Protein AF-A0A9D1TDB2-F1 (afdb_monomer_lite)

Structure (mmCIF, N/CA/C/O backbone):
data_AF-A0A9D1TDB2-F1
#
_entry.id   AF-A0A9D1TDB2-F1
#
loop_
_atom_site.group_PDB
_atom_site.id
_atom_site.type_symbol
_atom_site.label_atom_id
_atom_site.label_alt_id
_atom_site.label_comp_id
_atom_site.label_asym_id
_atom_site.label_entity_id
_atom_site.label_seq_id
_atom_site.pdbx_PDB_ins_code
_atom_site.Cartn_x
_atom_site.Cartn_y
_atom_site.Cartn_z
_atom_site.occupancy
_atom_site.B_iso_or_equiv
_atom_site.auth_seq_id
_atom_site.auth_comp_id
_atom_site.auth_asym_id
_atom_site.auth_atom_id
_atom_site.pdbx_PDB_model_num
ATOM 1 N N . MET A 1 1 ? -15.309 -91.945 13.075 1.00 49.91 1 MET A N 1
ATOM 2 C CA . MET A 1 1 ? -14.608 -91.075 12.103 1.00 49.91 1 MET A CA 1
ATOM 3 C C . MET A 1 1 ? -15.611 -90.035 11.642 1.00 49.91 1 MET A C 1
ATOM 5 O O . MET A 1 1 ? -16.735 -90.431 11.408 1.00 49.91 1 MET A O 1
ATOM 9 N N . LEU A 1 2 ? -15.335 -88.750 11.492 1.00 48.53 2 LEU A N 1
ATOM 10 C CA . LEU A 1 2 ? -14.101 -87.971 11.497 1.00 48.53 2 LEU A CA 1
ATOM 11 C C . LEU A 1 2 ? -14.542 -86.492 11.454 1.00 48.53 2 LEU A C 1
ATOM 13 O O . LEU A 1 2 ? -15.528 -86.184 10.799 1.00 48.53 2 LEU A O 1
ATOM 17 N N . ALA A 1 3 ? -13.783 -85.640 12.142 1.00 50.59 3 ALA A N 1
ATOM 18 C CA . ALA A 1 3 ? -13.262 -84.342 11.695 1.00 50.59 3 ALA A CA 1
ATOM 19 C C . ALA A 1 3 ? -14.154 -83.250 11.029 1.00 50.59 3 ALA A C 1
ATOM 21 O O . ALA A 1 3 ? -14.711 -83.441 9.957 1.00 50.59 3 ALA A O 1
ATOM 22 N N . CYS A 1 4 ? -13.995 -82.038 11.599 1.00 55.59 4 CYS A N 1
ATOM 23 C CA . CYS A 1 4 ? -13.628 -80.749 10.959 1.00 55.59 4 CYS A CA 1
ATOM 24 C C . CYS A 1 4 ? -14.671 -79.651 10.591 1.00 55.59 4 CYS A C 1
ATOM 26 O O . CYS A 1 4 ? -15.603 -79.884 9.836 1.00 55.59 4 CYS A O 1
ATOM 28 N N . ALA A 1 5 ? -14.288 -78.416 11.002 1.00 55.50 5 ALA A N 1
ATOM 29 C CA . ALA A 1 5 ? -14.330 -77.089 10.329 1.00 55.50 5 ALA A CA 1
ATOM 30 C C . ALA A 1 5 ? -15.500 -76.074 10.532 1.00 55.50 5 ALA A C 1
ATOM 32 O O . ALA A 1 5 ? -16.637 -76.435 10.796 1.00 55.50 5 ALA A O 1
ATOM 33 N N . GLN A 1 6 ? -15.140 -74.778 10.424 1.00 58.78 6 GLN A N 1
ATOM 34 C CA . GLN A 1 6 ? -15.763 -73.499 10.874 1.00 58.78 6 GLN A CA 1
ATOM 35 C C . GLN A 1 6 ? -16.038 -72.521 9.683 1.00 58.78 6 GLN A C 1
ATOM 37 O O . GLN A 1 6 ? -15.320 -72.673 8.700 1.00 58.78 6 GLN A O 1
ATOM 42 N N . ILE A 1 7 ? -16.959 -71.508 9.768 1.00 56.94 7 ILE A N 1
ATOM 43 C CA . ILE A 1 7 ? -16.967 -70.162 9.063 1.00 56.94 7 ILE A CA 1
ATOM 44 C C . ILE A 1 7 ? -18.177 -69.237 9.456 1.00 56.94 7 ILE A C 1
ATOM 46 O O . ILE A 1 7 ? -19.233 -69.745 9.817 1.00 56.94 7 ILE A O 1
ATOM 50 N N . THR A 1 8 ? -18.028 -67.895 9.366 1.00 62.66 8 THR A N 1
ATOM 51 C CA . THR A 1 8 ? -18.982 -66.798 9.747 1.00 62.66 8 THR A CA 1
ATOM 52 C C . THR A 1 8 ? -19.669 -66.100 8.535 1.00 62.66 8 THR A C 1
ATOM 54 O O . THR A 1 8 ? -18.997 -65.923 7.522 1.00 62.66 8 THR A O 1
ATOM 57 N N . ILE A 1 9 ? -20.934 -65.612 8.637 1.00 59.25 9 ILE A N 1
ATOM 58 C CA . ILE A 1 9 ? -21.654 -64.752 7.640 1.00 59.25 9 ILE A CA 1
ATOM 59 C C . ILE A 1 9 ? -22.423 -63.604 8.357 1.00 59.25 9 ILE A C 1
ATOM 61 O O . ILE A 1 9 ? -23.043 -63.861 9.386 1.00 59.25 9 ILE A O 1
ATOM 65 N N . ARG A 1 10 ? -22.367 -62.355 7.847 1.00 57.62 10 ARG A N 1
ATOM 66 C CA . ARG A 1 10 ? -23.168 -61.187 8.310 1.00 57.62 10 ARG A CA 1
ATOM 67 C C . ARG A 1 10 ? -24.498 -61.089 7.548 1.00 57.62 10 ARG A C 1
ATOM 69 O O . ARG A 1 10 ? -24.530 -61.447 6.374 1.00 57.62 10 ARG A O 1
ATOM 76 N N . ASP A 1 11 ? -25.545 -60.577 8.195 1.00 59.56 11 ASP A N 1
ATOM 77 C CA . ASP A 1 11 ? -26.879 -60.409 7.602 1.00 59.56 11 ASP A CA 1
ATOM 78 C C . ASP A 1 11 ? -27.029 -59.034 6.932 1.00 59.56 11 ASP A C 1
ATOM 80 O O . ASP A 1 11 ? -26.866 -57.999 7.573 1.00 59.56 11 ASP A O 1
ATOM 84 N N . ALA A 1 12 ? -27.316 -59.034 5.631 1.00 56.62 12 ALA A N 1
ATOM 85 C CA . ALA A 1 12 ? -27.468 -57.829 4.822 1.00 56.62 12 ALA A CA 1
ATOM 86 C C . ALA A 1 12 ? -28.848 -57.156 4.977 1.00 56.62 12 ALA A C 1
ATOM 88 O O . ALA A 1 12 ? -29.009 -56.023 4.528 1.00 56.62 12 ALA A O 1
ATOM 89 N N . MET A 1 13 ? -29.837 -57.822 5.590 1.00 57.91 13 MET A N 1
ATOM 90 C CA . MET A 1 13 ? -31.191 -57.268 5.769 1.00 57.91 13 MET A CA 1
ATOM 91 C C . MET A 1 13 ? -31.323 -56.316 6.966 1.00 57.91 13 MET A C 1
ATOM 93 O O . MET A 1 13 ? -32.264 -55.529 7.009 1.00 57.91 13 MET A O 1
ATOM 97 N N . ASP A 1 14 ? -30.367 -56.335 7.894 1.00 57.66 14 ASP A N 1
ATOM 98 C CA . ASP A 1 14 ? -30.422 -55.549 9.135 1.00 57.66 14 ASP A CA 1
ATOM 99 C C . ASP A 1 14 ? -29.479 -54.329 9.143 1.00 57.66 14 ASP A C 1
ATOM 101 O O . ASP A 1 14 ? -29.401 -53.598 10.134 1.00 57.66 14 ASP A O 1
ATOM 105 N N . GLU A 1 15 ? -28.766 -54.055 8.048 1.00 60.28 15 GLU A N 1
ATOM 106 C CA . GLU A 1 15 ? -27.894 -52.880 7.962 1.00 60.28 15 GLU A CA 1
ATOM 107 C C . GLU A 1 15 ? -28.648 -51.665 7.394 1.00 60.28 15 GLU A C 1
ATOM 109 O O . GLU A 1 15 ? -28.948 -51.569 6.203 1.00 60.28 15 GLU A O 1
ATOM 114 N N . LEU A 1 16 ? -28.936 -50.698 8.271 1.00 64.69 16 LEU A N 1
ATOM 115 C CA . LEU A 1 16 ? -29.407 -49.366 7.898 1.00 64.69 16 LEU A CA 1
ATOM 116 C C . LEU A 1 16 ? -28.238 -48.541 7.352 1.00 64.69 16 LEU A C 1
ATOM 118 O O . LEU A 1 16 ? -27.261 -48.279 8.059 1.00 64.69 16 LEU A O 1
ATOM 122 N N . TYR A 1 17 ? -28.385 -48.045 6.128 1.00 73.56 17 TYR A N 1
ATOM 123 C CA . TYR A 1 17 ? -27.392 -47.170 5.521 1.00 73.56 17 TYR A CA 1
ATOM 124 C C . TYR A 1 17 ? -27.789 -45.716 5.754 1.00 73.56 17 TYR A C 1
ATOM 126 O O . TYR A 1 17 ? -28.829 -45.250 5.292 1.00 73.56 17 TYR A O 1
ATOM 134 N N . ALA A 1 18 ? -26.956 -44.994 6.495 1.00 80.56 18 ALA A N 1
ATOM 135 C CA . ALA A 1 18 ? -27.097 -43.559 6.685 1.00 80.56 18 ALA A CA 1
ATOM 136 C C . ALA A 1 18 ? -26.084 -42.856 5.786 1.00 80.56 18 ALA A C 1
ATOM 138 O O . ALA A 1 18 ? -24.874 -42.968 5.985 1.00 80.56 18 ALA A O 1
ATOM 139 N N . SER A 1 19 ? -26.588 -42.181 4.758 1.00 75.50 19 SER A N 1
ATOM 140 C CA . SER A 1 19 ? -25.754 -41.641 3.690 1.00 75.50 19 SER A CA 1
ATOM 141 C C . SER A 1 19 ? -26.492 -40.532 2.952 1.00 75.50 19 SER A C 1
ATOM 143 O O . SER A 1 19 ? -27.711 -40.565 2.834 1.00 75.50 19 SER A O 1
ATOM 145 N N . ALA A 1 20 ? -25.757 -39.570 2.408 1.00 72.00 20 ALA A N 1
ATOM 146 C CA . ALA A 1 20 ? -26.341 -38.589 1.496 1.00 72.00 20 ALA A CA 1
ATOM 147 C C . ALA A 1 20 ? -26.547 -39.165 0.079 1.00 72.00 20 ALA A C 1
ATOM 149 O O . ALA A 1 20 ? -27.212 -38.555 -0.749 1.00 72.00 20 ALA A O 1
ATOM 150 N N . ILE A 1 21 ? -25.961 -40.333 -0.208 1.00 83.00 21 ILE A N 1
ATOM 151 C CA . ILE A 1 21 ? -26.035 -41.038 -1.492 1.00 83.00 21 ILE A CA 1
ATOM 152 C C . ILE A 1 21 ? -26.672 -42.409 -1.263 1.00 83.00 21 ILE A C 1
ATOM 154 O O . ILE A 1 21 ? -26.308 -43.122 -0.327 1.00 83.00 21 ILE A O 1
ATOM 158 N N . ALA A 1 22 ? -27.612 -42.787 -2.119 1.00 81.62 22 ALA A N 1
ATOM 159 C CA . ALA A 1 22 ? -28.317 -44.050 -1.976 1.00 81.62 22 ALA A CA 1
ATOM 160 C C . ALA A 1 22 ? -27.392 -45.275 -2.166 1.00 81.62 22 ALA A C 1
ATOM 162 O O . ALA A 1 22 ? -26.484 -45.222 -2.999 1.00 81.62 22 ALA A O 1
ATOM 163 N N . PRO A 1 23 ? -27.638 -46.389 -1.448 1.00 77.12 23 PRO A N 1
ATOM 164 C CA . PRO A 1 23 ? -26.970 -47.670 -1.698 1.00 77.12 23 PRO A CA 1
ATOM 165 C C . PRO A 1 23 ? -27.162 -48.164 -3.145 1.00 77.12 23 PRO A C 1
ATOM 167 O O . PRO A 1 23 ? -28.257 -48.027 -3.691 1.00 77.12 23 PRO A O 1
ATOM 170 N N . GLU A 1 24 ? -26.114 -48.742 -3.750 1.00 77.44 24 GLU A N 1
ATOM 171 C CA . GLU A 1 24 ? -26.073 -49.041 -5.197 1.00 77.44 24 GLU A CA 1
ATOM 172 C C . GLU A 1 24 ? -26.772 -50.351 -5.618 1.00 77.44 24 GLU A C 1
ATOM 174 O O . GLU A 1 24 ? -27.296 -50.402 -6.725 1.00 77.44 24 GLU A O 1
ATOM 179 N N . ASP A 1 25 ? -26.887 -51.355 -4.740 1.00 79.06 25 ASP A N 1
ATOM 180 C CA . ASP A 1 25 ? -27.638 -52.601 -4.997 1.00 79.06 25 ASP A CA 1
ATOM 181 C C . ASP A 1 25 ? -28.661 -52.873 -3.876 1.00 79.06 25 ASP A C 1
ATOM 183 O O . ASP A 1 25 ? -28.474 -53.784 -3.061 1.00 79.06 25 ASP A O 1
ATOM 187 N N . PRO A 1 26 ? -29.725 -52.053 -3.763 1.00 74.56 26 PRO A N 1
ATOM 188 C CA . PRO A 1 26 ? -30.604 -52.116 -2.612 1.00 74.56 26 PRO A CA 1
ATOM 189 C C . PRO A 1 26 ? -31.585 -53.286 -2.685 1.00 74.56 26 PRO A C 1
ATOM 191 O O . PRO A 1 26 ? -32.248 -53.521 -3.701 1.00 74.56 26 PRO A O 1
ATOM 194 N N . ALA A 1 27 ? -31.733 -53.995 -1.569 1.00 80.31 27 ALA A N 1
ATOM 195 C CA . ALA A 1 27 ? -32.765 -55.011 -1.433 1.00 80.31 27 ALA A CA 1
ATOM 196 C C . ALA A 1 27 ? -34.158 -54.366 -1.339 1.00 80.31 27 ALA A C 1
ATOM 198 O O . ALA A 1 27 ? -34.311 -53.218 -0.917 1.00 80.31 27 ALA A O 1
ATOM 199 N N . MET A 1 28 ? -35.194 -55.107 -1.743 1.00 78.38 28 MET A N 1
ATOM 200 C CA . MET A 1 28 ? -36.583 -54.696 -1.524 1.00 78.38 28 MET A CA 1
ATOM 201 C C . MET A 1 28 ? -36.789 -54.355 -0.047 1.00 78.38 28 MET A C 1
ATOM 203 O O . MET A 1 28 ? -36.332 -55.097 0.818 1.00 78.38 28 MET A O 1
ATOM 207 N N . ASP A 1 29 ? -37.450 -53.233 0.217 1.00 76.38 29 ASP A N 1
ATOM 208 C CA . ASP A 1 29 ? -37.679 -52.684 1.554 1.00 76.38 29 ASP A CA 1
ATOM 209 C C . ASP A 1 29 ? -36.426 -52.243 2.320 1.00 76.38 29 ASP A C 1
ATOM 211 O O . ASP A 1 29 ? -36.539 -51.837 3.479 1.00 76.38 29 ASP A O 1
ATOM 215 N N . GLN A 1 30 ? -35.251 -52.213 1.682 1.00 84.25 30 GLN A N 1
ATOM 216 C CA . GLN A 1 30 ? -34.073 -51.638 2.313 1.00 84.25 30 GLN A CA 1
ATOM 217 C C . GLN A 1 30 ? -34.342 -50.186 2.695 1.00 84.25 30 GLN A C 1
ATOM 219 O O . GLN A 1 30 ? -34.974 -49.420 1.959 1.00 84.25 30 GLN A O 1
ATOM 224 N N . LEU A 1 31 ? -33.858 -49.822 3.876 1.00 81.75 31 LEU A N 1
ATOM 225 C CA . LEU A 1 31 ? -34.047 -48.507 4.453 1.00 81.75 31 LEU A CA 1
ATOM 226 C C . LEU A 1 31 ? -32.786 -47.673 4.273 1.00 81.75 31 LEU A C 1
ATOM 228 O O . LEU A 1 31 ? -31.669 -48.106 4.567 1.00 81.75 31 LEU A O 1
ATOM 232 N N . TRP A 1 32 ? -32.998 -46.450 3.805 1.00 86.75 32 TRP A N 1
ATOM 233 C CA . TRP A 1 32 ? -31.965 -45.452 3.619 1.00 86.75 32 TRP A CA 1
ATOM 234 C C . TRP A 1 32 ? -32.406 -44.184 4.322 1.00 86.75 32 TRP A C 1
ATOM 236 O O . TRP A 1 32 ? -33.454 -43.598 4.031 1.00 86.75 32 TRP A O 1
ATOM 246 N N . LEU A 1 33 ? -31.597 -43.768 5.285 1.00 82.50 33 LEU A N 1
ATOM 247 C CA . LEU A 1 33 ? -31.764 -42.460 5.878 1.00 82.50 33 LEU A CA 1
ATOM 248 C C . LEU A 1 33 ? -31.039 -41.464 4.977 1.00 82.50 33 LEU A C 1
ATOM 250 O O . LEU A 1 33 ? -29.807 -41.401 4.995 1.00 82.50 33 LEU A O 1
ATOM 254 N N . ASP A 1 34 ? -31.820 -40.730 4.183 1.00 86.06 34 ASP A N 1
ATOM 255 C CA . ASP A 1 34 ? -31.321 -39.698 3.283 1.00 86.06 34 ASP A CA 1
ATOM 256 C C . ASP A 1 34 ? -30.952 -38.475 4.113 1.00 86.06 34 ASP A C 1
ATOM 258 O O . ASP A 1 34 ? -31.787 -37.650 4.514 1.00 86.06 34 ASP A O 1
ATOM 262 N N . THR A 1 35 ? -29.662 -38.406 4.407 1.00 82.50 35 THR A N 1
ATOM 263 C CA . THR A 1 35 ? -29.097 -37.330 5.205 1.00 82.50 35 THR A CA 1
ATOM 264 C C . THR A 1 35 ? -28.851 -36.058 4.391 1.00 82.50 35 THR A C 1
ATOM 266 O O . THR A 1 35 ? -28.340 -35.091 4.950 1.00 82.50 35 THR A O 1
ATOM 269 N N . SER A 1 36 ? -29.244 -35.992 3.107 1.00 82.94 36 SER A N 1
ATOM 270 C CA . SER A 1 36 ? -29.141 -34.762 2.306 1.00 82.94 36 SER A CA 1
ATOM 271 C C . SER A 1 36 ? -30.255 -33.746 2.600 1.00 82.94 36 SER A C 1
ATOM 273 O O . SER A 1 36 ? -30.149 -32.590 2.189 1.00 82.94 36 SER A O 1
ATOM 275 N N . ALA A 1 37 ? -31.335 -34.163 3.266 1.00 67.44 37 ALA A N 1
ATOM 276 C CA . ALA A 1 37 ? -32.461 -33.312 3.650 1.00 67.44 37 ALA A CA 1
ATOM 277 C C . ALA A 1 37 ? -32.428 -32.986 5.153 1.00 67.44 37 ALA A C 1
ATOM 279 O O . ALA A 1 37 ? -31.866 -33.742 5.948 1.00 67.44 37 ALA A O 1
ATOM 280 N N . SER A 1 38 ? -33.023 -31.854 5.545 1.00 74.81 38 SER A N 1
ATOM 281 C CA . SER A 1 38 ? -33.103 -31.436 6.947 1.00 74.81 38 SER A CA 1
ATOM 282 C C . SER A 1 38 ? -34.525 -30.967 7.308 1.00 74.81 38 SER A C 1
ATOM 284 O O . SER A 1 38 ? -34.992 -29.989 6.722 1.00 74.81 38 SER A O 1
ATOM 286 N N . PRO A 1 39 ? -35.216 -31.643 8.248 1.00 72.94 39 PRO A N 1
ATOM 287 C CA . PRO A 1 39 ? -34.767 -32.869 8.904 1.00 72.94 39 PRO A CA 1
ATOM 288 C C . PRO A 1 39 ? -34.615 -34.008 7.890 1.00 72.94 39 PRO A C 1
ATOM 290 O O . PRO A 1 39 ? -35.282 -34.034 6.855 1.00 72.94 39 PRO A O 1
ATOM 293 N N . SER A 1 40 ? -33.689 -34.919 8.176 1.00 76.12 40 SER A N 1
ATOM 294 C CA . SER A 1 40 ? -33.406 -36.040 7.287 1.00 76.12 40 SER A CA 1
ATOM 295 C C . SER A 1 40 ? -34.651 -36.859 7.032 1.00 76.12 40 SER A C 1
ATOM 297 O O . SER A 1 40 ? -35.521 -37.033 7.890 1.00 76.12 40 SER A O 1
ATOM 299 N N . VAL A 1 41 ? -34.734 -37.328 5.801 1.00 83.56 41 VAL A N 1
ATOM 300 C CA . VAL A 1 41 ? -35.934 -37.960 5.293 1.00 83.56 41 VAL A CA 1
ATOM 301 C C . VAL A 1 41 ? -35.659 -39.444 5.257 1.00 83.56 41 VAL A C 1
ATOM 303 O O . VAL A 1 41 ? -34.688 -39.898 4.652 1.00 83.56 41 VAL A O 1
ATOM 306 N N . LEU A 1 42 ? -36.506 -40.207 5.935 1.00 84.25 42 LEU A N 1
ATOM 307 C CA . LEU A 1 42 ? -36.399 -41.649 5.873 1.00 84.25 42 LEU A CA 1
ATOM 308 C C . LEU A 1 42 ? -37.058 -42.113 4.586 1.00 84.25 42 LEU A C 1
ATOM 310 O O . LEU A 1 42 ? -38.243 -41.847 4.342 1.00 84.25 42 LEU A O 1
ATOM 314 N N . LYS A 1 43 ? -36.270 -42.812 3.778 1.00 86.19 43 LYS A N 1
ATOM 315 C CA . LYS A 1 43 ? -36.726 -43.369 2.521 1.00 86.19 43 LYS A CA 1
ATOM 316 C C . LYS A 1 43 ? -36.582 -44.881 2.530 1.00 86.19 43 LYS A C 1
ATOM 318 O O . LYS A 1 43 ? -35.661 -45.438 3.125 1.00 86.19 43 LYS A O 1
ATOM 323 N N . ARG A 1 44 ? -37.508 -45.554 1.857 1.00 85.88 44 ARG A N 1
ATOM 324 C CA . ARG A 1 44 ? -37.506 -47.011 1.685 1.00 85.88 44 ARG A CA 1
ATOM 325 C C . ARG A 1 44 ? -37.434 -47.354 0.205 1.00 85.88 44 ARG A C 1
ATOM 327 O O . ARG A 1 44 ? -38.105 -46.707 -0.600 1.00 85.88 44 ARG A O 1
ATOM 334 N N . TRP A 1 45 ? -36.642 -48.359 -0.152 1.00 89.81 45 TRP A N 1
ATOM 335 C CA . TRP A 1 45 ? -36.561 -48.846 -1.523 1.00 89.81 45 TRP A CA 1
ATOM 336 C C . TRP A 1 45 ? -37.760 -49.738 -1.849 1.00 89.81 45 TRP A C 1
ATOM 338 O O . TRP A 1 45 ? -38.035 -50.710 -1.154 1.00 89.81 45 TRP A O 1
ATOM 348 N N . THR A 1 46 ? -38.470 -49.430 -2.929 1.00 80.12 46 THR A N 1
ATOM 349 C CA . THR A 1 46 ? -39.694 -50.139 -3.360 1.00 80.12 46 THR A CA 1
ATOM 350 C C . THR A 1 46 ? -39.426 -51.233 -4.395 1.00 80.12 46 THR A C 1
ATOM 352 O O . THR A 1 46 ? -40.350 -51.749 -5.021 1.00 80.12 46 THR A O 1
ATOM 355 N N . GLY A 1 47 ? -38.153 -51.538 -4.656 1.00 74.19 47 GLY A N 1
ATOM 356 C CA . GLY A 1 47 ? -37.734 -52.430 -5.737 1.00 74.19 47 GLY A CA 1
ATOM 357 C C . GLY A 1 47 ? -37.577 -51.722 -7.086 1.00 74.19 47 GLY A C 1
ATOM 358 O O . GLY A 1 47 ? -36.977 -52.291 -7.993 1.00 74.19 47 GLY A O 1
ATOM 359 N N . THR A 1 48 ? -38.062 -50.478 -7.215 1.00 84.06 48 THR A N 1
ATOM 360 C CA . THR A 1 48 ? -37.855 -49.629 -8.407 1.00 84.06 48 THR A CA 1
ATOM 361 C C . THR A 1 48 ? -37.425 -48.191 -8.090 1.00 84.06 48 THR A C 1
ATOM 363 O O . THR A 1 48 ? -36.737 -47.586 -8.910 1.00 84.06 48 THR A O 1
ATOM 366 N N . ALA A 1 49 ? -37.796 -47.638 -6.925 1.00 85.19 49 ALA A N 1
ATOM 367 C CA . ALA A 1 49 ? -37.427 -46.281 -6.499 1.00 85.19 49 ALA A CA 1
ATOM 368 C C . ALA A 1 49 ? -37.413 -46.108 -4.961 1.00 85.19 49 ALA A C 1
ATOM 370 O O . ALA A 1 49 ? -38.027 -46.894 -4.237 1.00 85.19 49 ALA A O 1
ATOM 371 N N . TRP A 1 50 ? -36.756 -45.048 -4.469 1.00 84.25 50 TRP A N 1
ATOM 372 C CA . TRP A 1 50 ? -36.765 -44.624 -3.058 1.00 84.25 50 TRP A CA 1
ATOM 373 C C . TRP A 1 50 ? -37.969 -43.706 -2.767 1.00 84.25 50 TRP A C 1
ATOM 375 O O . TRP A 1 50 ? -38.109 -42.671 -3.418 1.00 84.25 50 TRP A O 1
ATOM 385 N N . GLU A 1 51 ? -38.811 -44.043 -1.782 1.00 85.62 51 GLU A N 1
ATOM 386 C CA . GLU A 1 51 ? -40.028 -43.289 -1.409 1.00 85.62 51 GLU A CA 1
ATOM 387 C C . GLU A 1 51 ? -39.940 -42.691 0.005 1.00 85.62 51 GLU A C 1
ATOM 389 O O . GLU A 1 51 ? -39.435 -43.344 0.917 1.00 85.62 51 GLU A O 1
ATOM 394 N N . THR A 1 52 ? -40.464 -41.470 0.187 1.00 84.62 52 THR A N 1
ATOM 395 C CA . THR A 1 52 ? -40.544 -40.768 1.480 1.00 84.62 52 THR A CA 1
ATOM 396 C C . THR A 1 52 ? -41.693 -41.287 2.335 1.00 84.62 52 THR A C 1
ATOM 398 O O . THR A 1 52 ? -42.837 -41.322 1.893 1.00 84.62 52 THR A O 1
ATOM 401 N N . VAL A 1 53 ? -41.408 -41.598 3.598 1.00 82.31 53 VAL A N 1
ATOM 402 C CA . VAL A 1 53 ? -42.389 -42.200 4.517 1.00 82.31 53 VAL A CA 1
ATOM 403 C C . VAL A 1 53 ? -42.883 -41.203 5.591 1.00 82.31 53 VAL A C 1
ATOM 405 O O . VAL A 1 53 ? -43.687 -41.563 6.446 1.00 82.31 53 VAL A O 1
ATOM 408 N N . ASN A 1 54 ? -42.442 -39.935 5.567 1.00 78.19 54 ASN A N 1
ATOM 409 C CA . ASN A 1 54 ? -42.670 -38.957 6.648 1.00 78.19 54 ASN A CA 1
ATOM 410 C C . ASN A 1 54 ? -43.097 -37.516 6.218 1.00 78.19 54 ASN A C 1
ATOM 412 O O . ASN A 1 54 ? -42.442 -36.559 6.626 1.00 78.19 54 ASN A O 1
ATOM 416 N N . ASP A 1 55 ? -44.203 -37.326 5.467 1.00 77.81 55 ASP A N 1
ATOM 417 C CA . ASP A 1 55 ? -44.768 -35.990 5.095 1.00 77.81 55 ASP A CA 1
ATOM 418 C C . ASP A 1 55 ? -45.781 -35.419 6.129 1.00 77.81 55 ASP A C 1
ATOM 420 O O . ASP A 1 55 ? -46.628 -36.151 6.644 1.00 77.81 55 ASP A O 1
ATOM 424 N N . THR A 1 56 ? -45.716 -34.115 6.451 1.00 77.44 56 THR A N 1
ATOM 425 C CA . THR A 1 56 ? -46.385 -33.493 7.623 1.00 77.44 56 THR A CA 1
ATOM 426 C C . THR A 1 56 ? -47.148 -32.172 7.378 1.00 77.44 56 THR A C 1
ATOM 428 O O . THR A 1 56 ? -47.697 -31.606 8.326 1.00 77.44 56 THR A O 1
ATOM 431 N N . ALA A 1 57 ? -47.274 -31.671 6.144 1.00 77.31 57 ALA A N 1
ATOM 432 C CA . ALA A 1 57 ? -47.774 -30.305 5.877 1.00 77.31 57 ALA A CA 1
ATOM 433 C C . ALA A 1 57 ? -49.206 -29.943 6.381 1.00 77.31 57 ALA A C 1
ATOM 435 O O . ALA A 1 57 ? -49.370 -28.860 6.948 1.00 77.31 57 ALA A O 1
ATOM 436 N N . PRO A 1 58 ? -50.258 -30.783 6.257 1.00 76.31 58 PRO A N 1
ATOM 437 C CA . PRO A 1 58 ? -51.625 -30.414 6.673 1.00 76.31 58 PRO A CA 1
ATOM 438 C C . PRO A 1 58 ? -51.806 -30.218 8.186 1.00 76.31 58 PRO A C 1
ATOM 440 O O . PRO A 1 58 ? -52.736 -29.540 8.627 1.00 76.31 58 PRO A O 1
ATOM 443 N N . LEU A 1 59 ? -50.928 -30.815 8.999 1.00 79.25 59 LEU A N 1
ATOM 444 C CA . LEU A 1 59 ? -50.943 -30.637 10.452 1.00 79.25 59 LEU A CA 1
ATOM 445 C C . LEU A 1 59 ? -50.576 -29.199 10.840 1.00 79.25 59 LEU A C 1
ATOM 447 O O . LEU A 1 59 ? -51.118 -28.677 11.812 1.00 79.25 59 LEU A O 1
ATOM 451 N N . VAL A 1 60 ? -49.734 -28.538 10.046 1.00 79.81 60 VAL A N 1
ATOM 452 C CA . VAL A 1 60 ? -49.230 -27.187 10.324 1.00 79.81 60 VAL A CA 1
ATOM 453 C C . VAL A 1 60 ? -50.355 -26.146 10.307 1.00 79.81 60 VAL A C 1
ATOM 455 O O . VAL A 1 60 ? -50.448 -25.316 11.207 1.00 79.81 60 VAL A O 1
ATOM 458 N N . GLU A 1 61 ? -51.277 -26.211 9.344 1.00 79.19 61 GLU A N 1
ATOM 459 C CA . GLU A 1 61 ? -52.362 -25.221 9.242 1.00 79.19 61 GLU A CA 1
ATOM 460 C C . GLU A 1 61 ? -53.369 -25.301 10.402 1.00 79.19 61 GLU A C 1
ATOM 462 O O . GLU A 1 61 ? -53.896 -24.281 10.858 1.00 79.19 61 GLU A O 1
ATOM 467 N N . ARG A 1 62 ? -53.647 -26.512 10.906 1.00 80.25 62 ARG A N 1
ATOM 468 C CA . ARG A 1 62 ? -54.535 -26.708 12.065 1.00 80.25 62 ARG A CA 1
ATOM 469 C C . ARG A 1 62 ? -53.892 -26.225 13.362 1.00 80.25 62 ARG A C 1
ATOM 471 O O . ARG A 1 62 ? -54.615 -25.737 14.230 1.00 80.25 62 ARG A O 1
ATOM 478 N N . ILE A 1 63 ? -52.570 -26.350 13.471 1.00 80.94 63 ILE A N 1
ATOM 479 C CA . ILE A 1 63 ? -51.784 -25.835 14.595 1.00 80.94 63 ILE A CA 1
ATOM 480 C C . ILE A 1 63 ? -51.903 -24.304 14.656 1.00 80.94 63 ILE A C 1
ATOM 482 O O . ILE A 1 63 ? -52.328 -23.789 15.684 1.00 80.94 63 ILE A O 1
ATOM 486 N N . LEU A 1 64 ? -51.730 -23.592 13.538 1.00 79.75 64 LEU A N 1
ATOM 487 C CA . LEU A 1 64 ? -51.788 -22.119 13.503 1.00 79.75 64 LEU A CA 1
ATOM 488 C C . LEU A 1 64 ? -53.121 -21.515 13.996 1.00 79.75 64 LEU A C 1
ATOM 490 O O . LEU A 1 64 ? -53.140 -20.491 14.679 1.00 79.75 64 LEU A O 1
ATOM 494 N N . ARG A 1 65 ? -54.270 -22.135 13.683 1.00 77.62 65 ARG A N 1
ATOM 495 C CA . ARG A 1 65 ? -55.578 -21.645 14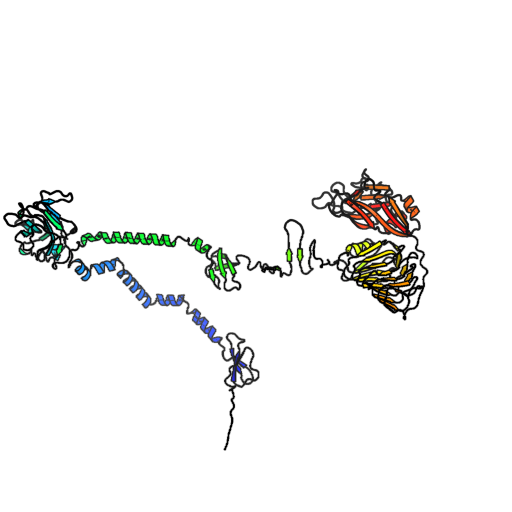.178 1.00 77.62 65 ARG A CA 1
ATOM 496 C C . ARG A 1 65 ? -55.807 -21.936 15.658 1.00 77.62 65 ARG A C 1
ATOM 498 O O . ARG A 1 65 ? -56.520 -21.179 16.316 1.00 77.62 65 ARG A O 1
ATOM 505 N N . ALA A 1 66 ? -55.270 -23.046 16.158 1.00 76.31 66 ALA A N 1
ATOM 506 C CA . ALA A 1 66 ? -55.296 -23.345 17.583 1.00 76.31 66 ALA A CA 1
ATOM 507 C C . ALA A 1 66 ? -54.389 -22.364 18.341 1.00 76.31 66 ALA A C 1
ATOM 509 O O . ALA A 1 66 ? -54.830 -21.805 19.340 1.00 76.31 66 ALA A O 1
ATOM 510 N N . GLU A 1 67 ? -53.205 -22.062 17.803 1.00 74.38 67 GLU A N 1
ATOM 511 C CA . GLU A 1 67 ? -52.276 -21.060 18.344 1.00 74.38 67 GLU A CA 1
ATOM 512 C C . GLU A 1 67 ? -52.926 -19.668 18.456 1.00 74.38 67 GLU A C 1
ATOM 514 O O . GLU A 1 67 ? -52.813 -19.032 19.496 1.00 74.38 67 GLU A O 1
ATOM 519 N N . GLN A 1 68 ? -53.721 -19.218 17.474 1.00 70.12 68 GLN A N 1
ATOM 520 C CA . GLN A 1 68 ? -54.415 -17.916 17.556 1.00 70.12 68 GLN A CA 1
ATOM 521 C C . GLN A 1 68 ? -55.526 -17.812 18.617 1.00 70.12 68 GLN A C 1
ATOM 523 O O . GLN A 1 68 ? -55.911 -16.701 18.973 1.00 70.12 68 GLN A O 1
ATOM 528 N N . ARG A 1 69 ? -56.102 -18.924 19.094 1.00 66.31 69 ARG A N 1
ATOM 529 C CA . ARG A 1 69 ? -57.106 -18.907 20.185 1.00 66.31 69 ARG A CA 1
ATOM 530 C C . ARG A 1 69 ? -56.477 -19.115 21.560 1.00 66.31 69 ARG A C 1
ATOM 532 O O . ARG A 1 69 ? -57.152 -18.923 22.566 1.00 66.31 69 ARG A O 1
ATOM 539 N N . VAL A 1 70 ? -55.213 -19.518 21.588 1.00 75.56 70 VAL A N 1
ATOM 540 C CA . VAL A 1 70 ? -54.391 -19.706 22.781 1.00 75.56 70 VAL A CA 1
ATOM 541 C C . VAL A 1 70 ? -53.415 -18.530 22.832 1.00 75.56 70 VAL A C 1
ATOM 543 O O . VAL A 1 70 ? -52.209 -18.704 22.712 1.00 75.56 70 VAL A O 1
ATOM 546 N N . THR A 1 71 ? -53.950 -17.310 22.936 1.00 78.56 71 THR A N 1
ATOM 547 C CA . THR A 1 71 ? -53.126 -16.137 23.246 1.00 78.56 71 THR A CA 1
ATOM 548 C C . THR A 1 71 ? -53.130 -15.895 24.744 1.00 78.56 71 THR A C 1
ATOM 550 O O . THR A 1 71 ? -54.118 -16.178 25.434 1.00 78.56 71 THR A O 1
ATOM 553 N N . ASP A 1 72 ? -52.030 -15.347 25.243 1.00 77.38 72 ASP A N 1
ATOM 554 C CA . ASP A 1 72 ? -51.852 -15.074 26.664 1.00 77.38 72 ASP A CA 1
ATOM 555 C C . ASP A 1 72 ? -52.930 -14.114 27.186 1.00 77.38 72 ASP A C 1
ATOM 557 O O . ASP A 1 72 ? -53.465 -14.330 28.275 1.00 77.38 72 ASP A O 1
ATOM 561 N N . GLU A 1 73 ? -53.348 -13.123 26.387 1.00 81.38 73 GLU A N 1
ATOM 562 C CA . GLU A 1 73 ? -54.412 -12.193 26.783 1.00 81.38 73 GLU A CA 1
ATOM 563 C C . GLU A 1 73 ? -55.766 -12.888 26.983 1.00 81.38 73 GLU A C 1
ATOM 565 O O . GLU A 1 73 ? -56.499 -12.564 27.921 1.00 81.38 73 GLU A O 1
ATOM 570 N N . ALA A 1 74 ? -56.112 -13.852 26.125 1.00 80.88 74 ALA A N 1
ATOM 571 C CA . ALA A 1 74 ? -57.395 -14.550 26.199 1.00 80.88 74 ALA A CA 1
ATOM 572 C C . ALA A 1 74 ? -57.452 -15.519 27.391 1.00 80.88 74 ALA A C 1
ATOM 574 O O . ALA A 1 74 ? -58.486 -15.639 28.059 1.00 80.88 74 ALA A O 1
ATOM 575 N N . ILE A 1 75 ? -56.333 -16.193 27.678 1.00 84.06 75 ILE A N 1
ATOM 576 C CA . ILE A 1 75 ? -56.199 -17.060 28.853 1.00 84.06 75 ILE A CA 1
ATOM 577 C C . ILE A 1 75 ? -56.281 -16.219 30.126 1.00 84.06 75 ILE A C 1
ATOM 579 O O . ILE A 1 75 ? -57.047 -16.560 31.027 1.00 84.06 75 ILE A O 1
ATOM 583 N N . LEU A 1 76 ? -55.545 -15.105 30.184 1.00 84.62 76 LEU A N 1
ATOM 584 C CA . LEU A 1 76 ? -55.501 -14.235 31.355 1.00 84.62 76 LEU A CA 1
ATOM 585 C C . LEU A 1 76 ? -56.890 -13.700 31.715 1.00 84.62 76 LEU A C 1
ATOM 587 O O . LEU A 1 76 ? -57.299 -13.846 32.862 1.00 84.62 76 LEU A O 1
ATOM 591 N N . ALA A 1 77 ? -57.633 -13.169 30.740 1.00 83.38 77 ALA A N 1
ATOM 592 C CA . ALA A 1 77 ? -58.985 -12.654 30.964 1.00 83.38 77 ALA A CA 1
ATOM 593 C C . ALA A 1 77 ? -59.942 -13.730 31.507 1.00 83.38 77 ALA A C 1
ATOM 595 O O . ALA A 1 77 ? -60.688 -13.496 32.455 1.00 83.38 77 ALA A O 1
ATOM 596 N N . THR A 1 78 ? -59.881 -14.943 30.950 1.00 86.06 78 THR A N 1
ATOM 597 C CA . THR A 1 78 ? -60.729 -16.059 31.403 1.00 86.06 78 THR A CA 1
ATOM 598 C C . THR A 1 78 ? -60.393 -16.480 32.837 1.00 86.06 78 THR A C 1
ATOM 600 O O . THR A 1 78 ? -61.280 -16.832 33.615 1.00 86.06 78 THR A O 1
ATOM 603 N N . VAL A 1 79 ? -59.109 -16.464 33.201 1.00 86.19 79 VAL A N 1
ATOM 604 C CA . VAL A 1 79 ? -58.655 -16.834 34.546 1.00 86.19 79 VAL A CA 1
ATOM 605 C C . VAL A 1 79 ? -59.042 -15.766 35.568 1.00 86.19 79 VAL A C 1
ATOM 607 O O . VAL A 1 79 ? -59.563 -16.126 36.624 1.00 86.19 79 VAL A O 1
ATOM 610 N N . THR A 1 80 ? -58.843 -14.479 35.270 1.00 84.56 80 THR A N 1
ATOM 611 C CA . THR A 1 80 ? -59.127 -13.379 36.211 1.00 84.56 80 THR A CA 1
ATOM 612 C C . THR A 1 80 ? -60.618 -13.194 36.487 1.00 84.56 80 THR A C 1
ATOM 614 O O . THR A 1 80 ? -60.993 -12.845 37.607 1.00 84.56 80 THR A O 1
ATOM 617 N N . GLU A 1 81 ? -61.479 -13.475 35.507 1.00 86.31 81 GLU A N 1
ATOM 618 C CA . GLU A 1 81 ? -62.939 -13.441 35.670 1.00 86.31 81 GLU A CA 1
ATOM 619 C C . GLU A 1 81 ? -63.506 -14.702 36.345 1.00 86.31 81 GLU A C 1
ATOM 621 O O . GLU A 1 81 ? -64.682 -14.738 36.709 1.00 86.31 81 GLU A O 1
ATOM 626 N N . SER A 1 82 ? -62.695 -15.749 36.539 1.00 89.56 82 SER A N 1
ATOM 627 C CA . SER A 1 82 ? -63.169 -16.976 37.176 1.00 89.56 82 SER A CA 1
ATOM 628 C C . SER A 1 82 ? -63.521 -16.754 38.652 1.00 89.56 82 SER A C 1
ATOM 630 O O . SER A 1 82 ? -62.789 -16.107 39.405 1.00 89.56 82 SER A O 1
ATOM 632 N N . GLU A 1 83 ? -64.612 -17.375 39.107 1.00 89.62 83 GLU A N 1
ATOM 633 C CA . GLU A 1 83 ? -65.044 -17.313 40.513 1.00 89.62 83 GLU A CA 1
ATOM 634 C C . GLU A 1 83 ? -63.957 -17.814 41.481 1.00 89.62 83 GLU A C 1
ATOM 636 O O . GLU A 1 83 ? -63.841 -17.328 42.606 1.00 89.62 83 GLU A O 1
ATOM 641 N N . ALA A 1 84 ? -63.122 -18.761 41.037 1.00 86.75 84 ALA A N 1
ATOM 642 C CA . ALA A 1 84 ? -62.004 -19.276 41.819 1.00 86.75 84 ALA A CA 1
ATOM 643 C C . ALA A 1 84 ? -60.915 -18.215 42.044 1.00 86.75 84 ALA A C 1
ATOM 645 O O . ALA A 1 84 ? -60.409 -18.096 43.162 1.00 86.75 84 ALA A O 1
ATOM 646 N N . TYR A 1 85 ? -60.572 -17.439 41.012 1.00 88.44 85 TYR A N 1
ATOM 647 C CA . TYR A 1 85 ? -59.590 -16.360 41.117 1.00 88.44 85 TYR A CA 1
ATOM 648 C C . TYR A 1 85 ? -60.115 -15.220 41.995 1.00 88.44 85 TYR A C 1
ATOM 650 O O . TYR A 1 85 ? -59.433 -14.808 42.927 1.00 88.44 85 TYR A O 1
ATOM 658 N N . GLN A 1 86 ? -61.366 -14.803 41.795 1.00 87.88 86 GLN A N 1
ATOM 659 C CA . GLN A 1 86 ? -62.025 -13.785 42.626 1.00 87.88 86 GLN A CA 1
ATOM 660 C C . GLN A 1 86 ? -62.142 -14.216 44.102 1.00 87.88 86 GLN A C 1
ATOM 662 O O . GLN A 1 86 ? -61.928 -13.430 45.032 1.00 87.88 86 GLN A O 1
ATOM 667 N N . GLY A 1 87 ? -62.424 -15.500 44.344 1.00 89.88 87 GLY A N 1
ATOM 668 C CA . GLY A 1 87 ? -62.429 -16.078 45.687 1.00 89.88 87 GLY A CA 1
ATOM 669 C C . GLY A 1 87 ? -61.038 -16.113 46.328 1.00 89.88 87 GLY A C 1
ATOM 670 O O . GLY A 1 87 ? -60.911 -15.877 47.531 1.00 89.88 87 GLY A O 1
ATOM 671 N N . LEU A 1 88 ? -59.989 -16.385 45.545 1.00 88.25 88 LEU A N 1
ATOM 672 C CA . LEU A 1 88 ? -58.602 -16.301 46.007 1.00 88.25 88 LEU A CA 1
ATOM 673 C C . LEU A 1 88 ? -58.200 -14.862 46.324 1.00 88.25 88 LEU A C 1
ATOM 675 O O . LEU A 1 88 ? -57.626 -14.647 47.384 1.00 88.25 88 LEU A O 1
ATOM 679 N N . GLU A 1 89 ? -58.550 -13.898 45.477 1.00 88.19 89 GLU A N 1
ATOM 680 C CA . GLU A 1 89 ? -58.294 -12.471 45.694 1.00 88.19 89 GLU A CA 1
ATOM 681 C C . GLU A 1 89 ? -58.938 -11.992 47.003 1.00 88.19 89 GLU A C 1
ATOM 683 O O . GLU A 1 89 ? -58.264 -11.450 47.875 1.00 88.19 89 GLU A O 1
ATOM 688 N N . THR A 1 90 ? -60.208 -12.336 47.226 1.00 87.25 90 THR A N 1
ATOM 689 C CA . THR A 1 90 ? -60.920 -11.996 48.469 1.00 87.25 90 THR A CA 1
ATOM 690 C C . THR A 1 90 ? -60.272 -12.629 49.709 1.00 87.25 90 THR A C 1
ATOM 692 O O . THR A 1 90 ? -60.136 -11.989 50.758 1.00 87.25 90 THR A O 1
ATOM 695 N N . ARG A 1 91 ? -59.866 -13.904 49.615 1.00 89.38 91 ARG A N 1
ATOM 696 C CA . ARG A 1 91 ? -59.182 -14.614 50.710 1.00 89.38 91 ARG A CA 1
ATOM 697 C C . ARG A 1 91 ? -57.796 -14.047 50.971 1.00 89.38 91 ARG A C 1
ATOM 699 O O . ARG A 1 91 ? -57.405 -13.977 52.132 1.00 89.38 91 ARG A O 1
ATOM 706 N N . LEU A 1 92 ? -57.082 -13.656 49.920 1.00 89.25 92 LEU A N 1
ATOM 707 C CA . LEU A 1 92 ? -55.774 -13.031 50.014 1.00 89.25 92 LEU A CA 1
ATOM 708 C C . LEU A 1 92 ? -55.897 -11.680 50.711 1.00 89.25 92 LEU A C 1
ATOM 710 O O . LEU A 1 92 ? -55.247 -11.501 51.729 1.00 89.25 92 LEU A O 1
ATOM 714 N N . SER A 1 93 ? -56.825 -10.813 50.300 1.00 87.00 93 SER A N 1
ATOM 715 C CA . SER A 1 93 ? -57.061 -9.533 50.983 1.00 87.00 93 SER A CA 1
ATOM 716 C C . SER A 1 93 ? -57.480 -9.702 52.447 1.00 87.00 93 SER A C 1
ATOM 718 O O . SER A 1 93 ? -57.066 -8.937 53.316 1.00 87.00 93 SER A O 1
ATOM 720 N N . SER A 1 94 ? -58.279 -10.727 52.755 1.00 85.56 94 SER A N 1
ATOM 721 C CA . SER A 1 94 ? -58.666 -11.029 54.141 1.00 85.56 94 SER A CA 1
ATOM 722 C C . SER A 1 94 ? -57.481 -11.535 54.971 1.00 85.56 94 SER A C 1
ATOM 724 O O . SER A 1 94 ? -57.323 -11.146 56.127 1.00 85.56 94 SER A O 1
ATOM 726 N N . ALA A 1 95 ? -56.636 -12.389 54.388 1.00 84.50 95 ALA A N 1
ATOM 727 C CA . ALA A 1 95 ? -55.414 -12.858 55.028 1.00 84.50 95 ALA A CA 1
ATOM 728 C C . ALA A 1 95 ? -54.419 -11.705 55.227 1.00 84.50 95 ALA A C 1
ATOM 730 O O . ALA A 1 95 ? -53.880 -11.566 56.319 1.00 84.50 95 ALA A O 1
ATOM 731 N N . GLU A 1 96 ? -54.247 -10.840 54.225 1.00 83.25 96 GLU A N 1
ATOM 732 C CA . GLU A 1 96 ? -53.406 -9.639 54.263 1.00 83.25 96 GLU A CA 1
ATOM 733 C C . GLU A 1 96 ? -53.782 -8.711 55.422 1.00 83.25 96 GLU A C 1
ATOM 735 O O . GLU A 1 96 ? -52.898 -8.225 56.123 1.00 83.25 96 GLU A O 1
ATOM 740 N N . GLN A 1 97 ? -55.077 -8.529 55.705 1.00 81.25 97 GLN A N 1
ATOM 741 C CA . GLN A 1 97 ? -55.528 -7.753 56.868 1.00 81.25 97 GLN A CA 1
ATOM 742 C C . GLN A 1 97 ? -55.146 -8.406 58.208 1.00 81.25 97 GLN A C 1
ATOM 744 O O . GLN A 1 97 ? -54.778 -7.703 59.152 1.00 81.25 97 GLN A O 1
ATOM 749 N N . GLN A 1 98 ? -55.199 -9.739 58.301 1.00 79.44 98 GLN A N 1
ATOM 750 C CA . GLN A 1 98 ? -54.870 -10.479 59.527 1.00 79.44 98 GLN A CA 1
ATOM 751 C C . GLN A 1 98 ? -53.363 -10.608 59.788 1.00 79.44 98 GLN A C 1
ATOM 753 O O . GLN A 1 98 ? -52.965 -10.760 60.941 1.00 79.44 98 GLN A O 1
ATOM 758 N N . ILE A 1 99 ? -52.527 -10.533 58.748 1.00 82.75 99 ILE A N 1
ATOM 759 C CA . ILE A 1 99 ? -51.059 -10.620 58.863 1.00 82.75 99 ILE A CA 1
ATOM 760 C C . ILE A 1 99 ? -50.373 -9.253 58.986 1.00 82.75 99 ILE A C 1
ATOM 762 O O . ILE A 1 99 ? -49.145 -9.175 58.957 1.00 82.75 99 ILE A O 1
ATOM 766 N N . THR A 1 100 ? -51.138 -8.168 59.127 1.00 81.44 100 THR A N 1
ATOM 767 C CA . THR A 1 100 ? -50.563 -6.856 59.446 1.00 81.44 100 THR A CA 1
ATOM 768 C C . THR A 1 100 ? -49.865 -6.888 60.807 1.00 81.44 100 THR A C 1
ATOM 770 O O . THR A 1 100 ? -50.275 -7.614 61.718 1.00 81.44 100 THR A O 1
ATOM 773 N N . SER A 1 101 ? -48.818 -6.071 60.964 1.00 72.44 101 SER A N 1
ATOM 774 C CA . SER A 1 101 ? -48.075 -5.937 62.225 1.00 72.44 101 SER A CA 1
ATOM 775 C C . SER A 1 101 ? -49.005 -5.697 63.414 1.00 72.44 101 SER A C 1
ATOM 777 O O . SER A 1 101 ? -48.857 -6.330 64.458 1.00 72.44 101 SER A O 1
ATOM 779 N N . ASP A 1 102 ? -50.007 -4.839 63.226 1.00 76.12 102 ASP A N 1
ATOM 780 C CA . ASP A 1 102 ? -50.934 -4.421 64.273 1.00 76.12 102 ASP A CA 1
ATOM 781 C C . ASP A 1 102 ? -51.901 -5.545 64.666 1.00 76.12 102 ASP A C 1
ATOM 783 O O . ASP A 1 102 ? -52.128 -5.775 65.856 1.00 76.12 102 ASP A O 1
ATOM 787 N N . ALA A 1 103 ? -52.433 -6.291 63.690 1.00 76.06 103 ALA A N 1
ATOM 788 C CA . ALA A 1 103 ? -53.336 -7.414 63.943 1.00 76.06 103 ALA A CA 1
ATOM 789 C C . ALA A 1 103 ? -52.623 -8.587 64.639 1.00 76.06 103 ALA A C 1
ATOM 791 O O . ALA A 1 103 ? -53.171 -9.182 65.576 1.00 76.06 103 ALA A O 1
ATOM 792 N N . ILE A 1 104 ? -51.382 -8.882 64.238 1.00 81.62 104 ILE A N 1
ATOM 793 C CA . ILE A 1 104 ? -50.547 -9.902 64.886 1.00 81.62 104 ILE A CA 1
ATOM 794 C C . ILE A 1 104 ? -50.229 -9.481 66.325 1.00 81.62 104 ILE A C 1
ATOM 796 O O . ILE A 1 104 ? -50.456 -10.265 67.250 1.00 81.62 104 ILE A O 1
ATOM 800 N N . LEU A 1 105 ? -49.774 -8.240 66.545 1.00 75.88 105 LEU A N 1
ATOM 801 C CA . LEU A 1 105 ? -49.484 -7.737 67.893 1.00 75.88 105 LEU A CA 1
ATOM 802 C C . LEU A 1 105 ? -50.717 -7.784 68.802 1.00 75.88 105 LEU A C 1
ATOM 804 O O . LEU A 1 105 ? -50.611 -8.197 69.960 1.00 75.88 105 LEU A O 1
ATOM 808 N N . ALA A 1 106 ? -51.878 -7.368 68.294 1.00 74.25 106 ALA A N 1
ATOM 809 C CA . ALA A 1 106 ? -53.129 -7.395 69.044 1.00 74.25 106 ALA A CA 1
ATOM 810 C C . ALA A 1 106 ? -53.511 -8.827 69.451 1.00 74.25 106 ALA A C 1
ATOM 812 O O . ALA A 1 106 ? -53.836 -9.074 70.615 1.00 74.25 106 ALA A O 1
ATOM 813 N N . THR A 1 107 ? -53.398 -9.780 68.522 1.00 78.75 107 THR A N 1
ATOM 814 C CA . THR A 1 107 ? -53.705 -11.196 68.766 1.00 78.75 107 THR A CA 1
ATOM 815 C C . THR A 1 107 ? -52.768 -11.794 69.816 1.00 78.75 107 THR A C 1
ATOM 817 O O . THR A 1 107 ? -53.240 -12.369 70.799 1.00 78.75 107 THR A O 1
ATOM 820 N N . VAL A 1 108 ? -51.453 -11.587 69.680 1.00 77.31 108 VAL A N 1
ATOM 821 C CA . VAL A 1 108 ? -50.443 -12.107 70.620 1.00 77.31 108 VAL A CA 1
ATOM 822 C C . VAL A 1 108 ? -50.648 -11.546 72.028 1.00 77.31 108 VAL A C 1
ATOM 824 O O . VAL A 1 108 ? -50.694 -12.317 72.986 1.00 77.31 108 VAL A O 1
ATOM 827 N N . ARG A 1 109 ? -50.868 -10.232 72.173 1.00 67.62 109 ARG A N 1
ATOM 828 C CA . ARG A 1 109 ? -51.117 -9.595 73.482 1.00 67.62 109 ARG A CA 1
ATOM 829 C C . ARG A 1 109 ? -52.400 -10.076 74.159 1.00 67.62 109 ARG A C 1
ATOM 831 O O . ARG A 1 109 ? -52.481 -10.083 75.386 1.00 67.62 109 ARG A O 1
ATOM 838 N N . SER A 1 110 ? -53.404 -10.458 73.371 1.00 63.50 110 SER A N 1
ATOM 839 C CA . SER A 1 110 ? -54.666 -11.001 73.883 1.00 63.50 110 SER A CA 1
ATOM 840 C C . SER A 1 110 ? -54.586 -12.482 74.274 1.00 63.50 110 SER A C 1
ATOM 842 O O . SER A 1 110 ? -55.502 -12.985 74.926 1.00 63.50 110 SER A O 1
ATOM 844 N N . SER A 1 111 ? -53.503 -13.179 73.910 1.00 72.06 111 SER A N 1
ATOM 845 C CA . SER A 1 111 ? -53.338 -14.601 74.213 1.00 72.06 111 SER A CA 1
ATOM 846 C C . SER A 1 111 ? -53.137 -14.848 75.713 1.00 72.06 111 SER A C 1
ATOM 848 O O . SER A 1 111 ? -52.488 -14.077 76.425 1.00 72.06 111 SER A O 1
ATOM 850 N N . ALA A 1 112 ? -53.713 -15.944 76.209 1.00 56.72 112 ALA A N 1
ATOM 851 C CA . ALA A 1 112 ? -53.609 -16.328 77.615 1.00 56.72 112 ALA A CA 1
ATOM 852 C C . ALA A 1 112 ? -52.168 -16.688 78.020 1.00 56.72 112 ALA A C 1
ATOM 854 O O . ALA A 1 112 ? -51.765 -16.400 79.144 1.00 56.72 112 ALA A O 1
ATOM 855 N N . GLU A 1 113 ? -51.393 -17.258 77.096 1.00 58.91 113 GLU A N 1
ATOM 856 C CA . GLU A 1 113 ? -49.990 -17.644 77.293 1.00 58.91 113 GLU A CA 1
ATOM 857 C C . GLU A 1 113 ? -49.092 -16.412 77.452 1.00 58.91 113 GLU A C 1
ATOM 859 O O . GLU A 1 113 ? -48.399 -16.306 78.457 1.00 58.91 113 GLU A O 1
ATOM 864 N N . TYR A 1 114 ? -49.215 -15.407 76.572 1.00 64.62 114 TYR A N 1
ATOM 865 C CA . TYR A 1 114 ? -48.479 -14.143 76.714 1.00 64.62 114 TYR A CA 1
ATOM 866 C C . TYR A 1 114 ? -48.793 -13.440 78.042 1.00 64.62 114 TYR A C 1
ATOM 868 O O . TYR A 1 114 ? -47.911 -12.881 78.684 1.00 64.62 114 TYR A O 1
ATOM 876 N N . ARG A 1 115 ? -50.050 -13.485 78.501 1.00 55.25 115 ARG A N 1
ATOM 877 C CA . ARG A 1 115 ? -50.426 -12.938 79.814 1.00 55.25 115 ARG A CA 1
ATOM 878 C C . ARG A 1 115 ? -49.817 -13.756 80.959 1.00 55.25 115 ARG A C 1
ATOM 880 O O . ARG A 1 115 ? -49.292 -13.173 81.897 1.00 55.25 115 ARG A O 1
ATOM 887 N N . SER A 1 116 ? -49.857 -15.083 80.902 1.00 55.56 116 SER A N 1
ATOM 888 C CA . SER A 1 116 ? -49.255 -15.940 81.933 1.00 55.56 116 SER A CA 1
ATOM 889 C C . SER A 1 116 ? -47.745 -15.710 82.061 1.00 55.56 116 SER A C 1
ATOM 891 O O . SER A 1 116 ? -47.254 -15.507 83.172 1.00 55.56 116 SER A O 1
ATOM 893 N N . ASP A 1 117 ? -47.040 -15.655 80.930 1.00 57.91 117 ASP A N 1
ATOM 894 C CA . ASP A 1 117 ? -45.592 -15.424 80.867 1.00 57.91 117 ASP A CA 1
ATOM 895 C C . ASP A 1 117 ? -45.200 -14.030 81.375 1.00 57.91 117 ASP A C 1
ATOM 897 O O . ASP A 1 117 ? -44.130 -13.848 81.952 1.00 57.91 117 ASP A O 1
ATOM 901 N N . VAL A 1 118 ? -46.084 -13.039 81.220 1.00 58.50 118 VAL A N 1
ATOM 902 C CA . VAL A 1 118 ? -45.858 -11.683 81.733 1.00 58.50 118 VAL A CA 1
ATOM 903 C C . VAL A 1 118 ? -46.176 -11.557 83.228 1.00 58.50 118 VAL A C 1
ATOM 905 O O . VAL A 1 118 ? -45.556 -10.717 83.871 1.00 58.50 118 VAL A O 1
ATOM 908 N N . TYR A 1 119 ? -47.095 -12.350 83.807 1.00 57.97 119 TYR A N 1
ATOM 909 C CA . TYR A 1 119 ? -47.640 -12.103 85.159 1.00 57.97 119 TYR A CA 1
ATOM 910 C C . TYR A 1 119 ? -47.365 -13.164 86.243 1.00 57.97 119 TYR A C 1
ATOM 912 O O . TYR A 1 119 ? -47.557 -12.852 87.418 1.00 57.97 119 TYR A O 1
ATOM 920 N N . GLY A 1 120 ? -46.911 -14.377 85.912 1.00 63.34 120 GLY A N 1
ATOM 921 C CA . GLY A 1 120 ? -46.742 -15.460 86.898 1.00 63.34 120 GLY A CA 1
ATOM 922 C C . GLY A 1 120 ? -45.556 -15.285 87.859 1.00 63.34 120 GLY A C 1
ATOM 923 O O . GLY A 1 120 ? -45.727 -15.373 89.072 1.00 63.34 120 GLY A O 1
ATOM 924 N N . GLU A 1 121 ? -44.368 -14.989 87.322 1.00 72.00 121 GLU A N 1
ATOM 925 C CA . GLU A 1 121 ? -43.088 -14.888 88.066 1.00 72.00 121 GLU A CA 1
ATOM 926 C C . GLU A 1 121 ? -42.500 -13.463 88.056 1.00 72.00 121 GLU A C 1
ATOM 928 O O . GLU A 1 121 ? -41.332 -13.222 88.396 1.00 72.00 121 GLU A O 1
ATOM 933 N N . ARG A 1 122 ? -43.299 -12.485 87.611 1.00 83.75 122 ARG A N 1
ATOM 934 C CA . ARG A 1 122 ? -42.848 -11.101 87.465 1.00 83.75 122 ARG A CA 1
ATOM 935 C C . ARG A 1 122 ? -42.585 -10.451 88.816 1.00 83.75 122 ARG A C 1
ATOM 937 O O . ARG A 1 122 ? -43.263 -10.711 89.807 1.00 83.75 122 ARG A O 1
ATOM 944 N N . ASN A 1 123 ? -41.649 -9.513 88.815 1.00 91.00 123 ASN A N 1
ATOM 945 C CA . ASN A 1 123 ? -41.494 -8.575 89.910 1.00 91.00 123 ASN A CA 1
ATOM 946 C C . ASN A 1 123 ? -42.541 -7.457 89.809 1.00 91.00 123 ASN A C 1
ATOM 948 O O . ASN A 1 123 ? -42.607 -6.772 88.789 1.00 91.00 123 ASN A O 1
ATOM 952 N N . PHE A 1 124 ? -43.325 -7.251 90.868 1.00 92.50 124 PHE A N 1
ATOM 953 C CA . PHE A 1 124 ? -44.288 -6.148 90.962 1.00 92.50 124 PHE A CA 1
ATOM 954 C C . PHE A 1 124 ? -43.722 -4.885 91.635 1.00 92.50 124 PHE A C 1
ATOM 956 O O . PHE A 1 124 ? -44.450 -3.914 91.820 1.00 92.50 124 PHE A O 1
ATOM 963 N N . VAL A 1 125 ? -42.444 -4.874 92.019 1.00 93.69 125 VAL A N 1
ATOM 964 C CA . VAL A 1 125 ? -41.757 -3.700 92.574 1.00 93.69 125 VAL A CA 1
ATOM 965 C C . VAL A 1 125 ? -41.103 -2.920 91.438 1.00 93.69 125 VAL A C 1
ATOM 967 O O . VAL A 1 125 ? -40.150 -3.398 90.818 1.00 93.69 125 VAL A O 1
ATOM 970 N N . LEU A 1 126 ? -41.597 -1.710 91.183 1.00 91.25 126 LEU A N 1
ATOM 971 C CA . LEU A 1 126 ? -41.047 -0.810 90.173 1.00 91.25 126 LEU A CA 1
ATOM 972 C C . LEU A 1 126 ? -39.687 -0.275 90.620 1.00 91.25 126 LEU A C 1
ATOM 974 O O . LEU A 1 126 ? -39.455 -0.055 91.814 1.00 91.25 126 LEU A O 1
ATOM 978 N N . LEU A 1 127 ? -38.784 -0.047 89.664 1.00 88.38 127 LEU A N 1
ATOM 979 C CA . LEU A 1 127 ? -37.422 0.428 89.923 1.00 88.38 127 LEU A CA 1
ATOM 980 C C . LEU A 1 127 ? -36.662 -0.434 90.949 1.00 88.38 127 LEU A C 1
ATOM 982 O O . LEU A 1 127 ? -35.764 0.044 91.642 1.00 88.38 127 LEU A O 1
ATOM 986 N N . SER A 1 128 ? -36.970 -1.729 91.026 1.00 89.31 128 SER A N 1
ATOM 987 C CA . SER A 1 128 ? -36.362 -2.674 91.975 1.00 89.31 128 SER A CA 1
ATOM 988 C C . SER A 1 128 ? -34.864 -2.917 91.777 1.00 89.31 128 SER A C 1
ATOM 990 O O . SER A 1 128 ? -34.229 -3.598 92.576 1.00 89.31 128 SER A O 1
ATOM 992 N N . HIS A 1 129 ? -34.272 -2.360 90.722 1.00 85.75 129 HIS A N 1
ATOM 993 C CA . HIS A 1 129 ? -32.827 -2.352 90.515 1.00 85.75 129 HIS A CA 1
ATOM 994 C C . HIS A 1 129 ? -32.102 -1.314 91.397 1.00 85.75 129 HIS A C 1
ATOM 996 O O . HIS A 1 129 ? -30.872 -1.297 91.433 1.00 85.75 129 HIS A O 1
ATOM 1002 N N . LEU A 1 130 ? -32.837 -0.427 92.079 1.00 87.12 130 LEU A N 1
ATOM 1003 C CA . LEU A 1 130 ? -32.279 0.562 92.999 1.00 87.12 130 LEU A CA 1
ATOM 1004 C C . LEU A 1 130 ? -31.926 -0.067 94.358 1.00 87.12 130 LEU A C 1
ATOM 1006 O O . LEU A 1 130 ? -32.626 -0.943 94.863 1.00 87.12 130 LEU A O 1
ATOM 1010 N N . HIS A 1 131 ? -30.836 0.407 94.966 1.00 89.81 131 HIS A N 1
ATOM 1011 C CA . HIS A 1 131 ? -30.354 -0.050 96.273 1.00 89.81 131 HIS A CA 1
ATOM 1012 C C . HIS A 1 131 ? -30.791 0.903 97.392 1.00 89.81 131 HIS A C 1
ATOM 1014 O O . HIS A 1 131 ? -30.811 2.119 97.197 1.00 89.81 131 HIS A O 1
ATOM 1020 N N . ALA A 1 132 ? -31.070 0.364 98.579 1.00 92.44 132 ALA A N 1
ATOM 1021 C CA . ALA A 1 132 ? -31.374 1.142 99.776 1.00 92.44 132 ALA A CA 1
ATOM 1022 C C . ALA A 1 132 ? -30.369 0.859 100.898 1.00 92.44 132 ALA A C 1
ATOM 1024 O O . ALA A 1 132 ? -30.007 -0.288 101.142 1.00 92.44 132 ALA A O 1
ATOM 1025 N N . THR A 1 133 ? -29.963 1.900 101.624 1.00 95.56 133 THR A N 1
ATOM 1026 C CA . THR A 1 133 ? -29.005 1.788 102.733 1.00 95.56 133 THR A CA 1
ATOM 1027 C C . THR A 1 133 ? -29.546 2.501 103.968 1.00 95.56 133 THR A C 1
ATOM 1029 O O . THR A 1 133 ? -30.094 3.593 103.857 1.00 95.56 133 THR A O 1
ATOM 1032 N N . PHE A 1 134 ? -29.364 1.910 105.146 1.00 96.31 134 PHE A N 1
ATOM 1033 C CA . PHE A 1 134 ? -29.681 2.483 106.452 1.00 96.31 134 PHE A CA 1
ATOM 1034 C C . PHE A 1 134 ? -28.434 2.489 107.342 1.00 96.31 134 PHE A C 1
ATOM 1036 O O . PHE A 1 134 ? -27.704 1.499 107.376 1.00 96.31 134 PHE A O 1
ATOM 1043 N N . ILE A 1 135 ? -28.203 3.577 108.077 1.00 94.88 135 ILE A N 1
ATOM 1044 C CA . ILE A 1 135 ? -27.179 3.685 109.130 1.00 94.88 135 ILE A CA 1
ATOM 1045 C C . ILE A 1 135 ? -27.888 4.109 110.415 1.00 94.88 135 ILE A C 1
ATOM 1047 O O . ILE A 1 135 ? -28.587 5.118 110.405 1.00 94.88 135 ILE A O 1
ATOM 1051 N N . ASP A 1 136 ? -27.750 3.336 111.493 1.00 94.81 136 ASP A N 1
ATOM 1052 C CA . ASP A 1 136 ? -28.391 3.587 112.795 1.00 94.81 136 ASP A CA 1
ATOM 1053 C C . ASP A 1 136 ? -29.911 3.857 112.670 1.00 94.81 136 ASP A C 1
ATOM 1055 O O . ASP A 1 136 ? -30.456 4.831 113.191 1.00 94.81 136 ASP A O 1
ATOM 1059 N N . ASN A 1 137 ? -30.591 3.003 111.892 1.00 94.56 137 ASN A N 1
ATOM 1060 C CA . ASN A 1 137 ? -32.008 3.101 111.503 1.00 94.56 137 ASN A CA 1
ATOM 1061 C C . ASN A 1 137 ? -32.395 4.327 110.646 1.00 94.56 137 ASN A C 1
ATOM 1063 O O . ASN A 1 137 ? -33.576 4.614 110.467 1.00 94.56 137 ASN A O 1
ATOM 1067 N N . ARG A 1 138 ? -31.434 5.056 110.075 1.00 95.62 138 ARG A N 1
ATOM 1068 C CA . ARG A 1 138 ? -31.695 6.219 109.214 1.00 95.62 138 ARG A CA 1
ATOM 1069 C C . ARG A 1 138 ? -31.380 5.915 107.757 1.00 95.62 138 ARG A C 1
ATOM 1071 O O . ARG A 1 138 ? -30.254 5.534 107.438 1.00 95.62 138 ARG A O 1
ATOM 1078 N N . TYR A 1 139 ? -32.361 6.094 106.871 1.00 94.31 139 TYR A N 1
ATOM 1079 C CA . TYR A 1 139 ? -32.189 5.895 105.430 1.00 94.31 139 TYR A CA 1
ATOM 1080 C C . TYR A 1 139 ? -31.132 6.853 104.882 1.00 94.31 139 TYR A C 1
ATOM 1082 O O . TYR A 1 139 ? -31.152 8.043 105.195 1.00 94.31 139 TYR A O 1
ATOM 1090 N N . VAL A 1 140 ? -30.238 6.354 104.040 1.00 94.25 140 VAL A N 1
ATOM 1091 C CA . VAL A 1 140 ? -29.174 7.113 103.392 1.00 94.25 140 VAL A CA 1
ATOM 1092 C C . VAL A 1 140 ? -29.621 7.482 101.984 1.00 94.25 140 VAL A C 1
ATOM 1094 O O . VAL A 1 140 ? -29.916 6.614 101.167 1.00 94.25 140 VAL A O 1
ATOM 1097 N N . ASN A 1 141 ? -29.671 8.780 101.688 1.00 88.56 141 ASN A N 1
ATOM 1098 C CA . ASN A 1 141 ? -30.059 9.253 100.360 1.00 88.56 141 ASN A CA 1
ATOM 1099 C C . ASN A 1 141 ? -28.978 8.960 99.297 1.00 88.56 141 ASN A C 1
ATOM 1101 O O . ASN A 1 141 ? -27.849 8.598 99.620 1.00 88.56 141 ASN A O 1
ATOM 1105 N N . ALA A 1 142 ? -29.292 9.188 98.016 1.00 80.19 142 ALA A N 1
ATOM 1106 C CA . ALA A 1 142 ? -28.374 8.928 96.898 1.00 80.19 142 ALA A CA 1
ATOM 1107 C C . ALA A 1 142 ? -27.022 9.673 96.991 1.00 80.19 142 ALA A C 1
ATOM 1109 O O . ALA A 1 142 ? -26.037 9.237 96.404 1.00 80.19 142 ALA A O 1
ATOM 1110 N N . SER A 1 143 ? -26.951 10.775 97.749 1.00 82.56 143 SER A N 1
ATOM 1111 C CA . SER A 1 143 ? -25.700 11.496 98.037 1.00 82.56 143 SER A CA 1
ATOM 1112 C C . SER A 1 143 ? -24.868 10.896 99.182 1.00 82.56 143 SER A C 1
ATOM 1114 O O . SER A 1 143 ? -23.847 11.466 99.554 1.00 82.56 143 SER A O 1
ATOM 1116 N N . GLY A 1 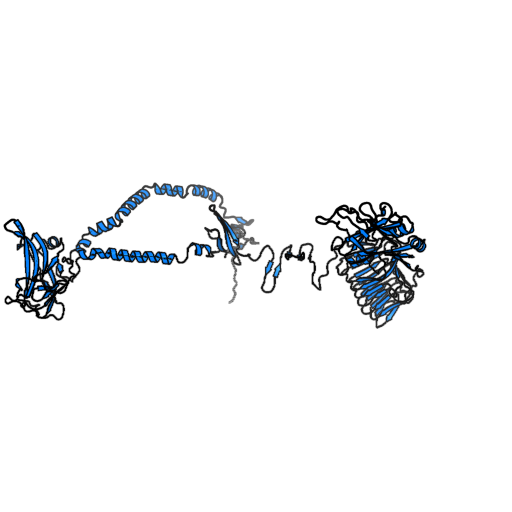144 ? -25.289 9.770 99.764 1.00 84.12 144 GLY A N 1
ATOM 1117 C CA . GLY A 1 144 ? -24.567 9.076 100.832 1.00 84.12 144 GLY A CA 1
ATOM 1118 C C . GLY A 1 144 ? -24.776 9.655 102.236 1.00 84.12 144 GLY A C 1
ATOM 1119 O O . GLY A 1 144 ? -24.025 9.311 103.144 1.00 84.12 144 GLY A O 1
ATOM 1120 N N . THR A 1 145 ? -25.776 10.522 102.445 1.00 88.19 145 THR A N 1
ATOM 1121 C CA . THR A 1 145 ? -26.051 11.157 103.751 1.00 88.19 145 THR A CA 1
ATOM 1122 C C . THR A 1 145 ? -27.246 10.505 104.450 1.00 88.19 145 THR A C 1
ATOM 1124 O O . THR A 1 145 ? -28.307 10.356 103.841 1.00 88.19 145 THR A O 1
ATOM 1127 N N . ALA A 1 146 ? -27.092 10.149 105.733 1.00 88.00 146 ALA A N 1
ATOM 1128 C CA . ALA A 1 146 ? -28.186 9.649 106.568 1.00 88.00 146 ALA A CA 1
ATOM 1129 C C . ALA A 1 146 ? -29.264 10.732 106.760 1.00 88.00 146 ALA A C 1
ATOM 1131 O O . ALA A 1 146 ? -28.970 11.873 107.118 1.00 88.00 146 ALA A O 1
ATOM 1132 N N . THR A 1 147 ? -30.514 10.377 106.485 1.00 91.56 147 THR A N 1
ATOM 1133 C CA . THR A 1 147 ? -31.681 11.266 106.526 1.00 91.56 147 THR A CA 1
ATOM 1134 C C . THR A 1 147 ? -32.433 11.138 107.853 1.00 91.56 147 THR A C 1
ATOM 1136 O O . THR A 1 147 ? -32.136 10.281 108.675 1.00 91.56 147 THR A O 1
ATOM 1139 N N . GLN A 1 148 ? -33.449 11.973 108.081 1.00 91.12 148 GLN A N 1
ATOM 1140 C CA . GLN A 1 148 ? -34.330 11.812 109.246 1.00 91.12 148 GLN A CA 1
ATOM 1141 C C . GLN A 1 148 ? -35.274 10.602 109.128 1.00 91.12 148 GLN A C 1
ATOM 1143 O O . GLN A 1 148 ? -35.826 10.158 110.134 1.00 91.12 148 GLN A O 1
ATOM 1148 N N . TYR A 1 149 ? -35.462 10.073 107.915 1.00 92.69 149 TYR A N 1
ATOM 1149 C CA . TYR A 1 149 ? -36.433 9.023 107.638 1.00 92.69 149 TYR A CA 1
ATOM 1150 C C . TYR A 1 149 ? -35.927 7.661 108.106 1.00 92.69 149 TYR A C 1
ATOM 1152 O O . TYR A 1 149 ? -34.794 7.269 107.828 1.00 92.69 149 TYR A O 1
ATOM 1160 N N . THR A 1 150 ? -36.801 6.929 108.788 1.00 93.25 150 THR A N 1
ATOM 1161 C CA . THR A 1 150 ? -36.561 5.554 109.245 1.00 93.25 150 THR A CA 1
ATOM 1162 C C . THR A 1 150 ? -37.065 4.514 108.251 1.00 93.25 150 THR A C 1
ATOM 1164 O O . THR A 1 150 ? -36.939 3.320 108.502 1.00 93.25 150 THR A O 1
ATOM 1167 N N . GLN A 1 151 ? -37.623 4.951 107.113 1.00 92.44 151 GLN A N 1
ATOM 1168 C CA . GLN A 1 151 ? -38.181 4.088 106.075 1.00 92.44 151 GLN A CA 1
ATOM 1169 C C . GLN A 1 151 ? -37.876 4.581 104.657 1.00 92.44 151 GLN A C 1
ATOM 1171 O O . GLN A 1 151 ? -37.703 5.780 104.434 1.00 92.44 151 GLN A O 1
ATOM 1176 N N . ILE A 1 152 ? -37.873 3.648 103.701 1.00 92.44 152 ILE A N 1
ATOM 1177 C CA . ILE A 1 152 ? -37.866 3.914 102.255 1.00 92.44 152 ILE A CA 1
ATOM 1178 C C . ILE A 1 152 ? -38.937 3.069 101.567 1.00 92.44 152 ILE A C 1
ATOM 1180 O O . ILE A 1 152 ? -39.055 1.880 101.862 1.00 92.44 152 ILE A O 1
ATOM 1184 N N . GLY A 1 153 ? -39.713 3.685 100.673 1.00 92.62 153 GLY A N 1
ATOM 1185 C CA . GLY A 1 153 ? -40.763 3.030 99.895 1.00 92.62 153 GLY A CA 1
ATOM 1186 C C . GLY A 1 153 ? -40.352 2.802 98.440 1.00 92.62 153 GLY A C 1
ATOM 1187 O O . GLY A 1 153 ? -39.802 3.700 97.808 1.00 92.62 153 GLY A O 1
ATOM 1188 N N . PHE A 1 154 ? -40.663 1.621 97.912 1.00 93.88 154 PHE A N 1
ATOM 1189 C CA . PHE A 1 154 ? -40.588 1.266 96.500 1.00 93.88 154 PHE A CA 1
ATOM 1190 C C . PHE A 1 154 ? -42.004 1.127 95.942 1.00 93.88 154 PHE A C 1
ATOM 1192 O O . PHE A 1 154 ? -42.820 0.374 96.484 1.00 93.88 154 PHE A O 1
ATOM 1199 N N . THR A 1 155 ? -42.296 1.860 94.870 1.00 93.81 155 THR A N 1
ATOM 1200 C CA . THR A 1 155 ? -43.610 1.846 94.219 1.00 93.81 155 THR A CA 1
ATOM 1201 C C . THR A 1 155 ? -43.941 0.449 93.703 1.00 93.81 155 THR A C 1
ATOM 1203 O O . THR A 1 155 ? -43.080 -0.243 93.159 1.00 93.81 155 THR A O 1
ATOM 1206 N N . LEU A 1 156 ? -45.193 0.032 93.876 1.00 94.12 156 LEU A N 1
ATOM 1207 C CA . LEU A 1 156 ? -45.695 -1.242 93.366 1.00 94.12 156 LEU A CA 1
ATOM 1208 C C . LEU A 1 156 ? -46.438 -1.025 92.045 1.00 94.12 156 LEU A C 1
ATOM 1210 O O . LEU A 1 156 ? -46.996 0.049 91.822 1.00 94.12 156 LEU A O 1
ATOM 1214 N N . SER A 1 157 ? -46.448 -2.037 91.178 1.00 90.31 157 SER A N 1
ATOM 1215 C CA . SER A 1 157 ? -47.264 -1.997 89.964 1.00 90.31 157 SER A CA 1
ATOM 1216 C C . SER A 1 157 ? -48.752 -1.929 90.323 1.00 90.31 157 SER A C 1
ATOM 1218 O O . SER A 1 157 ? -49.208 -2.576 91.272 1.00 90.31 157 SER A O 1
ATOM 1220 N N . GLU A 1 158 ? -49.511 -1.131 89.568 1.00 88.31 158 GLU A N 1
ATOM 1221 C CA . GLU A 1 158 ? -50.926 -0.836 89.834 1.00 88.31 158 GLU A CA 1
ATOM 1222 C C . GLU A 1 158 ? -51.809 -2.094 89.801 1.00 88.31 158 GLU A C 1
ATOM 1224 O O . GLU A 1 158 ? -52.846 -2.158 90.465 1.00 88.31 158 GLU A O 1
ATOM 1229 N N . ASP A 1 159 ? -51.389 -3.124 89.064 1.00 87.06 159 ASP A N 1
ATOM 1230 C CA . ASP A 1 159 ? -52.126 -4.375 88.904 1.00 87.06 159 ASP A CA 1
ATOM 1231 C C . ASP A 1 159 ? -51.867 -5.404 90.019 1.00 87.06 159 ASP A C 1
ATOM 1233 O O . ASP A 1 159 ? -52.607 -6.389 90.121 1.00 87.06 159 ASP A O 1
ATOM 1237 N N . LEU A 1 160 ? -50.892 -5.170 90.908 1.00 91.00 160 LEU A N 1
ATOM 1238 C CA . LEU A 1 160 ? -50.514 -6.118 91.961 1.00 91.00 160 LEU A CA 1
ATOM 1239 C C . LEU A 1 160 ? -51.689 -6.474 92.884 1.00 91.00 160 LEU A C 1
ATOM 1241 O O . LEU A 1 160 ? -51.837 -7.630 93.291 1.00 91.00 160 LEU A O 1
ATOM 1245 N N . TYR A 1 161 ? -52.542 -5.507 93.238 1.00 91.50 161 TYR A N 1
ATOM 1246 C CA . TYR A 1 161 ? -53.679 -5.775 94.127 1.00 91.50 161 TYR A CA 1
ATOM 1247 C C . TYR A 1 161 ? -54.660 -6.778 93.500 1.00 91.50 161 TYR A C 1
ATOM 1249 O O . TYR A 1 161 ? -55.091 -7.720 94.164 1.00 91.50 161 TYR A O 1
ATOM 1257 N N . ALA A 1 162 ? -54.952 -6.643 92.204 1.00 87.62 162 ALA A N 1
ATOM 1258 C CA . ALA A 1 162 ? -55.783 -7.603 91.484 1.00 87.62 162 ALA A CA 1
ATOM 1259 C C . ALA A 1 162 ? -55.063 -8.951 91.305 1.00 87.62 162 ALA A C 1
ATOM 1261 O O . ALA A 1 162 ? -55.658 -10.001 91.556 1.00 87.62 162 ALA A O 1
ATOM 1262 N N . ALA A 1 163 ? -53.778 -8.927 90.935 1.00 85.75 163 ALA A N 1
ATOM 1263 C CA . ALA A 1 163 ? -52.973 -10.124 90.689 1.00 85.75 163 ALA A CA 1
ATOM 1264 C C . ALA A 1 163 ? -52.775 -10.991 91.946 1.00 85.75 163 ALA A C 1
ATOM 1266 O O . ALA A 1 163 ? -52.774 -12.215 91.864 1.00 85.75 163 ALA A O 1
ATOM 1267 N N . SER A 1 164 ? -52.677 -10.369 93.123 1.00 87.12 164 SER A N 1
ATOM 1268 C CA . SER A 1 164 ? -52.517 -11.053 94.419 1.00 87.12 164 SER A CA 1
ATOM 1269 C C . SER A 1 164 ? -53.813 -11.654 94.976 1.00 87.12 164 SER A C 1
ATOM 1271 O O . SER A 1 164 ? -53.840 -12.113 96.121 1.00 87.12 164 SER A O 1
ATOM 1273 N N . GLY A 1 165 ? -54.907 -11.633 94.205 1.00 87.81 165 GLY A N 1
ATOM 1274 C CA . GLY A 1 165 ? -56.222 -12.065 94.670 1.00 87.81 165 GLY A CA 1
ATOM 1275 C C . GLY A 1 165 ? -56.812 -11.118 95.713 1.00 87.81 165 GLY A C 1
ATOM 1276 O O . GLY A 1 165 ? -57.382 -11.591 96.692 1.00 87.81 165 GLY A O 1
ATOM 1277 N N . GLN A 1 166 ? -56.667 -9.801 95.508 1.00 90.38 166 GLN A N 1
ATOM 1278 C CA . GLN A 1 166 ? -57.082 -8.735 96.436 1.00 90.38 166 GLN A CA 1
ATOM 1279 C C . GLN A 1 166 ? -56.242 -8.698 97.726 1.00 90.38 166 GLN A C 1
ATOM 1281 O O . GLN A 1 166 ? -56.761 -8.492 98.820 1.00 90.38 166 GLN A O 1
ATOM 1286 N N . GLY A 1 167 ? -54.924 -8.903 97.599 1.00 86.88 167 GLY A N 1
ATOM 1287 C CA . GLY A 1 167 ? -53.970 -8.845 98.714 1.00 86.88 167 GLY A CA 1
ATOM 1288 C C . GLY A 1 167 ? -53.832 -10.136 99.529 1.00 86.88 167 GLY A C 1
ATOM 1289 O O . GLY A 1 167 ? -53.347 -10.079 100.658 1.00 86.88 167 GLY A O 1
ATOM 1290 N N . LYS A 1 168 ? -54.261 -11.285 98.989 1.00 87.94 168 LYS A N 1
ATOM 1291 C CA . LYS A 1 168 ? -54.317 -12.575 99.708 1.00 87.94 168 LYS A CA 1
ATOM 1292 C C . LYS A 1 168 ? -53.063 -13.437 99.549 1.00 87.94 168 LYS A C 1
ATOM 1294 O O . LYS A 1 168 ? -52.792 -14.264 100.411 1.00 87.94 168 LYS A O 1
ATOM 1299 N N . ASN A 1 169 ? -52.308 -13.242 98.467 1.00 87.81 169 ASN A N 1
ATOM 1300 C CA . ASN A 1 169 ? -51.107 -14.014 98.145 1.00 87.81 169 ASN A CA 1
ATOM 1301 C C . ASN A 1 169 ? -49.956 -13.077 97.768 1.00 87.81 169 ASN A C 1
ATOM 1303 O O . ASN A 1 169 ? -49.747 -12.789 96.592 1.00 87.81 169 ASN A O 1
ATOM 1307 N N . LEU A 1 170 ? -49.231 -12.575 98.770 1.00 92.44 170 LEU A N 1
ATOM 1308 C CA . LEU A 1 170 ? -48.051 -11.727 98.572 1.00 92.44 170 LEU A CA 1
ATOM 1309 C C . LEU A 1 170 ? -46.794 -12.407 99.126 1.00 92.44 170 LEU A C 1
ATOM 1311 O O . LEU A 1 170 ? -46.725 -12.738 100.313 1.00 92.44 170 LEU A O 1
ATOM 1315 N N . TYR A 1 171 ? -45.789 -12.576 98.274 1.00 93.81 171 TYR A N 1
ATOM 1316 C CA . TYR A 1 171 ? -44.466 -13.096 98.610 1.00 93.81 171 TYR A CA 1
ATOM 1317 C C . TYR A 1 171 ? -43.450 -11.978 98.429 1.00 93.81 171 TYR A C 1
ATOM 1319 O O . TYR A 1 171 ? -43.370 -11.395 97.353 1.00 93.81 171 TYR A O 1
ATOM 1327 N N . ILE A 1 172 ? -42.701 -11.652 99.479 1.00 95.50 172 ILE A N 1
ATOM 1328 C CA . ILE A 1 172 ? -41.696 -10.590 99.454 1.00 95.50 172 ILE A CA 1
ATOM 1329 C C . ILE A 1 172 ? -40.321 -11.230 99.565 1.00 95.50 172 ILE A C 1
ATOM 1331 O O . ILE A 1 172 ? -40.051 -11.936 100.540 1.00 95.50 172 ILE A O 1
ATOM 1335 N N . SER A 1 173 ? -39.445 -10.954 98.607 1.00 94.88 173 SER A N 1
ATOM 1336 C CA . SER A 1 173 ? -38.039 -11.332 98.686 1.00 94.88 173 SER A CA 1
ATOM 1337 C C . SER A 1 173 ? -37.123 -10.141 98.432 1.00 94.88 173 SER A C 1
ATOM 1339 O O . SER A 1 173 ? -37.503 -9.163 97.789 1.00 94.88 173 SER A O 1
ATOM 1341 N N . PHE A 1 174 ? -35.943 -10.163 99.038 1.00 96.12 174 PHE A N 1
ATOM 1342 C CA . PHE A 1 174 ? -34.931 -9.119 98.890 1.00 96.12 174 PHE A CA 1
ATOM 1343 C C . PHE A 1 174 ? -33.584 -9.633 99.376 1.00 96.12 174 PHE A C 1
ATOM 1345 O O . PHE A 1 174 ? -33.519 -10.544 100.199 1.00 96.12 174 PHE A O 1
ATOM 1352 N N . ASP A 1 175 ? -32.507 -9.004 98.926 1.00 96.62 175 ASP A N 1
ATOM 1353 C CA . ASP A 1 175 ? -31.174 -9.278 99.446 1.00 96.62 175 ASP A CA 1
ATOM 1354 C C . ASP A 1 175 ? -30.810 -8.228 100.498 1.00 96.62 175 ASP A C 1
ATOM 1356 O O . ASP A 1 175 ? -30.932 -7.027 100.246 1.00 96.62 175 ASP A O 1
ATOM 1360 N N . ILE A 1 176 ? -30.326 -8.667 101.660 1.00 96.31 176 ILE A N 1
ATOM 1361 C CA . ILE A 1 176 ? -29.852 -7.812 102.752 1.00 96.31 176 ILE A CA 1
ATOM 1362 C C . ILE A 1 176 ? -28.364 -8.036 103.026 1.00 96.31 176 ILE A C 1
ATOM 1364 O O . ILE A 1 176 ? -27.860 -9.151 102.920 1.00 96.31 176 ILE A O 1
ATOM 1368 N N . LYS A 1 177 ? -27.652 -6.983 103.425 1.00 97.06 177 LYS A N 1
ATOM 1369 C CA . LYS A 1 177 ? -26.299 -7.073 103.977 1.00 97.06 177 LYS A CA 1
ATOM 1370 C C . LYS A 1 177 ? -26.182 -6.221 105.236 1.00 97.06 177 LYS A C 1
ATOM 1372 O O . LYS A 1 177 ? -26.418 -5.013 105.193 1.00 97.06 177 LYS A O 1
ATOM 1377 N N . ARG A 1 178 ? -25.820 -6.838 106.362 1.00 97.19 178 ARG A N 1
ATOM 1378 C CA . ARG A 1 178 ? -25.675 -6.183 107.674 1.00 97.19 178 ARG A CA 1
ATOM 1379 C C . ARG A 1 178 ? -24.206 -5.948 108.009 1.00 97.19 178 ARG A C 1
ATOM 1381 O O . ARG A 1 178 ? -23.332 -6.734 107.647 1.00 97.19 178 ARG A O 1
ATOM 1388 N N . THR A 1 179 ? -23.901 -4.855 108.698 1.00 97.00 179 THR A N 1
ATOM 1389 C CA . THR A 1 179 ? -22.553 -4.553 109.197 1.00 97.00 179 THR A CA 1
ATOM 1390 C C . THR A 1 179 ? -22.633 -3.925 110.582 1.00 97.00 179 THR A C 1
ATOM 1392 O O . THR A 1 179 ? -23.099 -2.794 110.724 1.00 97.00 179 THR A O 1
ATOM 1395 N N . ASN A 1 180 ? -22.129 -4.647 111.585 1.00 96.81 180 ASN A N 1
ATOM 1396 C CA . ASN A 1 180 ? -22.115 -4.266 112.999 1.00 96.81 180 ASN A CA 1
ATOM 1397 C C . ASN A 1 180 ? -23.500 -3.875 113.537 1.00 96.81 180 ASN A C 1
ATOM 1399 O O . ASN A 1 180 ? -23.620 -2.916 114.296 1.00 96.81 180 ASN A O 1
ATOM 1403 N N . VAL A 1 181 ? -24.540 -4.595 113.112 1.00 96.19 181 VAL A N 1
ATOM 1404 C CA . VAL A 1 181 ? -25.921 -4.311 113.500 1.00 96.19 181 VAL A CA 1
ATOM 1405 C C . VAL A 1 181 ? -26.189 -4.791 114.923 1.00 96.19 181 VAL A C 1
ATOM 1407 O O . VAL A 1 181 ? -25.986 -5.965 115.232 1.00 96.19 181 VAL A O 1
ATOM 1410 N N . VAL A 1 182 ? -26.686 -3.890 115.770 1.00 96.19 182 VAL A N 1
ATOM 1411 C CA . VAL A 1 182 ? -27.162 -4.189 117.129 1.00 96.19 182 VAL A CA 1
ATOM 1412 C C . VAL A 1 182 ? -28.618 -3.758 117.229 1.00 96.19 182 VAL A C 1
ATOM 1414 O O . VAL A 1 182 ? -28.918 -2.585 117.022 1.00 96.19 182 VAL A O 1
ATOM 1417 N N . ALA A 1 183 ? -29.515 -4.701 117.520 1.00 94.94 183 ALA A N 1
ATOM 1418 C CA . ALA A 1 183 ? -30.952 -4.454 117.601 1.00 94.94 183 ALA A CA 1
ATOM 1419 C C . ALA A 1 183 ? -31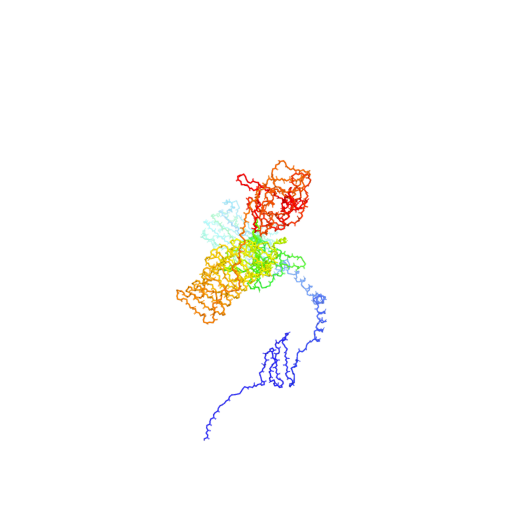.352 -3.639 118.845 1.00 94.94 183 ALA A C 1
ATOM 1421 O O . ALA A 1 183 ? -30.604 -3.512 119.816 1.00 94.94 183 ALA A O 1
ATOM 1422 N N . THR A 1 184 ? -32.572 -3.104 118.824 1.00 94.94 184 THR A N 1
ATOM 1423 C CA . THR A 1 184 ? -33.208 -2.458 119.984 1.00 94.94 184 THR A CA 1
ATOM 1424 C C . THR A 1 184 ? -33.450 -3.438 121.141 1.00 94.94 184 THR A C 1
ATOM 1426 O O . THR A 1 184 ? -33.432 -4.652 120.962 1.00 94.94 184 THR A O 1
ATOM 1429 N N . ALA A 1 185 ? -33.802 -2.928 122.330 1.00 92.56 185 ALA A N 1
ATOM 1430 C CA . ALA A 1 185 ? -34.156 -3.757 123.495 1.00 92.56 185 ALA A CA 1
ATOM 1431 C C . ALA A 1 185 ? -35.364 -4.697 123.272 1.00 92.56 185 ALA A C 1
ATOM 1433 O O . ALA A 1 185 ? -35.557 -5.639 124.036 1.00 92.56 185 ALA A O 1
ATOM 1434 N N . ASN A 1 186 ? -36.169 -4.448 122.233 1.00 92.56 186 ASN A N 1
ATOM 1435 C CA . ASN A 1 186 ? -37.271 -5.314 121.810 1.00 92.56 186 ASN A CA 1
ATOM 1436 C C . ASN A 1 186 ? -36.854 -6.315 120.718 1.00 92.56 186 ASN A C 1
ATOM 1438 O O . ASN A 1 186 ? -37.728 -6.899 120.072 1.00 92.56 186 ASN A O 1
ATOM 1442 N N . ASN A 1 187 ? -35.547 -6.512 120.510 1.00 94.94 187 ASN A N 1
ATOM 1443 C CA . ASN A 1 187 ? -34.954 -7.435 119.542 1.00 94.94 187 ASN A CA 1
ATOM 1444 C C . ASN A 1 187 ? -35.225 -7.063 118.075 1.00 94.94 187 ASN A C 1
ATOM 1446 O O . ASN A 1 187 ? -35.228 -7.937 117.220 1.00 94.94 187 ASN A O 1
ATOM 1450 N N . ILE A 1 188 ? -35.494 -5.790 117.755 1.00 96.06 188 ILE A N 1
ATOM 1451 C CA . ILE A 1 188 ? -35.825 -5.329 116.389 1.00 96.06 188 ILE A CA 1
ATOM 1452 C C . ILE A 1 188 ? -34.648 -4.544 115.808 1.00 96.06 188 ILE A C 1
ATOM 1454 O O . ILE A 1 188 ? -34.192 -3.609 116.466 1.00 96.06 188 ILE A O 1
ATOM 1458 N N . TYR A 1 189 ? -34.208 -4.881 114.587 1.00 95.00 189 TYR A N 1
ATOM 1459 C CA . TYR A 1 189 ? -33.153 -4.150 113.863 1.00 95.00 189 TYR A CA 1
ATOM 1460 C C . TYR A 1 189 ? -33.620 -3.480 112.559 1.00 95.00 189 TYR A C 1
ATOM 1462 O O . TYR A 1 189 ? -32.962 -2.571 112.060 1.00 95.00 189 TYR A O 1
ATOM 1470 N N . SER A 1 190 ? -34.735 -3.924 111.971 1.00 95.06 190 SER A N 1
ATOM 1471 C CA . SER A 1 190 ? -35.367 -3.289 110.804 1.00 95.06 190 SER A CA 1
ATOM 1472 C C . SER A 1 190 ? -36.784 -3.844 110.603 1.00 95.06 190 SER A C 1
ATOM 1474 O O . SER A 1 190 ? -37.318 -4.542 111.468 1.00 95.06 190 SER A O 1
ATOM 1476 N N . GLY A 1 191 ? -37.405 -3.567 109.461 1.00 94.75 191 GLY A N 1
ATOM 1477 C CA . GLY A 1 191 ? -38.685 -4.153 109.079 1.00 94.75 191 GLY A CA 1
ATOM 1478 C C . GLY A 1 191 ? -38.948 -4.071 107.583 1.00 94.75 191 GLY A C 1
ATOM 1479 O O . GLY A 1 191 ? -38.280 -3.324 106.869 1.00 94.75 191 GLY A O 1
ATOM 1480 N N . VAL A 1 192 ? -39.916 -4.855 107.122 1.00 96.19 192 VAL A N 1
ATOM 1481 C CA . VAL A 1 192 ? -40.409 -4.851 105.742 1.00 96.19 192 VAL A CA 1
ATOM 1482 C C . VAL A 1 192 ? -41.931 -4.877 105.745 1.00 96.19 192 VAL A C 1
ATOM 1484 O O . VAL A 1 192 ? -42.532 -5.661 106.483 1.00 96.19 192 VAL A O 1
ATOM 1487 N N . TRP A 1 193 ? -42.552 -4.021 104.934 1.00 94.94 193 TRP A N 1
ATOM 1488 C CA . TRP A 1 193 ? -43.986 -3.740 104.990 1.00 94.94 193 TRP A CA 1
ATOM 1489 C C . TRP A 1 193 ? -44.596 -3.596 103.610 1.00 94.94 193 TRP A C 1
ATOM 1491 O O . TRP A 1 193 ? -44.025 -2.944 102.741 1.00 94.94 193 TRP A O 1
ATOM 1501 N N . ILE A 1 194 ? -45.816 -4.089 103.454 1.00 95.44 194 ILE A N 1
ATOM 1502 C CA . ILE A 1 194 ? -46.709 -3.634 102.395 1.00 95.44 194 ILE A CA 1
ATOM 1503 C C . ILE A 1 194 ? -47.577 -2.527 102.980 1.00 95.44 194 ILE A C 1
ATOM 1505 O O . ILE A 1 194 ? -48.280 -2.732 103.974 1.00 95.44 194 ILE A O 1
ATOM 1509 N N . ASN A 1 195 ? -47.506 -1.345 102.373 1.00 94.81 195 ASN A N 1
ATOM 1510 C CA . ASN A 1 195 ? -48.404 -0.244 102.688 1.00 94.81 195 ASN A CA 1
ATOM 1511 C C . ASN A 1 195 ? -49.645 -0.378 101.816 1.00 94.81 195 ASN A C 1
ATOM 1513 O O . ASN A 1 195 ? -49.534 -0.542 100.600 1.00 94.81 195 ASN A O 1
ATOM 1517 N N . TYR A 1 196 ? -50.815 -0.328 102.438 1.00 94.19 196 TYR A N 1
ATOM 1518 C CA . TYR A 1 196 ? -52.103 -0.517 101.786 1.00 94.19 196 TYR A CA 1
ATOM 1519 C C . TYR A 1 196 ? -53.075 0.575 102.219 1.00 94.19 196 TYR A C 1
ATOM 1521 O O . TYR A 1 196 ? -52.955 1.136 103.312 1.00 94.19 196 TYR A O 1
ATOM 1529 N N . SER A 1 197 ? -54.037 0.879 101.354 1.00 93.69 197 SER A N 1
ATOM 1530 C CA . SER A 1 197 ? -55.139 1.769 101.704 1.00 93.69 197 SER A CA 1
ATOM 1531 C C . SER A 1 197 ? -56.327 0.974 102.245 1.00 93.69 197 SER A C 1
ATOM 1533 O O . SER A 1 197 ? -56.549 -0.165 101.833 1.00 93.69 197 SER A O 1
ATOM 1535 N N . TYR A 1 198 ? -57.084 1.552 103.171 1.00 93.12 198 TYR A N 1
ATOM 1536 C CA . TYR A 1 198 ? -58.357 1.013 103.655 1.00 93.12 198 TYR A CA 1
ATOM 1537 C C . TYR A 1 198 ? -59.304 2.168 104.012 1.00 93.12 198 TYR A C 1
ATOM 1539 O O . TYR A 1 198 ? -58.862 3.313 104.127 1.00 93.12 198 TYR A O 1
ATOM 1547 N N . TRP A 1 199 ? -60.599 1.883 104.161 1.00 92.12 199 TRP A N 1
ATOM 1548 C CA . TRP A 1 199 ? -61.550 2.858 104.702 1.00 92.12 199 TRP A CA 1
ATOM 1549 C C . TRP A 1 199 ? -61.494 2.842 106.226 1.00 92.12 199 TRP A C 1
ATOM 1551 O O . TRP A 1 199 ? -61.677 1.781 106.831 1.00 92.12 199 TRP A O 1
ATOM 1561 N N . ASP A 1 200 ? -61.253 3.997 106.842 1.00 88.31 200 ASP A N 1
ATOM 1562 C CA . ASP A 1 200 ? -61.405 4.136 108.290 1.00 88.31 200 ASP A CA 1
ATOM 1563 C C . ASP A 1 200 ? -62.887 4.178 108.709 1.00 88.31 200 ASP A C 1
ATOM 1565 O O . ASP A 1 200 ? -63.806 4.032 107.899 1.00 88.31 200 ASP A O 1
ATOM 1569 N N . GLU A 1 201 ? -63.134 4.375 110.005 1.00 88.44 201 GLU A N 1
ATOM 1570 C CA . GLU A 1 201 ? -64.486 4.461 110.571 1.00 88.44 201 GLU A CA 1
ATOM 1571 C C . GLU A 1 201 ? -65.324 5.619 109.983 1.00 88.44 201 GLU A C 1
ATOM 1573 O O . GLU A 1 201 ? -66.553 5.583 110.071 1.00 88.44 201 GLU A O 1
ATOM 1578 N N . ASN A 1 202 ? -64.686 6.611 109.345 1.00 89.50 202 ASN A N 1
ATOM 1579 C CA . ASN A 1 202 ? -65.323 7.758 108.694 1.00 89.50 202 ASN A CA 1
ATOM 1580 C C . ASN A 1 202 ? -65.468 7.592 107.171 1.00 89.50 202 ASN A C 1
ATOM 1582 O O . ASN A 1 202 ? -65.946 8.517 106.515 1.00 89.50 202 ASN A O 1
ATOM 1586 N N . TRP A 1 203 ? -65.121 6.423 106.618 1.00 84.25 203 TRP A N 1
ATOM 1587 C CA . TRP A 1 203 ? -65.059 6.147 105.175 1.00 84.25 203 TRP A CA 1
ATOM 1588 C C . TRP A 1 203 ? -63.984 6.938 104.418 1.00 84.25 203 TRP A C 1
ATOM 1590 O O . TRP A 1 203 ? -63.999 6.973 103.183 1.00 84.25 203 TRP A O 1
ATOM 1600 N N . ASP A 1 204 ? -63.016 7.519 105.127 1.00 90.19 204 ASP A N 1
ATOM 1601 C CA . ASP A 1 204 ? -61.871 8.163 104.500 1.00 90.19 204 ASP A CA 1
ATOM 1602 C C . ASP A 1 204 ? -60.836 7.107 104.094 1.00 90.19 204 ASP A C 1
ATOM 1604 O O . ASP A 1 204 ? -60.592 6.123 104.796 1.00 90.19 204 ASP A O 1
ATOM 1608 N N . THR A 1 205 ? -60.222 7.292 102.921 1.00 90.44 205 THR A N 1
ATOM 1609 C CA . THR A 1 205 ? -59.153 6.399 102.457 1.00 90.44 205 THR A CA 1
ATOM 1610 C C . THR A 1 205 ? -57.864 6.744 103.189 1.00 90.44 205 THR A C 1
ATOM 1612 O O . THR A 1 205 ? -57.238 7.771 102.923 1.00 90.44 205 THR A O 1
ATOM 1615 N N . VAL A 1 206 ? -57.454 5.870 104.098 1.00 92.00 206 VAL A N 1
ATOM 1616 C CA . VAL A 1 206 ? -56.262 6.036 104.933 1.00 92.00 206 VAL A CA 1
ATOM 1617 C C . VAL A 1 206 ? -55.223 4.967 104.609 1.00 92.00 206 VAL A C 1
ATOM 1619 O O . VAL A 1 206 ? -55.554 3.875 104.151 1.00 92.00 206 VAL A O 1
ATOM 1622 N N . THR A 1 207 ? -53.945 5.276 104.836 1.00 91.62 207 THR A N 1
ATOM 1623 C CA . THR A 1 207 ? -52.843 4.321 104.641 1.00 91.62 207 THR A CA 1
ATOM 1624 C C . THR A 1 207 ? -52.521 3.607 105.949 1.00 91.62 207 THR A C 1
ATOM 1626 O O . THR A 1 207 ? -52.362 4.243 106.990 1.00 91.62 207 THR A O 1
ATOM 1629 N N . SER A 1 208 ? -52.381 2.288 105.887 1.00 92.38 208 SER A N 1
ATOM 1630 C CA . SER A 1 208 ? -51.798 1.469 106.947 1.00 92.38 208 SER A CA 1
ATOM 1631 C C . SER A 1 208 ? -50.683 0.601 106.377 1.00 92.38 208 SER A C 1
ATOM 1633 O O . SER A 1 208 ? -50.470 0.544 105.165 1.00 92.38 208 SER A O 1
ATOM 1635 N N . ASN A 1 209 ? -49.958 -0.081 107.254 1.00 92.44 209 ASN A N 1
ATOM 1636 C CA . ASN A 1 209 ? -48.916 -1.014 106.871 1.00 92.44 209 ASN A CA 1
ATOM 1637 C C . ASN A 1 209 ? -49.101 -2.361 107.566 1.00 92.44 209 ASN A C 1
ATOM 1639 O O . ASN A 1 209 ? -49.685 -2.473 108.646 1.00 92.44 209 ASN A O 1
ATOM 1643 N N . TRP A 1 210 ? -48.647 -3.413 106.896 1.00 93.44 210 TRP A N 1
ATOM 1644 C CA . TRP A 1 210 ? -48.603 -4.757 107.449 1.00 93.44 210 TRP A CA 1
ATOM 1645 C C . TRP A 1 210 ? -47.360 -5.467 106.936 1.00 93.44 210 TRP A C 1
ATOM 1647 O O . TRP A 1 210 ? -46.968 -5.303 105.781 1.00 93.44 210 TRP A O 1
ATOM 1657 N N . GLY A 1 211 ? -46.700 -6.224 107.805 1.00 93.38 211 GLY A N 1
ATOM 1658 C CA . GLY A 1 211 ? -45.406 -6.797 107.476 1.00 93.38 211 GLY A CA 1
ATOM 1659 C C . GLY A 1 211 ? -44.709 -7.424 108.667 1.00 93.38 211 GLY A C 1
ATOM 1660 O O . GLY A 1 211 ? -45.347 -7.805 109.651 1.00 93.38 211 GLY A O 1
ATOM 1661 N N . TRP A 1 212 ? -43.390 -7.530 108.565 1.00 95.00 212 TRP A N 1
ATOM 1662 C CA . TRP A 1 212 ? -42.554 -8.209 109.545 1.00 95.00 212 TRP A CA 1
ATOM 1663 C C . TRP A 1 212 ? -41.483 -7.274 110.084 1.00 95.00 212 TRP A C 1
ATOM 1665 O O . TRP A 1 212 ? -40.765 -6.621 109.327 1.00 95.00 212 TRP A O 1
ATOM 1675 N N . TYR A 1 213 ? -41.322 -7.290 111.405 1.00 95.38 213 TYR A N 1
ATOM 1676 C CA . TYR A 1 213 ? -40.080 -6.846 112.023 1.00 95.38 213 TYR A CA 1
ATOM 1677 C C . TYR A 1 213 ? -38.976 -7.846 111.694 1.00 95.38 213 TYR A C 1
ATOM 1679 O O . TYR A 1 213 ? -39.203 -9.052 111.785 1.00 95.38 213 TYR A O 1
ATOM 1687 N N . LEU A 1 214 ? -37.795 -7.339 111.356 1.00 95.38 214 LEU A N 1
ATOM 1688 C CA . LEU A 1 214 ? -36.581 -8.138 111.277 1.00 95.38 214 LEU A CA 1
ATOM 1689 C C . LEU A 1 214 ? -35.888 -8.081 112.635 1.00 95.38 214 LEU A C 1
ATOM 1691 O O . LEU A 1 214 ? -35.672 -6.986 113.177 1.00 95.38 214 LEU A O 1
ATOM 1695 N N . ARG A 1 215 ? -35.596 -9.251 113.201 1.00 96.12 215 ARG A N 1
ATOM 1696 C CA . ARG A 1 215 ? -35.172 -9.385 114.596 1.00 96.12 215 ARG A CA 1
ATOM 1697 C C . ARG A 1 215 ? -33.813 -10.040 114.739 1.00 96.12 215 ARG A C 1
ATOM 1699 O O . ARG A 1 215 ? -33.451 -10.898 113.947 1.00 96.12 215 ARG A O 1
ATOM 1706 N N . ASP A 1 216 ? -33.085 -9.692 115.795 1.00 94.81 216 ASP A N 1
ATOM 1707 C CA . ASP A 1 216 ? -31.825 -10.379 116.131 1.00 94.81 216 ASP A CA 1
ATOM 1708 C C . ASP A 1 216 ? -32.028 -11.807 116.669 1.00 94.81 216 ASP A C 1
ATOM 1710 O O . ASP A 1 216 ? -31.084 -12.579 116.821 1.00 94.81 216 ASP A O 1
ATOM 1714 N N . THR A 1 217 ? -33.287 -12.162 116.915 1.00 94.12 217 THR A N 1
ATOM 1715 C CA . THR A 1 217 ? -33.749 -13.507 117.263 1.00 94.12 217 THR A CA 1
ATOM 1716 C C . THR A 1 217 ? -34.198 -14.317 116.046 1.00 94.12 217 THR A C 1
ATOM 1718 O O . THR A 1 217 ? -34.510 -15.500 116.204 1.00 94.12 217 THR A O 1
ATOM 1721 N N . ASP A 1 218 ? -34.231 -13.722 114.848 1.00 92.81 218 ASP A N 1
ATOM 1722 C CA . ASP A 1 218 ? -34.535 -14.457 113.621 1.00 92.81 218 ASP A CA 1
ATOM 1723 C C . ASP A 1 218 ? -33.382 -15.419 113.285 1.00 92.81 218 ASP A C 1
ATOM 1725 O O . ASP A 1 218 ? -32.204 -15.115 113.483 1.00 92.81 218 ASP A O 1
ATOM 1729 N N . SER A 1 219 ? -33.706 -16.606 112.764 1.00 89.88 219 SER A N 1
ATOM 1730 C CA . SER A 1 219 ? -32.709 -17.652 112.480 1.00 89.88 219 SER A CA 1
ATOM 1731 C C . SER A 1 219 ? -31.694 -17.267 111.399 1.00 89.88 219 SER A C 1
ATOM 1733 O O . SER A 1 219 ? -30.630 -17.873 111.312 1.00 89.88 219 SER A O 1
ATOM 1735 N N . ASP A 1 220 ? -32.037 -16.290 110.562 1.00 86.50 220 ASP A N 1
ATOM 1736 C CA . ASP A 1 220 ? -31.201 -15.727 109.503 1.00 86.50 220 ASP A CA 1
ATOM 1737 C C . ASP A 1 220 ? -30.403 -14.494 109.974 1.00 86.50 220 ASP A C 1
ATOM 1739 O O . ASP A 1 220 ? -29.737 -13.844 109.160 1.00 86.50 220 ASP A O 1
ATOM 1743 N N . PHE A 1 221 ? -30.437 -14.149 111.271 1.00 93.62 221 PHE A N 1
ATOM 1744 C CA . PHE A 1 221 ? -29.715 -12.998 111.804 1.00 93.62 221 PHE A CA 1
ATOM 1745 C C . PHE A 1 221 ? -28.209 -13.228 111.960 1.00 93.62 221 PHE A C 1
ATOM 1747 O O . PHE A 1 221 ? -27.752 -14.219 112.528 1.00 93.62 221 PHE A O 1
ATOM 1754 N N . GLN A 1 222 ? -27.435 -12.243 111.500 1.00 93.19 222 GLN A N 1
ATOM 1755 C CA . GLN A 1 222 ? -26.023 -12.044 111.813 1.00 93.19 222 GLN A CA 1
ATOM 1756 C C . GLN A 1 222 ? -25.784 -10.546 112.017 1.00 93.19 222 GLN A C 1
ATOM 1758 O O . GLN A 1 222 ? -26.292 -9.723 111.255 1.00 93.19 222 GLN A O 1
ATOM 1763 N N . ALA A 1 223 ? -24.965 -10.183 113.008 1.00 93.25 223 ALA A N 1
ATOM 1764 C CA . ALA A 1 223 ? -24.600 -8.781 113.227 1.00 93.25 223 ALA A CA 1
ATOM 1765 C C . ALA A 1 223 ? -23.788 -8.208 112.046 1.00 93.25 223 ALA A C 1
ATOM 1767 O O . ALA A 1 223 ? -23.892 -7.019 111.738 1.00 93.25 223 ALA A O 1
ATOM 1768 N N . THR A 1 224 ? -23.009 -9.056 111.363 1.00 96.38 224 THR A N 1
ATOM 1769 C CA . THR A 1 224 ? -22.228 -8.695 110.173 1.00 96.38 224 THR A CA 1
ATOM 1770 C C . THR A 1 224 ? -22.244 -9.835 109.159 1.00 96.38 224 THR A C 1
ATOM 1772 O O . THR A 1 224 ? -21.769 -10.930 109.461 1.00 96.38 224 THR A O 1
ATOM 1775 N N . ASP A 1 225 ? -22.730 -9.562 107.947 1.00 96.38 225 ASP A N 1
ATOM 1776 C CA . ASP A 1 225 ? -22.724 -10.515 106.835 1.00 96.38 225 ASP A CA 1
ATOM 1777 C C . ASP A 1 225 ? -21.473 -10.340 105.957 1.00 96.38 225 ASP A C 1
ATOM 1779 O O . ASP A 1 225 ? -21.052 -9.221 105.645 1.00 96.38 225 ASP A O 1
ATOM 1783 N N . SER A 1 226 ? -20.881 -11.455 105.515 1.00 93.12 226 SER A N 1
ATOM 1784 C CA . SER A 1 226 ? -19.743 -11.435 104.580 1.00 93.12 226 SER A CA 1
ATOM 1785 C C . SER A 1 226 ? -20.177 -11.101 103.145 1.00 93.12 226 SER A C 1
ATOM 1787 O O . SER A 1 226 ? -19.511 -10.318 102.458 1.00 93.12 226 SER A O 1
ATOM 1789 N N . ASP A 1 227 ? -21.342 -11.599 102.733 1.00 94.31 227 ASP A N 1
ATOM 1790 C CA . ASP A 1 227 ? -21.982 -11.328 101.446 1.00 94.31 227 ASP A CA 1
ATOM 1791 C C . ASP A 1 227 ? -23.485 -11.050 101.621 1.00 94.31 227 ASP A C 1
ATOM 1793 O O . ASP A 1 227 ? -23.997 -11.050 102.738 1.00 94.31 227 ASP A O 1
ATOM 1797 N N . TRP A 1 228 ? -24.178 -10.755 100.528 1.00 95.75 228 TRP A N 1
ATOM 1798 C CA . TRP A 1 228 ? -25.623 -10.569 100.502 1.00 95.75 228 TRP A CA 1
ATOM 1799 C C . TRP A 1 228 ? -26.364 -11.839 100.932 1.00 95.75 228 TRP A C 1
ATOM 1801 O O . TRP A 1 228 ? -26.078 -12.935 100.455 1.00 95.75 228 TRP A O 1
ATOM 1811 N N . VAL A 1 229 ? -27.345 -11.669 101.812 1.00 95.38 229 VAL A N 1
ATOM 1812 C CA . VAL A 1 229 ? -28.221 -12.726 102.319 1.00 95.38 229 VAL A CA 1
ATOM 1813 C C . VAL A 1 229 ? -29.606 -12.537 101.717 1.00 95.38 229 VAL A C 1
ATOM 1815 O O . VAL A 1 229 ? -30.192 -11.466 101.842 1.00 95.38 229 VAL A O 1
ATOM 1818 N N . HIS A 1 230 ? -30.137 -13.573 101.076 1.00 95.06 230 HIS A N 1
ATOM 1819 C CA . HIS A 1 230 ? -31.475 -13.535 100.498 1.00 95.06 230 HIS A CA 1
ATOM 1820 C C . HIS A 1 230 ? -32.537 -13.790 101.576 1.00 95.06 230 HIS A C 1
ATOM 1822 O O . HIS A 1 230 ? -32.491 -14.808 102.269 1.00 95.06 230 HIS A O 1
ATOM 1828 N N . ILE A 1 231 ? -33.490 -12.872 101.722 1.00 94.88 231 ILE A N 1
ATOM 1829 C CA . ILE A 1 231 ? -34.563 -12.913 102.717 1.00 94.88 231 ILE A CA 1
ATOM 1830 C C . ILE A 1 231 ? -35.891 -13.142 102.013 1.00 94.88 231 ILE A C 1
ATOM 1832 O O . ILE A 1 231 ? -36.195 -12.494 101.017 1.00 94.88 231 ILE A O 1
ATOM 1836 N N . GLN A 1 232 ? -36.703 -14.031 102.580 1.00 94.69 232 GLN A N 1
ATOM 1837 C CA . GLN A 1 232 ? -38.018 -14.402 102.070 1.00 94.69 232 GLN A CA 1
ATOM 1838 C C . GLN A 1 232 ? -39.067 -14.232 103.172 1.00 94.69 232 GLN A C 1
ATOM 1840 O O . GLN A 1 232 ? -38.925 -14.780 104.268 1.00 94.69 232 GLN A O 1
ATOM 1845 N N . LYS A 1 233 ? -40.122 -13.458 102.904 1.00 94.06 233 LYS A N 1
ATOM 1846 C CA . LYS A 1 233 ? -41.238 -13.218 103.829 1.00 94.06 233 LYS A CA 1
ATOM 1847 C C . LYS A 1 233 ? -42.570 -13.410 103.099 1.00 94.06 233 LYS A C 1
ATOM 1849 O O . LYS A 1 233 ? -42.880 -12.698 102.148 1.00 94.06 233 LYS A O 1
ATOM 1854 N N . GLY A 1 234 ? -43.355 -14.391 103.537 1.00 89.75 234 GLY A N 1
ATOM 1855 C CA . GLY A 1 234 ? -44.650 -14.717 102.941 1.00 89.75 234 GLY A CA 1
ATOM 1856 C C . GLY A 1 234 ? -45.107 -16.154 103.232 1.00 89.75 234 GLY A C 1
ATOM 1857 O O . GLY A 1 234 ? -44.369 -16.904 103.875 1.00 89.75 234 GLY A O 1
ATOM 1858 N N . PRO A 1 235 ? -46.305 -16.540 102.759 1.00 91.06 235 PRO A N 1
ATOM 1859 C CA . PRO A 1 235 ? -47.289 -15.663 102.115 1.00 91.06 235 PRO A CA 1
ATOM 1860 C C . PRO A 1 235 ? -47.906 -14.657 103.104 1.00 91.06 235 PRO A C 1
ATOM 1862 O O . PRO A 1 235 ? -48.130 -14.977 104.272 1.00 91.06 235 PRO A O 1
ATOM 1865 N N . MET A 1 236 ? -48.166 -13.432 102.643 1.00 92.38 236 MET A N 1
ATOM 1866 C CA . MET A 1 236 ? -48.953 -12.420 103.357 1.00 92.38 236 MET A CA 1
ATOM 1867 C C . MET A 1 236 ? -50.391 -12.394 102.836 1.00 92.38 236 MET A C 1
ATOM 1869 O O . MET A 1 236 ? -50.607 -12.366 101.627 1.00 92.38 236 MET A O 1
ATOM 1873 N N . ASP A 1 237 ? -51.333 -12.328 103.782 1.00 90.81 237 ASP A N 1
ATOM 1874 C CA . ASP A 1 237 ? -52.773 -12.206 103.552 1.00 90.81 237 ASP A CA 1
ATOM 1875 C C . ASP A 1 237 ? -53.326 -10.963 104.278 1.00 90.81 237 ASP A C 1
ATOM 1877 O O . ASP A 1 237 ? -53.218 -10.835 105.506 1.00 90.81 237 ASP A O 1
ATOM 1881 N N . LEU A 1 238 ? -53.898 -10.037 103.505 1.00 89.75 238 LEU A N 1
ATOM 1882 C CA . LEU A 1 238 ? -54.497 -8.784 103.969 1.00 89.75 238 LEU A CA 1
ATOM 1883 C C . LEU A 1 238 ? -56.034 -8.819 104.021 1.00 89.75 238 LEU A C 1
ATOM 1885 O O . LEU A 1 238 ? -56.640 -7.787 104.312 1.00 89.75 238 LEU A O 1
ATOM 1889 N N . ASP A 1 239 ? -56.688 -9.969 103.821 1.00 85.00 239 ASP A N 1
ATOM 1890 C CA . ASP A 1 239 ? -58.160 -10.075 103.776 1.00 85.00 239 ASP A CA 1
ATOM 1891 C C . ASP A 1 239 ? -58.813 -9.554 105.070 1.00 85.00 239 ASP A C 1
ATOM 1893 O O . ASP A 1 239 ? -59.790 -8.811 105.054 1.00 85.00 239 ASP A O 1
ATOM 1897 N N . LYS A 1 240 ? -58.197 -9.835 106.227 1.00 84.25 240 LYS A N 1
ATOM 1898 C CA . LYS A 1 240 ? -58.661 -9.349 107.545 1.00 84.25 240 LYS A CA 1
ATOM 1899 C C . LYS A 1 240 ? -58.396 -7.859 107.800 1.00 84.25 240 LYS A C 1
ATOM 1901 O O . LYS A 1 240 ? -58.702 -7.368 108.886 1.00 84.25 240 LYS A O 1
ATOM 1906 N N . ARG A 1 241 ? -57.763 -7.159 106.859 1.00 87.62 241 ARG A N 1
ATOM 1907 C CA . ARG A 1 241 ? -57.364 -5.749 106.970 1.00 87.62 241 ARG A CA 1
ATOM 1908 C C . ARG A 1 241 ? -58.199 -4.816 106.101 1.00 87.62 241 ARG A C 1
ATOM 1910 O O . ARG A 1 241 ? -57.956 -3.617 106.139 1.00 87.62 241 ARG A O 1
ATOM 1917 N N . ASN A 1 242 ? -59.176 -5.347 105.360 1.00 87.94 242 ASN A N 1
ATOM 1918 C CA . ASN A 1 242 ? -60.024 -4.578 104.445 1.00 87.94 242 ASN A CA 1
ATOM 1919 C C . ASN A 1 242 ? -59.201 -3.710 103.473 1.00 87.94 242 ASN A C 1
ATOM 1921 O O . ASN A 1 242 ? -59.561 -2.566 103.199 1.00 87.94 242 ASN A O 1
ATOM 1925 N N . ALA A 1 243 ? -58.070 -4.238 102.989 1.00 90.12 243 ALA A N 1
ATOM 1926 C CA . ALA A 1 243 ? -57.211 -3.521 102.057 1.00 90.12 243 ALA A CA 1
ATOM 1927 C C . ALA A 1 243 ? -57.959 -3.255 100.743 1.00 90.12 243 ALA A C 1
ATOM 1929 O O . ALA A 1 243 ? -58.529 -4.180 100.171 1.00 90.12 243 ALA A O 1
ATOM 1930 N N . LEU A 1 244 ? -57.931 -2.010 100.267 1.00 90.12 244 LEU A N 1
ATOM 1931 C CA . LEU A 1 244 ? -58.558 -1.548 99.022 1.00 90.12 244 LEU A CA 1
ATOM 1932 C C . LEU A 1 244 ? -57.554 -1.448 97.868 1.00 90.12 244 LEU A C 1
ATOM 1934 O O . LEU A 1 244 ? -57.919 -1.618 96.709 1.00 90.12 244 LEU A O 1
ATOM 1938 N N . SER A 1 245 ? -56.290 -1.156 98.180 1.00 92.38 245 SER A N 1
ATOM 1939 C CA . SER A 1 245 ? -55.181 -1.126 97.224 1.00 92.38 245 SER A CA 1
ATOM 1940 C C . SER A 1 245 ? -53.845 -1.327 97.933 1.00 92.38 245 SER A C 1
ATOM 1942 O O . SER A 1 245 ? -53.737 -1.094 99.139 1.00 92.38 245 SER A O 1
ATOM 1944 N N . LEU A 1 246 ? -52.817 -1.733 97.185 1.00 94.00 246 LEU A N 1
ATOM 1945 C CA . LEU A 1 246 ? -51.431 -1.783 97.658 1.00 94.00 246 LEU A CA 1
ATOM 1946 C C . LEU A 1 246 ? -50.678 -0.589 97.075 1.00 94.00 246 LEU A C 1
ATOM 1948 O O . LEU A 1 246 ? -50.818 -0.298 95.892 1.00 94.00 246 LEU A O 1
ATOM 1952 N N . ILE A 1 247 ? -49.915 0.109 97.910 1.00 93.19 247 ILE A N 1
ATOM 1953 C CA . ILE A 1 247 ? -49.345 1.417 97.573 1.00 93.19 247 ILE A CA 1
ATOM 1954 C C . ILE A 1 247 ? -47.841 1.296 97.303 1.00 93.19 247 ILE A C 1
ATOM 1956 O O . ILE A 1 247 ? -47.373 1.586 96.206 1.00 93.19 247 ILE A O 1
ATOM 1960 N N . TYR A 1 248 ? -47.068 0.857 98.298 1.00 94.94 248 TYR A N 1
ATOM 1961 C CA . TYR A 1 248 ? -45.622 0.677 98.170 1.00 94.94 248 TYR A CA 1
ATOM 1962 C C . TYR A 1 248 ? -45.097 -0.393 99.131 1.00 94.94 248 TYR A C 1
ATOM 1964 O O . TYR A 1 248 ? -45.632 -0.596 100.229 1.00 94.94 248 TYR A O 1
ATOM 1972 N N . LEU A 1 249 ? -44.013 -1.052 98.725 1.00 96.00 249 LEU A N 1
ATOM 1973 C CA . LEU A 1 249 ? -43.191 -1.888 99.595 1.00 96.00 249 LEU A CA 1
ATOM 1974 C C . LEU A 1 249 ? -42.251 -0.976 100.382 1.00 96.00 249 LEU A C 1
ATOM 1976 O O . LEU A 1 249 ? -41.488 -0.230 99.780 1.00 96.00 249 LEU A O 1
ATOM 1980 N N . ALA A 1 250 ? -42.277 -1.032 101.708 1.00 94.81 250 ALA A N 1
ATOM 1981 C CA . ALA A 1 250 ? -41.387 -0.247 102.551 1.00 94.81 250 ALA A CA 1
ATOM 1982 C C . ALA A 1 250 ? -40.381 -1.118 103.299 1.00 94.81 250 ALA A C 1
ATOM 1984 O O . ALA A 1 250 ? -40.730 -2.186 103.795 1.00 94.81 250 ALA A O 1
ATOM 1985 N N . PHE A 1 251 ? -39.164 -0.606 103.456 1.00 95.31 251 PHE A N 1
ATOM 1986 C CA . PHE A 1 251 ? -38.144 -1.153 104.351 1.00 95.31 251 PHE A CA 1
ATOM 1987 C C . PHE A 1 251 ? -37.810 -0.162 105.470 1.00 95.31 251 PHE A C 1
ATOM 1989 O O . PHE A 1 251 ? -37.918 1.044 105.257 1.00 95.31 251 PHE A O 1
ATOM 1996 N N . GLY A 1 252 ? -37.373 -0.660 106.632 1.00 93.44 252 GLY A N 1
ATOM 1997 C CA . GLY A 1 252 ? -37.043 0.126 107.835 1.00 93.44 252 GLY A CA 1
ATOM 1998 C C . GLY A 1 252 ? -38.248 0.375 108.752 1.00 93.44 252 GLY A C 1
ATOM 1999 O O . GLY A 1 252 ? -39.355 -0.042 1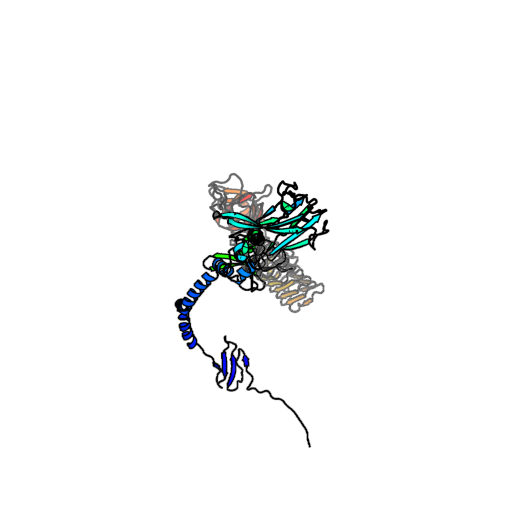08.439 1.00 93.44 252 GLY A O 1
ATOM 2000 N N . GLY A 1 253 ? -38.106 1.051 109.891 1.00 91.69 253 GLY A N 1
ATOM 2001 C CA . GLY A 1 253 ? -39.271 1.460 110.693 1.00 91.69 253 GLY A CA 1
ATOM 2002 C C . GLY A 1 253 ? -38.935 2.085 112.038 1.00 91.69 253 GLY A C 1
ATOM 2003 O O . GLY A 1 253 ? -37.895 1.798 112.620 1.00 91.69 253 GLY A O 1
ATOM 2004 N N . GLU A 1 254 ? -39.838 2.912 112.567 1.00 92.38 254 GLU A N 1
ATOM 2005 C CA . GLU A 1 254 ? -39.629 3.637 113.834 1.00 92.38 254 GLU A CA 1
ATOM 2006 C C . GLU A 1 254 ? -39.437 2.709 115.040 1.00 92.38 254 GLU A C 1
ATOM 2008 O O . GLU A 1 254 ? -38.703 3.040 115.961 1.00 92.38 254 GLU A O 1
ATOM 2013 N N . ALA A 1 255 ? -40.021 1.506 115.031 1.00 91.94 255 ALA A N 1
ATOM 2014 C CA . ALA A 1 255 ? -39.829 0.538 116.116 1.00 91.94 255 ALA A CA 1
ATOM 2015 C C . ALA A 1 255 ? -38.386 -0.001 116.218 1.00 91.94 255 ALA A C 1
ATOM 2017 O O . ALA A 1 255 ? -38.049 -0.647 117.209 1.00 91.94 255 ALA A O 1
ATOM 2018 N N . ALA A 1 256 ? -37.555 0.238 115.197 1.00 91.94 256 ALA A N 1
ATOM 2019 C CA . ALA A 1 256 ? -36.127 -0.053 115.213 1.00 91.94 256 ALA A CA 1
ATOM 2020 C C . ALA A 1 256 ? -35.282 1.147 115.702 1.00 91.94 256 ALA A C 1
ATOM 2022 O O . ALA A 1 256 ? -34.053 1.055 115.689 1.00 91.94 256 ALA A O 1
ATOM 2023 N N . ASP A 1 257 ? -35.892 2.255 116.155 1.00 91.75 257 ASP A N 1
ATOM 2024 C CA . ASP A 1 257 ? -35.156 3.390 116.725 1.00 91.75 257 ASP A CA 1
ATOM 2025 C C . ASP A 1 257 ? -34.408 2.967 117.998 1.00 91.75 257 ASP A C 1
ATOM 2027 O O . ASP A 1 257 ? -34.985 2.467 118.964 1.00 91.75 257 ASP A O 1
ATOM 2031 N N . GLY A 1 258 ? -33.086 3.155 117.968 1.00 87.94 258 GLY A N 1
ATOM 2032 C CA . GLY A 1 258 ? -32.143 2.609 118.947 1.00 87.94 258 GLY A CA 1
ATOM 2033 C C . GLY A 1 258 ? -31.251 1.492 118.393 1.00 87.94 258 GLY A C 1
ATOM 2034 O O . GLY A 1 258 ? -30.291 1.118 119.062 1.00 87.94 258 GLY A O 1
ATOM 2035 N N . THR A 1 259 ? -31.525 0.994 117.181 1.00 92.88 259 THR A N 1
ATOM 2036 C CA . THR A 1 259 ? -30.613 0.106 116.439 1.00 92.88 259 THR A CA 1
ATOM 2037 C C . THR A 1 259 ? -29.362 0.872 116.017 1.00 92.88 259 THR A C 1
ATOM 2039 O O . THR A 1 259 ? -29.471 2.005 115.547 1.00 92.88 259 THR A O 1
ATOM 2042 N N . THR A 1 260 ? -28.190 0.246 116.120 1.00 95.44 260 THR A N 1
ATOM 2043 C CA . THR A 1 260 ? -26.935 0.777 115.559 1.00 95.44 260 THR A CA 1
ATOM 2044 C C . THR A 1 260 ? -26.389 -0.122 114.454 1.00 95.44 260 THR A C 1
ATOM 2046 O O . THR A 1 260 ? -26.776 -1.286 114.356 1.00 95.44 260 THR A O 1
ATOM 2049 N N . GLY A 1 261 ? -25.507 0.410 113.608 1.00 94.94 261 GLY A N 1
ATOM 2050 C CA . GLY A 1 261 ? -24.870 -0.307 112.499 1.00 94.94 261 GLY A CA 1
ATOM 2051 C C . GLY A 1 261 ? -25.457 0.029 111.126 1.00 94.94 261 GLY A C 1
ATOM 2052 O O . GLY A 1 261 ? -26.303 0.913 110.987 1.00 94.94 261 GLY A O 1
ATOM 2053 N N . LYS A 1 262 ? -24.981 -0.664 110.083 1.00 95.50 262 LYS A N 1
ATOM 2054 C CA . LYS A 1 262 ? -25.384 -0.437 108.683 1.00 95.50 262 LYS A CA 1
ATOM 2055 C C . LYS A 1 262 ? -26.172 -1.620 108.120 1.00 95.50 262 LYS A C 1
ATOM 2057 O O . LYS A 1 262 ? -25.769 -2.769 108.295 1.00 95.50 262 LYS A O 1
ATOM 2062 N N . ILE A 1 263 ? -27.241 -1.323 107.386 1.00 95.94 263 ILE A N 1
ATOM 2063 C CA . ILE A 1 263 ? -28.057 -2.287 106.641 1.00 95.94 263 ILE A CA 1
ATOM 2064 C C . ILE A 1 263 ? -28.134 -1.836 105.185 1.00 95.94 263 ILE A C 1
ATOM 2066 O O . ILE A 1 263 ? -28.506 -0.700 104.911 1.00 95.94 263 ILE A O 1
ATOM 2070 N N . GLU A 1 264 ? -27.807 -2.719 104.252 1.00 95.38 264 GLU A N 1
ATOM 2071 C CA . GLU A 1 264 ? -27.949 -2.495 102.813 1.00 95.38 264 GLU A CA 1
ATOM 2072 C C . GLU A 1 264 ? -28.961 -3.485 102.245 1.00 95.38 264 GLU A C 1
ATOM 2074 O O . GLU A 1 264 ? -29.012 -4.637 102.673 1.00 95.38 264 GLU A O 1
ATOM 2079 N N . LEU A 1 265 ? -29.775 -3.028 101.301 1.00 94.81 265 LEU A N 1
ATOM 2080 C CA . LEU A 1 265 ? -30.870 -3.766 100.688 1.00 94.81 265 LEU A CA 1
ATOM 2081 C C . LEU A 1 265 ? -30.808 -3.589 99.173 1.00 94.81 265 LEU A C 1
ATOM 2083 O O . LEU A 1 265 ? -30.608 -2.475 98.677 1.00 94.81 265 LEU A O 1
ATOM 2087 N N . ARG A 1 266 ? -31.010 -4.674 98.432 1.00 94.56 266 ARG A N 1
ATOM 2088 C CA . ARG A 1 266 ? -31.154 -4.643 96.973 1.00 94.56 266 ARG A CA 1
ATOM 2089 C C . ARG A 1 266 ? -32.137 -5.704 96.511 1.00 94.56 266 ARG A C 1
ATOM 2091 O O . ARG A 1 266 ? -32.537 -6.573 97.285 1.00 94.56 266 ARG A O 1
ATOM 2098 N N . ASN A 1 267 ? -32.469 -5.641 95.228 1.00 94.50 267 ASN A N 1
ATOM 2099 C CA . ASN A 1 267 ? -33.287 -6.641 94.563 1.00 94.50 267 ASN A CA 1
ATOM 2100 C C . ASN A 1 267 ? -34.639 -6.905 95.262 1.00 94.50 267 ASN A C 1
ATOM 2102 O O . ASN A 1 267 ? -35.009 -8.069 95.418 1.00 94.50 267 ASN A O 1
ATOM 2106 N N . PRO A 1 268 ? -35.394 -5.879 95.717 1.00 95.19 268 PRO A N 1
ATOM 2107 C CA . PRO A 1 268 ? -36.728 -6.121 96.237 1.00 95.19 268 PRO A CA 1
ATOM 2108 C C . PRO A 1 268 ? -37.624 -6.727 95.158 1.00 95.19 268 PRO A C 1
ATOM 2110 O O . PRO A 1 268 ? -37.670 -6.259 94.014 1.00 95.19 268 PRO A O 1
ATOM 2113 N N . LYS A 1 269 ? -38.358 -7.763 95.543 1.00 93.81 269 LYS A N 1
ATOM 2114 C CA . LYS A 1 269 ? -39.343 -8.436 94.714 1.00 93.81 269 LYS A CA 1
ATOM 2115 C C . LYS A 1 269 ? -40.613 -8.668 95.516 1.00 93.81 269 LYS A C 1
ATOM 2117 O O . LYS A 1 269 ? -40.561 -9.092 96.668 1.00 93.81 269 LYS A O 1
ATOM 2122 N N . VAL A 1 270 ? -41.748 -8.367 94.897 1.00 94.00 270 VAL A N 1
ATOM 2123 C CA . VAL A 1 270 ? -43.069 -8.789 95.368 1.00 94.00 270 VAL A CA 1
ATOM 2124 C C . VAL A 1 270 ? -43.663 -9.660 94.280 1.00 94.00 270 VAL A C 1
ATOM 2126 O O . VAL A 1 270 ? -43.620 -9.272 93.114 1.00 94.00 270 VAL A O 1
ATOM 2129 N N . GLU A 1 271 ? -44.178 -10.820 94.669 1.00 91.94 271 GLU A N 1
ATOM 2130 C CA . GLU A 1 271 ? -44.693 -11.864 93.781 1.00 91.94 271 GLU A CA 1
ATOM 2131 C C . GLU A 1 271 ? -46.019 -12.416 94.310 1.00 91.94 271 GLU A C 1
ATOM 2133 O O . GLU A 1 271 ? -46.340 -12.273 95.494 1.00 91.94 271 GLU A O 1
ATOM 2138 N N . VAL A 1 272 ? -46.779 -13.080 93.433 1.00 89.25 272 VAL A N 1
ATOM 2139 C CA . VAL A 1 272 ? -48.107 -13.631 93.763 1.00 89.25 272 VAL A CA 1
ATOM 2140 C C . VAL A 1 272 ? -48.210 -15.153 93.611 1.00 89.25 272 VAL A C 1
ATOM 2142 O O . VAL A 1 272 ? -49.125 -15.752 94.173 1.00 89.25 272 VAL A O 1
ATOM 2145 N N . ALA A 1 273 ? -47.269 -15.790 92.900 1.00 83.62 273 ALA A N 1
ATOM 2146 C CA . ALA A 1 273 ? -47.281 -17.229 92.603 1.00 83.62 273 ALA A CA 1
ATOM 2147 C C . ALA A 1 273 ? -46.274 -18.067 93.423 1.00 83.62 273 ALA A C 1
ATOM 2149 O O . ALA A 1 273 ? -46.223 -19.286 93.266 1.00 83.62 273 ALA A O 1
ATOM 2150 N N . GLY A 1 274 ? -45.489 -17.437 94.303 1.00 86.00 274 GLY A N 1
ATOM 2151 C CA . GLY A 1 274 ? -44.415 -18.068 95.080 1.00 86.00 274 GLY A CA 1
ATOM 2152 C C . GLY A 1 274 ? -43.108 -17.277 94.994 1.00 86.00 274 GLY A C 1
ATOM 2153 O O . GLY A 1 274 ? -43.079 -16.219 94.375 1.00 86.00 274 GLY A O 1
ATOM 2154 N N . PHE A 1 275 ? -42.042 -17.777 95.630 1.00 91.25 275 PHE A N 1
ATOM 2155 C CA . PHE A 1 275 ? -40.706 -17.176 95.537 1.00 91.25 275 PHE A CA 1
ATOM 2156 C C . PHE A 1 275 ? -39.983 -17.640 94.269 1.00 91.25 275 PHE A C 1
ATOM 2158 O O . PHE A 1 275 ? -39.888 -18.847 94.035 1.00 91.25 275 PHE A O 1
ATOM 2165 N N . SER A 1 276 ? -39.410 -16.706 93.512 1.00 88.62 276 SER A N 1
ATOM 2166 C CA . SER A 1 276 ? -38.500 -17.006 92.398 1.00 88.62 276 SER A CA 1
ATOM 2167 C C . SER A 1 276 ? -37.315 -16.031 92.333 1.00 88.62 276 SER A C 1
ATOM 2169 O O . SER A 1 276 ? -37.232 -15.076 93.113 1.00 88.62 276 SER A O 1
ATOM 2171 N N . ASP A 1 277 ? -36.369 -16.285 91.424 1.00 88.38 277 ASP A N 1
ATOM 2172 C CA . ASP A 1 277 ? -35.166 -15.461 91.268 1.00 88.38 277 ASP A CA 1
ATOM 2173 C C . ASP A 1 277 ? -35.509 -14.010 90.890 1.00 88.38 277 ASP A C 1
ATOM 2175 O O . ASP A 1 277 ? -36.536 -13.713 90.266 1.00 88.38 277 ASP A O 1
ATOM 2179 N N . TRP A 1 278 ? -34.642 -13.070 91.275 1.00 90.12 278 TRP A N 1
ATOM 2180 C CA . TRP A 1 278 ? -34.902 -11.655 91.031 1.00 90.12 278 TRP A CA 1
ATOM 2181 C C . TRP A 1 278 ? -34.924 -11.316 89.535 1.00 90.12 278 TRP A C 1
ATOM 2183 O O . TRP A 1 278 ? -33.989 -11.609 88.789 1.00 90.12 278 TRP A O 1
ATOM 2193 N N . THR A 1 279 ? -35.977 -10.610 89.125 1.00 86.06 279 THR A N 1
ATOM 2194 C CA . THR A 1 279 ? -36.130 -9.992 87.806 1.00 86.06 279 THR A CA 1
ATOM 2195 C C . THR A 1 279 ? -36.535 -8.529 87.971 1.00 86.06 279 THR A C 1
ATOM 2197 O O . THR A 1 279 ? -37.087 -8.129 89.002 1.00 86.06 279 THR A O 1
ATOM 2200 N N . ARG A 1 280 ? -36.256 -7.701 86.958 1.00 85.12 280 ARG A N 1
ATOM 2201 C CA . ARG A 1 280 ? -36.768 -6.325 86.925 1.00 85.12 280 ARG A CA 1
ATOM 2202 C C . ARG A 1 280 ? -38.272 -6.346 86.626 1.00 85.12 280 ARG A C 1
ATOM 2204 O O . ARG A 1 280 ? -38.740 -7.245 85.928 1.00 85.12 280 ARG A O 1
ATOM 2211 N N . ALA A 1 281 ? -39.018 -5.364 87.129 1.00 85.88 281 ALA A N 1
ATOM 2212 C CA . ALA A 1 281 ? -40.414 -5.200 86.745 1.00 85.88 281 ALA A CA 1
ATOM 2213 C C . ALA A 1 281 ? -40.527 -4.990 85.217 1.00 85.88 281 ALA A C 1
ATOM 2215 O O . ALA A 1 281 ? -39.739 -4.218 84.662 1.00 85.88 281 ALA A O 1
ATOM 2216 N N . PRO A 1 282 ? -41.467 -5.661 84.521 1.00 80.00 282 PRO A N 1
ATOM 2217 C CA . PRO A 1 282 ? -41.673 -5.492 83.080 1.00 80.00 282 PRO A CA 1
ATOM 2218 C C . PRO A 1 282 ? -41.877 -4.038 82.628 1.00 80.00 282 PRO A C 1
ATOM 2220 O O . PRO A 1 282 ? -41.468 -3.674 81.527 1.00 80.00 282 PRO A O 1
ATOM 2223 N N . GLU A 1 283 ? -42.463 -3.194 83.479 1.00 80.69 283 GLU A N 1
ATOM 2224 C CA . GLU A 1 283 ? -42.664 -1.763 83.232 1.00 80.69 283 GLU A CA 1
ATOM 2225 C C . GLU A 1 283 ? -41.349 -1.000 83.038 1.00 80.69 283 GLU A C 1
ATOM 2227 O O . GLU A 1 283 ? -41.320 -0.006 82.320 1.00 80.69 283 GLU A O 1
ATOM 2232 N N . ASP A 1 284 ? -40.249 -1.481 83.619 1.00 77.06 284 ASP A N 1
ATOM 2233 C CA . ASP A 1 284 ? -38.937 -0.839 83.523 1.00 77.06 284 ASP A CA 1
ATOM 2234 C C . ASP A 1 284 ? -38.143 -1.264 82.258 1.00 77.06 284 ASP A C 1
ATOM 2236 O O . ASP A 1 284 ? -36.948 -0.966 82.158 1.00 77.06 284 ASP A O 1
ATOM 2240 N N . LEU A 1 285 ? -38.742 -2.033 81.332 1.00 71.75 285 LEU A N 1
ATOM 2241 C CA . LEU A 1 285 ? -38.084 -2.578 80.123 1.00 71.75 285 LEU A CA 1
ATOM 2242 C C . LEU A 1 285 ? -38.568 -1.949 78.799 1.00 71.75 285 LEU A C 1
ATOM 2244 O O . LEU A 1 285 ? -38.141 -2.372 77.720 1.00 71.75 285 LEU A O 1
ATOM 2248 N N . VAL A 1 286 ? -39.449 -0.949 78.862 1.00 66.06 286 VAL A N 1
ATOM 2249 C CA . VAL A 1 286 ? -40.194 -0.394 77.713 1.00 66.06 286 VAL A CA 1
ATOM 2250 C C . VAL A 1 286 ? -39.302 0.316 76.680 1.00 66.06 286 VAL A C 1
ATOM 2252 O O . VAL A 1 286 ? -39.626 0.337 75.498 1.00 66.06 286 VAL A O 1
ATOM 2255 N N . ASP A 1 287 ? -38.149 0.831 77.088 1.00 61.19 287 ASP A N 1
ATOM 2256 C CA . ASP A 1 287 ? -37.215 1.647 76.298 1.00 61.19 287 ASP A CA 1
ATOM 2257 C C . ASP A 1 287 ? -36.068 0.834 75.650 1.00 61.19 287 ASP A C 1
ATOM 2259 O O . ASP A 1 287 ? -35.200 1.362 74.947 1.00 61.19 287 ASP A O 1
ATOM 2263 N N . MET A 1 288 ? -36.072 -0.490 75.819 1.00 70.12 288 MET A N 1
ATOM 2264 C CA . MET A 1 288 ? -35.104 -1.400 75.192 1.00 70.12 288 MET A CA 1
ATOM 2265 C C . MET A 1 288 ? -35.316 -1.614 73.670 1.00 70.12 288 MET A C 1
ATOM 2267 O O . MET A 1 288 ? -34.319 -1.629 72.940 1.00 70.12 288 MET A O 1
ATOM 2271 N N . PRO A 1 289 ? -36.555 -1.722 73.147 1.00 66.75 289 PRO A N 1
ATOM 2272 C CA . PRO A 1 289 ? -36.817 -1.889 71.711 1.00 66.75 289 PRO A CA 1
ATOM 2273 C C . PRO A 1 289 ? -36.387 -0.693 70.845 1.00 66.75 289 PRO A C 1
ATOM 2275 O O . PRO A 1 289 ? -35.867 -0.881 69.744 1.00 66.75 289 PRO A O 1
ATOM 2278 N N . GLU A 1 290 ? -36.536 0.539 71.343 1.00 64.38 290 GLU A N 1
ATOM 2279 C CA . GLU A 1 290 ? -36.121 1.754 70.619 1.00 64.38 290 GLU A CA 1
ATOM 2280 C C . GLU A 1 290 ? -34.598 1.825 70.446 1.00 64.38 290 GLU A C 1
ATOM 2282 O O . GLU A 1 290 ? -34.080 2.199 69.385 1.00 64.38 290 GLU A O 1
ATOM 2287 N N . ARG A 1 291 ? -33.858 1.401 71.479 1.00 66.88 291 ARG A N 1
ATOM 2288 C CA . ARG A 1 291 ? -32.394 1.312 71.436 1.00 66.88 291 ARG A CA 1
ATOM 2289 C C . ARG A 1 291 ? -31.913 0.256 70.443 1.00 66.88 291 ARG A C 1
ATOM 2291 O O . ARG A 1 291 ? -30.876 0.466 69.816 1.00 66.88 291 ARG A O 1
ATOM 2298 N N . LEU A 1 292 ? -32.655 -0.842 70.290 1.00 75.31 292 LEU A N 1
ATOM 2299 C CA . LEU A 1 292 ? -32.336 -1.907 69.337 1.00 75.31 292 LEU A CA 1
ATOM 2300 C C . LEU A 1 292 ? -32.636 -1.477 67.892 1.00 75.31 292 LEU A C 1
ATOM 2302 O O . LEU A 1 292 ? -31.762 -1.583 67.037 1.00 75.31 292 LEU A O 1
ATOM 2306 N N . SER A 1 293 ? -33.794 -0.852 67.661 1.00 73.81 293 SER A N 1
ATOM 2307 C CA . SER A 1 293 ? -34.187 -0.316 66.344 1.00 73.81 293 SER A CA 1
ATOM 2308 C C . SER A 1 293 ? -33.194 0.739 65.833 1.00 73.81 293 SER A C 1
ATOM 2310 O O . SER A 1 293 ? -32.821 0.769 64.661 1.00 73.81 293 SER A O 1
ATOM 2312 N N . SER A 1 294 ? -32.690 1.589 66.733 1.00 72.12 294 SER A N 1
ATOM 2313 C CA . SER A 1 294 ? -31.658 2.582 66.401 1.00 72.12 294 SER A CA 1
ATOM 2314 C C . SER A 1 294 ? -30.314 1.950 66.017 1.00 72.12 294 SER A C 1
ATOM 2316 O O . SER A 1 294 ? -29.553 2.529 65.238 1.00 72.12 294 SER A O 1
ATOM 2318 N N . ALA A 1 295 ? -29.986 0.787 66.588 1.00 69.00 295 ALA A N 1
ATOM 2319 C CA . ALA A 1 295 ? -28.773 0.050 66.251 1.00 69.00 295 ALA A CA 1
ATOM 2320 C C . ALA A 1 295 ? -28.902 -0.643 64.886 1.00 69.00 295 ALA A C 1
ATOM 2322 O O . ALA A 1 295 ? -27.960 -0.584 64.096 1.00 69.00 295 ALA A O 1
ATOM 2323 N N . GLU A 1 296 ? -30.065 -1.223 64.584 1.00 73.81 296 GLU A N 1
ATOM 2324 C CA . GLU A 1 296 ? -30.366 -1.840 63.285 1.00 73.81 296 GLU A CA 1
ATOM 2325 C C . GLU A 1 296 ? -30.312 -0.816 62.141 1.00 73.81 296 GLU A C 1
ATOM 2327 O O . GLU A 1 296 ? -29.602 -1.030 61.159 1.00 73.81 296 GLU A O 1
ATOM 2332 N N . SER A 1 297 ? -30.927 0.359 62.311 1.00 71.31 297 SER A N 1
ATOM 2333 C CA . SER A 1 297 ? -30.924 1.420 61.289 1.00 71.31 297 SER A CA 1
ATOM 2334 C C . SER A 1 297 ? -29.512 1.914 60.915 1.00 71.31 297 SER A C 1
ATOM 2336 O O . SER A 1 297 ? -29.231 2.203 59.750 1.00 71.31 297 SER A O 1
ATOM 2338 N N . LYS A 1 298 ? -28.575 1.958 61.875 1.00 73.75 298 LYS A N 1
ATOM 2339 C CA . LYS A 1 298 ? -27.166 2.308 61.600 1.00 73.75 298 LYS A CA 1
ATOM 2340 C C . LYS A 1 298 ? -26.430 1.252 60.775 1.00 73.75 298 LYS A C 1
ATOM 2342 O O . LYS A 1 298 ? -25.504 1.595 60.045 1.00 73.75 298 LYS A O 1
ATOM 2347 N N . ILE A 1 299 ? -26.801 -0.019 60.913 1.00 69.50 299 ILE A N 1
ATOM 2348 C CA . ILE A 1 299 ? -26.195 -1.116 60.152 1.00 69.50 299 ILE A CA 1
ATOM 2349 C C . ILE A 1 299 ? -26.703 -1.091 58.704 1.00 69.50 299 ILE A C 1
ATOM 2351 O O . ILE A 1 299 ? -25.899 -1.265 57.788 1.00 69.50 299 ILE A O 1
ATOM 2355 N N . GLU A 1 300 ? -27.987 -0.790 58.487 1.00 69.12 300 GLU A N 1
ATOM 2356 C CA . GLU A 1 300 ? -28.554 -0.619 57.141 1.00 69.12 300 GLU A CA 1
ATOM 2357 C C . GLU A 1 300 ? -27.906 0.546 56.378 1.00 69.12 300 GLU A C 1
ATOM 2359 O O . GLU A 1 300 ? -27.466 0.351 55.247 1.00 69.12 300 GLU A O 1
ATOM 2364 N N . GLN A 1 301 ? -27.721 1.718 57.003 1.00 64.12 301 GLN A N 1
ATOM 2365 C CA . GLN A 1 301 ? -27.059 2.860 56.343 1.00 64.12 301 GLN A CA 1
ATOM 2366 C C . GLN A 1 301 ? -25.650 2.534 55.819 1.00 64.12 301 GLN A C 1
ATOM 2368 O O . GLN A 1 301 ? -25.267 2.981 54.740 1.00 64.12 301 GLN A O 1
ATOM 2373 N N . HIS A 1 302 ? -24.864 1.739 56.549 1.00 66.50 302 HIS A N 1
ATOM 2374 C CA . HIS A 1 302 ? -23.526 1.353 56.092 1.00 66.50 302 HIS A CA 1
ATOM 2375 C C . HIS A 1 302 ? -23.548 0.312 54.952 1.00 66.50 302 HIS A C 1
ATOM 2377 O O . HIS A 1 302 ? -22.581 0.225 54.193 1.00 66.50 302 HIS A O 1
ATOM 2383 N N . SER A 1 303 ? -24.627 -0.466 54.799 1.00 58.16 303 SER A N 1
ATOM 2384 C CA . SER A 1 303 ? -24.806 -1.404 53.675 1.00 58.16 303 SER A CA 1
ATOM 2385 C C . SER A 1 303 ? -24.895 -0.668 52.331 1.00 58.16 303 SER A C 1
ATOM 2387 O O . SER A 1 303 ? -24.285 -1.086 51.338 1.00 58.16 303 SER A O 1
ATOM 2389 N N . ASP A 1 304 ? -25.572 0.479 52.315 1.00 63.28 304 ASP A N 1
ATOM 2390 C CA . ASP A 1 304 ? -25.711 1.316 51.120 1.00 63.28 304 ASP A CA 1
ATOM 2391 C C . ASP A 1 304 ? -24.368 1.932 50.693 1.00 63.28 304 ASP A C 1
ATOM 2393 O O . ASP A 1 304 ? -24.035 1.966 49.506 1.00 63.28 304 ASP A O 1
ATOM 2397 N N . GLU A 1 305 ? -23.527 2.334 51.650 1.00 63.94 305 GLU A N 1
ATOM 2398 C CA . GLU A 1 305 ? -22.187 2.874 51.376 1.00 63.94 305 GLU A CA 1
ATOM 2399 C C . GLU A 1 305 ? -21.201 1.815 50.847 1.00 63.94 305 GLU A C 1
ATOM 2401 O O . GLU A 1 305 ? -20.293 2.133 50.068 1.00 63.94 305 GLU A O 1
ATOM 2406 N N . ILE A 1 306 ? -21.374 0.546 51.231 1.00 58.56 306 ILE A N 1
ATOM 2407 C CA . ILE A 1 306 ? -20.570 -0.582 50.731 1.00 58.56 306 ILE A CA 1
ATOM 2408 C C . ILE A 1 306 ? -20.959 -0.935 49.287 1.00 58.56 306 ILE A C 1
ATOM 2410 O O . ILE A 1 306 ? -20.083 -1.286 48.493 1.00 58.56 306 ILE A O 1
ATOM 2414 N N . SER A 1 307 ? -22.229 -0.758 48.912 1.00 56.31 307 SER A N 1
ATOM 2415 C CA . SER A 1 307 ? -22.713 -0.979 47.541 1.00 56.31 307 SER A CA 1
ATOM 2416 C C . SER A 1 307 ? -22.307 0.130 46.554 1.00 56.31 307 SER A C 1
ATOM 2418 O O . SER A 1 307 ? -22.280 -0.111 45.350 1.00 56.31 307 SER A O 1
ATOM 2420 N N . LEU A 1 308 ? -21.933 1.328 47.029 1.00 54.69 308 LEU A N 1
ATOM 2421 C CA . LEU A 1 308 ? -21.724 2.513 46.178 1.00 54.69 308 LEU A CA 1
ATOM 2422 C C . LEU A 1 308 ? -20.260 2.858 45.828 1.00 54.69 308 LEU A C 1
ATOM 2424 O O . LEU A 1 308 ? -20.018 3.819 45.096 1.00 54.69 308 LEU A O 1
ATOM 2428 N N . LYS A 1 309 ? -19.255 2.112 46.315 1.00 56.81 309 LYS A N 1
ATOM 2429 C CA . LYS A 1 309 ? -17.828 2.409 46.025 1.00 56.81 309 LYS A CA 1
ATOM 2430 C C . LYS A 1 309 ? -17.370 2.078 44.599 1.00 56.81 309 LYS A C 1
ATOM 2432 O O . LYS A 1 309 ? -16.265 2.453 44.213 1.00 56.81 309 LYS A O 1
ATOM 2437 N N . VAL A 1 310 ? -18.221 1.447 43.798 1.00 57.59 310 VAL A N 1
ATOM 2438 C CA . VAL A 1 310 ? -18.107 1.397 42.340 1.00 57.59 310 VAL A CA 1
ATOM 2439 C C . VAL A 1 310 ? -19.353 2.091 41.806 1.00 57.59 310 VAL A C 1
ATOM 2441 O O . VAL A 1 310 ? -20.455 1.585 41.987 1.00 57.59 310 VAL A O 1
ATOM 2444 N N . SER A 1 311 ? -19.221 3.265 41.181 1.00 60.94 311 SER A N 1
ATOM 2445 C CA . SER A 1 311 ? -20.391 3.887 40.552 1.00 60.94 311 SER A CA 1
ATOM 2446 C C . SER A 1 311 ? -20.898 2.941 39.458 1.00 60.94 311 SER A C 1
ATOM 2448 O O . SER A 1 311 ? -20.120 2.530 38.591 1.00 60.94 311 SER A O 1
ATOM 2450 N N . GLN A 1 312 ? -22.182 2.578 39.506 1.00 61.28 312 GLN A N 1
ATOM 2451 C CA . GLN A 1 312 ? -22.809 1.684 38.527 1.00 61.28 312 GLN A CA 1
ATOM 2452 C C . GLN A 1 312 ? -22.550 2.176 37.092 1.00 61.28 312 GLN A C 1
ATOM 2454 O O . GLN A 1 312 ? -22.258 1.384 36.209 1.00 61.28 312 GLN A O 1
ATOM 2459 N N . THR A 1 313 ? -22.519 3.494 36.882 1.00 61.75 313 THR A N 1
ATOM 2460 C CA . THR A 1 313 ? -22.211 4.136 35.597 1.00 61.75 313 THR A CA 1
ATOM 2461 C C . THR A 1 313 ? -20.764 3.922 35.137 1.00 61.75 313 THR A C 1
ATOM 2463 O O . THR A 1 313 ? -20.521 3.681 33.954 1.00 61.75 313 THR A O 1
ATOM 2466 N N . THR A 1 314 ? -19.782 3.986 36.042 1.00 65.56 314 THR A N 1
ATOM 2467 C CA . THR A 1 314 ? -18.370 3.700 35.720 1.00 65.56 314 THR A CA 1
ATOM 2468 C C . THR A 1 314 ? -18.190 2.214 35.429 1.00 65.56 314 THR A C 1
ATOM 2470 O O . THR A 1 314 ? -17.585 1.849 34.428 1.00 65.56 314 THR A O 1
ATOM 2473 N N . TYR A 1 315 ? -18.804 1.350 36.237 1.00 71.19 315 TYR A N 1
ATOM 2474 C CA . TYR A 1 315 ? -18.796 -0.091 35.998 1.00 71.19 315 TYR A CA 1
ATOM 2475 C C . TYR A 1 315 ? -19.452 -0.464 34.669 1.00 71.19 315 TYR A C 1
ATOM 2477 O O . TYR A 1 315 ? -18.889 -1.234 33.898 1.00 71.19 315 TYR A O 1
ATOM 2485 N N . ASP A 1 316 ? -20.617 0.106 34.367 1.00 65.00 316 ASP A N 1
ATOM 2486 C CA . ASP A 1 316 ? -21.379 -0.223 33.166 1.00 65.00 316 ASP A CA 1
ATOM 2487 C C . ASP A 1 316 ? -20.746 0.310 31.879 1.00 65.00 316 ASP A C 1
ATOM 2489 O O . ASP A 1 316 ? -20.911 -0.314 30.830 1.00 65.00 316 ASP A O 1
ATOM 2493 N N . SER A 1 317 ? -19.997 1.415 31.955 1.00 64.00 317 SER A N 1
ATOM 2494 C CA . SER A 1 317 ? -19.247 1.966 30.817 1.00 64.00 317 SER A CA 1
ATOM 2495 C C . SER A 1 317 ? -17.887 1.295 30.589 1.00 64.00 317 SER A C 1
ATOM 2497 O O . SER A 1 317 ? -17.439 1.222 29.445 1.00 64.00 317 SER A O 1
ATOM 2499 N N . GLU A 1 318 ? -17.240 0.769 31.634 1.00 68.88 318 GLU A N 1
ATOM 2500 C CA . GLU A 1 318 ? -15.921 0.122 31.528 1.00 68.88 318 GLU A CA 1
ATOM 2501 C C . GLU A 1 318 ? -15.988 -1.405 31.387 1.00 68.88 318 GLU A C 1
ATOM 2503 O O . GLU A 1 318 ? -15.023 -2.031 30.930 1.00 68.88 318 GLU A O 1
ATOM 2508 N N . LYS A 1 319 ? -17.106 -2.041 31.758 1.00 80.12 319 LYS A N 1
ATOM 2509 C CA . LYS A 1 319 ? -17.224 -3.500 31.677 1.00 80.12 319 LYS A CA 1
ATOM 2510 C C . LYS A 1 319 ? -17.261 -3.991 30.229 1.00 80.12 319 LYS A C 1
ATOM 2512 O O . LYS A 1 319 ? -17.957 -3.458 29.367 1.00 80.12 319 LYS A O 1
ATOM 2517 N N . ILE A 1 320 ? -16.533 -5.081 29.986 1.00 86.50 320 ILE A N 1
ATOM 2518 C CA . ILE A 1 320 ? -16.527 -5.805 28.712 1.00 86.50 320 ILE A CA 1
ATOM 2519 C C . ILE A 1 320 ? -17.382 -7.061 28.875 1.00 86.50 320 ILE A C 1
ATOM 2521 O O . ILE A 1 320 ? -17.012 -7.975 29.616 1.00 86.50 320 ILE A O 1
ATOM 2525 N N . TYR A 1 321 ? -18.499 -7.135 28.156 1.00 88.25 321 TYR A N 1
ATOM 2526 C CA . TYR A 1 321 ? -19.331 -8.338 28.100 1.00 88.25 321 TYR A CA 1
ATOM 2527 C C . TYR A 1 321 ? -18.617 -9.434 27.309 1.00 88.25 321 TYR A C 1
ATOM 2529 O O . TYR A 1 321 ? -17.997 -9.136 26.297 1.00 88.25 321 TYR A O 1
ATOM 2537 N N . ARG A 1 322 ? -18.687 -10.701 27.729 1.00 89.75 322 ARG A N 1
ATOM 2538 C CA . ARG A 1 322 ? -18.059 -11.829 27.015 1.00 89.75 322 ARG A CA 1
ATOM 2539 C C . ARG A 1 322 ? -19.104 -12.893 26.727 1.00 89.75 322 ARG A C 1
ATOM 2541 O O . ARG A 1 322 ? -19.637 -13.487 27.658 1.00 89.75 322 ARG A O 1
ATOM 2548 N N . SER A 1 323 ? -19.397 -13.126 25.457 1.00 90.19 323 SER A N 1
ATOM 2549 C CA . SER A 1 323 ? -20.429 -14.084 25.041 1.00 90.19 323 SER A CA 1
ATOM 2550 C C . SER A 1 323 ? -20.312 -14.388 23.552 1.00 90.19 323 SER A C 1
ATOM 2552 O O . SER A 1 323 ? -19.666 -13.643 22.816 1.00 90.19 323 SER A O 1
ATOM 2554 N N . ALA A 1 324 ? -20.888 -15.505 23.103 1.00 87.75 324 ALA A N 1
ATOM 2555 C CA . ALA A 1 324 ? -20.929 -15.865 21.681 1.00 87.75 324 ALA A CA 1
ATOM 2556 C C . ALA A 1 324 ? -22.022 -15.102 20.909 1.00 87.75 324 ALA A C 1
ATOM 2558 O O . ALA A 1 324 ? -21.953 -14.963 19.695 1.00 87.75 324 ALA A O 1
ATOM 2559 N N . THR A 1 325 ? -23.021 -14.584 21.624 1.00 88.69 325 THR A N 1
ATOM 2560 C CA . THR A 1 325 ? -24.112 -13.757 21.099 1.00 88.69 325 THR A CA 1
ATOM 2561 C C . THR A 1 325 ? -24.051 -12.360 21.704 1.00 88.69 325 THR A C 1
ATOM 2563 O O . THR A 1 325 ? -23.573 -12.193 22.829 1.00 88.69 325 THR A O 1
ATOM 2566 N N . ALA A 1 326 ? -24.541 -11.355 20.979 1.00 85.44 326 ALA A N 1
ATOM 2567 C CA . ALA A 1 326 ? -24.549 -9.979 21.461 1.00 85.44 326 ALA A CA 1
ATOM 2568 C C . ALA A 1 326 ? -25.399 -9.826 22.744 1.00 85.44 326 ALA A C 1
ATOM 2570 O O . ALA A 1 326 ? -26.407 -10.525 22.890 1.00 85.44 326 ALA A O 1
ATOM 2571 N N . PRO A 1 327 ? -25.023 -8.920 23.668 1.00 86.44 327 PRO A N 1
ATOM 2572 C CA . PRO A 1 327 ? -25.862 -8.542 24.803 1.00 86.44 327 PRO A CA 1
ATOM 2573 C C . PRO A 1 327 ? -27.264 -8.094 24.361 1.00 86.44 327 PRO A C 1
ATOM 2575 O O . PRO A 1 327 ? -27.390 -7.316 23.420 1.00 86.44 327 PRO A O 1
ATOM 2578 N N . ALA A 1 328 ? -28.306 -8.561 25.057 1.00 81.69 328 ALA A N 1
ATOM 2579 C CA . ALA A 1 328 ? -29.705 -8.342 24.670 1.00 81.69 328 ALA A CA 1
ATOM 2580 C C . ALA A 1 328 ? -30.195 -6.889 24.836 1.00 81.69 328 ALA A C 1
ATOM 2582 O O . ALA A 1 328 ? -31.103 -6.480 24.126 1.00 81.69 328 ALA A O 1
ATOM 2583 N N . ASN A 1 329 ? -29.583 -6.110 25.738 1.00 79.44 329 ASN A N 1
ATOM 2584 C CA . ASN A 1 329 ? -29.935 -4.708 26.010 1.00 79.44 329 ASN A CA 1
ATOM 2585 C C . ASN A 1 329 ? -28.679 -3.822 25.999 1.00 79.44 329 ASN A C 1
ATOM 2587 O O . ASN A 1 329 ? -28.161 -3.465 27.063 1.00 79.44 329 ASN A O 1
ATOM 2591 N N . PRO A 1 330 ? -28.113 -3.528 24.825 1.00 82.56 330 PRO A N 1
ATOM 2592 C CA . PRO A 1 330 ? -26.896 -2.747 24.743 1.00 82.56 330 PRO A CA 1
ATOM 2593 C C . PRO A 1 330 ? -27.167 -1.252 24.828 1.00 82.56 330 PRO A C 1
ATOM 2595 O O . PRO A 1 330 ? -28.171 -0.746 24.340 1.00 82.56 330 PRO A O 1
ATOM 2598 N N . THR A 1 331 ? -26.236 -0.536 25.446 1.00 82.06 331 THR A N 1
ATOM 2599 C CA . THR A 1 331 ? -26.246 0.923 25.545 1.00 82.06 331 THR A CA 1
ATOM 2600 C C . THR A 1 331 ? -25.130 1.503 24.689 1.00 82.06 331 THR A C 1
ATOM 2602 O O . THR A 1 331 ? -24.097 0.864 24.480 1.00 82.06 331 THR A O 1
ATOM 2605 N N . MET A 1 332 ? -25.313 2.730 24.198 1.00 83.50 332 MET A N 1
ATOM 2606 C CA . MET A 1 332 ? -24.283 3.460 23.457 1.00 83.50 332 MET A CA 1
ATOM 2607 C C . MET A 1 332 ? -22.944 3.432 24.211 1.00 83.50 332 MET A C 1
ATOM 2609 O O . MET A 1 332 ? -22.872 3.807 25.379 1.00 83.50 332 MET A O 1
ATOM 2613 N N . GLY A 1 333 ? -21.877 3.001 23.540 1.00 78.44 333 GLY A N 1
ATOM 2614 C CA . GLY A 1 333 ? -20.540 2.884 24.122 1.00 78.44 333 GLY A CA 1
ATOM 2615 C C . GLY A 1 333 ? -20.239 1.559 24.832 1.00 78.44 333 GLY A C 1
ATOM 2616 O O . GLY A 1 333 ? -19.066 1.315 25.111 1.00 78.44 333 GLY A O 1
ATOM 2617 N N . MET A 1 334 ? -21.229 0.683 25.059 1.00 85.81 334 MET A N 1
ATOM 2618 C CA . MET A 1 334 ? -21.025 -0.646 25.658 1.00 85.81 334 MET A CA 1
ATOM 2619 C C . MET A 1 334 ? -19.964 -1.445 24.887 1.00 85.81 334 MET A C 1
ATOM 2621 O O . MET A 1 334 ? -19.982 -1.448 23.657 1.00 85.81 334 MET A O 1
ATOM 2625 N N . LEU A 1 335 ? -19.074 -2.153 25.597 1.00 87.44 335 LEU A N 1
ATOM 2626 C CA . LEU A 1 335 ? -18.053 -3.030 25.012 1.00 87.44 335 LEU A CA 1
ATOM 2627 C C . LEU A 1 335 ? -18.444 -4.514 25.114 1.00 87.44 335 LEU A C 1
ATOM 2629 O O . LEU A 1 335 ? -18.826 -4.995 26.180 1.00 87.44 335 LEU A O 1
ATOM 2633 N N . TRP A 1 336 ? -18.281 -5.269 24.028 1.00 90.19 336 TRP A N 1
ATOM 2634 C CA . TRP A 1 336 ? -18.566 -6.705 23.954 1.00 90.19 336 TRP A CA 1
ATOM 2635 C C . TRP A 1 336 ? -17.427 -7.462 23.260 1.00 90.19 336 TRP A C 1
ATOM 2637 O O . TRP A 1 336 ? -17.053 -7.142 22.140 1.00 90.19 336 TRP A O 1
ATOM 2647 N N . LEU A 1 337 ? -16.872 -8.478 23.913 1.00 89.50 337 LEU A N 1
ATOM 2648 C CA . LEU A 1 337 ? -15.984 -9.473 23.325 1.00 89.50 337 LEU A CA 1
ATOM 2649 C C . LEU A 1 337 ? -16.825 -10.630 22.766 1.00 89.50 337 LEU A C 1
ATOM 2651 O O . LEU A 1 337 ? -17.296 -11.494 23.513 1.00 89.50 337 LEU A O 1
ATOM 2655 N N . ASP A 1 338 ? -16.980 -10.641 21.448 1.00 90.12 338 ASP A N 1
ATOM 2656 C CA . ASP A 1 338 ? -17.630 -11.692 20.677 1.00 90.12 338 ASP A CA 1
ATOM 2657 C C . ASP A 1 338 ? -16.736 -12.934 20.634 1.00 90.12 338 ASP A C 1
ATOM 2659 O O . ASP A 1 338 ? -15.741 -12.989 19.908 1.00 90.12 338 ASP A O 1
ATOM 2663 N N . THR A 1 339 ? -17.097 -13.918 21.452 1.00 88.75 339 THR A N 1
ATOM 2664 C CA . THR A 1 339 ? -16.416 -15.222 21.544 1.00 88.75 339 THR A CA 1
ATOM 2665 C C . THR A 1 339 ? -16.946 -16.253 20.545 1.00 88.75 339 THR A C 1
ATOM 2667 O O . THR A 1 339 ? -16.453 -17.377 20.510 1.00 88.75 339 THR A O 1
ATOM 2670 N N . GLY A 1 340 ? -17.952 -15.893 19.738 1.00 85.56 340 GLY A N 1
ATOM 2671 C CA . GLY A 1 340 ? -18.448 -16.715 18.633 1.00 85.56 340 GLY A CA 1
ATOM 2672 C C . GLY A 1 340 ? -17.602 -16.556 17.367 1.00 85.56 340 GLY A C 1
ATOM 2673 O O . GLY A 1 340 ? -17.610 -17.425 16.498 1.00 85.56 340 GLY A O 1
ATOM 2674 N N . ALA A 1 341 ? -16.837 -15.466 17.268 1.00 80.12 341 ALA A N 1
ATOM 2675 C CA . ALA A 1 341 ? -15.846 -15.247 16.222 1.00 80.12 341 ALA A CA 1
ATOM 2676 C C . ALA A 1 341 ? -14.489 -15.878 16.587 1.00 80.12 341 ALA A C 1
ATOM 2678 O O . ALA A 1 341 ? -14.085 -15.880 17.744 1.00 80.12 341 ALA A O 1
ATOM 2679 N N . THR A 1 342 ? -13.751 -16.390 15.596 1.00 74.50 342 THR A N 1
ATOM 2680 C CA . THR A 1 342 ? -12.371 -16.877 15.775 1.00 74.50 342 THR A CA 1
ATOM 2681 C C . THR A 1 342 ? -11.430 -16.127 14.824 1.00 74.50 342 THR A C 1
ATOM 2683 O O . THR A 1 342 ? -11.589 -16.272 13.610 1.00 74.50 342 THR A O 1
ATOM 2686 N N . PRO A 1 343 ? -10.457 -15.343 15.333 1.00 76.56 343 PRO A N 1
ATOM 2687 C CA . PRO A 1 343 ? -10.246 -15.007 16.747 1.00 76.56 343 PRO A CA 1
ATOM 2688 C C . PRO A 1 343 ? -11.391 -14.151 17.323 1.00 76.56 343 PRO A C 1
ATOM 2690 O O . PRO A 1 343 ? -12.127 -13.508 16.573 1.00 76.56 343 PRO A O 1
ATOM 2693 N N . ASN A 1 344 ? -11.530 -14.146 18.654 1.00 82.38 344 ASN A N 1
ATOM 2694 C CA . ASN A 1 344 ? -12.541 -13.346 19.355 1.00 82.38 344 ASN A CA 1
ATOM 2695 C C . ASN A 1 344 ? -12.436 -11.862 18.965 1.00 82.38 344 ASN A C 1
ATOM 2697 O O . ASN A 1 344 ? -11.329 -11.335 18.829 1.00 82.38 344 ASN A O 1
ATOM 2701 N N . LEU A 1 345 ? -13.570 -11.168 18.849 1.00 84.62 345 LEU A N 1
ATOM 2702 C CA . LEU A 1 345 ? -13.614 -9.772 18.392 1.00 84.62 345 LEU A CA 1
ATOM 2703 C C . LEU A 1 345 ? -14.137 -8.835 19.470 1.00 84.62 345 LEU A C 1
ATOM 2705 O O . LEU A 1 345 ? -15.210 -9.066 20.014 1.00 84.62 345 LEU A O 1
ATOM 2709 N N . LEU A 1 346 ? -13.429 -7.737 19.733 1.00 87.88 346 LEU A N 1
ATOM 2710 C CA . LEU A 1 346 ? -13.943 -6.672 20.590 1.00 87.88 346 LEU A CA 1
ATOM 2711 C C . LEU A 1 346 ? -14.818 -5.719 19.769 1.00 87.88 346 LEU A C 1
ATOM 2713 O O . LEU A 1 346 ? -14.381 -5.186 18.753 1.00 87.88 346 LEU A O 1
ATOM 2717 N N . LYS A 1 347 ? -16.046 -5.488 20.218 1.00 87.56 347 LYS A N 1
ATOM 2718 C CA . LYS A 1 347 ? -17.060 -4.634 19.596 1.00 87.56 347 LYS A CA 1
ATOM 2719 C C . LYS A 1 347 ? -17.520 -3.546 20.574 1.00 87.56 347 LYS A C 1
ATOM 2721 O O . LYS A 1 347 ? -17.471 -3.745 21.785 1.00 87.56 347 LYS A O 1
ATOM 2726 N N . ARG A 1 348 ? -17.960 -2.399 20.056 1.00 88.50 348 ARG A N 1
ATOM 2727 C CA . ARG A 1 348 ? -18.565 -1.265 20.763 1.00 88.50 348 ARG A CA 1
ATOM 2728 C C . ARG A 1 348 ? -19.907 -0.972 20.142 1.00 88.50 348 ARG A C 1
ATOM 2730 O O . ARG A 1 348 ? -20.022 -0.895 18.923 1.00 88.50 348 ARG A O 1
ATOM 2737 N N . CYS A 1 349 ? -20.898 -0.777 20.991 1.00 86.38 349 CYS A N 1
ATOM 2738 C CA . CYS A 1 349 ? -22.204 -0.333 20.558 1.00 86.38 349 CYS A CA 1
ATOM 2739 C C . CYS A 1 349 ? -22.094 1.126 20.087 1.00 86.38 349 CYS A C 1
ATOM 2741 O O . CYS A 1 349 ? -21.790 2.008 20.893 1.00 86.38 349 CYS A O 1
ATOM 2743 N N . THR A 1 350 ? -22.276 1.382 18.794 1.00 84.44 350 THR A N 1
ATOM 2744 C CA . THR A 1 350 ? -22.178 2.723 18.181 1.00 84.44 350 THR A CA 1
ATOM 2745 C C . THR A 1 350 ? -23.531 3.352 17.905 1.00 84.44 350 THR A C 1
ATOM 2747 O O . THR A 1 350 ? -23.604 4.563 17.715 1.00 84.44 350 THR A O 1
ATOM 2750 N N . LEU A 1 351 ? -24.597 2.554 17.943 1.00 79.12 351 LEU A N 1
ATOM 2751 C CA . LEU A 1 351 ? -25.981 3.003 18.004 1.00 79.12 351 LEU A CA 1
ATOM 2752 C C . LEU A 1 351 ? -26.758 2.046 18.907 1.00 79.12 351 LEU A C 1
ATOM 2754 O O . LEU A 1 351 ? -26.633 0.831 18.768 1.00 79.12 351 LEU A O 1
ATOM 2758 N N . ALA A 1 352 ? -27.521 2.614 19.832 1.00 74.38 352 ALA A N 1
ATOM 2759 C CA . ALA A 1 352 ? -28.567 1.948 20.594 1.00 74.38 352 ALA A CA 1
ATOM 2760 C C . ALA A 1 352 ? -29.692 2.973 20.731 1.00 74.38 352 ALA A C 1
ATOM 2762 O O . ALA A 1 352 ? -29.499 3.992 21.403 1.00 74.38 352 ALA A O 1
ATOM 2763 N N . ASP A 1 353 ? -30.805 2.761 20.037 1.00 69.50 353 ASP A N 1
ATOM 2764 C CA . ASP A 1 353 ? -31.983 3.622 20.141 1.00 69.50 353 ASP A CA 1
ATOM 2765 C C . ASP A 1 353 ? -33.145 2.928 20.863 1.00 69.50 353 ASP A C 1
ATOM 2767 O O . ASP A 1 353 ? -33.100 1.740 21.186 1.00 69.50 353 ASP A O 1
ATOM 2771 N N . ALA A 1 354 ? -34.179 3.714 21.171 1.00 64.25 354 ALA A N 1
ATOM 2772 C CA . ALA A 1 354 ? -35.361 3.242 21.885 1.00 64.25 354 ALA A CA 1
ATOM 2773 C C . ALA A 1 354 ? -36.219 2.263 21.058 1.00 64.25 354 ALA A C 1
ATOM 2775 O O . ALA A 1 354 ? -37.070 1.585 21.630 1.00 64.25 354 ALA A O 1
ATOM 2776 N N . ASP A 1 355 ? -35.973 2.164 19.747 1.00 67.62 355 ASP A N 1
ATOM 2777 C CA . ASP A 1 355 ? -36.736 1.348 18.799 1.00 67.62 355 ASP A CA 1
ATOM 2778 C C . ASP A 1 355 ? -36.079 -0.026 18.544 1.00 67.62 355 ASP A C 1
ATOM 2780 O O . ASP A 1 355 ? -36.539 -0.802 17.704 1.00 67.62 355 ASP A O 1
ATOM 2784 N N . GLY A 1 356 ? -35.014 -0.354 19.288 1.00 64.12 356 GLY A N 1
ATOM 2785 C CA . GLY A 1 356 ? -34.337 -1.650 19.237 1.00 64.12 356 GLY A CA 1
ATOM 2786 C C . GLY A 1 356 ? -33.271 -1.764 18.146 1.00 64.12 356 GLY A C 1
ATOM 2787 O O . GLY A 1 356 ? -32.755 -2.863 17.916 1.00 64.12 356 GLY A O 1
ATOM 2788 N N . TRP A 1 357 ? -32.896 -0.665 17.484 1.00 65.44 357 TRP A N 1
ATOM 2789 C CA . TRP A 1 357 ? -31.772 -0.678 16.554 1.00 65.44 357 TRP A CA 1
ATOM 2790 C C . TRP A 1 357 ? -30.460 -0.638 17.319 1.00 65.44 357 TRP A C 1
ATOM 2792 O O . TRP A 1 357 ? -30.117 0.325 18.006 1.00 65.44 357 TRP A O 1
ATOM 2802 N N . VAL A 1 358 ? -29.697 -1.711 17.151 1.00 77.62 358 VAL A N 1
ATOM 2803 C CA . VAL A 1 358 ? -28.394 -1.888 17.773 1.00 77.62 358 VAL A CA 1
ATOM 2804 C C . VAL A 1 358 ? -27.352 -2.062 16.681 1.00 77.62 358 VAL A C 1
ATOM 2806 O O . VAL A 1 358 ? -27.434 -2.999 15.886 1.00 77.62 358 VAL A O 1
ATOM 2809 N N . MET A 1 359 ? -26.335 -1.203 16.682 1.00 82.62 359 MET A N 1
ATOM 2810 C CA . MET A 1 359 ? -25.158 -1.354 15.826 1.00 82.62 359 MET A CA 1
ATOM 2811 C C . MET A 1 359 ? -23.920 -1.607 16.676 1.00 82.62 359 MET A C 1
ATOM 2813 O O . MET A 1 359 ? -23.613 -0.850 17.597 1.00 82.62 359 MET A O 1
ATOM 2817 N N . TRP A 1 360 ? -23.203 -2.678 16.341 1.00 83.44 360 TRP A N 1
ATOM 2818 C CA . TRP A 1 360 ? -21.950 -3.070 16.973 1.00 83.44 360 TRP A CA 1
ATOM 2819 C C . TRP A 1 360 ? -20.796 -2.905 15.991 1.00 83.44 360 TRP A C 1
ATOM 2821 O O . TRP A 1 360 ? -20.646 -3.716 15.077 1.00 83.44 360 TRP A O 1
ATOM 2831 N N . ASP A 1 361 ? -19.941 -1.916 16.230 1.00 83.81 361 ASP A N 1
ATOM 2832 C CA . ASP A 1 361 ? -18.706 -1.732 15.470 1.00 83.81 361 ASP A CA 1
ATOM 2833 C C . ASP A 1 361 ? -17.519 -2.349 16.192 1.00 83.81 361 ASP A C 1
ATOM 2835 O O . ASP A 1 361 ? -17.450 -2.375 17.415 1.00 83.81 361 ASP A O 1
ATOM 2839 N N . ILE A 1 362 ? -16.541 -2.844 15.447 1.00 80.56 362 ILE A N 1
ATOM 2840 C CA . ILE A 1 362 ? -15.349 -3.467 16.026 1.00 80.56 362 ILE A CA 1
ATOM 2841 C C . ILE A 1 362 ? -14.443 -2.368 16.611 1.00 80.56 362 ILE A C 1
ATOM 2843 O O . ILE A 1 362 ? -14.131 -1.380 15.947 1.00 80.56 362 ILE A O 1
ATOM 2847 N N . VAL A 1 363 ? -14.044 -2.516 17.879 1.00 67.06 363 VAL A N 1
ATOM 2848 C CA . VAL A 1 363 ? -13.202 -1.550 18.604 1.00 67.06 363 VAL A CA 1
ATOM 2849 C C . VAL A 1 363 ? -11.755 -1.898 18.376 1.00 67.06 363 VAL A C 1
ATOM 2851 O O . VAL A 1 363 ? -11.236 -2.863 18.935 1.00 67.06 363 VAL A O 1
ATOM 2854 N N . GLY A 1 364 ? -11.104 -1.073 17.569 1.00 57.56 364 GLY A N 1
ATOM 2855 C CA . GLY A 1 364 ? -9.815 -1.431 17.012 1.00 57.56 364 GLY A CA 1
ATOM 2856 C C . GLY A 1 364 ? -10.017 -2.320 15.796 1.00 57.56 364 GLY A C 1
ATOM 2857 O O . GLY A 1 364 ? -11.002 -3.039 15.657 1.00 57.56 364 GLY A O 1
ATOM 2858 N N . ALA A 1 365 ? -9.103 -2.199 14.849 1.00 44.81 365 ALA A N 1
ATOM 2859 C CA . ALA A 1 365 ? -9.221 -2.943 13.622 1.00 44.81 365 ALA A CA 1
ATOM 2860 C C . ALA A 1 365 ? -9.155 -4.452 13.913 1.00 44.81 365 ALA A C 1
ATOM 2862 O O . ALA A 1 365 ? -8.315 -4.895 14.697 1.00 44.81 365 ALA A O 1
ATOM 2863 N N . ARG A 1 366 ? -10.047 -5.214 13.279 1.00 46.53 366 ARG A N 1
ATOM 2864 C CA . ARG A 1 366 ? -10.224 -6.677 13.313 1.00 46.53 366 ARG A CA 1
ATOM 2865 C C . ARG A 1 366 ? -8.963 -7.515 12.966 1.00 46.53 366 ARG A C 1
ATOM 2867 O O . ARG A 1 366 ? -9.111 -8.698 12.713 1.00 46.53 366 ARG A O 1
ATOM 2874 N N . GLU A 1 367 ? -7.743 -6.967 13.008 1.00 48.06 367 GLU A N 1
ATOM 2875 C CA . GLU A 1 367 ? -6.839 -6.730 11.858 1.00 48.06 367 GLU A CA 1
ATOM 2876 C C . GLU A 1 367 ? -7.225 -5.430 11.131 1.00 48.06 367 GLU A C 1
ATOM 2878 O O . GLU A 1 367 ? -8.412 -5.144 11.001 1.00 48.06 367 GLU A O 1
ATOM 2883 N N . VAL A 1 368 ? -6.279 -4.606 10.644 1.00 43.69 368 VAL A N 1
ATOM 2884 C CA . VAL A 1 368 ? -6.604 -3.490 9.717 1.00 43.69 368 VAL A CA 1
ATOM 2885 C C . VAL A 1 368 ? -7.047 -4.071 8.375 1.00 43.69 368 VAL A C 1
ATOM 2887 O O . VAL A 1 368 ? -6.386 -3.946 7.357 1.00 43.69 368 VAL A O 1
ATOM 2890 N N . SER A 1 369 ? -8.208 -4.721 8.380 1.00 44.41 369 SER A N 1
ATOM 2891 C CA . SER A 1 369 ? -8.973 -5.150 7.230 1.00 44.41 369 SER A CA 1
ATOM 2892 C C . SER A 1 369 ? -9.838 -3.980 6.765 1.00 44.41 369 SER A C 1
ATOM 2894 O O . SER A 1 369 ? -11.066 -4.031 6.791 1.00 44.41 369 SER A O 1
ATOM 2896 N N . ALA A 1 370 ? -9.191 -2.927 6.282 1.00 46.16 370 ALA A N 1
ATOM 2897 C CA . ALA A 1 370 ? -9.599 -2.470 4.966 1.00 46.16 370 ALA A CA 1
ATOM 2898 C C . ALA A 1 370 ? -8.891 -3.434 3.999 1.00 46.16 370 ALA A C 1
ATOM 2900 O O . ALA A 1 370 ? -7.713 -3.254 3.731 1.00 46.16 370 ALA A O 1
ATOM 2901 N N . SER A 1 371 ? -9.560 -4.546 3.662 1.00 54.72 371 SER A N 1
ATOM 2902 C CA . SER A 1 371 ? -9.159 -5.606 2.713 1.00 54.72 371 SER A CA 1
ATOM 2903 C C . SER A 1 371 ? -7.665 -5.672 2.331 1.00 54.72 371 SER A C 1
ATOM 2905 O O . SER A 1 371 ? -7.219 -4.924 1.461 1.00 54.72 371 SER A O 1
ATOM 2907 N N . GLY A 1 372 ? -6.925 -6.626 2.911 1.00 59.72 372 GLY A N 1
ATOM 2908 C CA . GLY A 1 372 ? -5.651 -7.052 2.333 1.00 59.72 372 GLY A CA 1
ATOM 2909 C C . GLY A 1 372 ? -4.373 -6.563 3.001 1.00 59.72 372 GLY A C 1
ATOM 2910 O O . GLY A 1 372 ? -3.426 -6.325 2.277 1.00 59.72 372 GLY A O 1
ATOM 2911 N N . VAL A 1 373 ? -4.277 -6.416 4.325 1.00 66.31 373 VAL A N 1
ATOM 2912 C CA . VAL A 1 373 ? -2.986 -6.171 5.009 1.00 66.31 373 VAL A CA 1
ATOM 2913 C C . VAL A 1 373 ? -2.845 -7.117 6.206 1.00 66.31 373 VAL A C 1
ATOM 2915 O O . VAL A 1 373 ? -3.599 -7.023 7.167 1.00 66.31 373 VAL A O 1
ATOM 2918 N N . TYR A 1 374 ? -1.857 -8.007 6.150 1.00 58.56 374 TYR A N 1
ATOM 2919 C CA . TYR A 1 374 ? -1.488 -9.015 7.145 1.00 58.56 374 TYR A CA 1
ATOM 2920 C C . TYR A 1 374 ? -0.115 -8.672 7.736 1.00 58.56 374 TYR A C 1
ATOM 2922 O O . TYR A 1 374 ? 0.847 -8.486 6.993 1.00 58.56 374 TYR A O 1
ATOM 2930 N N . ILE A 1 375 ? 0.009 -8.613 9.062 1.00 64.75 375 ILE A N 1
ATOM 2931 C CA . ILE A 1 375 ? 1.272 -8.310 9.757 1.00 64.75 375 ILE A CA 1
ATOM 2932 C C . ILE A 1 375 ? 1.597 -9.477 10.696 1.00 64.75 375 ILE A C 1
ATOM 2934 O O . ILE A 1 375 ? 0.906 -9.690 11.688 1.00 64.75 375 ILE A O 1
ATOM 2938 N N . GLY A 1 376 ? 2.633 -10.245 10.363 1.00 62.78 376 GLY A N 1
ATOM 2939 C CA . GLY A 1 376 ? 3.201 -11.324 11.171 1.00 62.78 376 GLY A CA 1
ATOM 2940 C C . GLY A 1 376 ? 4.490 -10.907 11.895 1.00 62.78 376 GLY A C 1
ATOM 2941 O O . GLY A 1 376 ? 4.976 -9.793 11.694 1.00 62.78 376 GLY A O 1
ATOM 2942 N N . PRO A 1 377 ? 5.074 -11.798 12.718 1.00 46.03 377 PRO A N 1
ATOM 2943 C CA . PRO A 1 377 ? 6.251 -11.486 13.537 1.00 46.03 377 PRO A CA 1
ATOM 2944 C C . PRO A 1 377 ? 7.487 -11.098 12.711 1.00 46.03 377 PRO A C 1
ATOM 2946 O O . PRO A 1 377 ? 8.268 -10.268 13.160 1.00 46.03 377 PRO A O 1
ATOM 2949 N N . ASP A 1 378 ? 7.612 -11.633 11.490 1.00 46.28 378 ASP A N 1
ATOM 2950 C CA . ASP A 1 378 ? 8.763 -11.399 10.604 1.00 46.28 378 ASP A CA 1
ATOM 2951 C C . ASP A 1 378 ? 8.375 -10.875 9.208 1.00 46.28 378 ASP A C 1
ATOM 2953 O O . ASP A 1 378 ? 9.240 -10.652 8.361 1.00 46.28 378 ASP A O 1
ATOM 2957 N N . THR A 1 379 ? 7.081 -10.712 8.910 1.00 40.84 379 THR A N 1
ATOM 2958 C CA . THR A 1 379 ? 6.609 -10.366 7.555 1.00 40.84 379 THR A CA 1
ATOM 2959 C C . THR A 1 379 ? 5.337 -9.530 7.560 1.00 40.84 379 THR A C 1
ATOM 2961 O O . THR A 1 379 ? 4.416 -9.787 8.324 1.00 40.84 379 THR A O 1
ATOM 2964 N N . VAL A 1 380 ? 5.255 -8.569 6.636 1.00 63.38 380 VAL A N 1
ATOM 2965 C CA . VAL A 1 380 ? 4.020 -7.847 6.298 1.00 63.38 380 VAL A CA 1
ATOM 2966 C C . VAL A 1 380 ? 3.597 -8.270 4.890 1.00 63.38 380 VAL A C 1
ATOM 2968 O O . VAL A 1 380 ? 4.351 -8.074 3.938 1.00 63.38 380 VAL A O 1
ATOM 2971 N N . ARG A 1 381 ? 2.415 -8.876 4.749 1.00 62.84 381 ARG A N 1
ATOM 2972 C CA . ARG A 1 381 ? 1.819 -9.300 3.472 1.00 62.84 381 ARG A CA 1
ATOM 2973 C C . ARG A 1 381 ? 0.621 -8.415 3.162 1.00 62.84 381 ARG A C 1
ATOM 2975 O O . ARG A 1 381 ? -0.243 -8.252 4.005 1.00 62.84 381 ARG A O 1
ATOM 2982 N N . ILE A 1 382 ? 0.531 -7.901 1.942 1.00 72.19 382 ILE A N 1
ATOM 2983 C CA . ILE A 1 382 ? -0.581 -7.054 1.507 1.00 72.19 382 ILE A CA 1
ATOM 2984 C C . ILE A 1 382 ? -1.270 -7.725 0.307 1.00 72.19 382 ILE A C 1
ATOM 2986 O O . ILE A 1 382 ? -0.620 -7.971 -0.703 1.00 72.19 382 ILE A O 1
ATOM 2990 N N . ASP A 1 383 ? -2.546 -8.085 0.449 1.00 65.88 383 ASP A N 1
ATOM 2991 C CA . ASP A 1 383 ? -3.373 -8.839 -0.504 1.00 65.88 383 ASP A CA 1
ATOM 2992 C C . ASP A 1 383 ? -4.590 -8.010 -0.954 1.00 65.88 383 ASP A C 1
ATOM 2994 O O . ASP A 1 383 ? -5.714 -8.172 -0.479 1.00 65.88 383 ASP A O 1
ATOM 2998 N N . THR A 1 384 ? -4.334 -7.045 -1.835 1.00 65.12 384 THR A N 1
ATOM 2999 C CA . THR A 1 384 ? -5.336 -6.144 -2.421 1.00 65.12 384 THR A CA 1
ATOM 3000 C C . THR A 1 384 ? -5.075 -6.018 -3.922 1.00 65.12 384 THR A C 1
ATOM 3002 O O . THR A 1 384 ? -3.911 -5.987 -4.328 1.00 65.12 384 THR A O 1
ATOM 3005 N N . PRO A 1 385 ? -6.119 -5.910 -4.766 1.00 60.94 385 PRO A N 1
ATOM 3006 C CA . PRO A 1 385 ? -5.940 -5.654 -6.193 1.00 60.94 385 PRO A CA 1
ATOM 3007 C C . PRO A 1 385 ? -5.277 -4.298 -6.486 1.00 60.94 385 PRO A C 1
ATOM 3009 O O . PRO A 1 385 ? -4.690 -4.149 -7.552 1.00 60.94 385 PRO A O 1
ATOM 3012 N N . ASN A 1 386 ? -5.351 -3.332 -5.559 1.00 59.66 386 ASN A N 1
ATOM 3013 C CA . ASN A 1 386 ? -4.697 -2.025 -5.674 1.00 59.66 386 ASN A CA 1
ATOM 3014 C C . ASN A 1 386 ? -4.037 -1.638 -4.340 1.00 59.66 386 ASN A C 1
ATOM 3016 O O . ASN A 1 386 ? -4.716 -1.572 -3.311 1.00 59.66 386 ASN A O 1
ATOM 3020 N N . PHE A 1 387 ? -2.735 -1.351 -4.350 1.00 66.00 387 PHE A N 1
ATOM 3021 C CA . PHE A 1 387 ? -1.958 -0.924 -3.184 1.00 66.00 387 PHE A CA 1
ATOM 3022 C C . PHE A 1 387 ? -1.227 0.392 -3.473 1.00 66.00 387 PHE A C 1
ATOM 3024 O O . PHE A 1 387 ? -0.336 0.438 -4.318 1.00 66.00 387 PHE A O 1
ATOM 3031 N N . THR A 1 388 ? -1.580 1.455 -2.745 1.00 61.53 388 THR A N 1
ATOM 3032 C CA . THR A 1 388 ? -0.989 2.792 -2.913 1.00 61.53 388 THR A CA 1
ATOM 3033 C C . THR A 1 388 ? -0.445 3.312 -1.587 1.00 61.53 388 THR A C 1
ATOM 3035 O O . THR A 1 388 ? -1.181 3.407 -0.605 1.00 61.53 388 THR A O 1
ATOM 3038 N N . VAL A 1 389 ? 0.826 3.717 -1.566 1.00 67.38 389 VAL A N 1
ATOM 3039 C CA . VAL A 1 389 ? 1.461 4.395 -0.427 1.00 67.38 389 VAL A CA 1
ATOM 3040 C C . VAL A 1 389 ? 1.605 5.879 -0.751 1.00 67.38 389 VAL A C 1
ATOM 3042 O O . VAL A 1 389 ? 2.259 6.248 -1.725 1.00 67.38 389 VAL A O 1
ATOM 3045 N N . THR A 1 390 ? 0.994 6.731 0.076 1.00 56.62 390 THR A N 1
ATOM 3046 C CA . THR A 1 390 ? 1.083 8.195 -0.037 1.00 56.62 390 THR A CA 1
ATOM 3047 C C . THR A 1 390 ? 1.828 8.752 1.170 1.00 56.62 390 THR A C 1
ATOM 3049 O O . THR A 1 390 ? 1.357 8.606 2.297 1.00 56.62 390 THR A O 1
ATOM 3052 N N . VAL A 1 391 ? 2.966 9.416 0.950 1.00 57.97 391 VAL A N 1
ATOM 3053 C CA . VAL A 1 391 ? 3.645 10.194 1.997 1.00 57.97 391 VAL A CA 1
ATOM 3054 C C . VAL A 1 391 ? 3.128 11.637 1.925 1.00 57.97 391 VAL A C 1
ATOM 3056 O O . VAL A 1 391 ? 3.305 12.289 0.894 1.00 57.97 391 VAL A O 1
ATOM 3059 N N . PRO A 1 392 ? 2.465 12.172 2.967 1.00 47.03 392 PRO A N 1
ATOM 3060 C CA . PRO A 1 392 ? 1.961 13.540 2.927 1.00 47.03 392 PRO A CA 1
ATOM 3061 C C . PRO A 1 392 ? 3.123 14.537 2.793 1.00 47.03 392 PRO A C 1
ATOM 3063 O O . PRO A 1 392 ? 3.959 14.634 3.687 1.00 47.03 392 PRO A O 1
ATOM 3066 N N . GLY A 1 393 ? 3.173 15.291 1.688 1.00 51.91 393 GLY A N 1
ATOM 3067 C CA . GLY A 1 393 ? 4.071 16.448 1.532 1.00 51.91 393 GLY A CA 1
ATOM 3068 C C . GLY A 1 393 ? 5.098 16.399 0.394 1.00 51.91 393 GLY A C 1
ATOM 3069 O O . GLY A 1 393 ? 5.709 17.425 0.112 1.00 51.91 393 GLY A O 1
ATOM 3070 N N . ALA A 1 394 ? 5.260 15.283 -0.315 1.00 52.06 394 ALA A N 1
ATOM 3071 C CA . ALA A 1 394 ? 6.052 15.220 -1.545 1.00 52.06 394 ALA A CA 1
ATOM 3072 C C . ALA A 1 394 ? 5.434 14.174 -2.477 1.00 52.06 394 ALA A C 1
ATOM 3074 O O . ALA A 1 394 ? 5.028 13.115 -2.016 1.00 52.06 394 ALA A O 1
ATOM 3075 N N . GLY A 1 395 ? 5.311 14.484 -3.769 1.00 52.66 395 GLY A N 1
ATOM 3076 C CA . GLY A 1 395 ? 4.591 13.689 -4.777 1.00 52.66 395 GLY A CA 1
ATOM 3077 C C . GLY A 1 395 ? 5.205 12.330 -5.137 1.00 52.66 395 GLY A C 1
ATOM 3078 O O . GLY A 1 395 ? 5.101 11.916 -6.287 1.00 52.66 395 GLY A O 1
ATOM 3079 N N . GLU A 1 396 ? 5.844 11.645 -4.192 1.00 53.31 396 GLU A N 1
ATOM 3080 C CA . GLU A 1 396 ? 6.396 10.308 -4.377 1.00 53.31 396 GLU A CA 1
ATOM 3081 C C . GLU A 1 396 ? 5.312 9.281 -4.023 1.00 53.31 396 GLU A C 1
ATOM 3083 O O . GLU A 1 396 ? 4.986 9.058 -2.856 1.00 53.31 396 GLU A O 1
ATOM 3088 N N . GLN A 1 397 ? 4.700 8.695 -5.053 1.00 61.66 397 GLN A N 1
ATOM 3089 C CA . GLN A 1 397 ? 3.728 7.611 -4.922 1.00 61.66 397 GLN A CA 1
ATOM 3090 C C . GLN A 1 397 ? 4.412 6.288 -5.265 1.00 61.66 397 GLN A C 1
ATOM 3092 O O . GLN A 1 397 ? 5.082 6.187 -6.293 1.00 61.66 397 GLN A O 1
ATOM 3097 N N . LEU A 1 398 ? 4.230 5.280 -4.412 1.00 68.06 398 LEU A N 1
ATOM 3098 C CA . LEU A 1 398 ? 4.365 3.878 -4.801 1.00 68.06 398 LEU A CA 1
ATOM 3099 C C . LEU A 1 398 ? 2.947 3.347 -5.019 1.00 68.06 398 LEU A C 1
ATOM 3101 O O . LEU A 1 398 ? 2.164 3.300 -4.070 1.00 68.06 398 LEU A O 1
ATOM 3105 N N . GLN A 1 399 ? 2.626 2.974 -6.251 1.00 66.50 399 GLN A N 1
ATOM 3106 C CA . GLN A 1 399 ? 1.341 2.413 -6.661 1.00 66.50 399 GLN A CA 1
ATOM 3107 C C . GLN A 1 399 ? 1.570 1.026 -7.268 1.00 66.50 399 GLN A C 1
ATOM 3109 O O . GLN A 1 399 ? 2.483 0.838 -8.068 1.00 66.50 399 GLN A O 1
ATOM 3114 N N . ILE A 1 400 ? 0.763 0.051 -6.862 1.00 67.94 400 ILE A N 1
ATOM 3115 C CA . ILE A 1 400 ? 0.753 -1.314 -7.393 1.00 67.94 400 ILE A CA 1
ATOM 3116 C C . ILE A 1 400 ? -0.688 -1.654 -7.771 1.00 67.94 400 ILE A C 1
ATOM 3118 O O . ILE A 1 400 ? -1.552 -1.670 -6.895 1.00 67.94 400 ILE A O 1
ATOM 3122 N N . ASP A 1 401 ? -0.951 -1.909 -9.050 1.00 66.25 401 ASP A N 1
ATOM 3123 C CA . ASP A 1 401 ? -2.286 -2.205 -9.585 1.00 66.25 401 ASP A CA 1
ATOM 3124 C C . ASP A 1 401 ? -2.236 -3.205 -10.759 1.00 66.25 401 ASP A C 1
ATOM 3126 O O . ASP A 1 401 ? -1.201 -3.814 -11.047 1.00 66.25 401 ASP A O 1
ATOM 3130 N N . GLY A 1 402 ? -3.371 -3.393 -11.444 1.00 50.09 402 GLY A N 1
ATOM 3131 C CA . GLY A 1 402 ? -3.487 -4.267 -12.616 1.00 50.09 402 GLY A CA 1
ATOM 3132 C C . GLY A 1 402 ? -2.634 -3.859 -13.828 1.00 50.09 402 GLY A C 1
ATOM 3133 O O . GLY A 1 402 ? -2.514 -4.652 -14.763 1.00 50.09 402 GLY A O 1
ATOM 3134 N N . GLU A 1 403 ? -2.032 -2.667 -13.823 1.00 54.88 403 GLU A N 1
ATOM 3135 C CA . GLU A 1 403 ? -1.080 -2.193 -14.834 1.00 54.88 403 GLU A CA 1
ATOM 3136 C C . GLU A 1 403 ? 0.391 -2.335 -14.389 1.00 54.88 403 GLU A C 1
ATOM 3138 O O . GLU A 1 403 ? 1.297 -2.194 -15.216 1.00 54.88 403 GLU A O 1
ATOM 3143 N N . GLY A 1 404 ? 0.655 -2.680 -13.122 1.00 60.44 404 GLY A N 1
ATOM 3144 C CA . GLY A 1 404 ? 1.984 -3.015 -12.603 1.00 60.44 404 GLY A CA 1
ATOM 3145 C C . GLY A 1 404 ? 2.417 -2.170 -11.403 1.00 60.44 404 GLY A C 1
ATOM 3146 O O . GLY A 1 404 ? 1.602 -1.749 -10.592 1.00 60.44 404 GLY A O 1
ATOM 3147 N N . VAL A 1 405 ? 3.733 -1.965 -11.254 1.00 68.38 405 VAL A N 1
ATOM 3148 C CA . VAL A 1 405 ? 4.333 -1.175 -10.161 1.00 68.38 405 VAL A CA 1
ATOM 3149 C C . VAL A 1 405 ? 4.790 0.182 -10.696 1.00 68.38 405 VAL A C 1
ATOM 3151 O O . VAL A 1 405 ? 5.696 0.252 -11.528 1.00 68.38 405 VAL A O 1
ATOM 3154 N N . VAL A 1 406 ? 4.208 1.264 -10.184 1.00 65.81 406 VAL A N 1
ATOM 3155 C CA . VAL A 1 406 ? 4.558 2.654 -10.495 1.00 65.81 406 VAL A CA 1
ATOM 3156 C C . VAL A 1 406 ? 5.226 3.286 -9.277 1.00 65.81 406 VAL A C 1
ATOM 3158 O O . VAL A 1 406 ? 4.631 3.387 -8.208 1.00 65.81 406 VAL A O 1
ATOM 3161 N N . ALA A 1 407 ? 6.475 3.723 -9.434 1.00 65.25 407 ALA A N 1
ATOM 3162 C CA . ALA A 1 407 ? 7.194 4.495 -8.425 1.00 65.25 407 ALA A CA 1
ATOM 3163 C C . ALA A 1 407 ? 8.213 5.434 -9.077 1.00 65.25 407 ALA A C 1
ATOM 3165 O O . ALA A 1 407 ? 8.732 5.141 -10.155 1.00 65.25 407 ALA A O 1
ATOM 3166 N N . GLN A 1 408 ? 8.544 6.541 -8.407 1.00 60.97 408 GLN A N 1
ATOM 3167 C CA . GLN A 1 408 ? 9.565 7.484 -8.883 1.00 60.97 408 GLN A CA 1
ATOM 3168 C C . GLN A 1 408 ? 10.969 6.859 -8.914 1.00 60.97 408 GLN A C 1
ATOM 3170 O O . GLN A 1 408 ? 11.740 7.127 -9.832 1.00 60.97 408 GLN A O 1
ATOM 3175 N N . THR A 1 409 ? 11.298 6.013 -7.931 1.00 58.09 409 THR A N 1
ATOM 3176 C CA . THR A 1 409 ? 12.534 5.219 -7.896 1.00 58.09 409 THR A CA 1
ATOM 3177 C C . THR A 1 409 ? 12.226 3.829 -7.344 1.00 58.09 409 THR A C 1
ATOM 3179 O O . THR A 1 409 ? 11.770 3.704 -6.212 1.00 58.09 409 THR A O 1
ATOM 3182 N N . ILE A 1 410 ? 12.511 2.778 -8.117 1.00 58.97 410 ILE A N 1
ATOM 3183 C CA . ILE A 1 410 ? 12.544 1.393 -7.626 1.00 58.97 410 ILE A CA 1
ATOM 3184 C C . ILE A 1 410 ? 14.015 1.005 -7.498 1.00 58.97 410 ILE A C 1
ATOM 3186 O O . ILE A 1 410 ? 14.682 0.730 -8.493 1.00 58.97 410 ILE A O 1
ATOM 3190 N N . ALA A 1 411 ? 14.544 0.990 -6.275 1.00 52.53 411 ALA A N 1
ATOM 3191 C CA . ALA A 1 411 ? 15.899 0.516 -6.005 1.00 52.53 411 ALA A CA 1
ATOM 3192 C C . ALA A 1 411 ? 15.908 -1.019 -5.907 1.00 52.53 411 ALA A C 1
ATOM 3194 O O . ALA A 1 411 ? 16.098 -1.588 -4.837 1.00 52.53 411 ALA A O 1
ATOM 3195 N N . SER A 1 412 ? 15.661 -1.696 -7.029 1.00 50.22 412 SER A N 1
ATOM 3196 C CA . SER A 1 412 ? 15.832 -3.144 -7.144 1.00 50.22 412 SER A CA 1
ATOM 3197 C C . SER A 1 412 ? 16.875 -3.438 -8.219 1.00 50.22 412 SER A C 1
ATOM 3199 O O . SER A 1 412 ? 16.642 -3.109 -9.382 1.00 50.22 412 SER A O 1
ATOM 3201 N N . PRO A 1 413 ? 18.001 -4.092 -7.880 1.00 50.56 413 PRO A N 1
ATOM 3202 C CA . PRO A 1 413 ? 19.011 -4.493 -8.861 1.00 50.56 413 PRO A CA 1
ATOM 3203 C C . PRO A 1 413 ? 18.483 -5.438 -9.954 1.00 50.56 413 PRO A C 1
ATOM 3205 O O . PRO A 1 413 ? 19.193 -5.698 -10.923 1.00 50.56 413 PRO A O 1
ATOM 3208 N N . SER A 1 414 ? 17.268 -5.976 -9.794 1.00 56.22 414 SER A N 1
ATOM 3209 C CA . SER A 1 414 ? 16.695 -7.019 -10.651 1.00 56.22 414 SER A CA 1
ATOM 3210 C C . SER A 1 414 ? 15.403 -6.614 -11.366 1.00 56.22 414 SER A C 1
ATOM 3212 O O . SER A 1 414 ? 14.870 -7.422 -12.121 1.00 56.22 414 SER A O 1
ATOM 3214 N N . VAL A 1 415 ? 14.885 -5.396 -11.162 1.00 66.62 415 VAL A N 1
ATOM 3215 C CA . VAL A 1 415 ? 13.655 -4.928 -11.828 1.00 66.62 415 VAL A CA 1
ATOM 3216 C C . VAL A 1 415 ? 14.002 -3.798 -12.787 1.00 66.62 415 VAL A C 1
ATOM 3218 O O . VAL A 1 415 ? 14.321 -2.685 -12.378 1.00 66.62 415 VAL A O 1
ATOM 3221 N N . VAL A 1 416 ? 13.939 -4.100 -14.082 1.00 73.75 416 VAL A N 1
ATOM 3222 C CA . VAL A 1 416 ? 14.151 -3.131 -15.161 1.00 73.75 416 VAL A CA 1
ATOM 3223 C C . VAL A 1 416 ? 12.795 -2.523 -15.548 1.00 73.75 416 VAL A C 1
ATOM 3225 O O . VAL A 1 416 ? 11.864 -3.283 -15.819 1.00 73.75 416 VAL A O 1
ATOM 3228 N N . PRO A 1 417 ? 12.651 -1.187 -15.626 1.00 79.00 417 PRO A N 1
ATOM 3229 C CA . PRO A 1 417 ? 11.406 -0.558 -16.062 1.00 79.00 417 PRO A CA 1
ATOM 3230 C C . PRO A 1 417 ? 10.993 -1.007 -17.469 1.00 79.00 417 PRO A C 1
ATOM 3232 O O . PRO A 1 417 ? 11.816 -1.027 -18.386 1.00 79.00 417 PRO A O 1
ATOM 3235 N N . GLN A 1 418 ? 9.714 -1.318 -17.678 1.00 85.19 418 GLN A N 1
ATOM 3236 C CA . GLN A 1 418 ? 9.201 -1.640 -19.010 1.00 85.19 418 GLN A CA 1
ATOM 3237 C C . GLN A 1 418 ? 9.066 -0.373 -19.866 1.00 85.19 418 GLN A C 1
ATOM 3239 O O . GLN A 1 418 ? 8.571 0.663 -19.423 1.00 85.19 418 GLN A O 1
ATOM 3244 N N . TYR A 1 419 ? 9.482 -0.448 -21.128 1.00 86.69 419 TYR A N 1
ATOM 3245 C CA . TYR A 1 419 ? 9.161 0.570 -22.118 1.00 86.69 419 TYR A CA 1
ATOM 3246 C C . TYR A 1 419 ? 7.692 0.448 -22.539 1.00 86.69 419 TYR A C 1
ATOM 3248 O O . TYR A 1 419 ? 7.280 -0.567 -23.098 1.00 86.69 419 TYR A O 1
ATOM 3256 N N . THR A 1 420 ? 6.915 1.502 -22.295 1.00 84.12 420 THR A N 1
ATOM 3257 C CA . THR A 1 420 ? 5.473 1.576 -22.590 1.00 84.12 420 THR A CA 1
ATOM 3258 C C . THR A 1 420 ? 5.150 2.264 -23.920 1.00 84.12 420 THR A C 1
ATOM 3260 O O . THR A 1 420 ? 3.983 2.430 -24.268 1.00 84.12 420 THR A O 1
ATOM 3263 N N . GLY A 1 421 ? 6.167 2.703 -24.668 1.00 84.56 421 GLY A N 1
ATOM 3264 C CA . GLY A 1 421 ? 5.967 3.333 -25.970 1.00 84.56 421 GLY A CA 1
ATOM 3265 C C . GLY A 1 421 ? 5.694 2.326 -27.090 1.00 84.56 421 GLY A C 1
ATOM 3266 O O . GLY A 1 421 ? 5.549 1.124 -26.872 1.00 84.56 421 GLY A O 1
ATOM 3267 N N . SER A 1 422 ? 5.617 2.829 -28.322 1.00 89.38 422 SER A N 1
ATOM 3268 C CA . SER A 1 422 ? 5.291 1.998 -29.481 1.00 89.38 422 SER A CA 1
ATOM 3269 C C . SER A 1 422 ? 6.362 0.933 -29.733 1.00 89.38 422 SER A C 1
ATOM 3271 O O . SER A 1 422 ? 7.545 1.238 -29.855 1.00 89.38 422 SER A O 1
ATOM 3273 N N . SER A 1 423 ? 5.941 -0.318 -29.927 1.00 91.56 423 SER A N 1
ATOM 3274 C CA . SER A 1 423 ? 6.814 -1.417 -30.371 1.00 91.56 423 SER A CA 1
ATOM 3275 C C . SER A 1 423 ? 7.326 -1.240 -31.807 1.00 91.56 423 SER A C 1
ATOM 3277 O O . SER A 1 423 ? 8.191 -1.987 -32.265 1.00 91.56 423 SER A O 1
ATOM 3279 N N . THR A 1 424 ? 6.787 -0.262 -32.540 1.00 94.69 424 THR A N 1
ATOM 3280 C CA . THR A 1 424 ? 7.181 0.096 -33.905 1.00 94.69 424 THR A CA 1
ATOM 3281 C C . THR A 1 424 ? 7.362 1.601 -34.033 1.00 94.69 424 THR A C 1
ATOM 3283 O O . THR A 1 424 ? 6.427 2.364 -33.782 1.00 94.69 424 THR A O 1
ATOM 3286 N N . VAL A 1 425 ? 8.544 2.021 -34.470 1.00 94.38 425 VAL A N 1
ATOM 3287 C CA . VAL A 1 425 ? 8.907 3.431 -34.644 1.00 94.38 425 VAL A CA 1
ATOM 3288 C C . VAL A 1 425 ? 9.587 3.651 -35.994 1.00 94.38 425 VAL A C 1
ATOM 3290 O O . VAL A 1 425 ? 10.160 2.728 -36.573 1.00 94.38 425 VAL A O 1
ATOM 3293 N N . TYR A 1 426 ? 9.533 4.878 -36.500 1.00 92.25 426 TYR A N 1
ATOM 3294 C CA . TYR A 1 426 ? 10.034 5.260 -37.814 1.00 92.25 426 TYR A CA 1
ATOM 3295 C C . TYR A 1 426 ? 11.058 6.380 -37.686 1.00 92.25 426 TYR A C 1
ATOM 3297 O O . TYR A 1 426 ? 10.795 7.401 -37.049 1.00 92.25 426 TYR A O 1
ATOM 3305 N N . VAL A 1 427 ? 12.196 6.222 -38.357 1.00 89.31 427 VAL A N 1
ATOM 3306 C CA . VAL A 1 427 ? 13.138 7.314 -38.598 1.00 89.31 427 VAL A CA 1
ATOM 3307 C C . VAL A 1 427 ? 12.787 7.960 -39.930 1.00 89.31 427 VAL A C 1
ATOM 3309 O O . VAL A 1 427 ? 12.858 7.312 -40.981 1.00 89.31 427 VAL A O 1
ATOM 3312 N N . ARG A 1 428 ? 12.399 9.236 -39.875 1.00 81.31 428 ARG A N 1
ATOM 3313 C CA . ARG A 1 428 ? 12.087 10.060 -41.044 1.00 81.31 428 ARG A CA 1
ATOM 3314 C C . ARG A 1 428 ? 12.717 11.441 -40.923 1.00 81.31 428 ARG A C 1
ATOM 3316 O O . ARG A 1 428 ? 12.475 12.165 -39.960 1.00 81.31 428 ARG A O 1
ATOM 3323 N N . THR A 1 429 ? 13.512 11.818 -41.918 1.00 72.88 429 THR A N 1
ATOM 3324 C CA . THR A 1 429 ? 14.226 13.109 -41.952 1.00 72.88 429 THR A CA 1
ATOM 3325 C C . THR A 1 429 ? 13.394 14.243 -42.563 1.00 72.88 429 THR A C 1
ATOM 3327 O O . THR A 1 429 ? 13.777 15.414 -42.481 1.00 72.88 429 THR A O 1
ATOM 3330 N N . ASP A 1 430 ? 12.250 13.905 -43.157 1.00 68.94 430 ASP A N 1
ATOM 3331 C CA . ASP A 1 430 ? 11.392 14.782 -43.954 1.00 68.94 430 ASP A CA 1
ATOM 3332 C C . ASP A 1 430 ? 10.134 15.276 -43.220 1.00 68.94 430 ASP A C 1
ATOM 3334 O O . ASP A 1 430 ? 9.477 16.200 -43.696 1.00 68.94 430 ASP A O 1
ATOM 3338 N N . ILE A 1 431 ? 9.812 14.711 -42.052 1.00 69.12 431 ILE A N 1
ATOM 3339 C CA . ILE A 1 431 ? 8.624 15.074 -41.264 1.00 69.12 431 ILE A CA 1
ATOM 3340 C C . ILE A 1 431 ? 8.979 15.519 -39.840 1.00 69.12 431 ILE A C 1
ATOM 3342 O O . ILE A 1 431 ? 10.091 15.319 -39.343 1.00 69.12 431 ILE A O 1
ATOM 3346 N N . ALA A 1 432 ? 8.017 16.155 -39.169 1.00 68.19 432 ALA A N 1
ATOM 3347 C CA . ALA A 1 432 ? 8.135 16.481 -37.754 1.00 68.19 432 ALA A CA 1
ATOM 3348 C C . ALA A 1 432 ? 7.950 15.219 -36.880 1.00 68.19 432 ALA A C 1
ATOM 3350 O O . ALA A 1 432 ? 7.071 14.410 -37.177 1.00 68.19 432 ALA A O 1
ATOM 3351 N N . PRO A 1 433 ? 8.751 15.043 -35.814 1.00 73.31 433 PRO A N 1
ATOM 3352 C CA . PRO A 1 433 ? 8.615 13.958 -34.867 1.00 73.31 433 PRO A CA 1
ATOM 3353 C C . PRO A 1 433 ? 7.415 14.223 -33.966 1.00 73.31 433 PRO A C 1
ATOM 3355 O O . PRO A 1 433 ? 7.091 15.370 -33.649 1.00 73.31 433 PRO A O 1
ATOM 3358 N N . ASP A 1 434 ? 6.789 13.147 -33.516 1.00 73.50 434 ASP A N 1
ATOM 3359 C CA . ASP A 1 434 ? 5.673 13.178 -32.568 1.00 73.50 434 ASP A CA 1
ATOM 3360 C C . ASP A 1 434 ? 6.093 12.719 -31.159 1.00 73.50 434 ASP A C 1
ATOM 3362 O O . ASP A 1 434 ? 5.281 12.722 -30.234 1.00 73.50 434 ASP A O 1
ATOM 3366 N N . GLY A 1 435 ? 7.360 12.311 -30.996 1.00 69.69 435 GLY A N 1
ATOM 3367 C CA . GLY A 1 435 ? 7.911 11.781 -29.747 1.00 69.69 435 GLY A CA 1
ATOM 3368 C C . GLY A 1 435 ? 7.347 10.416 -29.342 1.00 69.69 435 GLY A C 1
ATOM 3369 O O . GLY A 1 435 ? 7.585 9.975 -28.219 1.00 69.69 435 GLY A O 1
ATOM 3370 N N . LYS A 1 436 ? 6.589 9.753 -30.223 1.00 76.56 436 LYS A N 1
ATOM 3371 C CA . LYS A 1 436 ? 5.912 8.477 -29.955 1.00 76.56 436 LYS A CA 1
ATOM 3372 C C . LYS A 1 436 ? 6.238 7.426 -31.008 1.00 76.56 436 LYS A C 1
ATOM 3374 O O . LYS A 1 436 ? 6.657 6.326 -30.658 1.00 76.56 436 LYS A O 1
ATOM 3379 N N . GLN A 1 437 ? 6.033 7.755 -32.279 1.00 86.19 437 GLN A N 1
ATOM 3380 C CA . GLN A 1 437 ? 6.153 6.839 -33.408 1.00 86.19 437 GLN A CA 1
ATOM 3381 C C . GLN A 1 437 ? 7.129 7.346 -34.473 1.00 86.19 437 GLN A C 1
ATOM 3383 O O . GLN A 1 437 ? 7.797 6.533 -35.106 1.00 86.19 437 GLN A O 1
ATOM 3388 N N . TYR A 1 438 ? 7.256 8.660 -34.656 1.00 85.81 438 TYR A N 1
ATOM 3389 C CA . TYR A 1 438 ? 8.136 9.284 -35.640 1.00 85.81 438 TYR A CA 1
ATOM 3390 C C . TYR A 1 438 ? 9.281 10.027 -34.957 1.00 85.81 438 TYR A C 1
ATOM 3392 O O . TYR A 1 438 ? 9.068 10.910 -34.123 1.00 85.81 438 TYR A O 1
ATOM 3400 N N . PHE A 1 439 ? 10.503 9.695 -35.361 1.00 86.06 439 PHE A N 1
ATOM 3401 C CA . PHE A 1 439 ? 11.745 10.248 -34.833 1.00 86.06 439 PHE A CA 1
ATOM 3402 C C . PHE A 1 439 ? 12.640 10.726 -35.980 1.00 86.06 439 PHE A C 1
ATOM 3404 O O . PHE A 1 439 ? 12.545 10.237 -37.108 1.00 86.06 439 PHE A O 1
ATOM 3411 N N . ARG A 1 440 ? 13.527 11.686 -35.700 1.00 78.69 440 ARG A N 1
ATOM 3412 C CA . ARG A 1 440 ? 14.478 12.214 -36.696 1.00 78.69 440 ARG A CA 1
ATOM 3413 C C . ARG A 1 440 ? 15.833 11.511 -36.659 1.00 78.69 440 ARG A C 1
ATOM 3415 O O . ARG A 1 440 ? 16.567 11.575 -37.640 1.00 78.69 440 ARG A O 1
ATOM 3422 N N . SER A 1 441 ? 16.165 10.854 -35.550 1.00 83.25 441 SER A N 1
ATOM 3423 C CA . SER A 1 441 ? 17.435 10.161 -35.367 1.00 83.25 441 SER A CA 1
ATOM 3424 C C . SER A 1 441 ? 17.255 8.832 -34.633 1.00 83.25 441 SER A C 1
ATOM 3426 O O . SER A 1 441 ? 16.275 8.622 -33.917 1.00 83.25 441 SER A O 1
ATOM 3428 N N . LEU A 1 442 ? 18.221 7.931 -34.820 1.00 89.06 442 LEU A N 1
ATOM 3429 C CA . LEU A 1 442 ? 18.314 6.699 -34.036 1.00 89.06 442 LEU A CA 1
ATOM 3430 C C . LEU A 1 442 ? 18.699 6.977 -32.575 1.00 89.06 442 LEU A C 1
ATOM 3432 O O . LEU A 1 442 ? 18.235 6.271 -31.685 1.00 89.06 442 LEU A O 1
ATOM 3436 N N . GLU A 1 443 ? 19.495 8.020 -32.330 1.00 86.62 443 GLU A N 1
ATOM 3437 C CA . GLU A 1 443 ? 19.918 8.434 -30.986 1.00 86.62 443 GLU A CA 1
ATOM 3438 C C . GLU A 1 443 ? 18.717 8.792 -30.100 1.00 86.62 443 GLU A C 1
ATOM 3440 O O . GLU A 1 443 ? 18.639 8.333 -28.961 1.00 86.62 443 GLU A O 1
ATOM 3445 N N . ASP A 1 444 ? 17.736 9.529 -30.636 1.00 84.56 444 ASP A N 1
ATOM 3446 C CA . ASP A 1 444 ? 16.520 9.902 -29.897 1.00 84.56 444 ASP A CA 1
ATOM 3447 C C . ASP A 1 444 ? 15.726 8.663 -29.450 1.00 84.56 444 ASP A C 1
ATOM 3449 O O . ASP A 1 444 ? 15.208 8.606 -28.333 1.00 84.56 444 ASP A O 1
ATOM 3453 N N . ILE A 1 445 ? 15.649 7.649 -30.318 1.00 90.50 445 ILE A N 1
ATOM 3454 C CA . ILE A 1 445 ? 14.950 6.392 -30.031 1.00 90.50 445 ILE A CA 1
ATOM 3455 C C . ILE A 1 445 ? 15.694 5.624 -28.940 1.00 90.50 445 ILE A C 1
ATOM 3457 O O . ILE A 1 445 ? 15.092 5.215 -27.947 1.00 90.50 445 ILE A O 1
ATOM 3461 N N . PHE A 1 446 ? 17.000 5.413 -29.109 1.00 91.88 446 PHE A N 1
ATOM 3462 C CA . PHE A 1 446 ? 17.768 4.574 -28.191 1.00 91.88 446 PHE A CA 1
ATOM 3463 C C . PHE A 1 446 ? 18.026 5.244 -26.843 1.00 91.88 446 PHE A C 1
ATOM 3465 O O . PHE A 1 446 ? 18.048 4.550 -25.827 1.00 91.88 446 PHE A O 1
ATOM 3472 N N . SER A 1 447 ? 18.073 6.576 -26.793 1.00 87.56 447 SER A N 1
ATOM 3473 C CA . SER A 1 447 ? 18.037 7.336 -25.540 1.00 87.56 447 SER A CA 1
ATOM 3474 C C . SER A 1 447 ? 16.737 7.117 -24.759 1.00 87.56 447 SER A C 1
ATOM 3476 O O . SER A 1 447 ? 16.765 7.038 -23.532 1.00 87.56 447 SER A O 1
ATOM 3478 N N . LEU A 1 448 ? 15.596 6.965 -25.444 1.00 86.94 448 LEU A N 1
ATOM 3479 C CA . LEU A 1 448 ? 14.291 6.755 -24.805 1.00 86.94 448 LEU A CA 1
ATOM 3480 C C . LEU A 1 448 ? 14.144 5.363 -24.169 1.00 86.94 448 LEU A C 1
ATOM 3482 O O . LEU A 1 448 ? 13.445 5.221 -23.156 1.00 86.94 448 LEU A O 1
ATOM 3486 N N . VAL A 1 449 ? 14.764 4.341 -24.767 1.00 90.88 449 VAL A N 1
ATOM 3487 C CA . VAL A 1 449 ? 14.653 2.935 -24.328 1.00 90.88 449 VAL A CA 1
ATOM 3488 C C . VAL A 1 449 ? 15.845 2.435 -23.515 1.00 90.88 449 VAL A C 1
ATOM 3490 O O . VAL A 1 449 ? 15.793 1.333 -22.975 1.00 90.88 449 VAL A O 1
ATOM 3493 N N . ARG A 1 450 ? 16.906 3.234 -23.386 1.00 90.94 450 ARG A N 1
ATOM 3494 C CA . ARG A 1 450 ? 18.067 2.907 -22.555 1.00 90.94 450 ARG A CA 1
ATOM 3495 C C . ARG A 1 450 ? 17.652 2.605 -21.111 1.00 90.94 450 ARG A C 1
ATOM 3497 O O . ARG A 1 450 ? 16.914 3.372 -20.496 1.00 90.94 450 ARG A O 1
ATOM 3504 N N . GLY A 1 451 ? 18.166 1.504 -20.567 1.00 89.31 451 GLY A N 1
ATOM 3505 C CA . GLY A 1 451 ? 17.878 1.040 -19.209 1.00 89.31 451 GLY A CA 1
ATOM 3506 C C . GLY A 1 451 ? 16.485 0.432 -19.037 1.00 89.31 451 GLY A C 1
ATOM 3507 O O . GLY A 1 451 ? 16.031 0.317 -17.902 1.00 89.31 451 GLY A O 1
ATOM 3508 N N . LYS A 1 452 ? 15.788 0.090 -20.131 1.00 88.88 452 LYS A N 1
ATOM 3509 C CA . LYS A 1 452 ? 14.414 -0.429 -20.103 1.00 88.88 452 LYS A CA 1
ATOM 3510 C C . LYS A 1 452 ? 14.300 -1.818 -20.721 1.00 88.88 452 LYS A C 1
ATOM 3512 O O . LYS A 1 452 ? 15.120 -2.221 -21.548 1.00 88.88 452 LYS A O 1
ATOM 3517 N N . TYR A 1 453 ? 13.239 -2.523 -20.339 1.00 90.12 453 TYR A N 1
ATOM 3518 C CA . TYR A 1 453 ? 12.794 -3.757 -20.974 1.00 90.12 453 TYR A CA 1
ATOM 3519 C C . TYR A 1 453 ? 11.852 -3.455 -22.147 1.00 90.12 453 TYR A C 1
ATOM 3521 O O . TYR A 1 453 ? 10.825 -2.794 -21.978 1.00 90.12 453 TYR A O 1
ATOM 3529 N N . VAL A 1 454 ? 12.194 -3.951 -23.336 1.00 90.38 454 VAL A N 1
ATOM 3530 C CA . VAL A 1 454 ? 11.406 -3.892 -24.572 1.00 90.38 454 VAL A CA 1
ATOM 3531 C C . VAL A 1 454 ? 11.062 -5.314 -25.018 1.00 90.38 454 VAL A C 1
ATOM 3533 O O . VAL A 1 454 ? 11.935 -6.088 -25.391 1.00 90.38 454 VAL A O 1
ATOM 3536 N N . SER A 1 455 ? 9.778 -5.681 -25.040 1.00 86.75 455 SER A N 1
ATOM 3537 C CA . SER A 1 455 ? 9.369 -7.013 -25.522 1.00 86.75 455 SER A CA 1
ATOM 3538 C C . SER A 1 455 ? 9.793 -7.239 -26.982 1.00 86.75 455 SER A C 1
ATOM 3540 O O . SER A 1 455 ? 10.397 -8.256 -27.322 1.00 86.75 455 SER A O 1
ATOM 3542 N N . ARG A 1 456 ? 9.525 -6.248 -27.841 1.00 90.38 456 ARG A N 1
ATOM 3543 C CA . ARG A 1 456 ? 10.069 -6.110 -29.196 1.00 90.38 456 ARG A CA 1
ATOM 3544 C C . ARG A 1 456 ? 9.979 -4.653 -29.638 1.00 90.38 456 ARG A C 1
ATOM 3546 O O . ARG A 1 456 ? 8.881 -4.108 -29.695 1.00 90.38 456 ARG A O 1
ATOM 3553 N N . LEU A 1 457 ? 11.100 -4.054 -30.026 1.00 95.50 457 LEU A N 1
ATOM 3554 C CA . LEU A 1 457 ? 11.146 -2.741 -30.670 1.00 95.50 457 LEU A CA 1
ATOM 3555 C C . LEU A 1 457 ? 11.639 -2.887 -32.109 1.00 95.50 457 LEU A C 1
ATOM 3557 O O . LEU A 1 457 ? 12.732 -3.395 -32.339 1.00 95.50 457 LEU A O 1
ATOM 3561 N N . THR A 1 458 ? 10.850 -2.435 -33.082 1.00 96.75 458 THR A N 1
ATOM 3562 C CA . THR A 1 458 ? 11.247 -2.383 -34.496 1.00 96.75 458 THR A CA 1
ATOM 3563 C C . THR A 1 458 ? 11.365 -0.937 -34.958 1.00 96.75 458 THR A C 1
ATOM 3565 O O . THR A 1 458 ? 10.397 -0.181 -34.903 1.00 96.75 458 THR A O 1
ATOM 3568 N N . VAL A 1 459 ? 12.549 -0.570 -35.435 1.00 96.44 459 VAL A N 1
ATOM 3569 C CA . VAL A 1 459 ? 12.877 0.743 -35.982 1.00 96.44 459 VAL A CA 1
ATOM 3570 C C . VAL A 1 459 ? 12.936 0.652 -37.501 1.00 96.44 459 VAL A C 1
ATOM 3572 O O . VAL A 1 459 ? 13.778 -0.058 -38.046 1.00 96.44 459 VAL A O 1
ATOM 3575 N N . TYR A 1 460 ? 12.067 1.384 -38.186 1.00 96.06 460 TYR A N 1
ATOM 3576 C CA . TYR A 1 460 ? 12.016 1.445 -39.643 1.00 96.06 460 TYR A CA 1
ATOM 3577 C C . TYR A 1 460 ? 12.738 2.686 -40.166 1.00 96.06 460 TYR A C 1
ATOM 3579 O O . TYR A 1 460 ? 12.378 3.813 -39.825 1.00 96.06 460 TYR A O 1
ATOM 3587 N N . LEU A 1 461 ? 13.727 2.492 -41.036 1.00 92.62 461 LEU A N 1
ATOM 3588 C CA . LEU A 1 461 ? 14.372 3.580 -41.770 1.00 92.62 461 LEU A CA 1
ATOM 3589 C C . LEU A 1 461 ? 13.602 3.795 -43.080 1.00 92.62 461 LEU A C 1
ATOM 3591 O O . LEU A 1 461 ? 13.679 2.967 -43.991 1.00 92.62 461 LEU A O 1
ATOM 3595 N N . MET A 1 462 ? 12.814 4.873 -43.141 1.00 85.38 462 MET A N 1
ATOM 3596 C CA . MET A 1 462 ? 11.802 5.089 -44.191 1.00 85.38 462 MET A CA 1
ATOM 3597 C C . MET A 1 462 ? 12.179 6.163 -45.219 1.00 85.38 462 MET A C 1
ATOM 3599 O O . MET A 1 462 ? 11.443 6.368 -46.181 1.00 85.38 462 MET A O 1
ATOM 3603 N N . SER A 1 463 ? 13.305 6.852 -45.037 1.00 78.88 463 SER A N 1
ATOM 3604 C CA . SER A 1 463 ? 13.781 7.898 -45.948 1.00 78.88 463 SER A CA 1
ATOM 3605 C C . SER A 1 463 ? 14.991 7.406 -46.746 1.00 78.88 463 SER A C 1
ATOM 3607 O O . SER A 1 463 ? 15.900 6.809 -46.182 1.00 78.88 463 SER A O 1
ATOM 3609 N N . SER A 1 464 ? 15.034 7.672 -48.052 1.00 77.38 464 SER A N 1
ATOM 3610 C CA . SER A 1 464 ? 16.248 7.474 -48.856 1.00 77.38 464 SER A CA 1
ATOM 3611 C C . SER A 1 464 ? 17.268 8.588 -48.592 1.00 77.38 464 SER A C 1
ATOM 3613 O O . SER A 1 464 ? 16.890 9.690 -48.194 1.00 77.38 464 SER A O 1
ATOM 3615 N N . GLY A 1 465 ? 18.545 8.350 -48.890 1.00 78.38 465 GLY A N 1
ATOM 3616 C CA . GLY A 1 465 ? 19.620 9.339 -48.729 1.00 78.38 465 GLY A CA 1
ATOM 3617 C C . GLY A 1 465 ? 20.586 8.971 -47.607 1.00 78.38 465 GLY A C 1
ATOM 3618 O O . GLY A 1 465 ? 20.671 7.807 -47.226 1.00 78.38 465 GLY A O 1
ATOM 3619 N N . THR A 1 466 ? 21.341 9.946 -47.098 1.00 80.56 466 THR A N 1
ATOM 3620 C CA . THR A 1 466 ? 22.348 9.725 -46.049 1.00 80.56 466 THR A CA 1
ATOM 3621 C C . THR A 1 466 ? 21.891 10.308 -44.716 1.00 80.56 466 THR A C 1
ATOM 3623 O O . THR A 1 466 ? 21.646 11.507 -44.625 1.00 80.56 466 THR A O 1
ATOM 3626 N N . LEU A 1 467 ? 21.835 9.472 -43.677 1.00 83.81 467 LEU A N 1
ATOM 3627 C CA . LEU A 1 467 ? 21.660 9.880 -42.286 1.00 83.81 467 LEU A CA 1
ATOM 3628 C C . LEU A 1 467 ? 23.013 9.831 -41.574 1.00 83.81 467 LEU A C 1
ATOM 3630 O O . LEU A 1 467 ? 23.611 8.763 -41.443 1.00 83.81 467 LEU A O 1
ATOM 3634 N N . SER A 1 468 ? 23.477 10.978 -41.085 1.00 84.44 468 SER A N 1
ATOM 3635 C CA . SER A 1 468 ? 24.639 11.026 -40.195 1.00 84.44 468 SER A CA 1
ATOM 3636 C C . SER A 1 468 ? 24.248 10.487 -38.820 1.00 84.44 468 SER A C 1
ATOM 3638 O O . SER A 1 468 ? 23.362 11.046 -38.174 1.00 84.44 468 SER A O 1
ATOM 3640 N N . ILE A 1 469 ? 24.887 9.400 -38.389 1.00 85.38 469 ILE A N 1
ATOM 3641 C CA . ILE A 1 469 ? 24.681 8.799 -37.061 1.00 85.38 469 ILE A CA 1
ATOM 3642 C C . ILE A 1 469 ? 25.875 9.016 -36.124 1.00 85.38 469 ILE A C 1
ATOM 3644 O O . ILE A 1 469 ? 25.739 8.779 -34.930 1.00 85.38 469 ILE A O 1
ATOM 3648 N N . GLY A 1 470 ? 27.019 9.487 -36.642 1.00 82.94 470 GLY A N 1
ATOM 3649 C CA . GLY A 1 470 ? 28.239 9.665 -35.849 1.00 82.94 470 GLY A CA 1
ATOM 3650 C C . GLY A 1 470 ? 28.639 8.370 -35.137 1.00 82.94 470 GLY A C 1
ATOM 3651 O O . GLY A 1 470 ? 28.651 7.311 -35.767 1.00 82.94 470 GLY A O 1
ATOM 3652 N N . ASP A 1 471 ? 28.896 8.474 -33.832 1.00 86.38 471 ASP A N 1
ATOM 3653 C CA . ASP A 1 471 ? 29.243 7.356 -32.950 1.00 86.38 471 ASP A CA 1
ATOM 3654 C C . ASP A 1 471 ? 28.008 6.921 -32.147 1.00 86.38 471 ASP A C 1
ATOM 3656 O O . ASP A 1 471 ? 27.839 7.287 -30.982 1.00 86.38 471 ASP A O 1
ATOM 3660 N N . LEU A 1 472 ? 27.111 6.156 -32.771 1.00 91.69 472 LEU A N 1
ATOM 3661 C CA . LEU A 1 472 ? 25.861 5.756 -32.125 1.00 91.69 472 LEU A CA 1
ATOM 3662 C C . LEU A 1 472 ? 26.091 4.593 -31.148 1.00 91.69 472 LEU A C 1
ATOM 3664 O O . LEU A 1 472 ? 26.427 3.478 -31.561 1.00 91.69 472 LEU A O 1
ATOM 3668 N N . MET A 1 473 ? 25.851 4.838 -29.856 1.00 92.75 473 MET A N 1
ATOM 3669 C CA . MET A 1 473 ? 25.967 3.836 -28.793 1.00 92.75 473 MET A CA 1
ATOM 3670 C C . MET A 1 473 ? 24.594 3.392 -28.278 1.00 92.75 473 MET A C 1
ATOM 3672 O O . MET A 1 473 ? 23.911 4.106 -27.548 1.00 92.75 473 MET A O 1
ATOM 3676 N N . VAL A 1 474 ? 24.233 2.150 -28.582 1.00 94.25 474 VAL A N 1
ATOM 3677 C CA . VAL A 1 474 ? 23.023 1.478 -28.109 1.00 94.25 474 VAL A CA 1
ATOM 3678 C C . VAL A 1 474 ? 23.394 0.581 -26.931 1.00 94.25 474 VAL A C 1
ATOM 3680 O O . VAL A 1 474 ? 24.203 -0.338 -27.070 1.00 94.25 474 VAL A O 1
ATOM 3683 N N . GLN A 1 475 ? 22.846 0.860 -25.747 1.00 93.31 475 GLN A N 1
ATOM 3684 C CA . GLN A 1 475 ? 23.279 0.168 -24.534 1.00 93.31 475 GLN A CA 1
ATOM 3685 C C . GLN A 1 475 ? 22.188 -0.051 -23.492 1.00 93.31 475 GLN A C 1
ATOM 3687 O O . GLN A 1 475 ? 21.284 0.771 -23.361 1.00 93.31 475 GLN A O 1
ATOM 3692 N N . GLN A 1 476 ? 22.356 -1.104 -22.683 1.00 91.06 476 GLN A N 1
ATOM 3693 C CA . GLN A 1 476 ? 21.511 -1.413 -21.518 1.00 91.06 476 GLN A CA 1
ATOM 3694 C C . GLN A 1 476 ? 20.031 -1.571 -21.882 1.00 91.06 476 GLN A C 1
ATOM 3696 O O . GLN A 1 476 ? 19.162 -1.013 -21.216 1.00 91.06 476 GLN A O 1
ATOM 3701 N N . ILE A 1 477 ? 19.738 -2.276 -22.972 1.00 91.38 477 ILE A N 1
ATOM 3702 C CA . ILE A 1 477 ? 18.361 -2.519 -23.403 1.00 91.38 477 ILE A CA 1
ATOM 3703 C C . ILE A 1 477 ? 18.067 -4.005 -23.263 1.00 91.38 477 ILE A C 1
ATOM 3705 O O . ILE A 1 477 ? 18.741 -4.846 -23.862 1.00 91.38 477 ILE A O 1
ATOM 3709 N N . HIS A 1 478 ? 17.045 -4.305 -22.474 1.00 90.12 478 HIS A N 1
ATOM 3710 C CA . HIS A 1 478 ? 16.623 -5.667 -22.195 1.00 90.12 478 HIS A CA 1
ATOM 3711 C C . HIS A 1 478 ? 15.514 -6.070 -23.172 1.00 90.12 478 HIS A C 1
ATOM 3713 O O . HIS A 1 478 ? 14.610 -5.282 -23.431 1.00 90.12 478 HIS A O 1
ATOM 3719 N N . GLY A 1 479 ? 15.573 -7.275 -23.728 1.00 92.12 479 GLY A N 1
ATOM 3720 C CA . GLY A 1 479 ? 14.693 -7.767 -24.791 1.00 92.12 479 GLY A CA 1
ATOM 3721 C C . GLY A 1 479 ? 15.200 -7.527 -26.224 1.00 92.12 479 GLY A C 1
ATOM 3722 O O . GLY A 1 479 ? 16.406 -7.504 -26.474 1.00 92.12 479 GLY A O 1
ATOM 3723 N N . ARG A 1 480 ? 14.288 -7.443 -27.206 1.00 93.88 480 ARG A N 1
ATOM 3724 C CA . ARG A 1 480 ? 14.628 -7.530 -28.646 1.00 93.88 480 ARG A CA 1
ATOM 3725 C C . ARG A 1 480 ? 14.508 -6.194 -29.373 1.00 93.88 480 ARG A C 1
ATOM 3727 O O . ARG A 1 480 ? 13.429 -5.601 -29.415 1.00 93.88 480 ARG A O 1
ATOM 3734 N N . ILE A 1 481 ? 15.583 -5.782 -30.040 1.00 96.38 481 ILE A N 1
ATOM 3735 C CA . ILE A 1 481 ? 15.638 -4.598 -30.904 1.00 96.38 481 ILE A CA 1
ATOM 3736 C C . ILE A 1 481 ? 15.894 -5.025 -32.344 1.00 96.38 481 ILE A C 1
ATOM 3738 O O . ILE A 1 481 ? 16.820 -5.784 -32.611 1.00 96.38 481 ILE A O 1
ATOM 3742 N N . ARG A 1 482 ? 15.137 -4.461 -33.284 1.00 96.75 482 ARG A N 1
ATOM 3743 C CA . ARG A 1 482 ? 15.370 -4.605 -34.719 1.00 96.75 482 ARG A CA 1
ATOM 3744 C C . ARG A 1 482 ? 15.471 -3.250 -35.400 1.00 96.75 482 ARG A C 1
ATOM 3746 O O . ARG A 1 482 ? 14.583 -2.422 -35.230 1.00 96.75 482 ARG A O 1
ATOM 3753 N N . ILE A 1 483 ? 16.493 -3.051 -36.226 1.00 97.25 483 ILE A N 1
ATOM 3754 C CA . ILE A 1 483 ? 16.595 -1.930 -37.166 1.00 97.25 483 ILE A CA 1
ATOM 3755 C C . ILE A 1 483 ? 16.406 -2.482 -38.577 1.00 97.25 483 ILE A C 1
ATOM 3757 O O . ILE A 1 483 ? 17.176 -3.329 -39.034 1.00 97.25 483 ILE A O 1
ATOM 3761 N N . TYR A 1 484 ? 15.367 -2.012 -39.258 1.00 96.56 484 TYR A N 1
ATOM 3762 C CA . TYR A 1 484 ? 14.990 -2.454 -40.592 1.00 96.56 484 TYR A CA 1
ATOM 3763 C C . TYR A 1 484 ? 15.041 -1.294 -41.582 1.00 96.56 484 TYR A C 1
ATOM 3765 O O . TYR A 1 484 ? 14.324 -0.299 -41.447 1.00 96.56 484 TYR A O 1
ATOM 3773 N N . ASN A 1 485 ? 15.904 -1.415 -42.584 1.00 94.25 485 ASN A N 1
ATOM 3774 C CA . ASN A 1 485 ? 16.093 -0.386 -43.595 1.00 94.25 485 ASN A CA 1
ATOM 3775 C C . ASN A 1 485 ? 15.221 -0.656 -44.823 1.00 94.25 485 ASN A C 1
ATOM 3777 O O . ASN A 1 485 ? 15.575 -1.472 -45.669 1.00 94.25 485 ASN A O 1
ATOM 3781 N N . MET A 1 486 ? 14.086 0.035 -44.935 1.00 88.12 486 MET A N 1
ATOM 3782 C CA . MET A 1 486 ? 13.163 -0.148 -46.064 1.00 88.12 486 MET A CA 1
ATOM 3783 C C . MET A 1 486 ? 13.500 0.731 -47.268 1.00 88.12 486 MET A C 1
ATOM 3785 O O . MET A 1 486 ? 13.085 0.429 -48.383 1.00 88.12 486 MET A O 1
ATOM 3789 N N . ALA A 1 487 ? 14.232 1.824 -47.050 1.00 84.56 487 ALA A N 1
ATOM 3790 C CA . ALA A 1 487 ? 14.414 2.880 -48.042 1.00 84.56 487 ALA A CA 1
ATOM 3791 C C . ALA A 1 487 ? 15.845 2.979 -48.602 1.00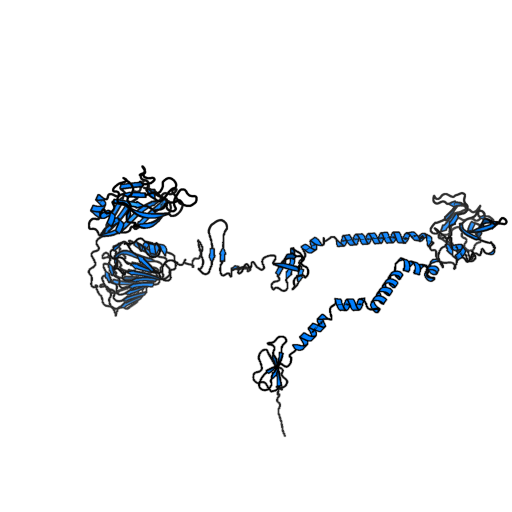 84.56 487 ALA A C 1
ATOM 3793 O O . ALA A 1 487 ? 16.188 3.985 -49.222 1.00 84.56 487 ALA A O 1
ATOM 3794 N N . ASN A 1 488 ? 16.686 1.957 -48.388 1.00 84.25 488 ASN A N 1
ATOM 3795 C CA . ASN A 1 488 ? 18.118 1.983 -48.722 1.00 84.25 488 ASN A CA 1
ATOM 3796 C C . ASN A 1 488 ? 18.832 3.224 -48.154 1.00 84.25 488 ASN A C 1
ATOM 3798 O O . ASN A 1 488 ? 19.685 3.827 -48.809 1.00 84.25 488 ASN A O 1
ATOM 3802 N N . MET A 1 489 ? 18.465 3.632 -46.937 1.00 86.94 489 MET A N 1
ATOM 3803 C CA . MET A 1 489 ? 19.106 4.754 -46.266 1.00 86.94 489 MET A CA 1
ATOM 3804 C C . MET A 1 489 ? 20.559 4.404 -45.951 1.00 86.94 489 MET A C 1
ATOM 3806 O O . MET A 1 489 ? 20.832 3.334 -45.404 1.00 86.94 489 MET A O 1
ATOM 3810 N N . ILE A 1 490 ? 21.476 5.310 -46.270 1.00 87.88 490 ILE A N 1
ATOM 3811 C CA . ILE A 1 490 ? 22.892 5.197 -45.937 1.00 87.88 490 ILE A CA 1
ATOM 3812 C C . ILE A 1 490 ? 23.089 5.760 -44.533 1.00 87.88 490 ILE A C 1
ATOM 3814 O O . ILE A 1 490 ? 22.886 6.951 -44.305 1.00 87.88 490 ILE A O 1
ATOM 3818 N N . LEU A 1 491 ? 23.511 4.921 -43.597 1.00 90.25 491 LEU A N 1
ATOM 3819 C CA . LEU A 1 491 ? 23.958 5.343 -42.277 1.00 90.25 491 LEU A CA 1
ATOM 3820 C C . LEU A 1 491 ? 25.430 5.741 -42.367 1.00 90.25 491 LEU A C 1
ATOM 3822 O O . LEU A 1 491 ? 26.274 4.900 -42.668 1.00 90.25 491 LEU A O 1
ATOM 3826 N N . ALA A 1 492 ? 25.743 7.011 -42.130 1.00 87.12 492 ALA A N 1
ATOM 3827 C CA . ALA A 1 492 ? 27.112 7.509 -42.121 1.00 87.12 492 ALA A CA 1
ATOM 3828 C C . ALA A 1 492 ? 27.627 7.636 -40.680 1.00 87.12 492 ALA A C 1
ATOM 3830 O O . ALA A 1 492 ? 27.163 8.497 -39.928 1.00 87.12 492 ALA A O 1
ATOM 3831 N N . GLY A 1 493 ? 28.563 6.767 -40.299 1.00 88.94 493 GLY A N 1
ATOM 3832 C CA . GLY A 1 493 ? 29.097 6.671 -38.936 1.00 88.94 493 GLY A CA 1
ATOM 3833 C C . GLY A 1 493 ? 29.416 5.230 -38.534 1.00 88.94 493 GLY A C 1
ATOM 3834 O O . GLY A 1 493 ? 29.774 4.411 -39.381 1.00 88.94 493 GLY A O 1
ATOM 3835 N N . ASN A 1 494 ? 29.311 4.907 -37.251 1.00 92.56 494 ASN A N 1
ATOM 3836 C CA . ASN A 1 494 ? 29.488 3.559 -36.698 1.00 92.56 494 ASN A CA 1
ATOM 3837 C C . ASN A 1 494 ? 28.387 3.231 -35.685 1.00 92.56 494 ASN A C 1
ATOM 3839 O O . ASN A 1 494 ? 27.755 4.113 -35.106 1.00 92.56 494 ASN A O 1
ATOM 3843 N N . LEU A 1 495 ? 28.170 1.934 -35.479 1.00 96.25 495 LEU A N 1
ATOM 3844 C CA . LEU A 1 495 ? 27.188 1.399 -34.540 1.00 96.25 495 LEU A CA 1
ATOM 3845 C C . LEU A 1 495 ? 27.905 0.638 -33.427 1.00 96.25 495 LEU A C 1
ATOM 3847 O O . LEU A 1 495 ? 28.753 -0.211 -33.702 1.00 96.25 495 LEU A O 1
ATOM 3851 N N . SER A 1 496 ? 27.547 0.897 -32.174 1.00 95.88 496 SER A N 1
ATOM 3852 C CA . SER A 1 496 ? 28.039 0.136 -31.026 1.00 95.88 496 SER A CA 1
ATOM 3853 C C . SER A 1 496 ? 26.878 -0.387 -30.193 1.00 95.88 496 SER A C 1
ATOM 3855 O O . SER A 1 496 ? 26.039 0.392 -29.751 1.00 95.88 496 SER A O 1
ATOM 3857 N N . PHE A 1 497 ? 26.844 -1.698 -29.966 1.00 96.38 497 PHE A N 1
ATOM 3858 C CA . PHE A 1 497 ? 25.876 -2.381 -29.117 1.00 96.38 497 PHE A CA 1
ATOM 3859 C C . PHE A 1 497 ? 26.589 -2.958 -27.891 1.00 96.38 497 PHE A C 1
ATOM 3861 O O . PHE A 1 497 ? 27.511 -3.774 -28.018 1.00 96.38 497 PHE A O 1
ATOM 3868 N N . THR A 1 498 ? 26.172 -2.535 -26.697 1.00 93.81 498 THR A N 1
ATOM 3869 C CA . THR A 1 498 ? 26.787 -2.966 -25.433 1.00 93.81 498 THR A CA 1
ATOM 3870 C C . THR A 1 498 ? 25.731 -3.311 -24.392 1.00 93.81 498 THR A C 1
ATOM 3872 O O . THR A 1 498 ? 24.868 -2.487 -24.101 1.00 93.81 498 THR A O 1
ATOM 3875 N N . ARG A 1 499 ? 25.806 -4.495 -23.769 1.00 92.12 499 ARG A N 1
ATOM 3876 C CA . ARG A 1 499 ? 24.839 -4.925 -22.733 1.00 92.12 499 ARG A CA 1
ATOM 3877 C C . ARG A 1 499 ? 23.385 -4.871 -23.226 1.00 92.12 499 ARG A C 1
ATOM 3879 O O . ARG A 1 499 ? 22.543 -4.231 -22.600 1.00 92.12 499 ARG A O 1
ATOM 3886 N N . CYS A 1 500 ? 23.120 -5.465 -24.386 1.00 92.62 500 CYS A N 1
ATOM 3887 C CA . CYS A 1 500 ? 21.772 -5.611 -24.944 1.00 92.62 500 CYS A CA 1
ATOM 3888 C C . CYS A 1 500 ? 21.416 -7.097 -25.068 1.00 92.62 500 CYS A C 1
ATOM 3890 O O . CYS A 1 500 ? 22.283 -7.895 -25.416 1.00 92.62 500 CYS A O 1
ATOM 3892 N N . ASP A 1 501 ? 20.162 -7.490 -24.845 1.00 93.56 501 ASP A N 1
ATOM 3893 C CA . ASP A 1 501 ? 19.817 -8.919 -24.917 1.00 93.56 501 ASP A CA 1
ATOM 3894 C C . ASP A 1 501 ? 19.819 -9.423 -26.372 1.00 93.56 501 ASP A C 1
ATOM 3896 O O . ASP A 1 501 ? 20.552 -10.352 -26.708 1.00 93.56 501 ASP A O 1
ATOM 3900 N N . SER A 1 502 ? 19.045 -8.804 -27.270 1.00 95.00 502 SER A N 1
ATOM 3901 C CA . SER A 1 502 ? 18.962 -9.223 -28.676 1.00 95.00 502 SER A CA 1
ATOM 3902 C C . SER A 1 502 ? 18.911 -8.035 -29.637 1.00 95.00 502 SER A C 1
ATOM 3904 O O . SER A 1 502 ? 18.059 -7.152 -29.510 1.00 95.00 502 SER A O 1
ATOM 3906 N N . VAL A 1 503 ? 19.820 -8.025 -30.617 1.00 96.88 503 VAL A N 1
ATOM 3907 C CA . VAL A 1 503 ? 19.953 -6.967 -31.630 1.00 96.88 503 VAL A CA 1
ATOM 3908 C C . VAL A 1 503 ? 19.866 -7.556 -33.034 1.00 96.88 503 VAL A C 1
ATOM 3910 O O . VAL A 1 503 ? 20.613 -8.467 -33.373 1.00 96.88 503 VAL A O 1
ATOM 3913 N N . GLU A 1 504 ? 19.010 -6.981 -33.874 1.00 97.44 504 GLU A N 1
ATOM 3914 C CA . GLU A 1 504 ? 18.830 -7.381 -35.269 1.00 97.44 504 GLU A CA 1
ATOM 3915 C C . GLU A 1 504 ? 18.979 -6.199 -36.218 1.00 97.44 504 GLU A C 1
ATOM 3917 O O . GLU A 1 504 ? 18.314 -5.171 -36.084 1.00 97.44 504 GLU A O 1
ATOM 3922 N N . LEU A 1 505 ? 19.812 -6.375 -37.232 1.00 97.88 505 LEU A N 1
ATOM 3923 C CA . LEU A 1 505 ? 20.054 -5.420 -38.300 1.00 97.88 505 LEU A CA 1
ATOM 3924 C C . LEU A 1 505 ? 19.643 -6.060 -39.620 1.00 97.88 505 LEU A C 1
ATOM 3926 O O . LEU A 1 505 ? 20.185 -7.095 -39.992 1.00 97.88 505 LEU A O 1
ATOM 3930 N N . SER A 1 506 ? 18.703 -5.458 -40.343 1.00 96.69 506 SER A N 1
ATOM 3931 C CA . SER A 1 506 ? 18.210 -6.018 -41.603 1.00 96.69 506 SER A CA 1
ATOM 3932 C C . SER A 1 506 ? 18.133 -4.948 -42.693 1.00 96.69 506 SER A C 1
ATOM 3934 O O . SER A 1 506 ? 17.549 -3.879 -42.490 1.00 96.69 506 SER A O 1
ATOM 3936 N N . GLY A 1 507 ? 18.784 -5.207 -43.832 1.00 94.50 507 GLY A N 1
ATOM 3937 C CA . GLY A 1 507 ? 18.871 -4.263 -44.956 1.00 94.50 507 GLY A CA 1
ATOM 3938 C C . GLY A 1 507 ? 19.815 -3.072 -44.727 1.00 94.50 507 GLY A C 1
ATOM 3939 O O . GLY A 1 507 ? 19.793 -2.100 -45.484 1.00 94.50 507 GLY A O 1
ATOM 3940 N N . ILE A 1 508 ? 20.600 -3.070 -43.645 1.00 94.62 508 ILE A N 1
ATOM 3941 C CA . ILE A 1 508 ? 21.391 -1.896 -43.247 1.00 94.62 508 ILE A CA 1
ATOM 3942 C C . ILE A 1 508 ? 22.458 -1.579 -44.293 1.00 94.62 508 ILE A C 1
ATOM 3944 O O . ILE A 1 508 ? 23.230 -2.452 -44.677 1.00 94.62 508 ILE A O 1
ATOM 3948 N N . VAL A 1 509 ? 22.539 -0.308 -44.697 1.00 92.88 509 VAL A N 1
ATOM 3949 C CA . VAL A 1 509 ? 23.632 0.221 -45.519 1.00 92.88 509 VAL A CA 1
ATOM 3950 C C . VAL A 1 509 ? 24.459 1.157 -44.642 1.00 92.88 509 VAL A C 1
ATOM 3952 O O . VAL A 1 509 ? 24.039 2.277 -44.369 1.00 92.88 509 VAL A O 1
ATOM 3955 N N . LEU A 1 510 ? 25.607 0.688 -44.157 1.00 93.12 510 LEU A N 1
ATOM 3956 C CA . LEU A 1 510 ? 26.511 1.430 -43.276 1.00 93.12 510 LEU A CA 1
ATOM 3957 C C . LEU A 1 510 ? 27.749 1.884 -44.050 1.00 93.12 510 LEU A C 1
ATOM 3959 O O . LEU A 1 510 ? 28.423 1.076 -44.684 1.00 93.12 510 LEU A O 1
ATOM 3963 N N . HIS A 1 511 ? 28.060 3.172 -43.975 1.00 89.62 511 HIS A N 1
ATOM 3964 C CA . HIS A 1 511 ? 29.281 3.775 -44.497 1.00 89.62 511 HIS A CA 1
ATOM 3965 C C . HIS A 1 511 ? 30.043 4.391 -43.327 1.00 89.62 511 HIS A C 1
ATOM 3967 O O . HIS A 1 511 ? 29.641 5.421 -42.784 1.00 89.62 511 HIS A O 1
ATOM 3973 N N . SER A 1 512 ? 31.145 3.766 -42.936 1.00 88.00 512 SER A N 1
ATOM 3974 C CA . SER A 1 512 ? 31.935 4.197 -41.794 1.00 88.00 512 SER A CA 1
ATOM 3975 C C . SER A 1 512 ? 33.293 4.734 -42.219 1.00 88.00 512 SER A C 1
ATOM 3977 O O . SER A 1 512 ? 33.997 4.126 -43.023 1.00 88.00 512 SER A O 1
ATOM 3979 N N . SER A 1 513 ? 33.694 5.851 -41.620 1.00 84.81 513 SER A N 1
ATOM 3980 C CA . SER A 1 513 ? 35.084 6.317 -41.620 1.00 84.81 513 SER A CA 1
ATOM 3981 C C . SER A 1 513 ? 35.889 5.759 -40.441 1.00 84.81 513 SER A C 1
ATOM 3983 O O . SER A 1 513 ? 37.079 6.046 -40.332 1.00 84.81 513 SER A O 1
ATOM 3985 N N . HIS A 1 514 ? 35.255 4.995 -39.545 1.00 88.62 514 HIS A N 1
ATOM 3986 C CA . HIS A 1 514 ? 35.883 4.464 -38.342 1.00 88.62 514 HIS A CA 1
ATOM 3987 C C . HIS A 1 514 ? 36.601 3.141 -38.596 1.00 88.62 514 HIS A C 1
ATOM 3989 O O . HIS A 1 514 ? 36.243 2.362 -39.481 1.00 88.62 514 HIS A O 1
ATOM 3995 N N . SER A 1 515 ? 37.601 2.867 -37.755 1.00 92.38 515 SER A N 1
ATOM 3996 C CA . SER A 1 515 ? 38.333 1.598 -37.743 1.00 92.38 515 SER A CA 1
ATOM 3997 C C . SER A 1 515 ? 37.456 0.407 -37.350 1.00 92.38 515 SER A C 1
ATOM 3999 O O . SER A 1 515 ? 37.846 -0.727 -37.610 1.00 92.38 515 SER A O 1
ATOM 4001 N N . ILE A 1 516 ? 36.289 0.639 -36.742 1.00 95.81 516 ILE A N 1
ATOM 4002 C CA . ILE A 1 516 ? 35.275 -0.382 -36.472 1.00 95.81 516 ILE A CA 1
ATOM 4003 C C . ILE A 1 516 ? 33.928 0.119 -36.991 1.00 95.81 516 ILE A C 1
ATOM 4005 O O . ILE A 1 516 ? 33.462 1.172 -36.559 1.00 95.81 516 ILE A O 1
ATOM 4009 N N . GLY A 1 517 ? 33.303 -0.627 -37.904 1.00 94.81 517 GLY A N 1
ATOM 4010 C CA . GLY A 1 517 ? 31.978 -0.286 -38.433 1.00 94.81 517 GLY A CA 1
ATOM 4011 C C . GLY A 1 517 ? 30.862 -0.581 -37.433 1.00 94.81 517 GLY A C 1
ATOM 4012 O O . GLY A 1 517 ? 30.110 0.312 -37.042 1.00 94.81 517 GLY A O 1
ATOM 4013 N N . ILE A 1 518 ? 30.774 -1.839 -37.001 1.00 97.94 518 ILE A N 1
ATOM 4014 C CA . ILE A 1 518 ? 29.815 -2.313 -35.999 1.00 97.94 518 ILE A CA 1
ATOM 4015 C C . ILE A 1 518 ? 30.575 -3.001 -34.869 1.00 97.94 518 ILE A C 1
ATOM 4017 O O . ILE A 1 518 ? 31.333 -3.937 -35.113 1.00 97.94 518 ILE A O 1
ATOM 4021 N N . SER A 1 519 ? 30.353 -2.570 -33.633 1.00 96.75 519 SER A N 1
ATOM 4022 C CA . SER A 1 519 ? 30.878 -3.220 -32.431 1.00 96.75 519 SER A CA 1
ATOM 4023 C C . SER A 1 519 ? 29.739 -3.840 -31.630 1.00 96.75 519 SER A C 1
ATOM 4025 O O . SER A 1 519 ? 28.725 -3.189 -31.401 1.00 96.75 519 SER A O 1
ATOM 4027 N N . VAL A 1 520 ? 29.900 -5.084 -31.184 1.00 97.00 520 VAL A N 1
ATOM 4028 C CA . VAL A 1 520 ? 28.917 -5.808 -30.368 1.00 97.00 520 VAL A CA 1
ATOM 4029 C C . VAL A 1 520 ? 29.632 -6.429 -29.180 1.00 97.00 520 VAL A C 1
ATOM 4031 O O . VAL A 1 520 ? 30.573 -7.200 -29.348 1.00 97.00 520 VAL A O 1
ATOM 4034 N N . SER A 1 521 ? 29.211 -6.094 -27.967 1.00 91.25 521 SER A N 1
ATOM 4035 C CA . SER A 1 521 ? 29.895 -6.497 -26.733 1.00 91.25 521 SER A CA 1
ATOM 4036 C C . SER A 1 521 ? 28.892 -6.784 -25.624 1.00 91.25 521 SER A C 1
ATOM 4038 O O . SER A 1 521 ? 27.926 -6.042 -25.459 1.00 91.25 521 SER A O 1
ATOM 4040 N N . ASP A 1 522 ? 29.103 -7.869 -24.876 1.00 88.50 522 ASP A N 1
ATOM 4041 C CA . ASP A 1 522 ? 28.211 -8.288 -23.787 1.00 88.50 522 ASP A CA 1
ATOM 4042 C C . ASP A 1 522 ? 26.728 -8.314 -24.212 1.00 88.50 522 ASP A C 1
ATOM 4044 O O . ASP A 1 522 ? 25.848 -7.897 -23.464 1.00 88.50 522 ASP A O 1
ATOM 4048 N N . CYS A 1 523 ? 26.462 -8.738 -25.451 1.00 91.94 523 CYS A N 1
ATOM 4049 C CA . CYS A 1 523 ? 25.111 -8.921 -25.969 1.00 91.94 523 CYS A CA 1
ATOM 4050 C C . CYS A 1 523 ? 24.829 -10.410 -26.137 1.00 91.94 523 CYS A C 1
ATOM 4052 O O . CYS A 1 523 ? 25.704 -11.131 -26.614 1.00 91.94 523 CYS A O 1
ATOM 4054 N N . TYR A 1 524 ? 23.628 -10.870 -25.776 1.00 90.75 524 TYR A N 1
ATOM 4055 C CA . TYR A 1 524 ? 23.314 -12.301 -25.831 1.00 90.75 524 TYR A CA 1
ATOM 4056 C C . TYR A 1 524 ? 23.157 -12.797 -27.278 1.00 90.75 524 TYR A C 1
ATOM 4058 O O . TYR A 1 524 ? 23.791 -13.784 -27.655 1.00 90.75 524 TYR A O 1
ATOM 4066 N N . ALA A 1 525 ? 22.384 -12.087 -28.107 1.00 95.19 525 ALA A N 1
ATOM 4067 C CA . ALA A 1 525 ? 22.155 -12.427 -29.512 1.00 95.19 525 ALA A CA 1
ATOM 4068 C C . ALA A 1 525 ? 22.355 -11.230 -30.460 1.00 95.19 525 ALA A C 1
ATOM 4070 O O . ALA A 1 525 ? 21.871 -10.127 -30.195 1.00 95.19 525 ALA A O 1
ATOM 4071 N N . PHE A 1 526 ? 23.014 -11.460 -31.598 1.00 97.81 526 PHE A N 1
ATOM 4072 C CA . PHE A 1 526 ? 23.201 -10.473 -32.666 1.00 97.81 526 PHE A CA 1
ATOM 4073 C C . PHE A 1 526 ? 22.915 -11.068 -34.048 1.00 97.81 526 PHE A C 1
ATOM 4075 O O . PHE A 1 526 ? 23.505 -12.074 -34.435 1.00 97.81 526 PHE A O 1
ATOM 4082 N N . GLU A 1 527 ? 22.063 -10.417 -34.831 1.00 98.00 527 GLU A N 1
ATOM 4083 C CA . GLU A 1 527 ? 21.795 -10.788 -36.218 1.00 98.00 527 GLU A CA 1
ATOM 4084 C C . GLU A 1 527 ? 22.062 -9.614 -37.160 1.00 98.00 527 GLU A C 1
ATOM 4086 O O . GLU A 1 527 ? 21.615 -8.491 -36.920 1.00 98.00 527 GLU A O 1
ATOM 4091 N N . CYS A 1 528 ? 22.762 -9.875 -38.262 1.00 97.81 528 CYS A N 1
ATOM 4092 C CA . CYS A 1 528 ? 22.911 -8.934 -39.366 1.00 97.81 528 CYS A CA 1
ATOM 4093 C C . CYS A 1 528 ? 22.579 -9.633 -40.686 1.00 97.81 528 CYS A C 1
ATOM 4095 O O . CYS A 1 528 ? 23.276 -10.562 -41.089 1.00 97.81 528 CYS A O 1
ATOM 4097 N N . ALA A 1 529 ? 21.510 -9.197 -41.346 1.00 97.19 529 ALA A N 1
ATOM 4098 C CA . ALA A 1 529 ? 20.991 -9.809 -42.561 1.00 97.19 529 ALA A CA 1
ATOM 4099 C C . ALA A 1 529 ? 20.816 -8.785 -43.692 1.00 97.19 529 ALA A C 1
ATOM 4101 O O . ALA A 1 529 ? 20.401 -7.646 -43.462 1.00 97.19 529 ALA A O 1
ATOM 4102 N N . ASP A 1 530 ? 21.099 -9.211 -44.923 1.00 95.25 530 ASP A N 1
ATOM 4103 C CA . ASP A 1 530 ? 20.836 -8.454 -46.157 1.00 95.25 530 ASP A CA 1
ATOM 4104 C C . ASP A 1 530 ? 21.492 -7.054 -46.174 1.00 95.25 530 ASP A C 1
ATOM 4106 O O . ASP A 1 530 ? 20.957 -6.099 -46.738 1.00 95.25 530 ASP A O 1
ATOM 4110 N N . GLY A 1 531 ? 22.636 -6.906 -45.495 1.00 93.38 531 GLY A N 1
ATOM 4111 C CA . GLY A 1 531 ? 23.301 -5.624 -45.271 1.00 93.38 531 GLY A CA 1
ATOM 4112 C C . GLY A 1 531 ? 24.449 -5.317 -46.236 1.00 93.38 531 GLY A C 1
ATOM 4113 O O . GLY A 1 531 ? 24.978 -6.183 -46.933 1.00 93.38 531 GLY A O 1
ATOM 4114 N N . LYS A 1 532 ? 24.888 -4.058 -46.227 1.00 93.06 532 LYS A N 1
ATOM 4115 C CA . LYS A 1 532 ? 26.091 -3.562 -46.905 1.00 93.06 532 LYS A CA 1
ATOM 4116 C C . LYS A 1 532 ? 26.874 -2.670 -45.949 1.00 93.06 532 LYS A C 1
ATOM 4118 O O . LYS A 1 532 ? 26.361 -1.645 -45.511 1.00 93.06 532 LYS A O 1
ATOM 4123 N N . ILE A 1 533 ? 28.100 -3.050 -45.617 1.00 94.50 533 ILE A N 1
ATOM 4124 C CA . ILE A 1 533 ? 28.950 -2.363 -44.641 1.00 94.50 533 ILE A CA 1
ATOM 4125 C C . ILE A 1 533 ? 30.257 -1.973 -45.327 1.00 94.50 533 ILE A C 1
ATOM 4127 O O . ILE A 1 533 ? 31.020 -2.833 -45.767 1.00 94.50 533 ILE A O 1
ATOM 4131 N N . TYR A 1 534 ? 30.521 -0.674 -45.407 1.00 92.06 534 TYR A N 1
ATOM 4132 C CA . TYR A 1 534 ? 31.682 -0.111 -46.089 1.00 92.06 534 TYR A CA 1
ATOM 4133 C C . TYR A 1 534 ? 32.560 0.668 -45.117 1.00 92.06 534 TYR A C 1
ATOM 4135 O O . TYR A 1 534 ? 32.063 1.504 -44.366 1.00 92.06 534 TYR A O 1
ATOM 4143 N N . GLY A 1 535 ? 33.860 0.393 -45.159 1.00 90.19 535 GLY A N 1
ATOM 4144 C CA . GLY A 1 535 ? 34.867 0.985 -44.287 1.00 90.19 535 GLY A CA 1
ATOM 4145 C C . GLY A 1 535 ? 35.940 1.799 -45.011 1.00 90.19 535 GLY A C 1
ATOM 4146 O O . GLY A 1 535 ? 35.950 1.881 -46.244 1.00 90.19 535 GLY A O 1
ATOM 4147 N N . PRO A 1 536 ? 36.893 2.363 -44.247 1.00 88.31 536 PRO A N 1
ATOM 4148 C CA . PRO A 1 536 ? 37.918 3.285 -44.742 1.00 88.31 536 PRO A CA 1
ATOM 4149 C C . PRO A 1 536 ? 39.112 2.609 -45.447 1.00 88.31 536 PRO A C 1
ATOM 4151 O O . PRO A 1 536 ? 40.032 3.287 -45.894 1.00 88.31 536 PRO A O 1
ATOM 4154 N N . GLY A 1 537 ? 39.135 1.279 -45.533 1.00 87.69 537 GLY A N 1
ATOM 4155 C CA . GLY A 1 537 ? 40.225 0.464 -46.087 1.00 87.69 537 GLY A CA 1
ATOM 4156 C C . GLY A 1 537 ? 41.059 -0.275 -45.033 1.00 87.69 537 GLY A C 1
ATOM 4157 O O . GLY A 1 537 ? 41.819 -1.176 -45.381 1.00 87.69 537 GLY A O 1
ATOM 4158 N N . THR A 1 538 ? 40.902 0.053 -43.749 1.00 90.88 538 THR A N 1
ATOM 4159 C CA . THR A 1 538 ? 41.604 -0.567 -42.611 1.00 90.88 538 THR A CA 1
ATOM 4160 C C . THR A 1 538 ? 40.625 -0.861 -41.472 1.00 90.88 538 THR A C 1
ATOM 4162 O O . THR A 1 538 ? 39.543 -0.282 -41.414 1.00 90.88 538 THR A O 1
ATOM 4165 N N . GLY A 1 539 ? 40.980 -1.775 -40.563 1.00 94.81 539 GLY A N 1
ATOM 4166 C CA . GLY A 1 539 ? 40.183 -2.068 -39.366 1.00 94.81 539 GLY A CA 1
ATOM 4167 C C . GLY A 1 539 ? 39.242 -3.269 -39.504 1.00 94.81 539 GLY A C 1
ATOM 4168 O O . GLY A 1 539 ? 39.565 -4.233 -40.210 1.00 94.81 539 GLY A O 1
ATOM 4169 N N . ILE A 1 540 ? 38.109 -3.223 -38.798 1.00 96.81 540 ILE A N 1
ATOM 4170 C CA . ILE A 1 540 ? 37.154 -4.324 -38.622 1.00 96.81 540 ILE A CA 1
ATOM 4171 C C . ILE A 1 540 ? 35.742 -3.894 -39.048 1.00 96.81 540 ILE A C 1
ATOM 4173 O O . ILE A 1 540 ? 35.207 -2.914 -38.538 1.00 96.81 540 ILE A O 1
ATOM 4177 N N . GLY A 1 541 ? 35.100 -4.653 -39.936 1.00 96.50 541 GLY A N 1
ATOM 4178 C CA . GLY A 1 541 ? 33.714 -4.390 -40.334 1.00 96.50 541 GLY A CA 1
ATOM 4179 C C . GLY A 1 541 ? 32.729 -4.628 -39.194 1.00 96.50 541 GLY A C 1
ATOM 4180 O O . GLY A 1 541 ? 32.078 -3.693 -38.734 1.00 96.50 541 GLY A O 1
ATOM 4181 N N . ILE A 1 542 ? 32.657 -5.871 -38.711 1.00 98.19 542 ILE A N 1
ATOM 4182 C CA . ILE A 1 542 ? 31.869 -6.258 -37.534 1.00 98.19 542 ILE A CA 1
ATOM 4183 C C . ILE A 1 542 ? 32.797 -6.871 -36.482 1.00 98.19 542 ILE A C 1
ATOM 4185 O O . ILE A 1 542 ? 33.423 -7.903 -36.716 1.00 98.19 542 ILE A O 1
ATOM 4189 N N . ASN A 1 543 ? 32.878 -6.254 -35.309 1.00 97.62 543 ASN A N 1
ATOM 4190 C CA . ASN A 1 543 ? 33.628 -6.757 -34.166 1.00 97.62 543 ASN A CA 1
ATOM 4191 C C . ASN A 1 543 ? 32.675 -7.341 -33.116 1.00 97.62 543 ASN A C 1
ATOM 4193 O O . ASN A 1 543 ? 31.892 -6.610 -32.512 1.00 97.62 543 ASN A O 1
ATOM 4197 N N . LEU A 1 544 ? 32.770 -8.645 -32.871 1.00 97.44 544 LEU A N 1
ATOM 4198 C CA . LEU A 1 544 ? 32.065 -9.357 -31.808 1.00 97.44 544 LEU A CA 1
ATOM 4199 C C . LEU A 1 544 ? 33.040 -9.552 -30.641 1.00 97.44 544 LEU A C 1
ATOM 4201 O O . LEU A 1 544 ? 34.000 -10.317 -30.736 1.00 97.44 544 LEU A O 1
ATOM 4205 N N . GLY A 1 545 ? 32.824 -8.809 -29.560 1.00 90.94 545 GLY A N 1
ATOM 4206 C CA . GLY A 1 545 ? 33.761 -8.662 -28.450 1.00 90.94 545 GLY A CA 1
ATOM 4207 C C . GLY A 1 545 ? 33.957 -9.928 -27.617 1.00 90.94 545 GLY A C 1
ATOM 4208 O O . GLY A 1 545 ? 35.054 -10.465 -27.592 1.00 90.94 545 GLY A O 1
ATOM 4209 N N . ARG A 1 546 ? 32.934 -10.368 -26.877 1.00 87.81 546 ARG A N 1
ATOM 4210 C CA . ARG A 1 546 ? 32.970 -11.576 -26.034 1.00 87.81 546 ARG A CA 1
ATOM 4211 C C . ARG A 1 546 ? 31.542 -12.032 -25.732 1.00 87.81 546 ARG A C 1
ATOM 4213 O O . ARG A 1 546 ? 30.669 -11.179 -25.586 1.00 87.81 546 ARG A O 1
ATOM 4220 N N . HIS A 1 547 ? 31.327 -13.342 -25.597 1.00 88.38 547 HIS A N 1
ATOM 4221 C CA . HIS A 1 547 ? 30.039 -13.950 -25.205 1.00 88.38 547 HIS A CA 1
ATOM 4222 C C . HIS A 1 547 ? 28.850 -13.638 -26.133 1.00 88.38 547 HIS A C 1
ATOM 4224 O O . HIS A 1 547 ? 27.710 -13.620 -25.678 1.00 88.38 547 HIS A O 1
ATOM 4230 N N . VAL A 1 548 ? 29.097 -13.395 -27.423 1.00 94.44 548 VAL A N 1
ATOM 4231 C CA . VAL A 1 548 ? 28.033 -13.072 -28.385 1.00 94.44 548 VAL A CA 1
ATOM 4232 C C . VAL A 1 548 ? 27.647 -14.310 -29.190 1.00 94.44 548 VAL A C 1
ATOM 4234 O O . VAL A 1 548 ? 28.512 -14.953 -29.792 1.00 94.44 548 VAL A O 1
ATOM 4237 N N . ASN A 1 549 ? 26.350 -14.618 -29.249 1.00 96.56 549 ASN A N 1
ATOM 4238 C CA . ASN A 1 549 ? 25.795 -15.542 -30.236 1.00 96.56 549 ASN A CA 1
ATOM 4239 C C . ASN A 1 549 ? 25.354 -14.747 -31.474 1.00 96.56 549 ASN A C 1
ATOM 4241 O O . ASN A 1 549 ? 24.422 -13.946 -31.402 1.00 96.56 549 ASN A O 1
ATOM 4245 N N . ALA A 1 550 ? 26.062 -14.911 -32.588 1.00 97.56 550 ALA A N 1
ATOM 4246 C CA . ALA A 1 550 ? 25.930 -14.070 -33.766 1.00 97.56 550 ALA A CA 1
ATOM 4247 C C . ALA A 1 550 ? 25.580 -14.854 -35.035 1.00 97.56 550 ALA A C 1
ATOM 4249 O O . ALA A 1 550 ? 26.154 -15.907 -35.317 1.00 97.56 550 ALA A O 1
ATOM 4250 N N . SER A 1 551 ? 24.705 -14.273 -35.855 1.00 97.94 551 SER A N 1
ATOM 4251 C CA . SER A 1 551 ? 24.380 -14.741 -37.203 1.00 97.94 551 SER A CA 1
ATOM 4252 C C . SER A 1 551 ? 24.535 -13.602 -38.209 1.00 97.94 551 SER A C 1
ATOM 4254 O O . SER A 1 551 ? 23.932 -12.541 -38.052 1.00 97.94 551 SER A O 1
ATOM 4256 N N . ILE A 1 552 ? 25.357 -13.796 -39.243 1.00 98.19 552 ILE A N 1
ATOM 4257 C CA . ILE A 1 552 ? 25.584 -12.795 -40.296 1.00 98.19 552 ILE A CA 1
ATOM 4258 C C . ILE A 1 552 ? 25.273 -13.414 -41.657 1.00 98.19 552 ILE A C 1
ATOM 4260 O O . ILE A 1 552 ? 25.951 -14.345 -42.099 1.00 98.19 552 ILE A O 1
ATOM 4264 N N . MET A 1 553 ? 24.245 -12.906 -42.331 1.00 97.50 553 MET A N 1
ATOM 4265 C CA . MET A 1 553 ? 23.675 -13.531 -43.523 1.00 97.50 553 MET A CA 1
ATOM 4266 C C . MET A 1 553 ? 23.515 -12.544 -44.680 1.00 97.50 553 MET A C 1
ATOM 4268 O O . MET A 1 553 ? 23.156 -11.389 -44.469 1.00 97.50 553 MET A O 1
ATOM 4272 N N . ASN A 1 554 ? 23.772 -12.996 -45.911 1.00 96.25 554 ASN A N 1
ATOM 4273 C CA . ASN A 1 554 ? 23.550 -12.242 -47.157 1.00 96.25 554 ASN A CA 1
ATOM 4274 C C . ASN A 1 554 ? 24.097 -10.802 -47.116 1.00 96.25 554 ASN A C 1
ATOM 4276 O O . ASN A 1 554 ? 23.478 -9.872 -47.627 1.00 96.25 554 ASN A O 1
ATOM 4280 N N . THR A 1 555 ? 25.226 -10.606 -46.442 1.00 95.62 555 THR A N 1
ATOM 4281 C CA . THR A 1 555 ? 25.766 -9.279 -46.143 1.00 95.62 555 THR A CA 1
ATOM 4282 C C . THR A 1 555 ? 27.079 -9.081 -46.888 1.00 95.62 555 THR A C 1
ATOM 4284 O O . THR A 1 555 ? 27.883 -10.004 -47.039 1.00 95.62 555 THR A O 1
ATOM 4287 N N . GLU A 1 556 ? 27.307 -7.870 -47.375 1.00 94.75 556 GLU A N 1
ATOM 4288 C CA . GLU A 1 556 ? 28.547 -7.472 -48.035 1.00 94.75 556 GLU A CA 1
ATOM 4289 C C . GLU A 1 556 ? 29.347 -6.548 -47.113 1.00 94.75 556 GLU A C 1
ATOM 4291 O O . GLU A 1 556 ? 28.848 -5.502 -46.706 1.00 94.75 556 GLU A O 1
ATOM 4296 N N . ILE A 1 557 ? 30.584 -6.922 -46.776 1.00 95.19 557 ILE A N 1
ATOM 4297 C CA . ILE A 1 557 ? 31.482 -6.135 -45.922 1.00 95.19 557 ILE A CA 1
ATOM 4298 C C . ILE A 1 557 ? 32.748 -5.797 -46.703 1.00 95.19 557 ILE A C 1
ATOM 4300 O O . ILE A 1 557 ? 33.508 -6.684 -47.091 1.00 95.19 557 ILE A O 1
ATOM 4304 N N . ARG A 1 558 ? 33.006 -4.511 -46.934 1.00 92.06 558 ARG A N 1
ATOM 4305 C CA . ARG A 1 558 ? 34.144 -4.040 -47.736 1.00 92.06 558 ARG A CA 1
ATOM 4306 C C . ARG A 1 558 ? 34.865 -2.872 -47.097 1.00 92.06 558 ARG A C 1
ATOM 4308 O O . ARG A 1 558 ? 34.299 -2.146 -46.294 1.00 92.06 558 ARG A O 1
ATOM 4315 N N . GLY A 1 559 ? 36.112 -2.654 -47.504 1.00 89.88 559 GLY A N 1
ATOM 4316 C CA . GLY A 1 559 ? 36.915 -1.546 -46.989 1.00 89.88 559 GLY A CA 1
ATOM 4317 C C . GLY A 1 559 ? 37.380 -1.778 -45.551 1.00 89.88 559 GLY A C 1
ATOM 4318 O O . GLY A 1 559 ? 37.569 -0.826 -44.808 1.00 89.88 559 GLY A O 1
ATOM 4319 N N . TYR A 1 560 ? 37.571 -3.035 -45.157 1.00 92.75 560 TYR A N 1
ATOM 4320 C CA . TYR A 1 560 ? 38.154 -3.411 -43.873 1.00 92.75 560 TYR A CA 1
ATOM 4321 C C . TYR A 1 560 ? 39.195 -4.511 -44.072 1.00 92.75 560 TYR A C 1
ATOM 4323 O O . TYR A 1 560 ? 39.049 -5.366 -44.948 1.00 92.75 560 TYR A O 1
ATOM 4331 N N . SER A 1 561 ? 40.241 -4.505 -43.243 1.00 92.75 561 SER A N 1
ATOM 4332 C CA . SER A 1 561 ? 41.261 -5.563 -43.231 1.00 92.75 561 SER A CA 1
ATOM 4333 C C . SER A 1 561 ? 40.728 -6.869 -42.627 1.00 92.75 561 SER A C 1
ATOM 4335 O O . SER A 1 561 ? 41.109 -7.963 -43.048 1.00 92.75 561 SER A O 1
ATOM 4337 N N . SER A 1 562 ? 39.800 -6.757 -41.676 1.00 95.25 562 SER A N 1
ATOM 4338 C CA . SER A 1 562 ? 39.004 -7.856 -41.134 1.00 95.25 562 SER A CA 1
ATOM 4339 C C . SER A 1 562 ? 37.534 -7.561 -41.413 1.00 95.25 562 SER A C 1
ATOM 4341 O O . SER A 1 562 ? 37.016 -6.528 -41.002 1.00 95.25 562 SER A O 1
ATOM 4343 N N . ALA A 1 563 ? 36.851 -8.433 -42.143 1.00 96.50 563 ALA A N 1
ATOM 4344 C CA . ALA A 1 563 ? 35.423 -8.275 -42.384 1.00 96.50 563 ALA A CA 1
ATOM 4345 C C . ALA A 1 563 ? 34.635 -8.512 -41.089 1.00 96.50 563 ALA A C 1
ATOM 4347 O O . ALA A 1 563 ? 33.773 -7.714 -40.725 1.00 96.50 563 ALA A O 1
ATOM 4348 N N . VAL A 1 564 ? 34.974 -9.582 -40.367 1.00 97.81 564 VAL A N 1
ATOM 4349 C CA . VAL A 1 564 ? 34.369 -9.929 -39.078 1.00 97.81 564 VAL A CA 1
ATOM 4350 C C . VAL A 1 564 ? 35.461 -10.409 -38.130 1.00 97.81 564 VAL A C 1
ATOM 4352 O O . VAL A 1 564 ? 36.259 -11.261 -38.508 1.00 97.81 564 VAL A O 1
ATOM 4355 N N . SER A 1 565 ? 35.483 -9.907 -36.898 1.00 96.94 565 SER A N 1
ATOM 4356 C CA . SER A 1 565 ? 36.313 -10.452 -35.817 1.00 96.94 565 SER A CA 1
ATOM 4357 C C . SER A 1 565 ? 35.410 -11.007 -34.726 1.00 96.94 565 SER A C 1
ATOM 4359 O O . SER A 1 565 ? 34.649 -10.251 -34.132 1.00 96.94 565 SER A O 1
ATOM 4361 N N . ALA A 1 566 ? 35.476 -12.311 -34.472 1.00 96.06 566 ALA A N 1
ATOM 4362 C CA . ALA A 1 566 ? 34.765 -12.978 -33.391 1.00 96.06 566 ALA A CA 1
ATOM 4363 C C . ALA A 1 566 ? 35.759 -13.397 -32.313 1.00 96.06 566 ALA A C 1
ATOM 4365 O O . ALA A 1 566 ? 36.575 -14.290 -32.546 1.00 96.06 566 ALA A O 1
ATOM 4366 N N . ASN A 1 567 ? 35.688 -12.759 -31.146 1.00 93.31 567 ASN A N 1
ATOM 4367 C CA . ASN A 1 567 ? 36.669 -12.954 -30.085 1.00 93.31 567 ASN A CA 1
ATOM 4368 C C . ASN A 1 567 ? 36.023 -13.632 -28.867 1.00 93.31 567 ASN A C 1
ATOM 4370 O O . ASN A 1 567 ? 34.906 -13.294 -28.496 1.00 93.31 567 ASN A O 1
ATOM 4374 N N . TYR A 1 568 ? 36.727 -14.595 -28.271 1.00 90.62 568 TYR A N 1
ATOM 4375 C CA . TYR A 1 568 ? 36.483 -15.247 -26.977 1.00 90.62 568 TYR A CA 1
ATOM 4376 C C . TYR A 1 568 ? 35.033 -15.646 -26.664 1.00 90.62 568 TYR A C 1
ATOM 4378 O O . TYR A 1 568 ? 34.170 -14.818 -26.360 1.00 90.62 568 TYR A O 1
ATOM 4386 N N . SER A 1 569 ? 34.767 -16.955 -26.642 1.00 90.00 569 SER A N 1
ATOM 4387 C CA . SER A 1 569 ? 33.470 -17.511 -26.217 1.00 90.00 569 SER A CA 1
ATOM 4388 C C . SER A 1 569 ? 32.268 -17.002 -27.030 1.00 90.00 569 SER A C 1
ATOM 4390 O O . SER A 1 569 ? 31.130 -17.074 -26.573 1.00 90.00 569 SER A O 1
ATOM 4392 N N . CYS A 1 570 ? 32.512 -16.467 -28.229 1.00 94.19 570 CYS A N 1
ATOM 4393 C CA . CYS A 1 570 ? 31.462 -16.185 -29.198 1.00 94.19 570 CYS A CA 1
ATOM 4394 C C . CYS A 1 570 ? 31.086 -17.458 -29.969 1.00 94.19 570 CYS A C 1
ATOM 4396 O O . CYS A 1 570 ? 31.903 -18.368 -30.151 1.00 94.19 570 CYS A O 1
ATOM 4398 N N . VAL A 1 571 ? 29.860 -17.483 -30.481 1.00 96.44 571 VAL A N 1
ATOM 4399 C CA . VAL A 1 571 ? 29.402 -18.450 -31.483 1.00 96.44 571 VAL A CA 1
ATOM 4400 C C . VAL A 1 571 ? 28.977 -17.648 -32.701 1.00 96.44 571 VAL A C 1
ATOM 4402 O O . VAL A 1 571 ? 28.126 -16.776 -32.583 1.00 96.44 571 VAL A O 1
ATOM 4405 N N . LEU A 1 572 ? 29.587 -17.901 -33.855 1.00 97.06 572 LEU A N 1
ATOM 4406 C CA . LEU A 1 572 ? 29.330 -17.167 -35.087 1.00 97.06 572 LEU A CA 1
ATOM 4407 C C . LEU A 1 572 ? 28.864 -18.119 -36.189 1.00 97.06 572 LEU A C 1
ATOM 4409 O O . LEU A 1 572 ? 29.584 -19.030 -36.594 1.00 97.06 572 LEU A O 1
ATOM 4413 N N . PHE A 1 573 ? 27.680 -17.859 -36.727 1.00 97.38 573 PHE A N 1
ATOM 4414 C CA . PHE A 1 573 ? 27.212 -18.431 -37.979 1.00 97.38 573 PHE A CA 1
ATOM 4415 C C . PHE A 1 573 ? 27.297 -17.384 -39.092 1.00 97.38 573 PHE A C 1
ATOM 4417 O O . PHE A 1 573 ? 26.843 -16.252 -38.930 1.00 97.38 573 PHE A O 1
ATOM 4424 N N . THR A 1 574 ? 27.862 -17.755 -40.240 1.00 96.94 574 THR A N 1
ATOM 4425 C CA . THR A 1 574 ? 27.868 -16.900 -41.434 1.00 96.94 574 THR A CA 1
ATOM 4426 C C . THR A 1 574 ? 27.290 -17.629 -42.636 1.00 96.94 574 THR A C 1
ATOM 4428 O O . THR A 1 574 ? 27.597 -18.802 -42.867 1.00 96.94 574 THR A O 1
ATOM 4431 N N . LYS A 1 575 ? 26.462 -16.931 -43.419 1.00 96.69 575 LYS A N 1
ATOM 4432 C CA . LYS A 1 575 ? 25.921 -17.446 -44.680 1.00 96.69 575 LYS A CA 1
ATOM 4433 C C . LYS A 1 575 ? 25.955 -16.390 -45.774 1.00 96.69 575 LYS A C 1
ATOM 4435 O O . LYS A 1 575 ? 25.407 -15.311 -45.589 1.00 96.69 575 LYS A O 1
ATOM 4440 N N . ASN A 1 576 ? 26.524 -16.709 -46.934 1.00 95.94 576 ASN A N 1
ATOM 4441 C CA . ASN A 1 576 ? 26.572 -15.786 -48.080 1.00 95.94 576 ASN A CA 1
ATOM 4442 C C . ASN A 1 576 ? 27.172 -14.409 -47.722 1.00 95.94 576 ASN A C 1
ATOM 4444 O O . ASN A 1 576 ? 26.653 -13.365 -48.119 1.00 95.94 576 ASN A O 1
ATOM 4448 N N . LEU A 1 577 ? 28.244 -14.402 -46.928 1.00 95.81 577 LEU A N 1
ATOM 4449 C CA . LEU A 1 577 ? 29.001 -13.193 -46.618 1.00 95.81 577 LEU A CA 1
ATOM 4450 C C . LEU A 1 577 ? 29.983 -12.920 -47.767 1.00 95.81 577 LEU A C 1
ATOM 4452 O O . LEU A 1 577 ? 30.567 -13.849 -48.323 1.00 95.81 577 LEU A O 1
ATOM 4456 N N . SER A 1 578 ? 30.167 -11.669 -48.171 1.00 94.62 578 SER A N 1
ATOM 4457 C CA . SER A 1 578 ? 31.068 -11.321 -49.282 1.00 94.62 578 SER A CA 1
ATOM 4458 C C . SER A 1 578 ? 31.785 -9.996 -49.040 1.00 94.62 578 SER A C 1
ATOM 4460 O O . SER A 1 578 ? 31.463 -9.282 -48.092 1.00 94.62 578 SER A O 1
ATOM 4462 N N . GLY A 1 579 ? 32.768 -9.674 -49.880 1.00 93.56 579 GLY A N 1
ATOM 4463 C CA . GLY A 1 579 ? 33.504 -8.413 -49.828 1.00 93.56 579 GLY A CA 1
ATOM 4464 C C . GLY A 1 579 ? 34.993 -8.606 -49.551 1.00 93.56 579 GLY A C 1
ATOM 4465 O O . GLY A 1 579 ? 35.591 -9.569 -50.026 1.00 93.56 579 GLY A O 1
ATOM 4466 N N . THR A 1 580 ? 35.611 -7.688 -48.808 1.00 91.31 580 THR A N 1
ATOM 4467 C CA . THR A 1 580 ? 37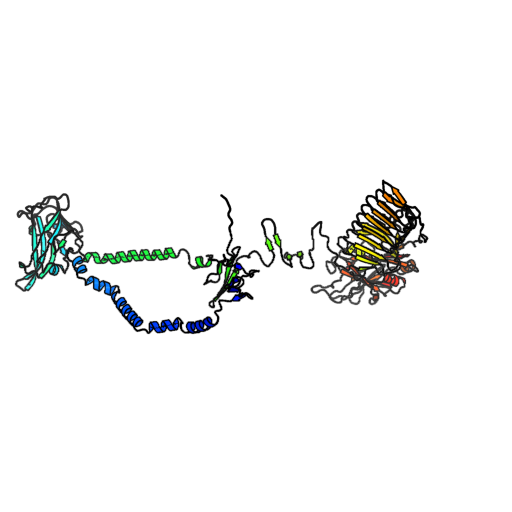.069 -7.658 -48.580 1.00 91.31 580 THR A CA 1
ATOM 4468 C C . THR A 1 580 ? 37.422 -7.941 -47.125 1.00 91.31 580 THR A C 1
ATOM 4470 O O . THR A 1 580 ? 36.669 -7.581 -46.227 1.00 91.31 580 THR A O 1
ATOM 4473 N N . GLY A 1 581 ? 38.614 -8.489 -46.885 1.00 93.06 581 GLY A N 1
ATOM 4474 C CA . GLY A 1 581 ? 39.112 -8.780 -45.538 1.00 93.06 581 GLY A CA 1
ATOM 4475 C C . GLY A 1 581 ? 38.833 -10.216 -45.099 1.00 93.06 581 GLY A C 1
ATOM 4476 O O . GLY A 1 581 ? 38.288 -11.015 -45.857 1.00 93.06 581 GLY A O 1
ATOM 4477 N N . THR A 1 582 ? 39.267 -10.560 -43.889 1.00 95.50 582 THR A N 1
ATOM 4478 C CA . THR A 1 582 ? 39.166 -11.920 -43.318 1.00 95.50 582 THR A CA 1
ATOM 4479 C C . THR A 1 582 ? 38.005 -12.044 -42.328 1.00 95.50 582 THR A C 1
ATOM 4481 O O . THR A 1 582 ? 37.606 -11.055 -41.717 1.00 95.50 582 THR A O 1
ATOM 4484 N N . ILE A 1 583 ? 37.480 -13.253 -42.123 1.00 97.00 583 ILE A N 1
ATOM 4485 C CA . ILE A 1 583 ? 36.740 -13.600 -40.900 1.00 97.00 583 ILE A CA 1
ATOM 4486 C C . ILE A 1 583 ? 37.763 -14.137 -39.900 1.00 97.00 583 ILE A C 1
ATOM 4488 O O . ILE A 1 583 ? 38.328 -15.207 -40.121 1.00 97.00 583 ILE A O 1
ATOM 4492 N N . SER A 1 584 ? 38.020 -13.404 -38.824 1.00 95.69 584 SER A N 1
ATOM 4493 C CA . SER A 1 584 ? 38.942 -13.806 -37.760 1.00 95.69 584 SER A CA 1
ATOM 4494 C C . SER A 1 584 ? 38.168 -14.439 -36.605 1.00 95.69 584 SER A C 1
ATOM 4496 O O . SER A 1 584 ? 37.299 -13.799 -36.020 1.00 95.69 584 SER A O 1
ATOM 4498 N N . ALA A 1 585 ? 38.479 -15.692 -36.280 1.00 95.62 585 ALA A N 1
ATOM 4499 C CA . ALA A 1 585 ? 37.898 -16.435 -35.166 1.00 95.62 585 ALA A CA 1
ATOM 4500 C C . ALA A 1 585 ? 38.972 -16.676 -34.097 1.00 95.62 585 ALA A C 1
ATOM 4502 O O . ALA A 1 585 ? 39.901 -17.446 -34.335 1.00 95.62 585 ALA A O 1
ATOM 4503 N N . LEU A 1 586 ? 38.867 -16.007 -32.945 1.00 95.69 586 LEU A N 1
ATOM 4504 C CA . LEU A 1 586 ? 39.808 -16.097 -31.823 1.00 95.69 586 LEU A CA 1
ATOM 4505 C C . LEU A 1 586 ? 39.107 -16.769 -30.635 1.00 95.69 586 LEU A C 1
ATOM 4507 O O . LEU A 1 586 ? 38.185 -16.183 -30.068 1.00 95.69 586 LEU A O 1
ATOM 4511 N N . GLY A 1 587 ? 39.504 -17.994 -30.269 1.00 94.31 587 GLY A N 1
ATOM 4512 C CA . GLY A 1 587 ? 38.962 -18.701 -29.096 1.00 94.31 587 GLY A CA 1
ATOM 4513 C C . GLY A 1 587 ? 37.433 -18.858 -29.091 1.00 94.31 587 GLY A C 1
ATOM 4514 O O . GLY A 1 587 ? 36.796 -18.765 -28.040 1.00 94.31 587 GLY A O 1
ATOM 4515 N N . CYS A 1 588 ? 36.827 -19.015 -30.271 1.00 94.12 588 CYS A N 1
ATOM 4516 C CA . CYS A 1 588 ? 35.378 -19.019 -30.481 1.00 94.12 588 CYS A CA 1
ATOM 4517 C C . CYS A 1 588 ? 34.936 -20.180 -31.393 1.00 94.12 588 CYS A C 1
ATOM 4519 O O . CYS A 1 588 ? 35.772 -20.912 -31.927 1.00 94.12 588 CYS A O 1
ATOM 4521 N N . CYS A 1 589 ? 33.625 -20.364 -31.567 1.00 95.69 589 CYS A N 1
ATOM 4522 C CA . CYS A 1 589 ? 33.065 -21.332 -32.514 1.00 95.69 589 CYS A CA 1
ATOM 4523 C C . CYS A 1 589 ? 32.538 -20.607 -33.759 1.00 95.69 589 CYS A C 1
ATOM 4525 O O . CYS A 1 589 ? 31.721 -19.698 -33.634 1.00 95.69 589 CYS A O 1
ATOM 4527 N N . LEU A 1 590 ? 32.960 -21.021 -34.955 1.00 96.38 590 LEU A N 1
ATOM 4528 C CA . LEU A 1 590 ? 32.542 -20.445 -36.235 1.00 96.38 590 LEU A CA 1
ATOM 4529 C C . LEU A 1 590 ? 32.044 -21.529 -37.194 1.00 96.38 590 LEU A C 1
ATOM 4531 O O . LEU A 1 590 ? 32.758 -22.486 -37.491 1.00 96.38 590 LEU A O 1
ATOM 4535 N N . MET A 1 591 ? 30.862 -21.318 -37.766 1.00 96.19 591 MET A N 1
ATOM 4536 C CA . MET A 1 591 ? 30.348 -22.081 -38.900 1.00 96.19 591 MET A CA 1
ATOM 4537 C C . MET A 1 591 ? 30.094 -21.143 -40.085 1.00 96.19 591 MET A C 1
ATOM 4539 O O . MET A 1 591 ? 29.341 -20.177 -39.969 1.00 96.19 591 MET A O 1
ATOM 4543 N N . ALA A 1 592 ? 30.724 -21.414 -41.228 1.00 95.81 592 ALA A N 1
ATOM 4544 C CA . ALA A 1 592 ? 30.592 -20.616 -42.446 1.00 95.81 592 ALA A CA 1
ATOM 4545 C C . ALA A 1 592 ? 30.020 -21.447 -43.601 1.00 95.81 592 ALA A C 1
ATOM 4547 O O . ALA A 1 592 ? 30.475 -22.564 -43.857 1.00 95.81 592 ALA A O 1
ATOM 4548 N N . ASN A 1 593 ? 29.026 -20.897 -44.303 1.00 94.88 593 ASN A N 1
ATOM 4549 C CA . ASN A 1 593 ? 28.302 -21.571 -45.384 1.00 94.88 593 ASN A CA 1
ATOM 4550 C C . ASN A 1 593 ? 28.045 -20.623 -46.577 1.00 94.88 593 ASN A C 1
ATOM 4552 O O . ASN A 1 593 ? 27.810 -19.428 -46.401 1.00 94.88 593 ASN A O 1
ATOM 4556 N N . GLY A 1 594 ? 28.075 -21.132 -47.807 1.00 95.75 594 GLY A N 1
ATOM 4557 C CA . GLY A 1 594 ? 27.852 -20.340 -49.018 1.00 95.75 594 GLY A CA 1
ATOM 4558 C C . GLY A 1 594 ? 29.098 -19.547 -49.401 1.00 95.75 594 GLY A C 1
ATOM 4559 O O . GLY A 1 594 ? 30.082 -20.129 -49.846 1.00 95.75 594 GLY A O 1
ATOM 4560 N N . THR A 1 595 ? 29.089 -18.226 -49.229 1.00 95.88 595 THR A N 1
ATOM 4561 C CA . THR A 1 595 ? 30.280 -17.394 -49.463 1.00 95.88 595 THR A CA 1
ATOM 4562 C C . THR A 1 595 ? 30.850 -16.796 -48.184 1.00 95.88 595 THR A C 1
ATOM 4564 O O . THR A 1 595 ? 30.128 -16.570 -47.212 1.00 95.88 595 THR A O 1
ATOM 4567 N N . VAL A 1 596 ? 32.151 -16.506 -48.217 1.00 96.38 596 VAL A N 1
ATOM 4568 C CA . VAL A 1 596 ? 32.872 -15.679 -47.238 1.00 96.38 596 VAL A CA 1
ATOM 4569 C C . VAL A 1 596 ? 33.621 -14.545 -47.957 1.00 96.38 596 VAL A C 1
ATOM 4571 O O . VAL A 1 596 ? 33.846 -14.647 -49.164 1.00 96.38 596 VAL A O 1
ATOM 4574 N N . PRO A 1 597 ? 34.036 -13.471 -47.265 1.00 95.62 597 PRO A N 1
ATOM 4575 C CA . PRO A 1 597 ? 34.855 -12.399 -47.840 1.00 95.62 597 PRO A CA 1
ATOM 4576 C C . PRO A 1 597 ? 36.157 -12.902 -48.483 1.00 95.62 597 PRO A C 1
ATOM 4578 O O . PRO A 1 597 ? 36.644 -13.988 -48.165 1.00 95.62 597 PRO A O 1
ATOM 4581 N N . SER A 1 598 ? 36.753 -12.105 -49.374 1.00 93.31 598 SER A N 1
ATOM 4582 C CA . SER A 1 598 ? 37.905 -12.507 -50.196 1.00 93.31 598 SER A CA 1
ATOM 4583 C C . SER A 1 598 ? 39.163 -12.890 -49.409 1.00 93.31 598 SER A C 1
ATOM 4585 O O . SER A 1 598 ? 40.010 -13.604 -49.936 1.00 93.31 598 SER A O 1
ATOM 4587 N N . GLY A 1 599 ? 39.306 -12.429 -48.163 1.00 92.62 599 GLY A N 1
ATOM 4588 C CA . GLY A 1 599 ? 40.392 -12.847 -47.272 1.00 92.62 599 GLY A CA 1
ATOM 4589 C C . GLY A 1 599 ? 40.174 -14.226 -46.640 1.00 92.62 599 GLY A C 1
ATOM 4590 O O . GLY A 1 599 ? 41.079 -14.741 -45.992 1.00 92.62 599 GLY A O 1
ATOM 4591 N N . GLY A 1 600 ? 39.005 -14.841 -46.826 1.00 93.94 600 GLY A N 1
ATOM 4592 C CA . GLY A 1 600 ? 38.677 -16.155 -46.285 1.00 93.94 600 GLY A CA 1
ATOM 4593 C C . GLY A 1 600 ? 38.469 -16.151 -44.769 1.00 93.94 600 GLY A C 1
ATOM 4594 O O . GLY A 1 600 ? 38.143 -15.129 -44.162 1.00 93.94 600 GLY A O 1
ATOM 4595 N N . VAL A 1 601 ? 38.642 -17.323 -44.158 1.00 95.50 601 VAL A N 1
ATOM 4596 C CA . VAL A 1 601 ? 38.466 -17.549 -42.718 1.00 95.50 601 VAL A CA 1
ATOM 4597 C C . VAL A 1 601 ? 39.814 -17.845 -42.074 1.00 95.50 601 VAL A C 1
ATOM 4599 O O . VAL A 1 601 ? 40.571 -18.678 -42.570 1.00 95.50 601 VAL A O 1
ATOM 4602 N N . ARG A 1 602 ? 40.098 -17.202 -40.941 1.00 94.25 602 ARG A N 1
ATOM 4603 C CA . ARG A 1 602 ? 41.314 -17.395 -40.155 1.00 94.25 602 ARG A CA 1
ATOM 4604 C C . ARG A 1 602 ? 40.959 -17.842 -38.739 1.00 94.25 602 ARG A C 1
ATOM 4606 O O . ARG A 1 602 ? 40.366 -17.083 -37.978 1.00 94.25 602 ARG A O 1
ATOM 4613 N N . ALA A 1 603 ? 41.353 -19.065 -38.392 1.00 93.88 603 ALA A N 1
ATOM 4614 C CA . ALA A 1 603 ? 41.245 -19.605 -37.040 1.00 93.88 603 ALA A CA 1
ATOM 4615 C C . ALA A 1 603 ? 42.486 -19.232 -36.213 1.00 93.88 603 ALA A C 1
ATOM 4617 O O . ALA A 1 603 ? 43.617 -19.347 -36.692 1.00 93.88 603 ALA A O 1
ATOM 4618 N N . MET A 1 604 ? 42.275 -18.781 -34.982 1.00 93.94 604 MET A N 1
ATOM 4619 C CA . MET A 1 604 ? 43.305 -18.360 -34.034 1.00 93.94 604 MET A CA 1
ATOM 4620 C C . MET A 1 604 ? 42.907 -18.803 -32.618 1.00 93.94 604 MET A C 1
ATOM 4622 O O . MET A 1 604 ? 41.734 -19.051 -32.345 1.00 93.94 604 MET A O 1
ATOM 4626 N N . GLU A 1 605 ? 43.884 -18.916 -31.716 1.00 93.25 605 GLU A N 1
ATOM 4627 C CA . GLU A 1 605 ? 43.657 -19.197 -30.285 1.00 93.25 605 GLU A CA 1
ATOM 4628 C C . GLU A 1 605 ? 42.718 -20.390 -30.017 1.00 93.25 605 GLU A C 1
ATOM 4630 O O . GLU A 1 605 ? 41.799 -20.309 -29.208 1.00 93.25 605 GLU A O 1
ATOM 4635 N N . ASN A 1 606 ? 42.936 -21.506 -30.723 1.00 92.81 606 ASN A N 1
ATOM 4636 C CA . ASN A 1 606 ? 42.133 -22.734 -30.621 1.00 92.81 606 ASN A CA 1
ATOM 4637 C C . ASN A 1 606 ? 40.634 -22.564 -30.945 1.00 92.81 606 ASN A C 1
ATOM 4639 O O . ASN A 1 606 ? 39.802 -23.308 -30.428 1.00 92.81 606 ASN A O 1
ATOM 4643 N N . ALA A 1 607 ? 40.274 -21.615 -31.814 1.00 94.81 607 ALA A N 1
ATOM 4644 C CA . ALA A 1 607 ? 38.911 -21.516 -32.328 1.00 94.81 607 ALA A CA 1
ATOM 4645 C C . ALA A 1 607 ? 38.479 -22.790 -33.082 1.00 94.81 607 ALA A C 1
ATOM 4647 O O . ALA A 1 607 ? 39.232 -23.336 -33.894 1.00 94.81 607 ALA A O 1
ATOM 4648 N N . LEU A 1 608 ? 37.236 -23.222 -32.863 1.00 95.69 608 LEU A N 1
ATOM 4649 C CA . LEU A 1 608 ? 36.602 -24.308 -33.608 1.00 95.69 608 LEU A CA 1
ATOM 4650 C C . LEU A 1 608 ? 35.951 -23.727 -34.866 1.00 95.69 608 LEU A C 1
ATOM 4652 O O . LEU A 1 608 ? 34.974 -22.987 -34.771 1.00 95.69 608 LEU A O 1
ATOM 4656 N N . VAL A 1 609 ? 36.480 -24.055 -36.045 1.00 95.56 609 VAL A N 1
ATOM 4657 C CA . VAL A 1 609 ? 36.011 -23.494 -37.320 1.00 95.56 609 VAL A CA 1
ATOM 4658 C C . VAL A 1 609 ? 35.555 -24.598 -38.270 1.00 95.56 609 VAL A C 1
ATOM 4660 O O . VAL A 1 609 ? 36.325 -25.494 -38.604 1.00 95.56 609 VAL A O 1
ATOM 4663 N N . SER A 1 610 ? 34.324 -24.484 -38.770 1.00 95.06 610 SER A N 1
ATOM 4664 C CA . SER A 1 610 ? 33.780 -25.300 -39.858 1.00 95.06 610 SER A CA 1
ATOM 4665 C C . SER A 1 610 ? 33.413 -24.412 -41.048 1.00 95.06 610 SER A C 1
ATOM 4667 O O . SER A 1 610 ? 32.348 -23.795 -41.065 1.00 95.06 610 SER A O 1
ATOM 4669 N N . SER A 1 611 ? 34.287 -24.351 -42.054 1.00 91.06 611 SER A N 1
ATOM 4670 C CA . SER A 1 611 ? 34.133 -23.503 -43.250 1.00 91.06 611 SER A CA 1
ATOM 4671 C C . SER A 1 611 ? 34.188 -24.268 -44.579 1.00 91.06 611 SER A C 1
ATOM 4673 O O . SER A 1 611 ? 34.185 -23.648 -45.642 1.00 91.06 611 SER A O 1
ATOM 4675 N N . SER A 1 612 ? 34.200 -25.607 -44.550 1.00 84.94 612 SER A N 1
ATOM 4676 C CA . SER A 1 612 ? 34.272 -26.462 -45.749 1.00 84.94 612 SER A CA 1
ATOM 4677 C C . SER A 1 612 ? 33.110 -26.257 -46.730 1.00 84.94 612 SER A C 1
ATOM 4679 O O . SER A 1 612 ? 33.264 -26.512 -47.919 1.00 84.94 612 SER A O 1
ATOM 4681 N N . GLY A 1 613 ? 31.965 -25.764 -46.249 1.00 80.06 613 GLY A N 1
ATOM 4682 C CA . GLY A 1 613 ? 30.804 -25.401 -47.064 1.00 80.06 613 GLY A CA 1
ATOM 4683 C C . GLY A 1 613 ? 30.824 -23.968 -47.608 1.00 80.06 613 GLY A C 1
ATOM 4684 O O . GLY A 1 613 ? 29.760 -23.473 -47.976 1.00 80.06 613 GLY A O 1
ATOM 4685 N N . SER A 1 614 ? 31.971 -23.276 -47.606 1.00 90.44 614 SER A N 1
ATOM 4686 C CA . SER A 1 614 ? 32.077 -21.874 -48.032 1.00 90.44 614 SER A CA 1
ATOM 4687 C C . SER A 1 614 ? 33.135 -21.623 -49.115 1.00 90.44 614 SER A C 1
ATOM 4689 O O . SER A 1 614 ? 34.160 -22.298 -49.162 1.00 90.44 614 SER A O 1
ATOM 4691 N N . SER A 1 615 ? 32.910 -20.618 -49.968 1.00 93.94 615 SER A N 1
ATOM 4692 C CA . SER A 1 615 ? 33.857 -20.144 -50.992 1.00 93.94 615 SER A CA 1
ATOM 4693 C C . SER A 1 615 ? 34.122 -18.640 -50.879 1.00 93.94 615 SER A C 1
ATOM 4695 O O . SER A 1 615 ? 33.202 -17.862 -50.623 1.00 93.94 615 SER A O 1
ATOM 4697 N N . ALA A 1 616 ? 35.360 -18.203 -51.113 1.00 93.19 616 ALA A N 1
ATOM 4698 C CA . ALA A 1 616 ? 35.703 -16.782 -51.095 1.00 93.19 616 ALA A CA 1
ATOM 4699 C C . ALA A 1 616 ? 34.976 -16.009 -52.212 1.00 93.19 616 ALA A C 1
ATOM 4701 O O . ALA A 1 616 ? 34.977 -16.418 -53.371 1.00 93.19 616 ALA A O 1
ATOM 4702 N N . SER A 1 617 ? 34.384 -14.869 -51.866 1.00 93.81 617 SER A N 1
ATOM 4703 C CA . SER A 1 617 ? 33.716 -13.956 -52.786 1.00 93.81 617 SER A CA 1
ATOM 4704 C C . SER A 1 617 ? 34.085 -12.521 -52.446 1.00 93.81 617 SER A C 1
ATOM 4706 O O . SER A 1 617 ? 33.801 -12.023 -51.355 1.00 93.81 617 SER A O 1
ATOM 4708 N N . GLY A 1 618 ? 34.671 -11.829 -53.422 1.00 87.19 618 GLY A N 1
ATOM 4709 C CA . GLY A 1 618 ? 34.910 -10.392 -53.342 1.00 87.19 618 GLY A CA 1
ATOM 4710 C C . GLY A 1 618 ? 33.631 -9.555 -53.358 1.00 87.19 618 GLY A C 1
ATOM 4711 O O . GLY A 1 618 ? 33.737 -8.358 -53.134 1.00 87.19 618 GLY A O 1
ATOM 4712 N N . GLY A 1 619 ? 32.456 -10.159 -53.601 1.00 85.19 619 GLY A N 1
ATOM 4713 C CA . GLY A 1 619 ? 31.173 -9.481 -53.829 1.00 85.19 619 GLY A CA 1
ATOM 4714 C C . GLY A 1 619 ? 31.067 -8.844 -55.227 1.00 85.19 619 GLY A C 1
ATOM 4715 O O . GLY A 1 619 ? 32.036 -8.831 -55.984 1.00 85.19 619 GLY A O 1
ATOM 4716 N N . SER A 1 620 ? 29.920 -8.242 -55.561 1.00 71.69 620 SER A N 1
ATOM 4717 C CA . SER A 1 620 ? 29.643 -7.686 -56.904 1.00 71.69 620 SER A CA 1
ATOM 4718 C C . SER A 1 620 ? 29.847 -6.169 -57.072 1.00 71.69 620 SER A C 1
ATOM 4720 O O . SER A 1 620 ? 29.813 -5.681 -58.197 1.00 71.69 620 SER A O 1
ATOM 4722 N N . GLY A 1 621 ? 30.018 -5.403 -55.992 1.00 66.00 621 GLY A N 1
ATOM 4723 C CA . GLY A 1 621 ? 30.240 -3.951 -56.037 1.00 66.00 621 GLY A CA 1
ATOM 4724 C C . GLY A 1 621 ? 31.706 -3.517 -56.181 1.00 66.00 621 GLY A C 1
ATOM 4725 O O . GLY A 1 621 ? 32.642 -4.299 -56.043 1.00 66.00 621 GLY A O 1
ATOM 4726 N N . THR A 1 622 ? 31.931 -2.229 -56.416 1.00 67.06 622 THR A N 1
ATOM 4727 C CA . THR A 1 622 ? 33.156 -1.536 -55.986 1.00 67.06 622 THR A CA 1
ATOM 4728 C C . THR A 1 622 ? 32.889 -0.937 -54.607 1.00 67.06 622 THR A C 1
ATOM 4730 O O . THR A 1 622 ? 31.730 -0.698 -54.270 1.00 67.06 622 THR A O 1
ATOM 4733 N N . THR A 1 623 ? 33.919 -0.702 -53.782 1.00 63.72 623 THR A N 1
ATOM 4734 C CA . THR A 1 623 ? 33.725 0.127 -52.580 1.00 63.72 623 THR A CA 1
ATOM 4735 C C . THR A 1 623 ? 33.193 1.481 -53.058 1.00 63.72 623 THR A C 1
ATOM 4737 O O . THR A 1 623 ? 33.902 2.146 -53.820 1.00 63.72 623 THR A O 1
ATOM 4740 N N . PRO A 1 624 ? 31.960 1.884 -52.700 1.00 64.44 624 PRO A N 1
ATOM 4741 C CA . PRO A 1 624 ? 31.421 3.158 -53.141 1.00 64.44 624 PRO A CA 1
ATOM 4742 C C . PRO A 1 624 ? 32.352 4.272 -52.670 1.00 64.44 624 PRO A C 1
ATOM 4744 O O . PRO A 1 624 ? 32.748 4.292 -51.503 1.00 64.44 624 PRO A O 1
ATOM 4747 N N . VAL A 1 625 ? 32.716 5.193 -53.567 1.00 59.53 625 VAL A N 1
ATOM 4748 C CA . VAL A 1 625 ? 33.434 6.405 -53.162 1.00 59.53 625 VAL A CA 1
ATOM 4749 C C . VAL A 1 625 ? 32.499 7.163 -52.235 1.00 59.53 625 VAL A C 1
ATOM 4751 O O . VAL A 1 625 ? 31.448 7.628 -52.666 1.00 59.53 625 VAL A O 1
ATOM 4754 N N . ILE A 1 626 ? 32.857 7.235 -50.956 1.00 57.75 626 ILE A N 1
ATOM 4755 C CA . ILE A 1 626 ? 32.103 7.987 -49.960 1.00 57.75 626 ILE A CA 1
ATOM 4756 C C . ILE A 1 626 ? 32.349 9.467 -50.269 1.00 57.75 626 ILE A C 1
ATOM 4758 O O . ILE A 1 626 ? 33.492 9.914 -50.135 1.00 57.75 626 ILE A O 1
ATOM 4762 N N . PRO A 1 627 ? 31.336 10.255 -50.679 1.00 59.84 627 PRO A N 1
ATOM 4763 C CA . PRO A 1 627 ? 31.491 11.699 -50.687 1.00 59.84 627 PRO A CA 1
ATOM 4764 C C . PRO A 1 627 ? 31.759 12.111 -49.241 1.00 59.84 627 PRO A C 1
ATOM 4766 O O . PRO A 1 627 ? 30.949 11.820 -48.357 1.00 59.84 627 PRO A O 1
ATOM 4769 N N . ALA A 1 628 ? 32.925 12.701 -48.979 1.00 67.94 628 ALA A N 1
ATOM 4770 C CA . ALA A 1 628 ? 33.300 13.093 -47.630 1.00 67.94 628 ALA A CA 1
ATOM 4771 C C . ALA A 1 628 ? 32.222 14.026 -47.066 1.00 67.94 628 ALA A C 1
ATOM 4773 O O . ALA A 1 628 ? 31.973 15.093 -47.628 1.00 67.94 628 ALA A O 1
ATOM 4774 N N . LEU A 1 629 ? 31.581 13.617 -45.967 1.00 76.94 629 LEU A N 1
ATOM 4775 C CA . LEU A 1 629 ? 30.655 14.489 -45.263 1.00 76.94 629 LEU A CA 1
ATOM 4776 C C . LEU A 1 629 ? 31.450 15.645 -44.664 1.00 76.94 629 LEU A C 1
ATOM 4778 O O . LEU A 1 629 ? 32.330 15.446 -43.827 1.00 76.94 629 LEU A O 1
ATOM 4782 N N . GLN A 1 630 ? 31.132 16.859 -45.095 1.00 84.00 630 GLN A N 1
ATOM 4783 C CA . GLN A 1 630 ? 31.695 18.082 -44.545 1.00 84.00 630 GLN A CA 1
ATOM 4784 C C . GLN A 1 630 ? 30.689 18.694 -43.585 1.00 84.00 630 GLN A C 1
ATOM 4786 O O . GLN A 1 630 ? 29.498 18.741 -43.881 1.00 84.00 630 GLN A O 1
ATOM 4791 N N . THR A 1 631 ? 31.161 19.173 -42.435 1.00 88.12 631 THR A N 1
ATOM 4792 C CA . THR A 1 631 ? 30.324 19.921 -41.493 1.00 88.12 631 THR A CA 1
ATOM 4793 C C . THR A 1 631 ? 30.778 21.371 -41.459 1.00 88.12 631 THR A C 1
ATOM 4795 O O . THR A 1 631 ? 31.921 21.656 -41.109 1.00 88.12 631 THR A O 1
ATOM 4798 N N . ALA A 1 632 ? 29.877 22.288 -41.807 1.00 91.50 632 ALA A N 1
ATOM 4799 C CA . ALA A 1 632 ? 30.092 23.724 -41.669 1.00 91.50 632 ALA A CA 1
ATOM 4800 C C . ALA A 1 632 ? 29.273 24.272 -40.499 1.00 91.50 632 ALA A C 1
ATOM 4802 O O . ALA A 1 632 ? 28.122 23.879 -40.296 1.00 91.50 632 ALA A O 1
ATOM 4803 N N . ARG A 1 633 ? 29.866 25.204 -39.748 1.00 92.00 633 ARG A N 1
ATOM 4804 C CA . ARG A 1 633 ? 29.215 25.914 -38.644 1.00 92.00 633 ARG A CA 1
ATOM 4805 C C . ARG A 1 633 ? 28.934 27.355 -39.052 1.00 92.00 633 ARG A C 1
ATOM 4807 O O . ARG A 1 633 ? 29.834 28.055 -39.506 1.00 92.00 633 ARG A O 1
ATOM 4814 N N . TYR A 1 634 ? 27.709 27.802 -38.821 1.00 92.94 634 TYR A N 1
ATOM 4815 C CA . TYR A 1 634 ? 27.239 29.155 -39.086 1.00 92.94 634 TYR A CA 1
ATOM 4816 C C . TYR A 1 634 ? 26.736 29.761 -37.777 1.00 92.94 634 TYR A C 1
ATOM 4818 O O . TYR A 1 634 ? 25.683 29.377 -37.266 1.00 92.94 634 TYR A O 1
ATOM 4826 N N . ASN A 1 635 ? 27.500 30.694 -37.211 1.00 90.94 635 ASN A N 1
ATOM 4827 C CA . ASN A 1 635 ? 27.059 31.443 -36.035 1.00 90.94 635 ASN A CA 1
ATOM 4828 C C . ASN A 1 635 ? 25.933 32.399 -36.434 1.00 90.94 635 ASN A C 1
ATOM 4830 O O . ASN A 1 635 ? 25.946 32.944 -37.543 1.00 90.94 635 ASN A O 1
ATOM 4834 N N . ALA A 1 636 ? 24.967 32.610 -35.541 1.00 90.44 636 ALA A N 1
ATOM 4835 C CA . ALA A 1 636 ? 23.955 33.626 -35.770 1.00 90.44 636 ALA A CA 1
ATOM 4836 C C . ALA A 1 636 ? 24.612 35.007 -35.877 1.00 90.44 636 ALA A C 1
ATOM 4838 O O . ALA A 1 636 ? 25.421 35.395 -35.035 1.00 90.44 636 ALA A O 1
ATOM 4839 N N . THR A 1 637 ? 24.266 35.741 -36.930 1.00 89.38 637 THR A N 1
ATOM 4840 C CA . THR A 1 637 ? 24.743 37.108 -37.169 1.00 89.38 637 THR A CA 1
ATOM 4841 C C . THR A 1 637 ? 23.878 38.124 -36.439 1.00 89.38 637 THR A C 1
ATOM 4843 O O . THR A 1 637 ? 24.380 39.137 -35.959 1.00 89.38 637 THR A O 1
ATOM 4846 N N . VAL A 1 638 ? 22.576 37.847 -36.330 1.00 87.88 638 VAL A N 1
ATOM 4847 C CA . VAL A 1 638 ? 21.606 38.679 -35.617 1.00 87.88 638 VAL A CA 1
ATOM 4848 C C . VAL A 1 638 ? 20.618 37.780 -34.884 1.00 87.88 638 VAL A C 1
ATOM 4850 O O . VAL A 1 638 ? 20.118 36.800 -35.436 1.00 87.88 638 VAL A O 1
ATOM 4853 N N . THR A 1 639 ? 20.293 38.153 -33.650 1.00 90.25 639 THR A N 1
ATOM 4854 C CA . THR A 1 639 ? 19.209 37.567 -32.861 1.00 90.25 639 THR A CA 1
ATOM 4855 C C . THR A 1 639 ? 18.328 38.683 -32.317 1.00 90.25 639 THR A C 1
ATOM 4857 O O . THR A 1 639 ? 18.833 39.679 -31.793 1.00 90.25 639 THR A O 1
ATOM 4860 N N . ARG A 1 640 ? 17.006 38.564 -32.471 1.00 91.38 640 ARG A N 1
ATOM 4861 C CA . ARG A 1 640 ? 16.038 39.551 -31.964 1.00 91.38 640 ARG A CA 1
ATOM 4862 C C . ARG A 1 640 ? 14.734 38.882 -31.567 1.00 91.38 640 ARG A C 1
ATOM 4864 O O . ARG A 1 640 ? 14.286 37.949 -32.223 1.00 91.38 640 ARG A O 1
ATOM 4871 N N . THR A 1 641 ? 14.080 39.435 -30.552 1.00 93.50 641 THR A N 1
ATOM 4872 C CA . THR A 1 641 ? 12.696 39.085 -30.216 1.00 93.50 641 THR A CA 1
ATOM 4873 C C . THR A 1 641 ? 11.744 40.149 -30.746 1.00 93.50 641 THR A C 1
ATOM 4875 O O . THR A 1 641 ? 11.960 41.338 -30.507 1.00 93.50 641 THR A O 1
ATOM 4878 N N . TYR A 1 642 ? 10.675 39.729 -31.422 1.00 94.50 642 TYR A N 1
ATOM 4879 C CA . TYR A 1 642 ? 9.515 40.583 -31.684 1.00 94.50 642 TYR A CA 1
ATOM 4880 C C . TYR A 1 642 ? 8.397 40.254 -30.701 1.00 94.50 642 TYR A C 1
ATOM 4882 O O . TYR A 1 642 ? 8.067 39.082 -30.510 1.00 94.50 642 TYR A O 1
ATOM 4890 N N . ARG A 1 643 ? 7.824 41.278 -30.075 1.00 93.19 643 ARG A N 1
ATOM 4891 C CA . ARG A 1 643 ? 6.683 41.177 -29.154 1.00 93.19 643 ARG A CA 1
ATOM 4892 C C . ARG A 1 643 ? 5.992 42.530 -29.060 1.00 93.19 643 ARG A C 1
ATOM 4894 O O . ARG A 1 643 ? 6.615 43.549 -29.343 1.00 93.19 643 ARG A O 1
ATOM 4901 N N . ASN A 1 644 ? 4.731 42.563 -28.639 1.00 91.62 644 ASN A N 1
ATOM 4902 C CA . ASN A 1 644 ? 3.973 43.809 -28.468 1.00 91.62 644 ASN A CA 1
ATOM 4903 C C . ASN A 1 644 ? 4.114 44.792 -29.657 1.00 91.62 644 ASN A C 1
ATOM 4905 O O . ASN A 1 644 ? 4.417 45.972 -29.487 1.00 91.62 644 ASN A O 1
ATOM 4909 N N . ASN A 1 645 ? 3.980 44.263 -30.876 1.00 90.69 645 ASN A N 1
ATOM 4910 C CA . ASN A 1 645 ? 4.100 44.991 -32.142 1.00 90.69 645 ASN A CA 1
ATOM 4911 C C . ASN A 1 645 ? 5.434 45.728 -32.389 1.00 90.69 645 ASN A C 1
ATOM 4913 O O . ASN A 1 645 ? 5.487 46.643 -33.212 1.00 90.69 645 ASN A O 1
ATOM 4917 N N . ARG A 1 646 ? 6.530 45.333 -31.728 1.00 92.50 646 ARG A N 1
ATOM 4918 C CA . ARG A 1 646 ? 7.857 45.943 -31.906 1.00 92.50 646 ARG A CA 1
ATOM 4919 C C . ARG A 1 646 ? 9.000 44.931 -31.796 1.00 92.50 646 ARG A C 1
ATOM 4921 O O . ARG A 1 646 ? 8.861 43.871 -31.189 1.00 92.50 646 ARG A O 1
ATOM 4928 N N . TRP A 1 647 ? 10.156 45.298 -32.345 1.00 92.19 647 TRP A N 1
ATOM 4929 C CA . TRP A 1 647 ? 11.419 44.593 -32.120 1.00 92.19 647 TRP A CA 1
ATOM 4930 C C . TRP A 1 647 ? 12.082 45.085 -30.833 1.00 92.19 647 TRP A C 1
ATOM 4932 O O . TRP A 1 647 ? 12.157 46.288 -30.589 1.00 92.19 647 TRP A O 1
ATOM 4942 N N . GLU A 1 648 ? 12.575 44.162 -30.013 1.00 89.19 648 GLU A N 1
ATOM 4943 C CA . GLU A 1 648 ? 13.317 44.501 -28.797 1.00 89.19 648 GLU A CA 1
ATOM 4944 C C . GLU A 1 648 ? 14.707 45.057 -29.128 1.00 89.19 648 GLU A C 1
ATOM 4946 O O . GLU A 1 648 ? 15.366 44.583 -30.053 1.00 89.19 648 GLU A O 1
ATOM 4951 N N . SER A 1 649 ? 15.165 46.042 -28.348 1.00 77.06 649 SER A N 1
ATOM 4952 C CA . SER A 1 649 ? 16.468 46.711 -28.501 1.00 77.06 649 SER A CA 1
ATOM 4953 C C . SER A 1 649 ? 17.655 45.878 -28.013 1.00 77.06 649 SER A C 1
ATOM 4955 O O . SER A 1 649 ? 18.788 46.148 -28.415 1.00 77.06 649 SER A O 1
ATOM 4957 N N . GLU A 1 650 ? 17.408 44.788 -27.290 1.00 72.38 650 GLU A N 1
ATOM 4958 C CA . GLU A 1 650 ? 18.409 43.807 -26.859 1.00 72.38 650 GLU A CA 1
ATOM 4959 C C . GLU A 1 650 ? 18.449 42.583 -27.793 1.00 72.38 650 GLU A C 1
ATOM 4961 O O . GLU A 1 650 ? 17.458 42.247 -28.445 1.00 72.38 650 GLU A O 1
ATOM 4966 N N . SER A 1 651 ? 19.592 41.893 -27.856 1.00 65.38 651 SER A N 1
ATOM 4967 C CA . SER A 1 651 ? 19.807 40.685 -28.676 1.00 65.38 651 SER A CA 1
ATOM 4968 C C . SER A 1 651 ? 19.175 39.409 -28.093 1.00 65.38 651 SER A C 1
ATOM 4970 O O . SER A 1 651 ? 19.398 38.309 -28.603 1.00 65.38 651 SER A O 1
ATOM 4972 N N . GLY A 1 652 ? 18.382 39.538 -27.024 1.00 72.94 652 GLY A N 1
ATOM 4973 C CA . GLY A 1 652 ? 17.745 38.417 -26.341 1.00 72.94 652 GLY A CA 1
ATOM 4974 C C . GLY A 1 652 ? 16.760 37.665 -27.238 1.00 72.94 652 GLY A C 1
ATOM 4975 O O . GLY A 1 652 ? 15.970 38.269 -27.969 1.00 72.94 652 GLY A O 1
ATOM 4976 N N . LEU A 1 653 ? 16.782 36.335 -27.146 1.00 89.31 653 LEU A N 1
ATOM 4977 C CA . LEU A 1 653 ? 15.835 35.432 -27.799 1.00 89.31 653 LEU A CA 1
ATOM 4978 C C . LEU A 1 653 ? 14.791 34.984 -26.783 1.00 89.31 653 LEU A C 1
ATOM 4980 O O . LEU A 1 653 ? 15.136 34.332 -25.803 1.00 89.31 653 LEU A O 1
ATOM 4984 N N . ARG A 1 654 ? 13.520 35.316 -26.999 1.00 91.31 654 ARG A N 1
ATOM 4985 C CA . ARG A 1 654 ? 12.407 34.862 -26.162 1.00 91.31 654 ARG A CA 1
ATOM 4986 C C . ARG A 1 654 ? 11.305 34.269 -27.033 1.00 91.31 654 ARG A C 1
ATOM 4988 O O . ARG A 1 654 ? 10.966 34.835 -28.068 1.00 91.31 654 ARG A O 1
ATOM 4995 N N . GLN A 1 655 ? 10.753 33.144 -26.595 1.00 93.06 655 GLN A N 1
ATOM 4996 C CA . GLN A 1 655 ? 9.571 32.514 -27.192 1.00 93.06 655 GLN A CA 1
ATOM 4997 C C . GLN A 1 655 ? 8.434 32.468 -26.165 1.00 93.06 655 GLN A C 1
ATOM 4999 O O . GLN A 1 655 ? 8.688 32.624 -24.971 1.00 93.06 655 GLN A O 1
ATOM 5004 N N . GLY A 1 656 ? 7.210 32.178 -26.608 1.00 94.19 656 GLY A N 1
ATOM 5005 C CA . GLY A 1 656 ? 6.047 32.003 -25.733 1.00 94.19 656 GLY A CA 1
ATOM 5006 C C . GLY A 1 656 ? 5.123 33.212 -25.715 1.00 94.19 656 GLY A C 1
ATOM 5007 O O . GLY A 1 656 ? 5.115 34.022 -26.640 1.00 94.19 656 GLY A O 1
ATOM 5008 N N . TYR A 1 657 ? 4.353 33.342 -24.643 1.00 94.81 657 TYR A N 1
ATOM 5009 C CA . TYR A 1 657 ? 3.420 34.437 -24.415 1.00 94.81 657 TYR A CA 1
ATOM 5010 C C . TYR A 1 657 ? 3.561 34.969 -22.988 1.00 94.81 657 TYR A C 1
ATOM 5012 O O . TYR A 1 657 ? 3.783 34.196 -22.056 1.00 94.81 657 TYR A O 1
ATOM 5020 N N . THR A 1 658 ? 3.412 36.283 -22.798 1.00 94.31 658 THR A N 1
ATOM 5021 C CA . THR A 1 658 ? 3.297 36.880 -21.458 1.00 94.31 658 THR A CA 1
ATOM 5022 C C . THR A 1 658 ? 2.137 37.859 -21.359 1.00 94.31 658 THR A C 1
ATOM 5024 O O . THR A 1 658 ? 1.853 38.613 -22.298 1.00 94.31 658 THR A O 1
ATOM 5027 N N . ALA A 1 659 ? 1.491 37.878 -20.190 1.00 86.69 659 ALA A N 1
ATOM 5028 C CA . ALA A 1 659 ? 0.466 38.860 -19.866 1.00 86.69 659 ALA A CA 1
ATOM 5029 C C . ALA A 1 659 ? 1.088 40.266 -19.943 1.00 86.69 659 ALA A C 1
ATOM 5031 O O . ALA A 1 659 ? 2.027 40.588 -19.217 1.00 86.69 659 ALA A O 1
ATOM 5032 N N . GLY A 1 660 ? 0.625 41.076 -20.896 1.00 85.19 660 GLY A N 1
ATOM 5033 C CA . GLY A 1 660 ? 1.098 42.446 -21.121 1.00 85.19 660 GLY A CA 1
ATOM 5034 C C . GLY A 1 660 ? 2.090 42.642 -22.272 1.00 85.19 660 GLY A C 1
ATOM 5035 O O . GLY A 1 660 ? 2.268 43.777 -22.700 1.00 85.19 660 GLY A O 1
ATOM 5036 N N . ASN A 1 661 ? 2.707 41.588 -22.825 1.00 89.31 661 ASN A N 1
ATOM 5037 C CA . ASN A 1 661 ? 3.568 41.732 -24.017 1.00 89.31 661 ASN A CA 1
ATOM 5038 C C . ASN A 1 661 ? 3.164 40.847 -25.200 1.00 89.31 661 ASN A C 1
ATOM 5040 O O . ASN A 1 661 ? 3.771 40.941 -26.268 1.00 89.31 661 ASN A O 1
ATOM 5044 N N . GLY A 1 662 ? 2.129 40.026 -25.030 1.00 92.94 662 GLY A N 1
ATOM 5045 C CA . GLY A 1 662 ? 1.610 39.188 -26.095 1.00 92.94 662 GLY A CA 1
ATOM 5046 C C . GLY A 1 662 ? 2.573 38.061 -26.456 1.00 92.94 662 GLY A C 1
ATOM 5047 O O . GLY A 1 662 ? 3.314 37.557 -25.611 1.00 92.94 662 GLY A O 1
ATOM 5048 N N . GLN A 1 663 ? 2.537 37.665 -27.725 1.00 95.00 663 GLN A N 1
ATOM 5049 C CA . GLN A 1 663 ? 3.369 36.601 -28.275 1.00 95.00 663 GLN A CA 1
ATOM 5050 C C . GLN A 1 663 ? 4.802 37.072 -28.538 1.00 95.00 663 GLN A C 1
ATOM 5052 O O . GLN A 1 663 ? 5.020 38.188 -29.012 1.00 95.00 663 GLN A O 1
ATOM 5057 N N . HIS A 1 664 ? 5.768 36.195 -28.274 1.00 94.75 664 HIS A N 1
ATOM 5058 C CA . HIS A 1 664 ? 7.195 36.430 -28.475 1.00 94.75 664 HIS A CA 1
ATOM 5059 C C . HIS A 1 664 ? 7.709 35.558 -29.622 1.00 94.75 664 HIS A C 1
ATOM 5061 O O . HIS A 1 664 ? 7.558 34.334 -29.603 1.00 94.75 664 HIS A O 1
ATOM 5067 N N . TYR A 1 665 ? 8.330 36.201 -30.608 1.00 95.38 665 TYR A N 1
ATOM 5068 C CA . TYR A 1 665 ? 8.922 35.572 -31.788 1.00 95.38 665 TYR A CA 1
ATOM 5069 C C . TYR A 1 665 ? 10.444 35.665 -31.685 1.00 95.38 665 TYR A C 1
ATOM 5071 O O . TYR A 1 665 ? 11.018 36.734 -31.919 1.00 95.38 665 TYR A O 1
ATOM 5079 N N . ALA A 1 666 ? 11.102 34.563 -31.332 1.00 94.12 666 ALA A N 1
ATOM 5080 C CA . ALA A 1 666 ? 12.552 34.519 -31.168 1.00 94.12 666 ALA A CA 1
ATOM 5081 C C . ALA A 1 666 ? 13.233 34.296 -32.527 1.00 94.12 666 ALA A C 1
ATOM 5083 O O . ALA A 1 666 ? 13.377 33.163 -32.979 1.00 94.12 666 ALA A O 1
ATOM 5084 N N . CYS A 1 667 ? 13.647 35.374 -33.188 1.00 94.00 667 CYS A N 1
ATOM 5085 C CA . CYS A 1 667 ? 14.164 35.345 -34.554 1.00 94.00 667 CYS A CA 1
ATOM 5086 C C . CYS A 1 667 ? 15.697 35.272 -34.594 1.00 94.00 667 CYS A C 1
ATOM 5088 O O . CYS A 1 667 ? 16.388 35.998 -33.873 1.00 94.00 667 CYS A O 1
ATOM 5090 N N . ILE A 1 668 ? 16.220 34.411 -35.467 1.00 93.81 668 ILE A N 1
ATOM 5091 C CA . ILE A 1 668 ? 17.643 34.098 -35.632 1.00 93.81 668 ILE A CA 1
ATOM 5092 C C . ILE A 1 668 ? 18.001 34.217 -37.115 1.00 93.81 668 ILE A C 1
ATOM 5094 O O . ILE A 1 668 ? 17.387 33.561 -37.959 1.00 93.81 668 ILE A O 1
ATOM 5098 N N . TRP A 1 669 ? 19.027 35.001 -37.429 1.00 93.38 669 TRP A N 1
ATOM 5099 C CA . TRP A 1 669 ? 19.589 35.122 -38.775 1.00 93.38 669 TRP A CA 1
ATOM 5100 C C . TRP A 1 669 ? 21.046 34.676 -38.800 1.00 93.38 669 TRP A C 1
ATOM 5102 O O . TRP A 1 669 ? 21.751 34.760 -37.795 1.00 93.38 669 TRP A O 1
ATOM 5112 N N . PHE A 1 670 ? 21.494 34.231 -39.969 1.00 93.62 670 PHE A N 1
ATOM 5113 C CA . PHE A 1 670 ? 22.861 33.787 -40.231 1.00 93.62 670 PHE A CA 1
ATOM 5114 C C . PHE A 1 670 ? 23.466 34.600 -41.379 1.00 93.62 670 PHE A C 1
ATOM 5116 O O . PHE A 1 670 ? 22.772 35.365 -42.053 1.00 93.62 670 PHE A O 1
ATOM 5123 N N . ASP A 1 671 ? 24.759 34.412 -41.639 1.00 93.44 671 ASP A N 1
ATOM 5124 C CA . ASP A 1 671 ? 25.367 34.866 -42.890 1.00 93.44 671 ASP A CA 1
ATOM 5125 C C . ASP A 1 671 ? 24.875 33.983 -44.046 1.00 93.44 671 ASP A C 1
ATOM 5127 O O . ASP A 1 671 ? 25.488 32.980 -44.426 1.00 93.44 671 ASP A O 1
ATOM 5131 N N . ASN A 1 672 ? 23.714 34.351 -44.585 1.00 94.25 672 ASN A N 1
ATOM 5132 C CA . ASN A 1 672 ? 23.070 33.617 -45.664 1.00 94.25 672 ASN A CA 1
ATOM 5133 C C . ASN A 1 672 ? 23.880 33.651 -46.964 1.00 94.25 672 ASN A C 1
ATOM 5135 O O . ASN A 1 672 ? 23.729 32.737 -47.768 1.00 94.25 672 ASN A O 1
ATOM 5139 N N . ALA A 1 673 ? 24.722 34.662 -47.198 1.00 93.19 673 ALA A N 1
ATOM 5140 C CA . ALA A 1 673 ? 25.538 34.720 -48.409 1.00 93.19 673 ALA A CA 1
ATOM 5141 C C . ALA A 1 673 ? 26.591 33.604 -48.384 1.00 93.19 673 ALA A C 1
ATOM 5143 O O . ALA A 1 673 ? 26.627 32.765 -49.289 1.00 93.19 673 ALA A O 1
ATOM 5144 N N . THR A 1 674 ? 27.358 33.526 -47.295 1.00 93.94 674 THR A N 1
ATOM 5145 C CA . THR A 1 674 ? 28.359 32.471 -47.082 1.00 93.94 674 THR A CA 1
ATOM 5146 C C . THR A 1 674 ? 27.712 31.087 -46.991 1.00 93.94 674 THR A C 1
ATOM 5148 O O . THR A 1 674 ? 28.189 30.128 -47.600 1.00 93.94 674 THR A O 1
ATOM 5151 N N . LEU A 1 675 ? 26.585 30.963 -46.281 1.00 95.06 675 LEU A N 1
ATOM 5152 C CA . LEU A 1 675 ? 25.854 29.698 -46.162 1.00 95.06 675 LEU A CA 1
ATOM 5153 C C . LEU A 1 675 ? 25.369 29.183 -47.518 1.00 95.06 675 LEU A C 1
ATOM 5155 O O . LEU A 1 675 ? 25.584 28.014 -47.839 1.00 95.06 675 LEU A O 1
ATOM 5159 N N . ARG A 1 676 ? 24.745 30.037 -48.333 1.00 95.62 676 ARG A N 1
ATOM 5160 C CA . ARG A 1 676 ? 24.228 29.637 -49.649 1.00 95.62 676 ARG A CA 1
ATOM 5161 C C . ARG A 1 676 ? 25.348 29.286 -50.617 1.00 95.62 676 ARG A C 1
ATOM 5163 O O . ARG A 1 676 ? 25.198 28.307 -51.340 1.00 95.62 676 ARG A O 1
ATOM 5170 N N . ALA A 1 677 ? 26.461 30.020 -50.595 1.00 93.56 677 ALA A N 1
ATOM 5171 C CA . ALA A 1 677 ? 27.635 29.698 -51.402 1.00 93.56 677 ALA A CA 1
ATOM 5172 C C . ALA A 1 677 ? 28.197 28.309 -51.051 1.00 93.56 677 ALA A C 1
ATOM 5174 O O . ALA A 1 677 ? 28.406 27.491 -51.944 1.00 93.56 677 ALA A O 1
ATOM 5175 N N . ASN A 1 678 ? 28.345 28.010 -49.757 1.00 92.12 678 ASN A N 1
ATOM 5176 C CA . ASN A 1 678 ? 28.901 26.739 -49.282 1.00 92.12 678 ASN A CA 1
ATOM 5177 C C . ASN A 1 678 ? 27.976 25.535 -49.534 1.00 92.12 678 ASN A C 1
ATOM 5179 O O . ASN A 1 678 ? 28.458 24.436 -49.792 1.00 92.12 678 ASN A O 1
ATOM 5183 N N . LEU A 1 679 ? 26.653 25.723 -49.460 1.00 92.69 679 LEU A N 1
ATOM 5184 C CA . LEU A 1 679 ? 25.674 24.635 -49.606 1.00 92.69 679 LEU A CA 1
ATOM 5185 C C . LEU A 1 679 ? 25.104 24.493 -51.029 1.00 92.69 679 LEU A C 1
ATOM 5187 O O . LEU A 1 679 ? 24.279 23.603 -51.275 1.00 92.69 679 LEU A O 1
ATOM 5191 N N . SER A 1 680 ? 25.483 25.371 -51.961 1.00 92.06 680 SER A N 1
ATOM 5192 C CA . SER A 1 680 ? 24.974 25.356 -53.336 1.00 92.06 680 SER A CA 1
ATOM 5193 C C . SER A 1 680 ? 25.333 24.048 -54.045 1.00 92.06 680 SER A C 1
ATOM 5195 O O . SER A 1 680 ? 26.486 23.627 -54.046 1.00 92.06 680 SER A O 1
ATOM 5197 N N . GLY A 1 681 ? 24.333 23.370 -54.620 1.00 85.25 681 GLY A N 1
ATOM 5198 C CA . GLY A 1 681 ? 24.510 22.074 -55.292 1.00 85.25 681 GLY A CA 1
ATOM 5199 C C . GLY A 1 681 ? 24.855 20.893 -54.371 1.00 85.25 681 GLY A C 1
ATOM 5200 O O . GLY A 1 681 ? 25.007 19.779 -54.861 1.00 85.25 681 GLY A O 1
ATOM 5201 N N . LYS A 1 682 ? 24.958 21.112 -53.054 1.00 86.94 682 LYS A N 1
ATOM 5202 C CA . LYS A 1 682 ? 25.302 20.087 -52.060 1.00 86.94 682 LYS A CA 1
ATOM 5203 C C . LYS A 1 682 ? 24.089 19.294 -51.589 1.00 86.94 682 LYS A C 1
ATOM 5205 O O . LYS A 1 682 ? 22.973 19.820 -51.549 1.00 86.94 682 LYS A O 1
ATOM 5210 N N . THR A 1 683 ? 24.286 18.046 -51.181 1.00 84.06 683 THR A N 1
ATOM 5211 C CA . THR A 1 683 ? 23.214 17.256 -50.550 1.00 84.06 683 THR A CA 1
ATOM 5212 C C . THR A 1 683 ? 23.325 17.382 -49.039 1.00 84.06 683 THR A C 1
ATOM 5214 O O . THR A 1 683 ? 24.354 17.044 -48.466 1.00 84.06 683 THR A O 1
ATOM 5217 N N . ILE A 1 684 ? 22.284 17.893 -48.379 1.00 84.75 684 ILE A N 1
ATOM 5218 C CA . ILE A 1 684 ? 22.273 18.060 -46.920 1.00 84.75 684 ILE A CA 1
ATOM 5219 C C . ILE A 1 684 ? 21.971 16.701 -46.280 1.00 84.75 684 ILE A C 1
ATOM 5221 O O . ILE A 1 684 ? 20.914 16.127 -46.532 1.00 84.75 684 ILE A O 1
ATOM 5225 N N . ALA A 1 685 ? 22.887 16.211 -45.447 1.00 79.00 685 ALA A N 1
ATOM 5226 C CA . ALA A 1 685 ? 22.751 14.944 -44.729 1.00 79.00 685 ALA A CA 1
ATOM 5227 C C . ALA A 1 685 ? 22.092 15.136 -43.355 1.00 79.00 685 ALA A C 1
ATOM 5229 O O . ALA A 1 685 ? 21.221 14.371 -42.953 1.00 79.00 685 ALA A O 1
ATOM 5230 N N . SER A 1 686 ? 22.483 16.185 -42.631 1.00 82.81 686 SER A N 1
ATOM 5231 C CA . SER A 1 686 ? 21.894 16.534 -41.337 1.00 82.81 686 SER A CA 1
ATOM 5232 C C . SER A 1 686 ? 22.134 18.001 -41.014 1.00 82.81 686 SER A C 1
ATOM 5234 O O . SER A 1 686 ? 23.046 18.634 -41.546 1.00 82.81 686 SER A O 1
ATOM 5236 N N . ALA A 1 687 ? 21.333 18.545 -40.108 1.00 88.38 687 ALA A N 1
ATOM 5237 C CA . ALA A 1 687 ? 21.568 19.869 -39.565 1.00 88.38 687 ALA A CA 1
ATOM 5238 C C . ALA A 1 687 ? 21.177 19.924 -38.096 1.00 88.38 687 ALA A C 1
ATOM 5240 O O . ALA A 1 687 ? 20.232 19.253 -37.682 1.00 88.38 687 ALA A O 1
ATOM 5241 N N . THR A 1 688 ? 21.887 20.735 -37.322 1.00 90.44 688 THR A N 1
ATOM 5242 C CA . THR A 1 688 ? 21.590 20.950 -35.911 1.00 90.44 688 THR A CA 1
ATOM 5243 C C . THR A 1 688 ? 21.594 22.428 -35.549 1.00 90.44 688 THR A C 1
ATOM 5245 O O . THR A 1 688 ? 22.375 23.211 -36.088 1.00 90.44 688 THR A O 1
ATOM 5248 N N . LEU A 1 689 ? 20.714 22.818 -34.630 1.00 91.44 689 LEU A N 1
ATOM 5249 C CA . LEU A 1 689 ? 20.712 24.140 -34.010 1.00 91.44 689 LEU A CA 1
ATOM 5250 C C . LEU A 1 689 ? 21.109 23.993 -32.549 1.00 91.44 689 LEU A C 1
ATOM 5252 O O . LEU A 1 689 ? 20.402 23.339 -31.782 1.00 91.44 689 LEU A O 1
ATOM 5256 N N . THR A 1 690 ? 22.200 24.633 -32.149 1.00 90.88 690 THR A N 1
ATOM 5257 C CA . THR A 1 690 ? 22.600 24.671 -30.742 1.00 90.88 690 THR A CA 1
ATOM 5258 C C . THR A 1 690 ? 22.179 25.986 -30.114 1.00 90.88 690 THR A C 1
ATOM 5260 O O . THR A 1 690 ? 22.566 27.059 -30.584 1.00 90.88 690 THR A O 1
ATOM 5263 N N . ILE A 1 691 ? 21.403 25.898 -29.035 1.00 88.94 691 ILE A N 1
ATOM 5264 C CA . ILE A 1 691 ? 20.936 27.044 -28.247 1.00 88.94 691 ILE A CA 1
ATOM 5265 C C . ILE A 1 691 ? 21.162 26.789 -26.752 1.00 88.94 691 ILE A C 1
ATOM 5267 O O . ILE A 1 691 ? 21.310 25.645 -26.321 1.00 88.94 691 ILE A O 1
ATOM 5271 N N . ARG A 1 692 ? 21.169 27.856 -25.946 1.00 87.25 692 ARG A N 1
ATOM 5272 C CA . ARG A 1 692 ? 21.248 27.783 -24.481 1.00 87.25 692 ARG A CA 1
ATOM 5273 C C . ARG A 1 692 ? 20.025 28.427 -23.848 1.00 87.25 692 ARG A C 1
ATOM 5275 O O . ARG A 1 692 ? 19.712 29.571 -24.177 1.00 87.25 692 ARG A O 1
ATOM 5282 N N . ARG A 1 693 ? 19.383 27.747 -22.898 1.00 88.44 693 ARG A N 1
ATOM 5283 C CA . ARG A 1 693 ? 18.267 28.310 -22.127 1.00 88.44 693 ARG A CA 1
ATOM 5284 C C . ARG A 1 693 ? 18.765 29.027 -20.872 1.00 88.44 693 ARG A C 1
ATOM 5286 O O . ARG A 1 693 ? 19.597 28.496 -20.138 1.00 88.44 693 ARG A O 1
ATOM 5293 N N . ILE A 1 694 ? 18.229 30.217 -20.599 1.00 85.31 694 ILE A N 1
ATOM 5294 C CA . ILE A 1 694 ? 18.541 30.983 -19.379 1.00 85.31 694 ILE A CA 1
ATOM 5295 C C . ILE A 1 694 ? 17.664 30.498 -18.220 1.00 85.31 694 ILE A C 1
ATOM 5297 O O . ILE A 1 694 ? 16.465 30.284 -18.403 1.00 85.31 694 ILE A O 1
ATOM 5301 N N . ALA A 1 695 ? 18.236 30.364 -17.022 1.00 84.38 695 ALA A N 1
ATOM 5302 C CA . ALA A 1 695 ? 17.451 30.212 -15.796 1.00 84.38 695 ALA A CA 1
ATOM 5303 C C . ALA A 1 695 ? 16.764 31.528 -15.392 1.00 84.38 695 ALA A C 1
ATOM 5305 O O . ALA A 1 695 ? 17.190 32.608 -15.796 1.00 84.38 695 ALA A O 1
ATOM 5306 N N . GLY A 1 696 ? 15.696 31.434 -14.595 1.00 82.88 696 GLY A N 1
ATOM 5307 C CA . GLY A 1 696 ? 14.969 32.598 -14.069 1.00 82.88 696 GLY A CA 1
ATOM 5308 C C . GLY A 1 696 ? 13.943 33.224 -15.023 1.00 82.88 696 GLY A C 1
ATOM 5309 O O . GLY A 1 696 ? 13.320 34.217 -14.668 1.00 82.88 696 GLY A O 1
ATOM 5310 N N . TYR A 1 697 ? 13.732 32.649 -16.214 1.00 84.94 697 TYR A N 1
ATOM 5311 C CA . TYR A 1 697 ? 12.733 33.114 -17.180 1.00 84.94 697 TYR A CA 1
ATOM 5312 C C . TYR A 1 697 ? 11.705 32.017 -17.490 1.00 84.94 697 TYR A C 1
ATOM 5314 O O . TYR A 1 697 ? 12.037 30.996 -18.102 1.00 84.94 697 TYR A O 1
ATOM 5322 N N . GLY A 1 698 ? 10.449 32.266 -17.107 1.00 86.75 698 GLY A N 1
ATOM 5323 C CA . GLY A 1 698 ? 9.339 31.329 -17.282 1.00 86.75 698 GLY A CA 1
ATOM 5324 C C . GLY A 1 698 ? 9.377 30.169 -16.290 1.00 86.75 698 GLY A C 1
ATOM 5325 O O . GLY A 1 698 ? 9.819 30.321 -15.154 1.00 86.75 698 GLY A O 1
ATOM 5326 N N . ARG A 1 699 ? 8.918 28.995 -16.731 1.00 83.31 699 ARG A N 1
ATOM 5327 C CA . ARG A 1 699 ? 8.783 27.796 -15.891 1.00 83.31 699 ARG A CA 1
ATOM 5328 C C . ARG A 1 699 ? 10.143 27.266 -15.412 1.00 83.31 699 ARG A C 1
ATOM 5330 O O . ARG A 1 699 ? 11.061 27.126 -16.215 1.00 83.31 699 ARG A O 1
ATOM 5337 N N . GLY A 1 700 ? 10.240 26.852 -14.148 1.00 83.38 700 GLY A N 1
ATOM 5338 C CA . GLY A 1 700 ? 11.457 26.261 -13.562 1.00 83.38 700 GLY A CA 1
ATOM 5339 C C . GLY A 1 700 ? 11.861 24.862 -14.066 1.00 83.38 700 GLY A C 1
ATOM 5340 O O . GLY A 1 700 ? 12.925 24.392 -13.696 1.00 83.38 700 GLY A O 1
ATOM 5341 N N . GLY A 1 701 ? 11.049 24.209 -14.906 1.00 84.12 701 GLY A N 1
ATOM 5342 C CA . GLY A 1 701 ? 11.350 22.908 -15.531 1.00 84.12 701 GLY A CA 1
ATOM 5343 C C . GLY A 1 701 ? 11.337 22.977 -17.061 1.00 84.12 701 GLY A C 1
ATOM 5344 O O . GLY A 1 701 ? 11.215 24.073 -17.622 1.00 84.12 701 GLY A O 1
ATOM 5345 N N . ALA A 1 702 ? 11.425 21.833 -17.747 1.00 87.00 702 ALA A N 1
ATOM 5346 C CA . ALA A 1 702 ? 11.553 21.782 -19.203 1.00 87.00 702 ALA A CA 1
ATOM 5347 C C . ALA A 1 702 ? 10.463 22.552 -19.975 1.00 87.00 702 ALA A C 1
ATOM 5349 O O . ALA A 1 702 ? 9.272 22.526 -19.633 1.00 87.00 702 ALA A O 1
ATOM 5350 N N . VAL A 1 703 ? 10.892 23.204 -21.062 1.00 88.75 703 VAL A N 1
ATOM 5351 C CA . VAL A 1 703 ? 10.038 23.907 -22.037 1.00 88.75 703 VAL A CA 1
ATOM 5352 C C . VAL A 1 703 ? 10.257 23.357 -23.438 1.00 88.75 703 VAL A C 1
ATOM 5354 O O . VAL A 1 703 ? 11.382 23.032 -23.808 1.00 88.75 703 VAL A O 1
ATOM 5357 N N . ASN A 1 704 ? 9.191 23.301 -24.232 1.00 91.00 704 ASN A N 1
ATOM 5358 C CA . ASN A 1 704 ? 9.258 22.856 -25.616 1.00 91.00 704 ASN A CA 1
ATOM 5359 C C . ASN A 1 704 ? 9.734 23.988 -26.528 1.00 91.00 704 ASN A C 1
ATOM 5361 O O . ASN A 1 704 ? 9.295 25.131 -26.392 1.00 91.00 704 ASN A O 1
ATOM 5365 N N . VAL A 1 705 ? 10.609 23.662 -27.475 1.00 89.88 705 VAL A N 1
ATOM 5366 C CA . VAL A 1 705 ? 11.121 24.593 -28.486 1.00 89.88 705 VAL A CA 1
ATOM 5367 C C . VAL A 1 705 ? 10.528 24.225 -29.838 1.00 89.88 705 VAL A C 1
ATOM 5369 O O . VAL A 1 705 ? 10.723 23.108 -30.315 1.00 89.88 705 VAL A O 1
ATOM 5372 N N . TYR A 1 706 ? 9.811 25.157 -30.459 1.00 89.62 706 TYR A N 1
ATOM 5373 C CA . TYR A 1 706 ? 9.161 24.959 -31.757 1.00 89.62 706 TYR A CA 1
ATOM 5374 C C . TYR A 1 706 ? 9.839 25.815 -32.816 1.00 89.62 706 TYR A C 1
ATOM 5376 O O . TYR A 1 706 ? 10.153 26.976 -32.557 1.00 89.62 706 TYR A O 1
ATOM 5384 N N . LEU A 1 707 ? 10.060 25.248 -34.000 1.00 91.94 707 LEU A N 1
ATOM 5385 C CA . LEU A 1 707 ? 10.817 25.891 -35.066 1.00 91.94 707 LEU A CA 1
ATOM 5386 C C . LEU A 1 707 ? 9.938 26.248 -36.261 1.00 91.94 707 LEU A C 1
ATOM 5388 O O . LEU A 1 707 ? 9.251 25.403 -36.836 1.00 91.94 707 LEU A O 1
ATOM 5392 N N . HIS A 1 708 ? 10.060 27.496 -36.691 1.00 93.94 708 HIS A N 1
ATOM 5393 C CA . HIS A 1 708 ? 9.487 28.020 -37.921 1.00 93.94 708 HIS A CA 1
ATOM 5394 C C . HIS A 1 708 ? 10.582 28.626 -38.798 1.00 93.94 708 HIS A C 1
ATOM 5396 O O . HIS A 1 708 ? 11.610 29.101 -38.303 1.00 93.94 708 HIS A O 1
ATOM 5402 N N . GLY A 1 709 ? 10.359 28.636 -40.109 1.00 94.69 709 GLY A N 1
ATOM 5403 C CA . GLY A 1 709 ? 11.146 29.476 -41.002 1.00 94.69 709 GLY A CA 1
ATOM 5404 C C . GLY A 1 709 ? 10.660 30.924 -40.946 1.00 94.69 709 GLY A C 1
ATOM 5405 O O . GLY A 1 709 ? 9.495 31.191 -40.659 1.00 94.69 709 GLY A O 1
ATOM 5406 N N . LEU A 1 710 ? 11.553 31.868 -41.216 1.00 96.00 710 LEU A N 1
ATOM 5407 C CA . LEU A 1 710 ? 11.269 33.301 -41.215 1.00 96.00 710 LEU A CA 1
ATOM 5408 C C . LEU A 1 710 ? 11.614 33.886 -42.583 1.00 96.00 710 LEU A C 1
ATOM 5410 O O . LEU A 1 710 ? 12.720 33.659 -43.070 1.00 96.00 710 LEU A O 1
ATOM 5414 N N . THR A 1 711 ? 10.710 34.637 -43.209 1.00 96.44 711 THR A N 1
ATOM 5415 C CA . THR A 1 711 ? 10.963 35.253 -44.530 1.00 96.44 711 THR A CA 1
ATOM 5416 C C . THR A 1 711 ? 11.589 36.643 -44.436 1.00 96.44 711 THR A C 1
ATOM 5418 O O . THR A 1 711 ? 12.195 37.100 -45.403 1.00 96.44 711 THR A O 1
ATOM 5421 N N . ASN A 1 712 ? 11.509 37.313 -43.281 1.00 95.25 712 ASN A N 1
ATOM 5422 C CA . ASN A 1 712 ? 12.146 38.612 -43.064 1.00 95.25 712 ASN A CA 1
ATOM 5423 C C . ASN A 1 712 ? 13.669 38.485 -43.210 1.00 95.25 712 ASN A C 1
ATOM 5425 O O . ASN A 1 712 ? 14.289 37.673 -42.527 1.00 95.25 712 ASN A O 1
ATOM 5429 N N . ALA A 1 713 ? 14.289 39.321 -44.045 1.00 91.69 713 ALA A N 1
ATOM 5430 C CA . ALA A 1 713 ? 15.746 39.346 -44.220 1.00 91.69 713 ALA A CA 1
ATOM 5431 C C . ALA A 1 713 ? 16.501 39.987 -43.039 1.00 91.69 713 ALA A C 1
ATOM 5433 O O . ALA A 1 713 ? 17.710 39.817 -42.907 1.00 91.69 713 ALA A O 1
ATOM 5434 N N . SER A 1 714 ? 15.794 40.731 -42.190 1.00 90.56 714 SER A N 1
ATOM 5435 C CA . SER A 1 714 ? 16.322 41.406 -41.006 1.00 90.56 714 SER A CA 1
ATOM 5436 C C . SER A 1 714 ? 15.201 41.640 -39.988 1.00 90.56 714 SER A C 1
ATOM 5438 O O . SER A 1 714 ? 14.033 41.357 -40.262 1.00 90.56 714 SER A O 1
ATOM 5440 N N . ALA A 1 715 ? 15.543 42.173 -38.813 1.00 90.88 715 ALA A N 1
ATOM 5441 C CA . ALA A 1 715 ? 14.587 42.555 -37.773 1.00 90.88 715 ALA A CA 1
ATOM 5442 C C . ALA A 1 715 ? 13.815 43.838 -38.144 1.00 90.88 715 ALA A C 1
ATOM 5444 O O . ALA A 1 715 ? 13.977 44.888 -37.524 1.00 90.88 715 ALA A O 1
ATOM 5445 N N . SER A 1 716 ? 13.012 43.755 -39.202 1.00 91.62 716 SER A N 1
ATOM 5446 C CA . SER A 1 716 ? 12.181 44.839 -39.723 1.00 91.62 716 SER A CA 1
ATOM 5447 C C . SER A 1 716 ? 10.800 44.317 -40.117 1.00 91.62 716 SER A C 1
ATOM 5449 O O . SER A 1 716 ? 10.663 43.188 -40.597 1.00 91.62 716 SER A O 1
ATOM 5451 N N . GLY A 1 717 ? 9.776 45.148 -39.893 1.00 92.62 717 GLY A N 1
ATOM 5452 C CA . GLY A 1 717 ? 8.366 44.777 -40.044 1.00 92.62 717 GLY A CA 1
ATOM 5453 C C . GLY A 1 717 ? 7.905 43.735 -39.019 1.00 92.62 717 GLY A C 1
ATOM 5454 O O . GLY A 1 717 ? 8.647 43.364 -38.113 1.00 92.62 717 GLY A O 1
ATOM 5455 N N . THR A 1 718 ? 6.669 43.261 -39.145 1.00 93.50 718 THR A N 1
ATOM 5456 C CA . THR A 1 718 ? 6.171 42.128 -38.351 1.00 93.50 718 THR A CA 1
ATOM 5457 C C . THR A 1 718 ? 6.818 40.820 -38.844 1.00 93.50 718 THR A C 1
ATOM 5459 O O . THR A 1 718 ? 6.982 40.657 -40.058 1.00 93.50 718 THR A O 1
ATOM 5462 N N . PRO A 1 719 ? 7.202 39.881 -37.954 1.00 95.06 719 PRO A N 1
ATOM 5463 C CA . PRO A 1 719 ? 7.704 38.570 -38.355 1.00 95.06 719 PRO A CA 1
ATOM 5464 C C . PRO A 1 719 ? 6.708 37.829 -39.250 1.00 95.06 719 PRO A C 1
ATOM 5466 O O . PRO A 1 719 ? 5.549 37.639 -38.889 1.00 95.06 719 PRO A O 1
ATOM 5469 N N . SER A 1 720 ? 7.175 37.381 -40.410 1.00 95.00 720 SER A N 1
ATOM 5470 C CA . SER A 1 720 ? 6.427 36.569 -41.360 1.00 95.00 720 SER A CA 1
ATOM 5471 C C . SER A 1 720 ? 6.975 35.145 -41.321 1.00 95.00 720 SER A C 1
ATOM 5473 O O . SER A 1 720 ? 8.059 34.841 -41.830 1.00 95.00 720 SER A O 1
ATOM 5475 N N . LEU A 1 721 ? 6.230 34.276 -40.638 1.00 94.31 721 LEU A N 1
ATOM 5476 C CA . LEU A 1 721 ? 6.575 32.868 -40.492 1.00 94.31 721 LEU A CA 1
ATOM 5477 C C . LEU A 1 721 ? 6.236 32.106 -41.778 1.00 94.31 721 LEU A C 1
ATOM 5479 O O . LEU A 1 721 ? 5.142 32.241 -42.320 1.00 94.31 721 LEU A O 1
ATOM 5483 N N . SER A 1 722 ? 7.165 31.278 -42.246 1.00 90.19 722 SER A N 1
ATOM 5484 C CA . SER A 1 722 ? 7.006 30.407 -43.410 1.00 90.19 722 SER A CA 1
ATOM 5485 C C . SER A 1 722 ? 7.505 29.007 -43.086 1.00 90.19 722 SER A C 1
ATOM 5487 O O . SER A 1 722 ? 8.633 28.828 -42.626 1.00 90.19 722 SER A O 1
ATOM 5489 N N . GLY A 1 723 ? 6.655 28.010 -43.329 1.00 79.56 723 GLY A N 1
ATOM 5490 C CA . GLY A 1 723 ? 6.907 26.625 -42.946 1.00 79.56 723 GLY A CA 1
ATOM 5491 C C . GLY A 1 723 ? 6.862 26.423 -41.426 1.00 79.56 723 GLY A C 1
ATOM 5492 O O . GLY A 1 723 ? 7.551 27.096 -40.658 1.00 79.56 723 GLY A O 1
ATOM 5493 N N . ASN A 1 724 ? 6.046 25.470 -40.982 1.00 86.88 724 ASN A N 1
ATOM 5494 C CA . ASN A 1 724 ? 6.086 24.966 -39.614 1.00 86.88 724 ASN A CA 1
ATOM 5495 C C . ASN A 1 724 ? 6.942 23.697 -39.600 1.00 86.88 724 ASN A C 1
ATOM 5497 O O . ASN A 1 724 ? 6.576 22.700 -40.220 1.00 86.88 724 ASN A O 1
ATOM 5501 N N . TYR A 1 725 ? 8.081 23.747 -38.913 1.00 83.31 725 TYR A N 1
ATOM 5502 C CA . TYR A 1 725 ? 9.024 22.631 -38.805 1.00 83.31 725 TYR A CA 1
ATOM 5503 C C . TYR A 1 725 ? 8.878 21.870 -37.478 1.00 83.31 725 TYR A C 1
ATOM 5505 O O . TYR A 1 725 ? 9.616 20.915 -37.218 1.00 83.31 725 TYR A O 1
ATOM 5513 N N . GLY A 1 726 ? 7.873 22.243 -36.680 1.00 82.38 726 GLY A N 1
ATOM 5514 C CA . GLY A 1 726 ? 7.385 21.508 -35.524 1.00 82.38 726 GLY A CA 1
ATOM 5515 C C . GLY A 1 726 ? 8.282 21.595 -34.294 1.00 82.38 726 GLY A C 1
ATOM 5516 O O . GLY A 1 726 ? 9.149 22.461 -34.167 1.00 82.38 726 GLY A O 1
ATOM 5517 N N . LEU A 1 727 ? 8.040 20.670 -33.365 1.00 85.81 727 LEU A N 1
ATOM 5518 C CA . LEU A 1 727 ? 8.800 20.522 -32.130 1.00 85.81 727 LEU A CA 1
ATOM 5519 C C . LEU A 1 727 ? 10.247 20.095 -32.434 1.00 85.81 727 LEU A C 1
ATOM 5521 O O . LEU A 1 727 ? 10.497 19.150 -33.191 1.00 85.81 727 LEU A O 1
ATOM 5525 N N . LEU A 1 728 ? 11.206 20.792 -31.830 1.00 83.94 728 LEU A N 1
ATOM 5526 C CA . LEU A 1 728 ? 12.612 20.392 -31.804 1.00 83.94 728 LEU A CA 1
ATOM 5527 C C . LEU A 1 728 ? 12.917 19.486 -30.615 1.00 83.94 728 LEU A C 1
ATOM 5529 O O . LEU A 1 728 ? 13.637 18.507 -30.764 1.00 83.94 728 LEU A O 1
ATOM 5533 N N . GLY A 1 729 ? 12.355 19.805 -29.452 1.00 83.00 729 GLY A N 1
ATOM 5534 C CA . GLY A 1 729 ? 12.531 19.045 -28.222 1.00 83.00 729 GLY A CA 1
ATOM 5535 C C . GLY A 1 729 ? 12.224 19.890 -26.991 1.00 83.00 729 GLY A C 1
ATOM 5536 O O . GLY A 1 729 ? 11.820 21.052 -27.107 1.00 83.00 729 GLY A O 1
ATOM 5537 N N . ALA A 1 730 ? 12.414 19.296 -25.816 1.00 86.88 730 ALA A N 1
ATOM 5538 C CA . ALA A 1 730 ? 12.241 19.955 -24.529 1.00 86.88 730 ALA A CA 1
ATOM 5539 C C . ALA A 1 730 ? 13.604 20.335 -23.925 1.00 86.88 730 ALA A C 1
ATOM 5541 O O . ALA A 1 730 ? 14.582 19.609 -24.089 1.00 86.88 730 ALA A O 1
ATOM 5542 N N . MET A 1 731 ? 13.676 21.473 -23.233 1.00 85.31 731 MET A N 1
ATOM 5543 C CA . MET A 1 731 ? 14.923 22.018 -22.692 1.00 85.31 731 MET A CA 1
ATOM 5544 C C . MET A 1 731 ? 14.775 22.472 -21.243 1.00 85.31 731 MET A C 1
ATOM 5546 O O . MET A 1 731 ? 13.972 23.360 -20.944 1.00 85.31 731 MET A O 1
ATOM 5550 N N . GLU A 1 732 ? 15.589 21.906 -20.354 1.00 87.88 732 GLU A N 1
ATOM 5551 C CA . GLU A 1 732 ? 15.704 22.343 -18.958 1.00 87.88 732 GLU A CA 1
ATOM 5552 C C . GLU A 1 732 ? 16.443 23.692 -18.830 1.00 87.88 732 GLU A C 1
ATOM 5554 O O . GLU A 1 732 ? 17.199 24.078 -19.733 1.00 87.88 732 GLU A O 1
ATOM 5559 N N . PRO A 1 733 ? 16.227 24.454 -17.739 1.00 81.44 733 PRO A N 1
ATOM 5560 C CA . PRO A 1 733 ? 16.971 25.683 -17.472 1.00 81.44 733 PRO A CA 1
ATOM 5561 C C . PRO A 1 733 ? 18.486 25.446 -17.421 1.00 81.44 733 PRO A C 1
ATOM 5563 O O . PRO A 1 733 ? 18.940 24.391 -16.998 1.00 81.44 733 PRO A O 1
ATOM 5566 N N . THR A 1 734 ? 19.281 26.447 -17.810 1.00 77.94 734 THR A N 1
ATOM 5567 C CA . THR A 1 734 ? 20.764 26.436 -17.869 1.00 77.94 734 THR A CA 1
ATOM 5568 C C . THR A 1 734 ? 21.413 25.522 -18.915 1.00 77.94 734 THR A C 1
ATOM 5570 O O . THR A 1 734 ? 22.583 25.747 -19.243 1.00 77.94 734 THR A O 1
ATOM 5573 N N . ASN A 1 735 ? 20.672 24.576 -19.504 1.00 79.88 735 ASN A N 1
ATOM 5574 C CA . ASN A 1 735 ? 21.214 23.636 -20.485 1.00 79.88 735 ASN A CA 1
ATOM 5575 C C . ASN A 1 735 ? 21.648 24.321 -21.788 1.00 79.88 735 ASN A C 1
ATOM 5577 O O . ASN A 1 735 ? 20.999 25.250 -22.278 1.00 79.88 735 ASN A O 1
ATOM 5581 N N . VAL A 1 736 ? 22.723 23.796 -22.380 1.00 86.06 736 VAL A N 1
ATOM 5582 C CA . VAL A 1 736 ? 23.054 23.942 -23.803 1.00 86.06 736 VAL A CA 1
ATOM 5583 C C . VAL A 1 736 ? 22.571 22.671 -24.489 1.00 86.06 736 VAL A C 1
ATOM 5585 O O . VAL A 1 736 ? 23.009 21.584 -24.124 1.00 86.06 736 VAL A O 1
ATOM 5588 N N . LEU A 1 737 ? 21.664 22.794 -25.454 1.00 85.31 737 LEU A N 1
ATOM 5589 C CA . LEU A 1 737 ? 21.169 21.655 -26.226 1.00 85.31 737 LEU A CA 1
ATOM 5590 C C . LEU A 1 737 ? 21.372 21.904 -27.710 1.00 85.31 737 LEU A C 1
ATOM 5592 O O . LEU A 1 737 ? 21.209 23.020 -28.206 1.00 85.31 737 LEU A O 1
ATOM 5596 N N . THR A 1 738 ? 21.712 20.821 -28.398 1.00 86.75 738 THR A N 1
ATOM 5597 C CA . THR A 1 738 ? 21.872 20.753 -29.845 1.00 86.75 738 THR A CA 1
ATOM 5598 C C . THR A 1 738 ? 20.690 19.976 -30.399 1.00 86.75 738 THR A C 1
ATOM 5600 O O . THR A 1 738 ? 20.578 18.776 -30.175 1.00 86.75 738 THR A O 1
ATOM 5603 N N . PHE A 1 739 ? 19.793 20.669 -31.092 1.00 85.62 739 PHE A N 1
ATOM 5604 C CA . PHE A 1 739 ? 18.583 20.088 -31.662 1.00 85.62 739 PHE A CA 1
ATOM 5605 C C . PHE A 1 739 ? 18.811 19.657 -33.102 1.00 85.62 739 PHE A C 1
ATOM 5607 O O . PHE A 1 739 ? 19.251 20.469 -33.914 1.00 85.62 739 PHE A O 1
ATOM 5614 N N . THR A 1 740 ? 18.436 18.427 -33.448 1.00 85.12 740 THR A N 1
ATOM 5615 C CA . THR A 1 740 ? 18.386 17.971 -34.844 1.00 85.12 740 THR A CA 1
ATOM 5616 C C . THR A 1 740 ? 17.256 18.673 -35.597 1.00 85.12 740 THR A C 1
ATOM 5618 O O . THR A 1 740 ? 16.101 18.672 -35.165 1.00 85.12 740 THR A O 1
ATOM 5621 N N . LEU A 1 741 ? 17.582 19.263 -36.747 1.00 86.44 741 LEU A N 1
ATOM 5622 C CA . LEU A 1 741 ? 16.651 20.006 -37.594 1.00 86.44 741 LEU A CA 1
ATOM 5623 C C . LEU A 1 741 ? 16.173 19.158 -38.777 1.00 86.44 741 LEU A C 1
ATOM 5625 O O . LEU A 1 741 ? 16.950 18.366 -39.313 1.00 86.44 741 LEU A O 1
ATOM 5629 N N . PRO A 1 742 ? 14.936 19.373 -39.265 1.00 82.50 742 PRO A N 1
ATOM 5630 C CA . PRO A 1 742 ? 14.520 18.842 -40.558 1.00 82.50 742 PRO A CA 1
ATOM 5631 C C . PRO A 1 742 ? 15.435 19.342 -41.675 1.00 82.50 742 PRO A C 1
ATOM 5633 O O . PRO A 1 742 ? 15.683 20.544 -41.786 1.00 82.50 742 PRO A O 1
ATOM 5636 N N . VAL A 1 743 ? 15.856 18.458 -42.579 1.00 82.12 743 VAL A N 1
ATOM 5637 C CA . VAL A 1 743 ? 16.663 18.852 -43.751 1.00 82.12 743 VAL A CA 1
ATOM 5638 C C . VAL A 1 743 ? 15.937 19.908 -44.604 1.00 82.12 743 VAL A C 1
ATOM 5640 O O . VAL A 1 743 ? 16.567 20.789 -45.199 1.00 82.12 743 VAL A O 1
ATOM 5643 N N . GLY A 1 744 ? 14.600 19.881 -44.599 1.00 84.75 744 GLY A N 1
ATOM 5644 C CA . GLY A 1 744 ? 13.750 20.848 -45.290 1.00 84.75 744 GLY A CA 1
ATOM 5645 C C . GLY A 1 744 ? 13.996 22.306 -44.887 1.00 84.75 744 GLY A C 1
ATOM 5646 O O . GLY A 1 744 ? 14.030 23.159 -45.771 1.00 84.75 744 GLY A O 1
ATOM 5647 N N . ILE A 1 745 ? 14.251 22.614 -43.606 1.00 89.62 745 ILE A N 1
ATOM 5648 C CA . ILE A 1 745 ? 14.439 24.018 -43.191 1.00 89.62 745 ILE A CA 1
ATOM 5649 C C . ILE A 1 745 ? 15.764 24.585 -43.695 1.00 89.62 745 ILE A C 1
ATOM 5651 O O . ILE A 1 745 ? 15.831 25.728 -44.142 1.00 89.62 745 ILE A O 1
ATOM 5655 N N . VAL A 1 746 ? 16.819 23.770 -43.705 1.00 91.38 746 VAL A N 1
ATOM 5656 C CA . VAL A 1 746 ? 18.118 24.183 -44.248 1.00 91.38 746 VAL A CA 1
ATOM 5657 C C . VAL A 1 746 ? 18.066 24.251 -45.771 1.00 91.38 746 VAL A C 1
ATOM 5659 O O . VAL A 1 746 ? 18.645 25.154 -46.370 1.00 91.38 746 VAL A O 1
ATOM 5662 N N . THR A 1 747 ? 17.290 23.372 -46.408 1.00 90.31 747 THR A N 1
ATOM 5663 C CA . THR A 1 747 ? 16.999 23.452 -47.847 1.00 90.31 747 THR A CA 1
ATOM 5664 C C . THR A 1 747 ? 16.247 24.742 -48.195 1.00 90.31 747 THR A C 1
ATOM 5666 O O . THR A 1 747 ? 16.577 25.409 -49.182 1.00 90.31 747 THR A O 1
ATOM 5669 N N . ALA A 1 748 ? 15.281 25.147 -47.368 1.00 91.62 748 ALA A N 1
ATOM 5670 C CA . ALA A 1 748 ? 14.561 26.408 -47.511 1.00 91.62 748 ALA A CA 1
ATOM 5671 C C . ALA A 1 748 ? 15.485 27.621 -47.300 1.00 91.62 748 ALA A C 1
ATOM 5673 O O . ALA A 1 748 ? 15.414 28.584 -48.065 1.00 91.62 748 ALA A O 1
ATOM 5674 N N . LEU A 1 749 ? 16.392 27.565 -46.319 1.00 94.06 749 LEU A N 1
ATOM 5675 C CA . LEU A 1 749 ? 17.361 28.633 -46.043 1.00 94.06 749 LEU A CA 1
ATOM 5676 C C . LEU A 1 749 ? 18.378 28.786 -47.185 1.00 94.06 749 LEU A C 1
ATOM 5678 O O . LEU A 1 749 ? 18.679 29.902 -47.625 1.00 94.06 749 LEU A O 1
ATOM 5682 N N . ARG A 1 750 ? 18.850 27.653 -47.720 1.00 94.81 750 ARG A N 1
ATOM 5683 C CA . ARG A 1 750 ? 19.736 27.585 -48.887 1.00 94.81 750 ARG A CA 1
ATOM 5684 C C . ARG A 1 750 ? 19.069 28.133 -50.150 1.00 94.81 750 ARG A C 1
ATOM 5686 O O . ARG A 1 750 ? 19.688 28.900 -50.875 1.00 94.81 750 ARG A O 1
ATOM 5693 N N . SER A 1 751 ? 17.828 27.734 -50.430 1.00 92.50 751 SER A N 1
ATOM 5694 C CA . SER A 1 751 ? 17.092 28.207 -51.618 1.00 92.50 751 SER A CA 1
ATOM 5695 C C . SER A 1 751 ? 16.671 29.675 -51.521 1.00 92.50 751 SER A C 1
ATOM 5697 O O . SER A 1 751 ? 16.308 30.275 -52.526 1.00 92.50 751 SER A O 1
ATOM 5699 N N . GLY A 1 752 ? 16.710 30.257 -50.320 1.00 92.38 752 GLY A N 1
ATOM 5700 C CA . GLY A 1 752 ? 16.220 31.610 -50.062 1.00 92.38 752 GLY A CA 1
ATOM 5701 C C . GLY A 1 752 ? 14.707 31.699 -49.865 1.00 92.38 752 GLY A C 1
ATOM 5702 O O . GLY A 1 752 ? 14.195 32.801 -49.683 1.00 92.38 752 GLY A O 1
ATOM 5703 N N . SER A 1 753 ? 14.003 30.561 -49.834 1.00 93.25 753 SER A N 1
ATOM 5704 C CA . SER A 1 753 ? 12.572 30.495 -49.493 1.00 93.25 753 SER A CA 1
ATOM 5705 C C . SER A 1 753 ? 12.299 30.976 -48.061 1.00 93.25 753 SER A C 1
ATOM 5707 O O . SER A 1 753 ? 11.202 31.438 -47.754 1.00 93.25 753 SER A O 1
ATOM 5709 N N . ILE A 1 754 ? 13.309 30.890 -47.189 1.00 96.00 754 ILE A N 1
ATOM 5710 C CA . ILE A 1 754 ? 13.362 31.565 -45.890 1.00 96.00 754 ILE A CA 1
ATOM 5711 C C . ILE A 1 754 ? 14.703 32.301 -45.754 1.00 96.00 754 ILE A C 1
ATOM 5713 O O . ILE A 1 754 ? 15.688 31.982 -46.426 1.00 96.00 754 ILE A O 1
ATOM 5717 N N . GLN A 1 755 ? 14.741 33.291 -44.872 1.00 96.06 755 GLN A N 1
ATOM 5718 C CA . GLN A 1 755 ? 15.897 34.141 -44.585 1.00 96.06 755 GLN A CA 1
ATOM 5719 C C . GLN A 1 755 ? 16.445 33.950 -43.162 1.00 96.06 755 GLN A C 1
ATOM 5721 O O . GLN A 1 755 ? 17.545 34.406 -42.865 1.00 96.06 755 GLN A O 1
ATOM 5726 N N . GLY A 1 756 ? 15.718 33.262 -42.287 1.00 95.31 756 GLY A N 1
ATOM 5727 C CA . GLY A 1 756 ? 16.157 32.972 -40.927 1.00 95.31 756 GLY A CA 1
ATOM 5728 C C . GLY A 1 756 ? 15.262 31.940 -40.257 1.00 95.31 756 GLY A C 1
ATOM 5729 O O . GLY A 1 756 ? 14.359 31.377 -40.882 1.00 95.31 756 GLY A O 1
ATOM 5730 N N . PHE A 1 757 ? 15.513 31.700 -38.978 1.00 96.12 757 PHE A N 1
ATOM 5731 C CA . PHE A 1 757 ? 14.701 30.837 -38.126 1.00 96.12 757 PHE A CA 1
ATOM 5732 C C . PHE A 1 757 ? 13.905 31.675 -37.132 1.00 96.12 757 PHE A C 1
ATOM 5734 O O . PHE A 1 757 ? 14.339 32.751 -36.724 1.00 96.12 757 PHE A O 1
ATOM 5741 N N . CYS A 1 758 ? 12.757 31.162 -36.707 1.00 95.31 758 CYS A N 1
ATOM 5742 C CA . CYS A 1 758 ? 11.999 31.717 -35.599 1.00 95.31 758 CYS A CA 1
ATOM 5743 C C . CYS A 1 758 ? 11.615 30.606 -34.622 1.00 95.31 758 CYS A C 1
ATOM 5745 O O . CYS A 1 758 ? 10.998 29.616 -35.018 1.00 95.31 758 CYS A O 1
ATOM 5747 N N . LEU A 1 759 ? 11.953 30.786 -33.345 1.00 94.69 759 LEU A N 1
ATOM 5748 C CA . LEU A 1 759 ? 11.433 29.969 -32.256 1.00 94.69 759 LEU A CA 1
ATOM 5749 C C . LEU A 1 759 ? 10.104 30.573 -31.804 1.00 94.69 759 LEU A C 1
ATOM 5751 O O . LEU A 1 759 ? 10.061 31.721 -31.352 1.00 94.69 759 LEU A O 1
ATOM 5755 N N . TYR A 1 760 ? 9.013 29.837 -31.995 1.00 94.25 760 TYR A N 1
ATOM 5756 C CA . TYR A 1 760 ? 7.663 30.356 -31.790 1.00 94.25 760 TYR A CA 1
ATOM 5757 C C . TYR A 1 760 ? 6.697 29.242 -31.397 1.00 94.25 760 TYR A C 1
ATOM 5759 O O . TYR A 1 760 ? 6.543 28.270 -32.127 1.00 94.25 760 TYR A O 1
ATOM 5767 N N . THR A 1 761 ? 6.039 29.393 -30.246 1.00 92.31 761 THR A N 1
ATOM 5768 C CA . THR A 1 761 ? 5.190 28.347 -29.649 1.00 92.31 761 THR A CA 1
ATOM 5769 C C . THR A 1 761 ? 3.721 28.435 -30.071 1.00 92.31 761 THR A C 1
ATOM 5771 O O . THR A 1 761 ? 2.972 27.491 -29.843 1.00 92.31 761 THR A O 1
ATOM 5774 N N . GLY A 1 762 ? 3.283 29.563 -30.644 1.00 90.50 762 GLY A N 1
ATOM 5775 C CA . GLY A 1 762 ? 1.874 29.808 -30.979 1.00 90.50 762 GLY A CA 1
ATOM 5776 C C . GLY A 1 762 ? 0.954 30.090 -29.786 1.00 90.50 762 GLY A C 1
ATOM 5777 O O . GLY A 1 762 ? -0.228 30.350 -29.986 1.00 90.50 762 GLY A O 1
ATOM 5778 N N . GLU A 1 763 ? 1.463 30.069 -28.552 1.00 93.38 763 GLU A N 1
ATOM 5779 C CA . GLU A 1 763 ? 0.651 30.253 -27.344 1.00 93.38 763 GLU A CA 1
ATOM 5780 C C . GLU A 1 763 ? 0.044 31.665 -27.278 1.00 93.38 763 GLU A C 1
ATOM 5782 O O . GLU A 1 763 ? 0.677 32.645 -27.670 1.00 93.38 763 GLU A O 1
ATOM 5787 N N . THR A 1 764 ? -1.187 31.779 -26.776 1.00 94.06 764 THR A N 1
ATOM 5788 C CA . THR A 1 764 ? -1.937 33.050 -26.691 1.00 94.06 764 THR A CA 1
ATOM 5789 C C . THR A 1 764 ? -2.390 33.399 -25.274 1.00 94.06 764 THR A C 1
ATOM 5791 O O . THR A 1 764 ? -3.029 34.428 -25.068 1.00 94.06 764 THR A O 1
ATOM 5794 N N . SER A 1 765 ? -2.080 32.557 -24.288 1.00 93.50 765 SER A N 1
ATOM 5795 C CA . SER A 1 765 ? -2.510 32.727 -22.902 1.00 93.50 765 SER A CA 1
ATOM 5796 C C . SER A 1 765 ? -1.423 32.297 -21.922 1.00 93.50 765 SER A C 1
ATOM 5798 O O . SER A 1 765 ? -0.531 31.511 -22.254 1.00 93.50 765 SER A O 1
ATOM 5800 N N . THR A 1 766 ? -1.494 32.819 -20.700 1.00 93.94 766 THR A N 1
ATOM 5801 C CA . THR A 1 766 ? -0.622 32.394 -19.603 1.00 93.94 766 THR A CA 1
ATOM 5802 C C . THR A 1 766 ? -1.126 31.102 -18.965 1.00 93.94 766 THR A C 1
ATOM 5804 O O . THR A 1 766 ? -2.253 30.661 -19.203 1.00 93.94 766 THR A O 1
ATOM 5807 N N . ILE A 1 767 ? -0.274 30.470 -18.160 1.00 92.06 767 ILE A N 1
ATOM 5808 C CA . ILE A 1 767 ? -0.702 29.417 -17.236 1.00 92.06 767 ILE A CA 1
ATOM 5809 C C . ILE A 1 767 ? -1.508 30.077 -16.106 1.00 92.06 767 ILE A C 1
ATOM 5811 O O . ILE A 1 767 ? -1.222 31.209 -15.717 1.00 92.06 767 ILE A O 1
ATOM 5815 N N . SER A 1 768 ? -2.511 29.376 -15.573 1.00 90.00 768 SER A N 1
ATOM 5816 C CA . SER A 1 768 ? -3.275 29.851 -14.414 1.00 90.00 768 SER A CA 1
ATOM 5817 C C . SER A 1 768 ? -2.340 30.205 -13.252 1.00 90.00 768 SER A C 1
ATOM 5819 O O . SER A 1 768 ? -1.540 29.370 -12.840 1.00 90.00 768 SER A O 1
ATOM 5821 N N . GLY A 1 769 ? -2.454 31.431 -12.733 1.00 87.50 769 GLY A N 1
ATOM 5822 C CA . GLY A 1 769 ? -1.623 31.942 -11.634 1.00 87.50 769 GLY A CA 1
ATOM 5823 C C . GLY A 1 769 ? -0.260 32.511 -12.045 1.00 87.50 769 GLY A C 1
ATOM 5824 O O . GLY A 1 769 ? 0.435 33.056 -11.196 1.00 87.50 769 GLY A O 1
ATOM 5825 N N . GLU A 1 770 ? 0.109 32.447 -13.327 1.00 90.69 770 GLU A N 1
ATOM 5826 C CA . GLU A 1 770 ? 1.408 32.902 -13.831 1.00 90.69 770 GLU A CA 1
ATOM 5827 C C . GLU A 1 770 ? 1.269 34.052 -14.837 1.00 90.69 770 GLU A C 1
ATOM 5829 O O . GLU A 1 770 ? 0.245 34.226 -15.505 1.00 90.69 770 GLU A O 1
ATOM 5834 N N . VAL A 1 771 ? 2.349 34.817 -15.010 1.00 92.25 771 VAL A N 1
ATOM 5835 C CA . VAL A 1 771 ? 2.425 35.923 -15.988 1.00 92.25 771 VAL A CA 1
ATOM 5836 C C . VAL A 1 771 ? 2.935 35.486 -17.366 1.00 92.25 771 VAL A C 1
ATOM 5838 O O . VAL A 1 771 ? 3.092 36.313 -18.268 1.00 92.25 771 VAL A O 1
ATOM 5841 N N . TYR A 1 772 ? 3.191 34.192 -17.552 1.00 92.88 772 TYR A N 1
ATOM 5842 C CA . TYR A 1 772 ? 3.793 33.617 -18.753 1.00 92.88 772 TYR A CA 1
ATOM 5843 C C . TYR A 1 772 ? 3.104 32.312 -19.189 1.00 92.88 772 TYR A C 1
ATOM 5845 O O . TYR A 1 772 ? 2.395 31.671 -18.413 1.00 92.88 772 TYR A O 1
ATOM 5853 N N . SER A 1 773 ? 3.273 31.931 -20.456 1.00 94.62 773 SER A N 1
ATOM 5854 C CA . SER A 1 773 ? 2.739 30.690 -21.035 1.00 94.62 773 SER A CA 1
ATOM 5855 C C . SER A 1 773 ? 3.583 29.461 -20.705 1.00 94.62 773 SER A C 1
ATOM 5857 O O . SER A 1 773 ? 4.733 29.567 -20.280 1.00 94.62 773 SER A O 1
ATOM 5859 N N . ARG A 1 774 ? 3.028 28.265 -20.939 1.00 92.50 774 ARG A N 1
ATOM 5860 C CA . ARG A 1 774 ? 3.652 26.978 -20.589 1.00 92.50 774 ARG A CA 1
ATOM 5861 C C . ARG A 1 774 ? 5.050 26.806 -21.178 1.00 92.50 774 ARG A C 1
ATOM 5863 O O . ARG A 1 774 ? 5.900 26.191 -20.531 1.00 92.50 774 ARG A O 1
ATOM 5870 N N . HIS A 1 775 ? 5.293 27.337 -22.371 1.00 92.81 775 HIS A N 1
ATOM 5871 C CA . HIS A 1 775 ? 6.578 27.227 -23.058 1.00 92.81 775 HIS A CA 1
ATOM 5872 C C . HIS A 1 775 ? 7.329 28.556 -23.191 1.00 92.81 775 HIS A C 1
ATOM 5874 O O . HIS A 1 775 ? 8.294 28.641 -23.958 1.00 92.81 775 HIS A O 1
ATOM 5880 N N . TYR A 1 776 ? 6.944 29.574 -22.412 1.00 93.31 776 TYR A N 1
ATOM 5881 C CA . TYR A 1 776 ? 7.702 30.816 -22.334 1.00 93.31 776 TYR A CA 1
ATOM 5882 C C . TYR A 1 776 ? 9.111 30.573 -21.793 1.00 93.31 776 TYR A C 1
ATOM 5884 O O . TYR A 1 776 ? 9.299 29.977 -20.729 1.00 93.31 776 TYR A O 1
ATOM 5892 N N . ALA A 1 777 ? 10.104 31.051 -22.537 1.00 91.75 777 ALA A N 1
ATOM 5893 C CA . ALA A 1 777 ? 11.504 30.918 -22.175 1.00 91.75 777 ALA A CA 1
ATOM 5894 C C . ALA A 1 777 ? 12.364 31.972 -22.862 1.00 91.75 777 ALA A C 1
ATOM 5896 O O . ALA A 1 777 ? 12.052 32.429 -23.964 1.00 91.75 777 ALA A O 1
ATOM 5897 N N . ALA A 1 778 ? 13.476 32.302 -22.211 1.00 89.88 778 ALA A N 1
ATOM 5898 C CA . ALA A 1 778 ? 14.546 33.092 -22.790 1.00 89.88 778 ALA A CA 1
ATOM 5899 C C . ALA A 1 778 ? 15.748 32.200 -23.131 1.00 89.88 778 ALA A C 1
ATOM 5901 O O . ALA A 1 778 ? 16.031 31.213 -22.441 1.00 89.88 778 ALA A O 1
ATOM 5902 N N . PHE A 1 779 ? 16.490 32.598 -24.158 1.00 88.00 779 PHE A N 1
ATOM 5903 C CA . PHE A 1 779 ? 17.714 31.964 -24.625 1.00 88.00 779 PHE A CA 1
ATOM 5904 C C . PHE A 1 779 ? 18.827 33.023 -24.717 1.00 88.00 779 PHE A C 1
ATOM 5906 O O . PHE A 1 779 ? 18.579 34.137 -25.188 1.00 88.00 779 PHE A O 1
ATOM 5913 N N . THR A 1 780 ? 20.035 32.709 -24.225 1.00 75.12 780 THR A N 1
ATOM 5914 C CA . THR A 1 780 ? 21.195 33.626 -24.298 1.00 75.12 780 THR A CA 1
ATOM 5915 C C . THR A 1 780 ? 22.083 33.329 -25.501 1.00 75.12 780 THR A C 1
ATOM 5917 O O . THR A 1 780 ? 22.254 32.164 -25.868 1.00 75.12 780 THR A O 1
ATOM 5920 N N . ASN A 1 781 ? 22.872 34.335 -25.872 1.00 59.28 781 ASN A N 1
ATOM 5921 C CA . ASN A 1 781 ? 24.265 34.152 -26.274 1.00 59.28 781 ASN A CA 1
ATOM 5922 C C . ASN A 1 781 ? 25.068 34.124 -24.959 1.00 59.28 781 ASN A C 1
ATOM 5924 O O . ASN A 1 781 ? 25.048 35.113 -24.230 1.00 59.28 781 ASN A O 1
ATOM 5928 N N . ALA A 1 782 ? 25.661 32.998 -24.556 1.00 47.53 782 ALA A N 1
ATOM 5929 C CA . ALA A 1 782 ? 26.444 33.001 -23.316 1.00 47.53 782 ALA A CA 1
ATOM 5930 C C . ALA A 1 782 ? 27.664 33.912 -23.525 1.00 47.53 782 ALA A C 1
ATOM 5932 O O . ALA A 1 782 ? 28.306 33.809 -24.571 1.00 47.53 782 ALA A O 1
ATOM 5933 N N . GLU A 1 783 ? 27.984 34.798 -22.578 1.00 44.84 783 GLU A N 1
ATOM 5934 C CA . GLU A 1 783 ? 29.228 35.573 -22.654 1.00 44.84 783 GLU A CA 1
ATOM 5935 C C . GLU A 1 783 ? 30.408 34.612 -22.878 1.00 44.84 783 GLU A C 1
ATOM 5937 O O . GLU A 1 783 ? 30.593 33.651 -22.133 1.00 44.84 783 GLU A O 1
ATOM 5942 N N . GLY A 1 784 ? 31.147 34.816 -23.973 1.00 50.62 784 GLY A N 1
ATOM 5943 C CA . GLY A 1 784 ? 32.279 33.971 -24.366 1.00 50.62 784 GLY A CA 1
ATOM 5944 C C . GLY A 1 784 ? 31.962 32.745 -25.239 1.00 50.62 784 GLY A C 1
ATOM 5945 O O . GLY A 1 784 ? 32.900 32.058 -25.639 1.00 50.62 784 GLY A O 1
ATOM 5946 N N . VAL A 1 785 ? 30.700 32.461 -25.594 1.00 54.25 785 VAL A N 1
ATOM 5947 C CA . VAL A 1 785 ? 30.346 31.319 -26.465 1.00 54.25 785 VAL A CA 1
ATOM 5948 C C . VAL A 1 785 ? 29.412 31.765 -27.598 1.00 54.25 785 VAL A C 1
ATOM 5950 O O . VAL A 1 785 ? 28.271 32.150 -27.356 1.00 54.25 785 VAL A O 1
ATOM 5953 N N . ASN A 1 786 ? 29.889 31.682 -28.846 1.00 67.69 786 ASN A N 1
ATOM 5954 C CA . ASN A 1 786 ? 29.173 32.038 -30.084 1.00 67.69 786 ASN A CA 1
ATOM 5955 C C . ASN A 1 786 ? 27.916 31.165 -30.322 1.00 67.69 786 ASN A C 1
ATOM 5957 O O . ASN A 1 786 ? 27.938 30.256 -31.147 1.00 67.69 786 ASN A O 1
ATOM 5961 N N . MET A 1 787 ? 26.826 31.406 -29.592 1.00 78.19 787 MET A N 1
ATOM 5962 C CA . MET A 1 787 ? 25.513 30.759 -29.739 1.00 78.19 787 MET A CA 1
ATOM 5963 C C . MET A 1 787 ? 24.416 31.821 -29.926 1.00 78.19 787 MET A C 1
ATOM 5965 O O . MET A 1 787 ? 24.576 32.913 -29.386 1.00 78.19 787 MET A O 1
ATOM 5969 N N . PRO A 1 788 ? 23.304 31.513 -30.626 1.00 89.50 788 PRO A N 1
ATOM 5970 C CA . PRO A 1 788 ? 23.010 30.237 -31.276 1.00 89.50 788 PRO A CA 1
ATOM 5971 C C . PRO A 1 788 ? 23.828 30.033 -32.559 1.00 89.50 788 PRO A C 1
ATOM 5973 O O . PRO A 1 788 ? 24.226 30.992 -33.219 1.00 89.50 788 PRO A O 1
ATOM 5976 N N . TYR A 1 789 ? 24.084 28.778 -32.923 1.00 90.94 789 TYR A N 1
ATOM 5977 C CA . TYR A 1 789 ? 24.738 28.443 -34.190 1.00 90.94 789 TYR A CA 1
ATOM 5978 C C . TYR A 1 789 ? 24.064 27.250 -34.859 1.00 90.94 789 TYR A C 1
ATOM 5980 O O . TYR A 1 789 ? 23.537 26.351 -34.199 1.00 90.94 789 TYR A O 1
ATOM 5988 N N . LEU A 1 790 ? 24.106 27.261 -36.185 1.00 94.31 790 LEU A N 1
ATOM 5989 C CA . LEU A 1 790 ? 23.649 26.195 -37.059 1.00 94.31 790 LEU A CA 1
ATOM 5990 C C . LEU A 1 790 ? 24.863 25.384 -37.516 1.00 94.31 790 LEU A C 1
ATOM 5992 O O . LEU A 1 790 ? 25.791 25.944 -38.095 1.00 94.31 790 LEU A O 1
ATOM 5996 N N . SER A 1 791 ? 24.849 24.075 -37.303 1.00 92.25 791 SER A N 1
ATOM 5997 C CA . SER A 1 791 ? 25.798 23.157 -37.938 1.00 92.25 791 SER A CA 1
ATOM 5998 C C . SER A 1 791 ? 25.086 22.401 -39.050 1.00 92.25 791 SER A C 1
ATOM 6000 O O . SER A 1 791 ? 24.020 21.834 -38.823 1.00 92.25 791 SER A O 1
ATOM 6002 N N . VAL A 1 792 ? 25.654 22.388 -40.254 1.00 91.94 792 VAL A N 1
ATOM 6003 C CA . VAL A 1 792 ? 25.106 21.657 -41.405 1.00 91.94 792 VAL A CA 1
ATOM 6004 C C . VAL A 1 792 ? 26.145 20.672 -41.899 1.00 91.94 792 VAL A C 1
ATOM 6006 O O . VAL A 1 792 ? 27.259 21.072 -42.236 1.00 91.94 792 VAL A O 1
ATOM 6009 N N . THR A 1 793 ? 25.758 19.405 -41.977 1.00 87.00 793 THR A N 1
ATOM 6010 C CA . THR A 1 793 ? 26.560 18.336 -42.563 1.00 87.00 793 THR A CA 1
ATOM 6011 C C . THR A 1 793 ? 26.038 18.032 -43.964 1.00 87.00 793 THR A C 1
ATOM 6013 O O . THR A 1 793 ? 24.838 17.811 -44.147 1.00 87.00 793 THR A O 1
ATOM 6016 N N . TYR A 1 794 ? 26.918 18.040 -44.962 1.00 86.25 794 TYR A N 1
ATOM 6017 C CA . TYR A 1 794 ? 26.557 17.903 -46.373 1.00 86.25 794 TYR A CA 1
ATOM 6018 C C . TYR A 1 794 ? 27.621 17.161 -47.190 1.00 86.25 794 TYR A C 1
ATOM 6020 O O . TYR A 1 794 ? 28.757 16.994 -46.746 1.00 86.25 794 TYR A O 1
ATOM 6028 N N . GLN A 1 795 ? 27.219 16.719 -48.384 1.00 78.06 795 GLN A N 1
ATOM 6029 C CA . GLN A 1 795 ? 28.048 16.087 -49.419 1.00 78.06 795 GLN A CA 1
ATOM 6030 C C . GLN A 1 795 ? 28.220 17.029 -50.608 1.00 78.06 795 GLN A C 1
ATOM 6032 O O . GLN A 1 795 ? 27.172 17.520 -51.098 1.00 78.06 795 GLN A O 1
#

Sequence (795 aa):
MLACAQITIRDAMDELYASAIAPEDPAMDQLWLDTSASPSVLKRWTGTAWETVNDTAPLVERILRAEQRVTDEAILATVTESEAYQGLETRLSSAEQQITSDAILATVRSSAEYRSDVYGERNFVLLSHLHATFIDNRYVNASGTATQYTQIGFTLSEDLYAASGQGKNLYISFDIKRTNVVATANNIYSGVWINYSYWDENWDTVTSNWGWYLRDTDSDFQATDSDWVHIQKGPMDLDKRNALSLIYLAFGGEAADGTTGKIELRNPKVEVAGFSDWTRAPEDLVDMPERLSSAESKIEQHSDEISLKVSQTTYDSEKIYRSATAPANPTMGMLWLDTGATPNLLKRCTLADADGWVMWDIVGAREVSASGVYIGPDTVRIDTPNFTVTVPGAGEQLQIDGEGVVAQTIASPSVVPQYTGSSTVYVRTDIAPDGKQYFRSLEDIFSLVRGKYVSRLTVYLMSSGTLSIGDLMVQQIHGRIRIYNMANMILAGNLSFTRCDSVELSGIVLHSSHSIGISVSDCYAFECADGKIYGPGTGIGINLGRHVNASIMNTEIRGYSSAVSANYSCVLFTKNLSGTGTISALGCCLMANGTVPSGGVRAMENALVSSSGSSASGGSGTTPVIPALQTARYNATVTRTYRNNRWESESGLRQGYTAGNGQHYACIWFDNATLRANLSGKTIASATLTIRRIAGYGRGGAVNVYLHGLTNASASGTPSLSGNYGLLGAMEPTNVLTFTLPVGIVTALRSGSIQGFCLYTGETSTISGEVYSRHYAAFTNAEGVNMPYLSVTYQ

Organism: NCBI:txid2840890

pLDDT: mean 84.21, std 12.61, range [40.84, 98.19]

Secondary structure (DSSP, 8-state):
-----------TTS--EEESS--SSPPTT-EEEETTSSS-EEEEE-SS-EEE----HHHHHHHHHHHHHS-HHHHHHHHHTSHHHHHHHHHHHHHHHHTSHHHHHHHHHHSHHHHHHHHSS---BTTTT--EEEETTEEEPTTS-B-S-SEEEEEBPTTHHHHTTTTT-EEEEEEEEEEEEE--TTSEEEEEEEEEEEE-TTS-EEEEEEEEEEETTSTT--SS-SS-EEEEEEEE--GGGT--EEEEEEEE-GGGTT-EEEEEEEEEEEESS--------GGGGTTHHHHHHHHHHHHHHHHHHHHTSS-HHHHHHH-EEEESS--SS--TT-EEEESSSSS-EEEEEEEE-TTS-EEEEESS-SSS-SSSEEE-SS-EEE--S-EEEE-TTS--EEEEETTEEEES----TT-PPBP-S-SEEEE-SSS---SSSEES-HHHHHHHHTTSEEEEEEEEE---SEEEEEEEEEEEEEEEEEEEESS--EEEEEEEEEEEEEEEEES-EEE--SSEEEEEES-SEEEEES-EEE-SSSSEEEEE-SS-EEEEES-EEES-SEEEEEESS-EEEEES-EESSEEEEESSEEEEEEEE-TT-EEEETT-EEEEEEEEE---SS-----PPPEEEEEEEEEEEEEETTEE-SS--EEEEEETTTEEEEEEEEE-HHHHHHHHTTPPEEEEEEEEEEPTTSS-SS-EEEEEEEE--SSS-SS--EEEEEEEEEEE-TT-EEEEEEPHHHHHHHHHTS-SEEEE-----SPPTTSSB-TT-EEEE--TTS--SEEEEEE-

Radius of gyration: 67.18 Å; chains: 1; bounding box: 109×138×180 Å

InterPro domains:
  IPR011050 Pectin lyase fold/virulence factor [SSF51126] (375-696)

Foldseek 3Di:
DDDDDDDDDDDPQPDEAEDCDDDDDDDAQHWYQNVVDVVTFIWGDHVPDTDGDDDDPVVVVVVVVVVVCPDPVNVVVVQCPDPVNVVVVVVVVVVVVCPDPVNVVVVLCPDPVNVCVQAAQFFQFAPQQDKWKAFLLFTADPVRDGDPDSKDWTWGHQCVCVSLVNQAFKKKKWWKFAEQKDFDPVQFRKWKWWWFWAQDPVGDTDIDIDGDGDGCPDPQDDNGDPDIDMDMDDDTGCPVVRGPGTTTMMMGDPNRNVMGGMMMIGQIGMHRNDDDDGDHHPVVCPCVVVVVVVVVVVVVVVVVVVVPPQPPVNCQQPDEAEDCDDDQQDDANGWYFNVVDVVTFIWGFNDDDPVGDTDTDTDPCPPVPPPFWDDDPPDIGGDDQWDWDDDPPDPFIFIQHPVGTDGPDDPDPPDFAADPADLEAEADLAAADPLGHYDPAPQSVLVSQARHEDQHHEYEYDDAEEAEHAEAERENYEHEYEYEYPHLYEYEYAEEYEHYAYYYYEQYHYAHADLERYEYYNYQEYEYELYEFFYQQEHEDYEDDENYAYEYENYEAESYQADYEHEYAYAYEYYNYEAAHEHEYANYEYEYAEEHYQNYYDYYPPYHYHHPRYDHHNDDDDRPPPPDWDKDKWFFPAWWKDWQQAIDPDRKAKAFQFAPTWGIKTWTFTPLVVLLVVCPVWAFNWKKWKWFFAPPWPDQFKAWWWKFFFLDLDRDGDTDTDDGQGTQDIDHHGDTDITIGRPVNSVCSNVSVGRTMIGYDPHGDPDVPDRTHRRITMIDPPVPHRDGMMMIIID